Protein AF-A0ABD1KM11-F1 (afdb_monomer)

Organism: NCBI:txid363190

pLDDT: mean 75.1, std 21.29, range [20.73, 98.25]

Solvent-accessible surface area (backbone atoms only — not comparable to full-atom values): 69238 Å² total; per-residue (Å²): 135,91,79,89,82,78,84,76,77,91,74,86,86,72,84,84,83,79,80,84,86,83,84,85,84,81,88,83,84,87,80,83,89,80,86,86,87,87,86,85,83,86,85,88,77,94,87,82,89,88,87,90,84,87,90,86,81,89,90,84,87,86,83,88,87,87,86,91,86,85,91,69,50,53,49,77,80,90,79,90,90,90,80,89,84,87,88,85,90,87,85,85,84,90,87,89,83,88,88,88,92,86,80,92,88,88,89,87,81,89,80,89,88,86,86,90,81,77,74,64,67,62,55,70,71,57,63,85,72,68,77,52,68,55,42,80,56,73,95,45,84,88,51,38,46,75,68,74,70,64,75,67,78,73,80,85,72,98,64,77,73,57,61,50,53,43,41,37,66,62,60,31,73,66,57,42,48,48,35,34,53,25,15,30,50,46,25,35,70,80,34,77,93,42,74,68,76,64,46,62,49,57,50,37,25,51,52,12,31,49,48,47,47,18,68,65,72,66,101,49,82,72,44,37,62,33,83,96,52,54,39,58,87,41,46,74,60,53,55,69,65,60,54,52,47,50,66,68,37,64,38,41,43,71,77,93,66,74,59,89,83,49,90,53,49,62,40,41,59,56,48,68,62,38,48,60,54,30,43,73,46,80,74,64,47,50,30,9,45,46,82,47,74,49,76,45,86,73,90,56,92,59,55,43,80,42,91,85,50,95,61,35,38,13,38,48,30,40,37,32,16,22,64,79,26,43,60,32,36,72,48,74,56,70,88,73,47,73,47,48,89,97,54,80,80,70,47,50,51,30,18,50,50,55,56,52,46,69,70,59,62,38,90,34,44,36,41,40,23,38,50,49,79,43,45,37,56,67,45,58,45,53,35,45,75,58,40,33,42,37,42,28,34,39,48,70,93,40,39,74,64,60,83,75,81,53,59,74,56,43,62,70,77,31,68,32,43,68,53,42,36,36,34,71,52,98,85,42,53,37,28,37,37,40,38,24,64,97,57,68,46,36,37,36,19,56,43,47,30,57,33,66,72,41,75,43,83,38,82,36,86,88,76,74,39,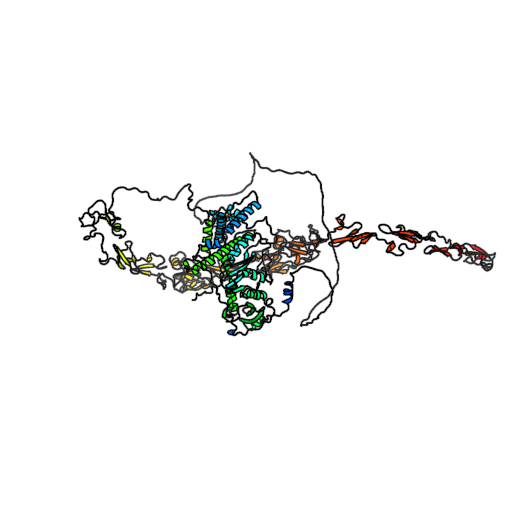71,43,81,28,53,37,36,32,46,57,58,50,48,76,70,38,46,55,2,51,59,40,33,54,50,64,38,58,79,50,44,65,77,81,89,72,85,58,68,52,60,55,53,51,51,49,49,53,43,50,42,52,52,36,24,49,53,51,52,48,52,43,31,59,75,67,64,53,55,71,96,75,57,74,52,74,62,64,35,51,51,49,29,17,52,58,25,45,46,47,90,61,69,88,81,70,78,82,81,86,84,93,84,76,87,88,88,90,84,83,80,89,80,91,86,87,80,91,74,91,73,79,75,55,70,62,79,72,43,70,61,75,71,69,46,81,39,84,47,99,60,73,42,65,28,72,51,86,99,45,87,54,73,25,34,34,23,23,69,67,69,72,44,34,39,52,76,52,99,89,48,68,77,83,82,76,83,77,77,80,60,82,82,61,29,50,68,35,51,72,46,75,50,90,50,49,68,36,50,45,52,42,86,41,35,41,72,38,99,81,47,49,37,40,39,70,50,68,56,62,76,42,84,72,49,14,37,63,36,46,59,43,65,48,98,44,46,70,46,58,48,47,48,90,84,31,45,70,24,90,75,65,45,28,34,36,68,82,54,67,21,37,20,13,59,34,68,46,81,41,100,81,86,43,66,45,71,40,62,78,34,25,74,65,34,38,59,33,70,22,45,17,47,82,26,41,20,37,38,87,80,57,40,75,40,61,56,86,90,36,74,66,25,46,59,51,16,75,70,40,64,17,20,26,60,39,75,64,77,57,51,76,38,70,45,52,48,57,74,55,30,74,66,75,33,44,80,27,49,63,41,65,48,95,46,42,72,47,64,48,44,49,80,38,35,43,69,41,81,88,81,33,33,41,41,70,54,54,49,45,78,78,36,82,61,64,15,60,83,19,50,65,44,65,44,97,43,48,58,38,23,54,44,48,89,85,35,44,63,38,83,95,28,46,25,38,43,78,75,59,63,34,49,26,13,54,35,59,73,93,84,52,76,40,66,72,49,100,56,68,32,32,64,53,63,25,44,19,35,50,93,52,25,37,22,30,44,85,83,68,41,76,38,62,55,77,65,35,67,67,22,26,68,68,17,45,35,50,57,58,5,24,34,49,38,84,89,76,78,37,63,36,67,48,52,45,62,79,75,36,82,73,65,26,34,78,31,49,58,45,64,43,95,39,34,65,48,64,48,44,51,77,41,34,38,78,37,89,90,77,38,32,32,19,14,37,42,51,61,83,74,49,94,78,82,42,61,79,63,33,45,69,45,66,42,76,41,49,59,50,66,48,53,37,86,37,34,43,77,40,100,85,76,45,51,39,76,37,58,50,67,79,75,36,86,67,62,20,48,70,35,48,66,44,71,49,94,62,25,63,37,40,48,50,39,90,48,37,42,64,38,94,84,30,52,38,42,36,69,54,68,56,45,83,72,55,72,13,66,60,22,53,60,44,64,49,95,57,47,67,48,53,45,46,38,84,44,33,45,74,46,99,86,52,27,32,44,73,58,56,52,53,73,74,45,67,90,71,60,15,56,69,38,46,64,42,66,46,97,58,50,64,38,30,50,46,42,96,82,35,48,59,42,98,84,33,60,34,38,50,64,134

Nearest PDB structures (foldseek):
  1uzq-assembly1_A  TM=9.234E-01  e=1.790E-21  Homo sapiens
  1uzj-assembly3_C  TM=9.027E-01  e=1.524E-21  Homo sapiens
  2w86-assembly1_A  TM=7.078E-01  e=2.946E-13  Homo sapiens
  8jxa-assembly1_A  TM=2.163E-01  e=1.201E-06  Rattus norvegicus
  8jx8-assembly1_B  TM=2.131E-01  e=5.695E-05  Rattus norvegicus

Radius of gyration: 56.47 Å; Cα contacts (8 Å, |Δi|>4): 2012; chains: 1; bounding box: 224×94×100 Å

Sequence (1167 aa):
MKPSMFYGKRVSAQPHVRTPPEDSEDSCLSDSAGSDEECIHKPGDEESSSESDRSSSDEEYFPKSGDGESSSKSDRSSSEEEVQNQDAGGASSDGECVPKPGDEESNRSSSDDEVASTSVQNARKRRNKEKVAWKPVKQTPSSAKNVPVWQGALPDSDSVRLPIDYFRQFFDTELLALIVNQSNLYSTQENPNHALRLDQKELEQFIGTVLYMSVIRLPRSRIYWSNACRVQQVADVMPRDRWEEIKHFIHFNDNTAPNNSDRLFKIRPLIDSLLPKFQALPQHQMLSIDEQMVPFKGRSVLKQYIPKKPYKWGYKIFVLCDTTGLVHSFDVYAGKSDPPAGSQDIGASGNVVLKLAQVIEGSVNHLLYFDNWFSSLDLFVALANMGIPALGTVRQNRLPGCSFSNDKMLKKKGRGTFEEEQAVVDRVEIRAVKWFDNRGVIVASTFASAQPVSFTERWDRKQRRKVSVECPSIITLYNKFMGGVDALDALIAYYRIHIRSKKYYHRFFFHFVDMVVVNGWLLYRRDCDKMNVPRKKQKDLLAFKLSIAQALCMQGKDLSAKKRGRPSSDVTREFQKKQRRGPTKAIPTQDVRADAVGHWPQIGSVRQRCKFPKCTGHTSMKCTKCDVHLCLNKNKNCFYIDECTFHSICVFGTCKNLPGMFRCLCDEGYELDRSGGNCTDVDECLDP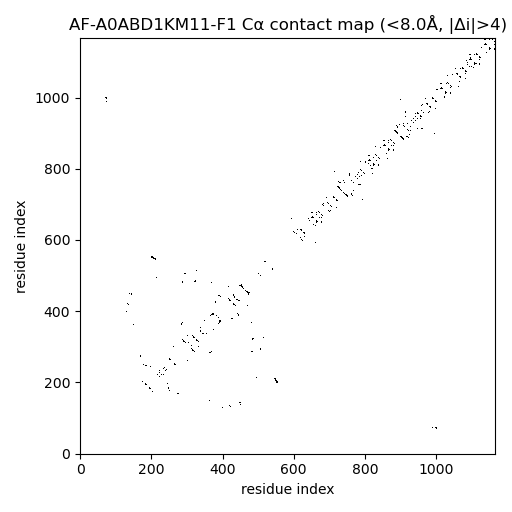INCVNGLCVNIPGSYECNCPTDFELNPTGVGCVDTRVGNCYREASPRGRGSLSCSVEVGVGVSRSSCCCSLGRAWGNPCELCPHINSSDYNTLCPGGEGFRPNPITIILEDIDECQELPGLCQGGNCVNTFGSFQCDCPPGYYLNVDSRICEDIDECVVNPGICGPGTCYNTLGNYTCVCPQEYMQVNGGNNCMDMRKSLCYRNYNGTVCENELAFNLTRRLCCCSYNVGKAWNKPCEACPTPATDEYRVLCGNIVPGFKLDIETGKAVDIDECREIPGICANGVCINQIGSFRCECPTGFSYNDLLLVCEDIDECSNGENLCQRNADCINSPGSYRCECSEGFNLSPTGACIDRNECLEIPNVCSHGECVDIQGGYKCVCHNGFRVSVNRRICLDIDECVRQPCGNGTCKNTVGSFNCLCHPGFEITHNNDCADIDECTTSYGQLCRNGRCINSVGSFQCLCEEGYEPTLDGKNCIGE

Foldseek 3Di:
DDDDDDDDDDDDDDDDDDDDDDDDDDDDDDDDYDDDDDDDDDDYDDDDDDDDDDDDDDDDDDDDDDDDDDDAFFDYDDDDDDDDDDDDDDDDDDDDDDDDDDDDDDDDDDDDDDDDDPPPPVVVVPPVPDFFDKDFDDDDQVQWFDQDDFPDDQDADPDLDALQVLLCLQVPPVQLVLQQVQLQLQQCVVPVVDGLPDDSLNVLLLLLLLLVCLQLPDPAQLQCQDPVNPDCLNPVLDHSVNSVSCVVRRWRADPVPDPVVDLCRRCVNVCVSRFVSLLPRGDDQFKAKDKDFLADDFDGPQWAADPPDPRRIGWIKIFIDWQLQQTNGIDTDPPAQDADPPDDPPDRLLSRVNVRCPSPQLVGNREYEYEQSNDAPVSCVRCVVNNYKYKYWHDPVRDRNDDDDAFVVVVVVHAQDKIKMWTADPNQIKIWMWTHHPGTIIMMTSRGYQPPWDWDWDQDPVVRGTDIHIGGPSRVSNVSRNCNNVSNNVQCVNRQRDDDDNDRSVSVVSVVSSSSLSNSLVVSVVNCVVVVPPPVPRDDSSSSSNSSSSVSSCRPPDPVDPDDDDDDDDDDDDDDDDDDDDDDDDQDDPCLLQVQPQQDWDFAPDWDAAPQPPGGDIGRIAGPRRRGGHDDDPVDDPRFDWDPPDPPQEDQFDWATDTRDIATDHDAQWDQDPVNGYIDGDQPVVDCQAAQLFDWDGDRRGIATHHDPQWDQAPVRRYTANPFFWWFALDWDDDPPRQIDGDHTFFGRHTLLLRQLENGQWIHVSIDGRDDPPDPNCCSQNVPHRQWGQDRHHRPIDGNQCVVGGVPQAAQFHWDGDGRDIDTHHDAQWDQDPVVNYTHGDQVCVVPVCFQPQFDWDDDRRDIFTHHDPQWDADPVRRYTDRPDWWWFALDDDPQDGHQIDPTTDTLLLRQQAPSHGQWTHVVIDGRDDAQDVSNCVSAVHSAGQWHQDPVPSDTDGDPCPVRPPCLAAQFDWDDDRRHIATDHDQQWDADSSNNYTGGIPPLVPDDPPDDPQWHWDDDGNDIDTDGHQQWDQDPVRDTDGHECLVVPPCQAVQFHWDDDRRYIATDHDQQWDADPVRRYTHGDFPCVVVQAVQWDKDDDRSGIATGHDQQWDADPVRHIDGDFVCVVPPPPKAVQFDWDDDGRDIATDHDPQWDADPVRTYTHHD

InterPro domains:
  IPR000152 EGF-type aspartate/asparagine hydroxylation site [PS00010] (655-666)
  IPR000152 EGF-type aspartate/asparagine hydroxylation site [PS00010] (696-707)
  IPR000152 EGF-type aspartate/asparagine hydroxylation site [PS00010] (815-826)
  IPR000152 EGF-type aspartate/asparagine hydroxylation site [PS00010] (857-868)
  IPR000152 EGF-type aspartate/asparagine hydroxylation site [PS00010] (974-985)
  IPR000152 EGF-type aspartate/asparagine hydroxylation site [PS00010] (1017-1028)
  IPR000152 EGF-type aspartate/asparagine hydroxylation site [PS00010] (1058-1069)
  IPR000152 EGF-type aspartate/asparagine hydroxylation site [PS00010] (1098-1109)
  IPR000152 EGF-type aspartate/asparagine hydroxylation site [PS00010] (1140-1151)
  IPR000742 EGF-like domain [PS01186] (824-839)
  IPR000742 EGF-like domain [PS01186] (983-998)
  IPR000742 EGF-like domain [PS01186] (1026-1040)
  IPR000742 EGF-like domain [PS01186] (1067-1082)
  IPR000742 EGF-like domain [PS01186] (1149-1164)
  IPR000742 EGF-like domain [PS50026] (640-676)
  IPR000742 EGF-like domain [PS50026] (681-721)
  IPR000742 EGF-like domain [PS50026] (799-840)
  IPR000742 EGF-like domain [PS50026] (841-878)
  IPR000742 EGF-like domain [PS50026] (958-999)
  IPR000742 EGF-like domain [PS50026] (1000-1041)

Mean predicted aligned error: 23.62 Å

Structure (mmCIF, N/CA/C/O backbone):
data_AF-A0ABD1KM11-F1
#
_entry.id   AF-A0ABD1KM11-F1
#
loop_
_atom_site.group_PDB
_atom_site.id
_atom_site.type_symbol
_atom_site.label_atom_id
_atom_site.label_alt_id
_atom_site.label_comp_id
_atom_site.label_asym_id
_atom_site.label_entity_id
_atom_site.label_seq_id
_atom_site.pdbx_PDB_ins_code
_atom_site.Cartn_x
_atom_site.Cartn_y
_atom_site.Cartn_z
_atom_site.occupancy
_atom_site.B_iso_or_equiv
_atom_site.auth_seq_id
_atom_site.auth_comp_id
_atom_site.auth_asym_id
_atom_site.auth_atom_id
_atom_site.pdbx_PDB_model_num
ATOM 1 N N . MET A 1 1 ? -22.317 14.510 24.926 1.00 24.09 1 MET A N 1
ATOM 2 C CA . MET A 1 1 ? -23.024 13.321 25.473 1.00 24.09 1 MET A CA 1
ATOM 3 C C . MET A 1 1 ? -22.397 12.049 24.898 1.00 24.09 1 MET A C 1
ATOM 5 O O . MET A 1 1 ? -21.661 12.162 23.925 1.00 24.09 1 MET A O 1
ATOM 9 N N . LYS A 1 2 ? -22.614 10.869 25.502 1.00 25.61 2 LYS A N 1
ATOM 10 C CA . LYS A 1 2 ? -22.004 9.597 25.055 1.00 25.61 2 LYS A CA 1
ATOM 11 C C . LYS A 1 2 ? -22.703 9.025 23.808 1.00 25.61 2 LYS A C 1
ATOM 13 O O . LYS A 1 2 ? -23.923 8.906 23.831 1.00 25.61 2 LYS A O 1
ATOM 18 N N . PRO A 1 3 ? -21.943 8.530 22.818 1.00 25.81 3 PRO A N 1
ATOM 19 C CA . PRO A 1 3 ? -22.312 7.364 22.023 1.00 25.81 3 PRO A CA 1
ATOM 20 C C . PRO A 1 3 ? -21.451 6.152 22.430 1.00 25.81 3 PRO A C 1
ATOM 22 O O . PRO A 1 3 ? -20.234 6.260 22.579 1.00 25.81 3 PRO A O 1
ATOM 25 N N . SER A 1 4 ? -22.069 4.988 22.622 1.00 25.14 4 SER A N 1
ATOM 26 C CA . SER A 1 4 ? -21.388 3.738 22.985 1.00 25.14 4 SER A CA 1
ATOM 27 C C . SER A 1 4 ? -20.859 3.003 21.749 1.00 25.14 4 SER A C 1
ATOM 29 O O . SER A 1 4 ? -21.631 2.482 20.951 1.00 25.14 4 SER A O 1
ATOM 31 N N . MET A 1 5 ? -19.534 2.895 21.614 1.00 26.31 5 MET A N 1
ATOM 32 C CA . MET A 1 5 ? -18.916 1.942 20.683 1.00 26.31 5 MET A CA 1
ATOM 33 C C . MET A 1 5 ? -18.724 0.588 21.371 1.00 26.31 5 MET A C 1
ATOM 35 O O . MET A 1 5 ? -17.875 0.450 22.253 1.00 26.31 5 MET A O 1
ATOM 39 N N . PHE A 1 6 ? -19.487 -0.421 20.949 1.00 23.70 6 PHE A N 1
ATOM 40 C CA . PHE A 1 6 ? -19.186 -1.813 21.279 1.00 23.70 6 PHE A CA 1
ATOM 41 C C . PHE A 1 6 ? -17.969 -2.293 20.477 1.00 23.70 6 PHE A C 1
ATOM 43 O O . PHE A 1 6 ? -17.885 -2.094 19.267 1.00 23.70 6 PHE A O 1
ATOM 50 N N . TYR A 1 7 ? -17.034 -2.966 21.150 1.00 25.55 7 TYR A N 1
ATOM 51 C CA . TYR A 1 7 ? -15.917 -3.646 20.493 1.00 25.55 7 TYR A CA 1
ATOM 52 C C . TYR A 1 7 ? -16.411 -4.933 19.817 1.00 25.55 7 TYR A C 1
ATOM 54 O O . TYR A 1 7 ? -16.496 -5.983 20.458 1.00 25.55 7 TYR A O 1
ATOM 62 N N . GLY A 1 8 ? -16.706 -4.856 18.518 1.00 25.56 8 GLY A N 1
ATOM 63 C CA . GLY A 1 8 ? -16.904 -6.038 17.679 1.00 25.56 8 GLY A CA 1
ATOM 64 C C . GLY A 1 8 ? -15.662 -6.941 17.680 1.00 25.56 8 GLY A C 1
ATOM 65 O O . GLY A 1 8 ? -14.525 -6.460 17.709 1.00 25.56 8 GLY A O 1
ATOM 66 N N . LYS A 1 9 ? -15.870 -8.263 17.676 1.00 25.75 9 LYS A N 1
ATOM 67 C CA . LYS A 1 9 ? -14.780 -9.247 17.561 1.00 25.75 9 LYS A CA 1
ATOM 68 C C . LYS A 1 9 ? -14.108 -9.132 16.184 1.00 25.75 9 LYS A C 1
ATOM 70 O O . LYS A 1 9 ? -14.738 -8.750 15.203 1.00 25.75 9 LYS A O 1
ATOM 75 N N . ARG A 1 10 ? -12.835 -9.533 16.095 1.00 27.72 10 ARG A N 1
ATOM 76 C CA . ARG A 1 10 ? -12.194 -9.795 14.797 1.00 27.72 10 ARG A CA 1
ATOM 77 C C . ARG A 1 10 ? -12.869 -11.002 14.142 1.00 27.72 10 ARG A C 1
ATOM 79 O O . ARG A 1 10 ? -12.825 -12.082 14.722 1.00 27.72 10 ARG A O 1
ATOM 86 N N . VAL A 1 11 ? -13.381 -10.824 12.929 1.00 24.22 11 VAL A N 1
ATOM 87 C CA . VAL A 1 11 ? -13.597 -11.906 11.960 1.00 24.22 11 VAL A CA 1
ATOM 88 C C . VAL A 1 11 ? -12.561 -11.727 10.852 1.00 24.22 11 VAL A C 1
ATOM 90 O O . VAL A 1 11 ? -12.290 -10.605 10.420 1.00 24.22 11 VAL A O 1
ATOM 93 N N . SER A 1 12 ? -11.920 -12.814 10.436 1.00 25.05 12 SER A N 1
ATOM 94 C CA . SER A 1 12 ? -10.887 -12.808 9.401 1.00 25.05 12 SER A CA 1
ATOM 95 C C . SER A 1 12 ? -11.510 -12.940 8.015 1.00 25.05 12 SER A C 1
ATOM 97 O O . SER A 1 12 ? -11.714 -14.049 7.532 1.00 25.05 12 SER A O 1
ATOM 99 N N . ALA A 1 13 ? -11.780 -11.810 7.362 1.00 23.06 13 ALA A N 1
ATOM 100 C CA . ALA A 1 13 ? -12.204 -11.798 5.966 1.00 23.06 13 ALA A CA 1
ATOM 101 C C . ALA A 1 13 ? -11.050 -12.231 5.039 1.00 23.06 13 ALA A C 1
ATOM 103 O O . ALA A 1 13 ? -10.170 -11.432 4.707 1.00 23.06 13 ALA A O 1
ATOM 104 N N . GLN A 1 14 ? -11.052 -13.499 4.622 1.00 25.95 14 GLN A N 1
ATOM 105 C CA . GLN A 1 14 ? -10.334 -13.936 3.423 1.00 25.95 14 GLN A CA 1
ATOM 106 C C . GLN A 1 14 ? -11.157 -13.595 2.163 1.00 25.95 14 GLN A C 1
ATOM 108 O O . GLN A 1 14 ? -12.378 -13.453 2.245 1.00 25.95 14 GLN A O 1
ATOM 113 N N . PRO A 1 15 ? -10.516 -13.397 0.996 1.00 26.73 15 PRO A N 1
ATOM 114 C CA . PRO A 1 15 ? -11.220 -12.985 -0.213 1.00 26.73 15 PRO A CA 1
ATOM 115 C C . PRO A 1 15 ? -11.923 -14.169 -0.888 1.00 26.73 15 PRO A C 1
ATOM 117 O O . PRO A 1 15 ? -11.262 -15.121 -1.298 1.00 26.73 15 PRO A O 1
ATOM 120 N N . HIS A 1 16 ? -13.239 -14.071 -1.102 1.00 24.94 16 HIS A N 1
ATOM 121 C CA . HIS A 1 16 ? -13.941 -14.995 -1.994 1.00 24.94 16 HIS A CA 1
ATOM 122 C C . HIS A 1 16 ? -13.338 -14.945 -3.403 1.00 24.94 16 HIS A C 1
ATOM 124 O O . HIS A 1 16 ? -13.356 -13.908 -4.073 1.00 24.94 16 HIS A O 1
ATOM 130 N N . VAL A 1 17 ? -12.871 -16.098 -3.875 1.00 27.27 17 VAL A N 1
ATOM 131 C CA . VAL A 1 17 ? -12.765 -16.376 -5.305 1.00 27.27 17 VAL A CA 1
ATOM 132 C C . VAL A 1 17 ? -14.157 -16.790 -5.777 1.00 27.27 17 VAL A C 1
ATOM 134 O O . VAL A 1 17 ? -14.748 -17.703 -5.211 1.00 27.27 17 VAL A O 1
ATOM 137 N N . ARG A 1 18 ? -14.681 -16.129 -6.813 1.00 25.36 18 ARG A N 1
ATOM 138 C CA . ARG A 1 18 ? -15.756 -16.681 -7.645 1.00 25.36 18 ARG A CA 1
ATOM 139 C C . ARG A 1 18 ? -15.189 -16.984 -9.026 1.00 25.36 18 ARG A C 1
ATOM 141 O O . ARG A 1 18 ? -14.801 -16.069 -9.754 1.00 25.36 18 ARG A O 1
ATOM 148 N N . THR A 1 19 ? -15.126 -18.266 -9.353 1.00 28.47 19 THR A N 1
ATOM 149 C CA . THR A 1 19 ? -15.194 -18.772 -10.728 1.00 28.47 19 THR A CA 1
ATOM 150 C C . THR A 1 19 ? -16.594 -18.500 -11.314 1.00 28.47 19 THR A C 1
ATOM 152 O O . THR A 1 19 ? -17.510 -18.162 -10.557 1.00 28.47 19 THR A O 1
ATOM 155 N N . PRO A 1 20 ? -16.760 -18.520 -12.650 1.00 29.98 20 PRO A N 1
ATOM 156 C CA . PRO A 1 20 ? -18.059 -18.288 -13.288 1.00 29.98 20 PRO A CA 1
ATOM 157 C C . PRO A 1 20 ? -19.026 -19.468 -13.067 1.00 29.98 20 PRO A C 1
ATOM 159 O O . PRO A 1 20 ? -18.560 -20.555 -12.726 1.00 29.98 20 PRO A O 1
ATOM 162 N N . PRO A 1 21 ? -20.342 -19.265 -13.264 1.00 26.06 21 PRO A N 1
ATOM 163 C CA . PRO A 1 21 ? -21.309 -20.355 -13.284 1.00 26.06 21 PRO A CA 1
ATOM 164 C C . PRO A 1 21 ? -21.217 -21.156 -14.588 1.00 26.06 21 PRO A C 1
ATOM 166 O O . PRO A 1 21 ? -20.968 -20.592 -15.657 1.00 26.06 21 PRO A O 1
ATOM 169 N N . GLU A 1 22 ? -21.499 -22.448 -14.481 1.00 23.09 22 GLU A N 1
ATOM 170 C CA . GLU A 1 22 ? -22.173 -23.216 -15.524 1.00 23.09 22 GLU A CA 1
ATOM 171 C C . GLU A 1 22 ? -23.571 -23.489 -14.962 1.00 23.09 22 GLU A C 1
ATOM 173 O O . GLU A 1 22 ? -23.695 -24.052 -13.873 1.00 23.09 22 GLU A O 1
ATOM 178 N N . ASP A 1 23 ? -24.608 -22.981 -15.630 1.00 26.41 23 ASP A N 1
ATOM 179 C CA . ASP A 1 23 ? -25.992 -23.194 -15.208 1.00 26.41 23 ASP A CA 1
ATOM 180 C C . ASP A 1 23 ? -26.461 -24.582 -15.665 1.00 26.41 23 ASP A C 1
ATOM 182 O O . ASP A 1 23 ? -26.209 -25.002 -16.796 1.00 26.41 23 ASP A O 1
ATOM 186 N N . SER A 1 24 ? -27.158 -25.288 -14.780 1.00 24.25 24 SER A N 1
ATOM 187 C CA . SER A 1 24 ? -27.844 -26.541 -15.086 1.00 24.25 24 SER A CA 1
ATOM 188 C C . SER A 1 24 ? -29.098 -26.290 -15.927 1.00 24.25 24 SER A C 1
ATOM 190 O O . SER A 1 24 ? -29.950 -25.500 -15.515 1.00 24.25 24 SER A O 1
ATOM 192 N N . GLU A 1 25 ? -29.282 -27.036 -17.016 1.00 25.09 25 GLU A N 1
ATOM 193 C CA . GLU A 1 25 ? -30.625 -27.298 -17.546 1.00 25.09 25 GLU A CA 1
ATOM 194 C C . GLU A 1 25 ? -31.134 -28.624 -16.976 1.00 25.09 25 GLU A C 1
ATOM 196 O O . GLU A 1 25 ? -30.520 -29.673 -17.167 1.00 25.09 25 GLU A O 1
ATOM 201 N N . ASP A 1 26 ? -32.245 -28.555 -16.244 1.00 26.36 26 ASP A N 1
ATOM 202 C CA . ASP A 1 26 ? -32.932 -29.726 -15.705 1.00 26.36 26 ASP A CA 1
ATOM 203 C C . ASP A 1 26 ? -33.924 -30.286 -16.741 1.00 26.36 26 ASP A C 1
ATOM 205 O O . ASP A 1 26 ? -34.493 -29.551 -17.553 1.00 26.36 26 ASP A O 1
ATOM 209 N N . SER A 1 27 ? -34.097 -31.605 -16.762 1.00 24.31 27 SER A N 1
ATOM 210 C CA . SER A 1 27 ? -34.644 -32.314 -17.932 1.00 24.31 27 SER A CA 1
ATOM 211 C C . SER A 1 27 ? -36.178 -32.335 -18.030 1.00 24.31 27 SER A C 1
ATOM 213 O O . SER A 1 27 ? -36.860 -32.456 -17.013 1.00 24.31 27 SER A O 1
ATOM 215 N N . CYS A 1 28 ? -36.730 -32.366 -19.258 1.00 22.16 28 CYS A N 1
ATOM 216 C CA . CYS A 1 28 ? -38.036 -32.997 -19.526 1.00 22.16 28 CYS A CA 1
ATOM 217 C C . CYS A 1 28 ? -38.304 -33.367 -21.010 1.00 22.16 28 CYS A C 1
ATOM 219 O O . CYS A 1 28 ? -38.517 -32.488 -21.836 1.00 22.16 28 CYS A O 1
ATOM 221 N N . LEU A 1 29 ? -38.466 -34.681 -21.247 1.00 24.78 29 LEU A N 1
ATOM 222 C CA . LEU A 1 29 ? -39.344 -35.352 -22.238 1.00 24.78 29 LEU A CA 1
ATOM 223 C C . LEU A 1 29 ? -39.006 -35.365 -23.759 1.00 24.78 29 LEU A C 1
ATOM 225 O O . LEU A 1 29 ? -38.924 -34.327 -24.399 1.00 24.78 29 LEU A O 1
ATOM 229 N N . SER A 1 30 ? -39.002 -36.604 -24.299 1.00 24.58 30 SER A N 1
ATOM 230 C CA . SER A 1 30 ? -39.266 -37.071 -25.693 1.00 24.58 30 SER A CA 1
ATOM 231 C C . SER A 1 30 ? -38.398 -36.559 -26.876 1.00 24.58 30 SER A C 1
ATOM 233 O O . SER A 1 30 ? -38.042 -35.393 -26.948 1.00 24.58 30 SER A O 1
ATOM 235 N N . ASP A 1 31 ? -38.045 -37.366 -27.894 1.00 24.50 31 ASP A N 1
ATOM 236 C CA . ASP A 1 31 ? -38.431 -38.757 -28.217 1.00 24.50 31 ASP A CA 1
ATOM 237 C C . ASP A 1 31 ? -37.375 -39.528 -29.058 1.00 24.50 31 ASP A C 1
ATOM 239 O O . ASP A 1 31 ? -36.645 -38.941 -29.847 1.00 24.50 31 ASP A O 1
ATOM 243 N N . SER A 1 32 ? -37.374 -40.862 -28.904 1.00 24.62 32 SER A N 1
ATOM 244 C CA . SER A 1 32 ? -36.925 -41.947 -29.819 1.00 24.62 32 SER A CA 1
ATOM 245 C C . SER A 1 32 ? -35.675 -41.849 -30.742 1.00 24.62 32 SER A C 1
ATOM 247 O O . SER A 1 32 ? -35.665 -41.083 -31.698 1.00 24.62 32 SER A O 1
ATOM 249 N N . ALA A 1 33 ? -34.804 -42.874 -30.619 1.00 26.55 33 ALA A N 1
ATOM 250 C CA . ALA A 1 33 ? -33.889 -43.462 -31.634 1.00 26.55 33 ALA A CA 1
ATOM 251 C C . ALA A 1 33 ? -32.697 -42.617 -32.174 1.00 26.55 33 ALA A C 1
ATOM 253 O O . ALA A 1 33 ? -32.774 -41.403 -32.279 1.00 26.55 33 ALA A O 1
ATOM 254 N N . GLY A 1 34 ? -31.559 -43.211 -32.573 1.00 24.31 34 GLY A N 1
ATOM 255 C CA . GLY A 1 34 ? -31.115 -44.613 -32.463 1.00 24.31 34 GLY A CA 1
ATOM 256 C C . GLY A 1 34 ? -29.862 -44.927 -33.314 1.00 24.31 34 GLY A C 1
ATOM 257 O O . GLY A 1 34 ? -29.624 -44.243 -34.302 1.00 24.31 34 GLY A O 1
ATOM 258 N N . SER A 1 35 ? -29.121 -45.979 -32.932 1.00 23.86 35 SER A N 1
ATOM 259 C CA . SER A 1 35 ? -28.072 -46.712 -33.691 1.00 23.86 35 SER A CA 1
ATOM 260 C C . SER A 1 35 ? -26.847 -45.965 -34.281 1.00 23.86 35 SER A C 1
ATOM 262 O O . SER A 1 35 ? -26.949 -45.268 -35.283 1.00 23.86 35 SER A O 1
ATOM 264 N N . ASP A 1 36 ? -25.686 -46.285 -33.694 1.00 23.58 36 ASP A N 1
ATOM 265 C CA . ASP A 1 36 ? -24.513 -46.926 -34.334 1.00 23.58 36 ASP A CA 1
ATOM 266 C C . ASP A 1 36 ? -23.488 -46.154 -35.217 1.00 23.58 36 ASP A C 1
ATOM 268 O O . ASP A 1 36 ? -23.752 -45.711 -36.329 1.00 23.58 36 ASP A O 1
ATOM 272 N N . GLU A 1 37 ? -22.257 -46.157 -34.681 1.00 23.58 37 GLU A N 1
ATOM 273 C CA . GLU A 1 37 ? -20.982 -46.633 -35.271 1.00 23.58 37 GLU A CA 1
ATOM 274 C C . GLU A 1 37 ? -20.109 -45.856 -36.300 1.00 23.58 37 GLU A C 1
ATOM 276 O O . GLU A 1 37 ? -20.518 -45.390 -37.357 1.00 23.58 37 GLU A O 1
ATOM 281 N N . GLU A 1 38 ? -18.811 -45.897 -35.945 1.00 22.78 38 GLU A N 1
ATOM 282 C CA . GLU A 1 38 ? -17.572 -45.952 -36.745 1.00 22.78 38 GLU A CA 1
ATOM 283 C C . GLU A 1 38 ? -17.006 -44.763 -37.559 1.00 22.78 38 GLU A C 1
ATOM 285 O O . GLU A 1 38 ? -17.656 -43.837 -38.035 1.00 22.78 38 GLU A O 1
ATOM 290 N N . CYS A 1 39 ? -15.671 -44.811 -37.664 1.00 22.20 39 CYS A N 1
ATOM 291 C CA . CYS A 1 39 ? -14.802 -43.957 -38.474 1.00 22.20 39 CYS A CA 1
ATOM 292 C C . CYS A 1 39 ? -14.439 -44.668 -39.789 1.00 22.20 39 CYS A C 1
ATOM 294 O O . CYS A 1 39 ? -14.522 -45.888 -39.825 1.00 22.20 39 CYS A O 1
ATOM 296 N N . ILE A 1 40 ? -13.893 -43.955 -40.794 1.00 22.80 40 ILE A N 1
ATOM 297 C CA . ILE A 1 40 ? -12.739 -44.391 -41.632 1.00 22.80 40 ILE A CA 1
ATOM 298 C C . ILE A 1 40 ? -12.290 -43.272 -42.612 1.00 22.80 40 ILE A C 1
ATOM 300 O O . ILE A 1 40 ? -12.826 -42.167 -42.615 1.00 22.80 40 ILE A O 1
ATOM 304 N N . HIS A 1 41 ? -11.188 -43.521 -43.326 1.00 22.08 41 HIS A N 1
ATOM 305 C CA . HIS A 1 41 ? -10.292 -42.596 -44.034 1.00 22.08 41 HIS A CA 1
ATOM 306 C C . HIS A 1 41 ? -10.810 -41.861 -45.303 1.00 22.08 41 HIS A C 1
ATOM 308 O O . HIS A 1 41 ? -11.762 -42.259 -45.964 1.00 22.08 41 HIS A O 1
ATOM 314 N N . LYS A 1 42 ? -10.024 -40.825 -45.668 1.00 23.03 42 LYS A N 1
ATOM 315 C CA . LYS A 1 42 ? -9.723 -40.241 -47.009 1.00 23.03 42 LYS A CA 1
ATOM 316 C C . LYS A 1 42 ? -9.552 -41.297 -48.149 1.00 23.03 42 LYS A C 1
ATOM 318 O O . LYS A 1 42 ? -9.314 -42.446 -47.775 1.00 23.03 42 LYS A O 1
ATOM 323 N N . PRO A 1 43 ? -9.486 -40.961 -49.478 1.00 33.38 43 PRO A N 1
ATOM 324 C CA . PRO A 1 43 ? -9.080 -39.660 -50.077 1.00 33.38 43 PRO A CA 1
ATOM 325 C C . PRO A 1 43 ? -9.736 -39.177 -51.411 1.00 33.38 43 PRO A C 1
ATOM 327 O O . PRO A 1 43 ? -10.423 -39.930 -52.089 1.00 33.38 43 PRO A O 1
ATOM 330 N N . GLY A 1 44 ? -9.371 -37.942 -51.808 1.00 23.84 44 GLY A N 1
ATOM 331 C CA . GLY A 1 44 ? -9.273 -37.427 -53.195 1.00 23.84 44 GLY A CA 1
ATOM 332 C C . GLY A 1 44 ? -10.558 -36.989 -53.921 1.00 23.84 44 GLY A C 1
ATOM 333 O O . GLY A 1 44 ? -11.651 -37.373 -53.520 1.00 23.84 44 GLY A O 1
ATOM 334 N N . ASP A 1 45 ? -10.507 -36.196 -55.003 1.00 23.27 45 ASP A N 1
ATOM 335 C CA . ASP A 1 45 ? -9.477 -35.255 -55.521 1.00 23.27 45 ASP A CA 1
ATOM 336 C C . ASP A 1 45 ? -10.108 -34.365 -56.634 1.00 23.27 45 ASP A C 1
ATOM 338 O O . ASP A 1 45 ? -11.130 -34.765 -57.187 1.00 23.27 45 ASP A O 1
ATOM 342 N N . GLU A 1 46 ? -9.481 -33.217 -56.975 1.00 23.88 46 GLU A N 1
ATOM 343 C CA . GLU A 1 46 ? -9.791 -32.311 -58.127 1.00 23.88 46 GLU A CA 1
ATOM 344 C C . GLU A 1 46 ? -11.206 -31.645 -58.147 1.00 23.88 46 GLU A C 1
ATOM 346 O O . GLU A 1 46 ? -12.174 -32.187 -57.630 1.00 23.88 46 GLU A O 1
ATOM 351 N N . GLU A 1 47 ? -11.512 -30.475 -58.735 1.00 23.91 47 GLU A N 1
ATOM 352 C CA . GLU A 1 47 ? -10.849 -29.194 -59.107 1.00 23.91 47 GLU A CA 1
ATOM 353 C C . GLU A 1 47 ? -12.024 -28.198 -59.443 1.00 23.91 47 GLU A C 1
ATOM 355 O O . GLU A 1 47 ? -13.175 -28.630 -59.504 1.00 23.91 47 GLU A O 1
ATOM 360 N N . SER A 1 48 ? -11.946 -26.876 -59.677 1.00 23.22 48 SER A N 1
ATOM 361 C CA . SER A 1 48 ? -10.859 -25.898 -59.885 1.00 23.22 48 SER A CA 1
ATOM 362 C C . SER A 1 48 ? -11.312 -24.451 -59.570 1.00 23.22 48 SER A C 1
ATOM 364 O O . SER A 1 48 ? -12.494 -24.194 -59.332 1.00 23.22 48 SER A O 1
ATOM 366 N N . SER A 1 49 ? -10.383 -23.495 -59.732 1.00 24.50 49 SER A N 1
ATOM 367 C CA . SER A 1 49 ? -10.571 -22.035 -59.917 1.00 24.50 49 SER A CA 1
ATOM 368 C C . SER A 1 49 ? -10.915 -21.154 -58.693 1.00 24.50 49 SER A C 1
ATOM 370 O O . SER A 1 49 ? -11.712 -21.532 -57.844 1.00 24.50 49 SER A O 1
ATOM 372 N N . SER A 1 50 ? -10.455 -19.895 -58.597 1.00 23.95 50 SER A N 1
ATOM 373 C CA . SER A 1 50 ? -9.066 -19.370 -58.673 1.00 23.95 50 SER A CA 1
ATOM 374 C C . SER A 1 50 ? -9.048 -17.852 -58.419 1.00 23.95 50 SER A C 1
ATOM 376 O O . SER A 1 50 ? -9.600 -17.129 -59.238 1.00 23.95 50 SER A O 1
ATOM 378 N N . GLU A 1 51 ? -8.377 -17.386 -57.356 1.00 23.47 51 GLU A N 1
ATOM 379 C CA . GLU A 1 51 ? -7.650 -16.094 -57.233 1.00 23.47 51 GLU A CA 1
ATOM 380 C C . GLU A 1 51 ? -7.258 -15.848 -55.756 1.00 23.47 51 GLU A C 1
ATOM 382 O O . GLU A 1 51 ? -8.073 -16.076 -54.868 1.00 23.47 51 GLU A O 1
ATOM 387 N N . SER A 1 52 ? -6.075 -15.346 -55.386 1.00 23.97 52 SER A N 1
ATOM 388 C CA . SER A 1 52 ? -4.717 -15.654 -55.877 1.00 23.97 52 SER A CA 1
ATOM 389 C C . SER A 1 52 ? -3.697 -15.214 -54.809 1.00 23.97 52 SER A C 1
ATOM 391 O O . SER A 1 52 ? -3.256 -14.067 -54.812 1.00 23.97 52 SER A O 1
ATOM 393 N N . ASP A 1 53 ? -3.310 -16.115 -53.906 1.00 25.09 53 ASP A N 1
ATOM 394 C CA . ASP A 1 53 ? -2.280 -15.872 -52.884 1.00 25.09 53 ASP A CA 1
ATOM 395 C C . ASP A 1 53 ? -1.235 -16.995 -52.950 1.00 25.09 53 ASP A C 1
ATOM 397 O O . ASP A 1 53 ? -1.576 -18.159 -52.715 1.00 25.09 53 ASP A O 1
ATOM 401 N N . ARG A 1 54 ? 0.032 -16.680 -53.268 1.00 23.22 54 ARG A N 1
ATOM 402 C CA . ARG A 1 54 ? 1.157 -17.599 -53.008 1.00 23.22 54 ARG A CA 1
ATOM 403 C C . ARG A 1 54 ? 2.537 -16.944 -53.011 1.00 23.22 54 ARG A C 1
ATOM 405 O O . ARG A 1 54 ? 2.892 -16.159 -53.880 1.00 23.22 54 ARG A O 1
ATOM 412 N N . SER A 1 55 ? 3.313 -17.367 -52.023 1.00 29.30 55 SER A N 1
ATOM 413 C CA . SER A 1 55 ? 4.725 -17.083 -51.777 1.00 29.30 55 SER A CA 1
ATOM 414 C C . SER A 1 55 ? 5.680 -17.967 -52.584 1.00 29.30 55 SER A C 1
ATOM 416 O O . SER A 1 55 ? 5.438 -19.171 -52.679 1.00 29.30 55 SER A O 1
ATOM 418 N N . SER A 1 56 ? 6.823 -17.408 -52.990 1.00 22.47 56 SER A N 1
ATOM 419 C CA . SER A 1 56 ? 8.161 -18.039 -53.060 1.00 22.47 56 SER A CA 1
ATOM 420 C C . SER A 1 56 ? 9.171 -16.974 -53.560 1.00 22.47 56 SER A C 1
ATOM 422 O O . SER A 1 56 ? 8.728 -15.934 -54.044 1.00 22.47 56 SER A O 1
ATOM 424 N N . SER A 1 57 ? 10.499 -17.130 -53.513 1.00 22.84 57 SER A N 1
ATOM 425 C CA . SER A 1 57 ? 11.426 -17.694 -52.512 1.00 22.84 57 SER A CA 1
ATOM 426 C C . SER A 1 57 ? 12.877 -17.450 -53.004 1.00 22.84 57 SER A C 1
ATOM 428 O O . SER A 1 57 ? 13.083 -17.308 -54.204 1.00 22.84 57 SER A O 1
ATOM 430 N N . ASP A 1 58 ? 13.842 -17.434 -52.077 1.00 22.03 58 ASP A N 1
ATOM 431 C CA . ASP A 1 58 ? 15.272 -17.784 -52.253 1.00 22.03 58 ASP A CA 1
ATOM 432 C C . ASP A 1 58 ? 16.269 -16.944 -53.110 1.00 22.03 58 ASP A C 1
ATOM 434 O O . ASP A 1 58 ? 15.928 -16.176 -54.005 1.00 22.03 58 ASP A O 1
ATOM 438 N N . GLU A 1 59 ? 17.546 -17.203 -52.777 1.00 21.61 59 GLU A N 1
ATOM 439 C CA . GLU A 1 59 ? 18.831 -16.989 -53.484 1.00 21.61 59 GLU A CA 1
ATOM 440 C C . GLU A 1 59 ? 19.583 -15.631 -53.491 1.00 21.61 59 GLU A C 1
ATOM 442 O O . GLU A 1 59 ? 19.084 -14.564 -53.135 1.00 21.61 59 GLU A O 1
ATOM 447 N N . GLU A 1 60 ? 20.895 -15.747 -53.753 1.00 22.41 60 GLU A N 1
ATOM 448 C CA . GLU A 1 60 ? 21.991 -14.868 -53.306 1.00 22.41 60 GLU A CA 1
ATOM 449 C C . GLU A 1 60 ? 22.674 -14.103 -54.463 1.00 22.41 60 GLU A C 1
ATOM 451 O O . GLU A 1 60 ? 22.756 -14.639 -55.565 1.00 22.41 60 GLU A O 1
ATOM 456 N N . TYR A 1 61 ? 23.317 -12.948 -54.192 1.00 21.05 61 TYR A N 1
ATOM 457 C CA . TYR A 1 61 ? 24.740 -12.730 -54.558 1.00 21.05 61 TYR A CA 1
ATOM 458 C C . TYR A 1 61 ? 25.403 -11.499 -53.880 1.00 21.05 61 TYR A C 1
ATOM 460 O O . TYR A 1 61 ? 24.735 -10.625 -53.331 1.00 21.05 61 TYR A O 1
ATOM 468 N N . PHE A 1 62 ? 26.742 -11.446 -53.940 1.00 24.12 62 PHE A N 1
ATOM 469 C CA . PHE A 1 62 ? 27.678 -10.459 -53.353 1.00 24.12 62 PHE A CA 1
ATOM 470 C C . PHE A 1 62 ? 28.024 -9.285 -54.314 1.00 24.12 62 PHE A C 1
ATOM 472 O O . PHE A 1 62 ? 27.838 -9.451 -55.522 1.00 24.12 62 PHE A O 1
ATOM 479 N N . PRO A 1 63 ? 28.500 -8.095 -53.846 1.00 27.06 63 PRO A N 1
ATOM 480 C CA . PRO A 1 63 ? 29.814 -7.867 -53.182 1.00 27.06 63 PRO A CA 1
ATOM 481 C C . PRO A 1 63 ? 29.727 -7.046 -51.861 1.00 27.06 63 PRO A C 1
ATOM 483 O O . PRO A 1 63 ? 28.762 -6.320 -51.654 1.00 27.06 63 PRO A O 1
ATOM 486 N N . LYS A 1 64 ? 30.588 -7.212 -50.835 1.00 25.47 64 LYS A N 1
ATOM 487 C CA . LYS A 1 64 ? 32.049 -6.925 -50.705 1.00 25.47 64 LYS A CA 1
ATOM 488 C C . LYS A 1 64 ? 32.423 -5.469 -51.044 1.00 25.47 64 LYS A C 1
ATOM 490 O O . LYS A 1 64 ? 32.027 -4.989 -52.097 1.00 25.47 64 LYS A O 1
ATOM 495 N N . SER A 1 65 ? 33.210 -4.727 -50.259 1.00 26.08 65 SER A N 1
ATOM 496 C CA . SER A 1 65 ? 33.874 -4.908 -48.938 1.00 26.08 65 SER A CA 1
ATOM 497 C C . SER A 1 65 ? 34.154 -3.490 -48.375 1.00 26.08 65 SER A C 1
ATOM 499 O O . SER A 1 65 ? 34.147 -2.542 -49.160 1.00 26.08 65 SER A O 1
ATOM 501 N N . GLY A 1 66 ? 34.392 -3.210 -47.091 1.00 22.84 66 GLY A N 1
ATOM 502 C CA . GLY A 1 66 ? 34.737 -4.021 -45.910 1.00 22.84 66 GLY A CA 1
ATOM 503 C C . GLY A 1 66 ? 35.108 -3.066 -44.746 1.00 22.84 66 GLY A C 1
ATOM 504 O O . GLY A 1 66 ? 34.814 -1.876 -44.872 1.00 22.84 66 GLY A O 1
ATOM 505 N N . ASP A 1 67 ? 35.819 -3.389 -43.658 1.00 22.14 67 ASP A N 1
ATOM 506 C CA . ASP A 1 67 ? 36.122 -4.594 -42.834 1.00 22.14 67 ASP A CA 1
ATOM 507 C C . ASP A 1 67 ? 36.958 -4.047 -41.621 1.00 22.14 67 ASP A C 1
ATOM 509 O O . ASP A 1 67 ? 37.572 -2.989 -41.772 1.00 22.14 67 ASP A O 1
ATOM 513 N N . GLY A 1 68 ? 37.071 -4.600 -40.400 1.00 23.53 68 GLY A N 1
ATOM 514 C CA . GLY A 1 68 ? 36.411 -5.721 -39.704 1.00 23.53 68 GLY A CA 1
ATOM 515 C C . GLY A 1 68 ? 35.746 -5.245 -38.381 1.00 23.53 68 GLY A C 1
ATOM 516 O O . GLY A 1 68 ? 34.614 -4.772 -38.442 1.00 23.53 68 GLY A O 1
ATOM 517 N N . GLU A 1 69 ? 36.387 -5.147 -37.198 1.00 22.05 69 GLU A N 1
ATOM 518 C CA . GLU A 1 69 ? 37.078 -6.119 -36.293 1.00 22.05 69 GLU A CA 1
ATOM 519 C C . GLU A 1 69 ? 37.492 -5.382 -34.971 1.00 22.05 69 GLU A C 1
ATOM 521 O O . GLU A 1 69 ? 37.514 -4.154 -34.983 1.00 22.05 69 GLU A O 1
ATOM 526 N N . SER A 1 70 ? 37.801 -5.962 -33.790 1.00 21.55 70 SER A N 1
ATOM 527 C CA . SER A 1 70 ? 37.634 -7.315 -33.192 1.00 21.55 70 SER A CA 1
ATOM 528 C C . SER A 1 70 ? 37.591 -7.226 -31.624 1.00 21.55 70 SER A C 1
ATOM 530 O O . SER A 1 70 ? 37.156 -6.206 -31.092 1.00 21.55 70 SER A O 1
ATOM 532 N N . SER A 1 71 ? 37.962 -8.278 -30.866 1.00 22.06 71 SER A N 1
ATOM 533 C CA . SER A 1 71 ? 37.870 -8.380 -29.379 1.00 22.06 71 SER A CA 1
ATOM 534 C C . SER A 1 71 ? 39.266 -8.417 -28.683 1.00 22.06 71 SER A C 1
ATOM 536 O O . SER A 1 71 ? 40.064 -7.565 -29.042 1.00 22.06 71 SER A O 1
ATOM 538 N N . SER A 1 72 ? 39.734 -9.240 -27.719 1.00 23.44 72 SER A N 1
ATOM 539 C CA . SER A 1 72 ? 39.263 -10.229 -26.700 1.00 23.44 72 SER A CA 1
ATOM 540 C C . SER A 1 72 ? 40.505 -10.736 -25.920 1.00 23.44 72 SER A C 1
ATOM 542 O O . SER A 1 72 ? 41.570 -10.712 -26.524 1.00 23.44 72 SER A O 1
ATOM 544 N N . LYS A 1 73 ? 40.374 -11.381 -24.734 1.00 24.77 73 LYS A N 1
ATOM 545 C CA . LYS A 1 73 ? 41.226 -12.577 -24.449 1.00 24.77 73 LYS A CA 1
ATOM 546 C C . LYS A 1 73 ? 42.369 -12.588 -23.394 1.00 24.77 73 LYS A C 1
ATOM 548 O O . LYS A 1 73 ? 43.469 -12.240 -23.787 1.00 24.77 73 LYS A O 1
ATOM 553 N N . SER A 1 74 ? 42.142 -13.204 -22.213 1.00 24.55 74 SER A N 1
ATOM 554 C CA . SER A 1 74 ? 43.077 -13.998 -21.329 1.00 24.55 74 SER A CA 1
ATOM 555 C C . SER A 1 74 ? 44.453 -13.484 -20.797 1.00 24.55 74 SER A C 1
ATOM 557 O O . SER A 1 74 ? 45.312 -13.205 -21.622 1.00 24.55 74 SER A O 1
ATOM 559 N N . ASP A 1 75 ? 44.850 -13.580 -19.498 1.00 25.45 75 ASP A N 1
ATOM 560 C CA . ASP A 1 75 ? 44.302 -14.090 -18.195 1.00 25.45 75 ASP A CA 1
ATOM 561 C C . ASP A 1 75 ? 45.372 -13.989 -17.032 1.00 25.45 75 ASP A C 1
ATOM 563 O O . ASP A 1 75 ? 46.545 -13.759 -17.305 1.00 25.45 75 ASP A O 1
ATOM 567 N N . ARG A 1 76 ? 45.021 -14.368 -15.772 1.00 25.73 76 ARG A N 1
ATOM 568 C CA . ARG A 1 76 ? 45.906 -15.003 -14.718 1.00 25.73 76 ARG A CA 1
ATOM 569 C C . ARG A 1 76 ? 46.964 -14.162 -13.948 1.00 25.73 76 ARG A C 1
ATOM 571 O O . ARG A 1 76 ? 47.296 -13.072 -14.362 1.00 25.73 76 ARG A O 1
ATOM 578 N N . SER A 1 77 ? 47.558 -14.581 -12.804 1.00 23.73 77 SER A N 1
ATOM 579 C CA . SER A 1 77 ? 47.291 -15.662 -11.804 1.00 23.73 77 SER A CA 1
ATOM 580 C C . SER A 1 77 ? 48.150 -15.549 -10.513 1.00 23.73 77 SER A C 1
ATOM 582 O O . SER A 1 77 ? 49.212 -14.938 -10.552 1.00 23.73 77 SER A O 1
ATOM 584 N N . SER A 1 78 ? 47.781 -16.333 -9.468 1.00 24.06 78 SER A N 1
ATOM 585 C CA . SER A 1 78 ? 48.663 -17.023 -8.465 1.00 24.06 78 SER A CA 1
ATOM 586 C C . SER A 1 78 ? 49.512 -16.162 -7.488 1.00 24.06 78 SER A C 1
ATOM 588 O O . SER A 1 78 ? 49.713 -14.984 -7.745 1.00 24.06 78 SER A O 1
ATOM 590 N N . SER A 1 79 ? 50.020 -16.621 -6.325 1.00 22.64 79 SER A N 1
ATOM 591 C CA . SER A 1 79 ? 50.133 -17.937 -5.621 1.00 22.64 79 SER A CA 1
ATOM 592 C C . SER A 1 79 ? 50.045 -17.713 -4.072 1.00 22.64 79 SER A C 1
ATOM 594 O O . SER A 1 79 ? 50.380 -16.618 -3.632 1.00 22.64 79 SER A O 1
ATOM 596 N N . GLU A 1 80 ? 49.417 -18.549 -3.218 1.00 23.27 80 GLU A N 1
ATOM 597 C CA . GLU A 1 80 ? 49.928 -19.748 -2.462 1.00 23.27 80 GLU A CA 1
ATOM 598 C C . GLU A 1 80 ? 51.120 -19.477 -1.497 1.00 23.27 80 GLU A C 1
ATOM 600 O O . GLU A 1 80 ? 51.990 -18.685 -1.849 1.00 23.27 80 GLU A O 1
ATOM 605 N N . GLU A 1 81 ? 51.284 -20.071 -0.293 1.00 23.06 81 GLU A N 1
ATOM 606 C CA . GLU A 1 81 ? 50.410 -20.857 0.639 1.00 23.06 81 GLU A CA 1
ATOM 607 C C . GLU A 1 81 ? 50.699 -20.399 2.119 1.00 23.06 81 GLU A C 1
ATOM 609 O O . GLU A 1 81 ? 50.935 -19.203 2.267 1.00 23.06 81 GLU A O 1
ATOM 614 N N . GLU A 1 82 ? 50.715 -21.069 3.298 1.00 21.08 82 GLU A N 1
ATOM 615 C CA . GLU A 1 82 ? 50.526 -22.402 3.969 1.00 21.08 82 GLU A CA 1
ATOM 616 C C . GLU A 1 82 ? 50.317 -22.061 5.507 1.00 21.08 82 GLU A C 1
ATOM 618 O O . GLU A 1 82 ? 50.627 -20.934 5.895 1.00 21.08 82 GLU A O 1
ATOM 623 N N . VAL A 1 83 ? 49.926 -22.874 6.519 1.00 22.77 83 VAL A N 1
ATOM 624 C CA . VAL A 1 83 ? 49.050 -24.065 6.703 1.00 22.77 83 VAL A CA 1
ATOM 625 C C . VAL A 1 83 ? 48.868 -24.367 8.238 1.00 22.77 83 VAL A C 1
ATOM 627 O O . VAL A 1 83 ? 49.709 -23.946 9.025 1.00 22.77 83 VAL A O 1
ATOM 630 N N . GLN A 1 84 ? 47.853 -25.161 8.661 1.00 22.28 84 GLN A N 1
ATOM 631 C CA . GLN A 1 84 ? 47.716 -25.905 9.968 1.00 22.28 84 GLN A CA 1
ATOM 632 C C . GLN A 1 84 ? 47.661 -25.105 11.324 1.00 22.28 84 GLN A C 1
ATOM 634 O O . GLN A 1 84 ? 48.113 -23.973 11.401 1.00 22.28 84 GLN A O 1
ATOM 639 N N . ASN A 1 85 ? 47.118 -25.585 12.471 1.00 23.45 85 ASN A N 1
ATOM 640 C CA . ASN A 1 85 ? 46.324 -26.790 12.821 1.00 23.45 85 ASN A CA 1
ATOM 641 C C . ASN A 1 85 ? 45.432 -26.612 14.100 1.00 23.45 85 ASN A C 1
ATOM 643 O O . ASN A 1 85 ? 45.777 -25.842 14.988 1.00 23.45 85 ASN A O 1
ATOM 647 N N . GLN A 1 86 ? 44.357 -27.416 14.193 1.00 22.58 86 GLN A N 1
ATOM 648 C CA . GLN A 1 86 ? 43.696 -28.053 15.375 1.00 22.58 86 GLN A CA 1
ATOM 649 C C . GLN A 1 86 ? 43.264 -27.306 16.682 1.00 22.58 86 GLN A C 1
ATOM 651 O O . GLN A 1 86 ? 44.066 -26.897 17.511 1.00 22.58 86 GLN A O 1
ATOM 656 N N . ASP A 1 87 ? 41.937 -27.352 16.907 1.00 22.17 87 ASP A N 1
ATOM 657 C CA . ASP A 1 87 ? 41.173 -27.843 18.086 1.00 22.17 87 ASP A CA 1
ATOM 658 C C . ASP A 1 87 ? 41.132 -27.212 19.514 1.00 22.17 87 ASP A C 1
ATOM 660 O O . ASP A 1 87 ? 42.067 -27.229 20.305 1.00 22.17 87 ASP A O 1
ATOM 664 N N . ALA A 1 88 ? 39.874 -26.902 19.887 1.00 23.22 88 ALA A N 1
ATOM 665 C CA . ALA A 1 88 ? 39.154 -27.257 21.129 1.00 23.22 88 ALA A CA 1
ATOM 666 C C . ALA A 1 88 ? 39.435 -26.591 22.508 1.00 23.22 88 ALA A C 1
ATOM 668 O O . ALA A 1 88 ? 40.229 -27.062 23.315 1.00 23.22 88 ALA A O 1
ATOM 669 N N . GLY A 1 89 ? 38.501 -25.704 22.902 1.00 21.84 89 GLY A N 1
ATOM 670 C CA . GLY A 1 89 ? 37.851 -25.763 24.229 1.00 21.84 89 GLY A CA 1
ATOM 671 C C . GLY A 1 89 ? 38.268 -24.736 25.298 1.00 21.84 89 GLY A C 1
ATOM 672 O O . GLY A 1 89 ? 39.425 -24.642 25.682 1.00 21.84 89 GLY A O 1
ATOM 673 N N . GLY A 1 90 ? 37.292 -24.010 25.862 1.00 21.50 90 GLY A N 1
ATOM 674 C CA . GLY A 1 90 ? 37.495 -23.079 26.986 1.00 21.50 90 GLY A CA 1
ATOM 675 C C . GLY A 1 90 ? 36.402 -22.005 27.085 1.00 21.50 90 GLY A C 1
ATOM 676 O O . GLY A 1 90 ? 35.642 -21.814 26.137 1.00 21.50 90 GLY A O 1
ATOM 677 N N . ALA A 1 91 ? 36.285 -21.315 28.226 1.00 21.80 91 ALA A N 1
ATOM 678 C CA . ALA A 1 91 ? 35.248 -20.298 28.453 1.00 21.80 91 ALA A CA 1
ATOM 679 C C . ALA A 1 91 ? 35.681 -19.174 29.423 1.00 21.80 91 ALA A C 1
ATOM 681 O O . ALA A 1 91 ? 36.564 -19.385 30.248 1.00 21.80 91 ALA A O 1
ATOM 682 N N . SER A 1 92 ? 34.925 -18.061 29.393 1.00 21.52 92 SER A N 1
ATOM 683 C CA . SER A 1 92 ? 34.843 -16.961 30.387 1.00 21.52 92 SER A CA 1
ATOM 684 C C . SER A 1 92 ? 35.695 -15.684 30.196 1.00 21.52 92 SER A C 1
ATOM 686 O O . SER A 1 92 ? 36.886 -15.736 29.929 1.00 21.52 92 SER A O 1
ATOM 688 N N . SER A 1 93 ? 35.032 -14.552 30.509 1.00 20.92 93 SER A N 1
ATOM 689 C CA . SER A 1 93 ? 35.519 -13.267 31.076 1.00 20.92 93 SER A CA 1
ATOM 690 C C . SER A 1 93 ? 36.485 -12.337 30.308 1.00 20.92 93 SER A C 1
ATOM 692 O O . SER A 1 93 ? 37.684 -12.570 30.262 1.00 20.92 93 SER A O 1
ATOM 694 N N . ASP A 1 94 ? 35.913 -11.210 29.854 1.00 22.92 94 ASP A N 1
ATOM 695 C CA . ASP A 1 94 ? 36.280 -9.793 30.101 1.00 22.92 94 ASP A CA 1
ATOM 696 C C . ASP A 1 94 ? 37.747 -9.290 30.067 1.00 22.92 94 ASP A C 1
ATOM 698 O O . ASP A 1 94 ? 38.605 -9.731 30.826 1.00 22.92 94 ASP A O 1
ATOM 702 N N . GLY A 1 95 ? 37.975 -8.197 29.315 1.00 21.84 95 GLY A N 1
ATOM 703 C CA . GLY A 1 95 ? 39.165 -7.332 29.418 1.00 21.84 95 GLY A CA 1
ATOM 704 C C . GLY A 1 95 ? 39.159 -6.125 28.454 1.00 21.84 95 GLY A C 1
ATOM 705 O O . GLY A 1 95 ? 39.104 -6.301 27.241 1.00 21.84 95 GLY A O 1
ATOM 706 N N . GLU A 1 96 ? 39.238 -4.893 28.976 1.00 23.34 96 GLU A N 1
ATOM 707 C CA . GLU A 1 96 ? 39.422 -3.639 28.204 1.00 23.34 96 GLU A CA 1
ATOM 708 C C . GLU A 1 96 ? 40.884 -3.134 28.291 1.00 23.34 96 GLU A C 1
ATOM 710 O O . GLU A 1 96 ? 41.497 -3.337 29.336 1.00 23.34 96 GLU A O 1
ATOM 715 N N . CYS A 1 97 ? 41.408 -2.399 27.281 1.00 20.73 97 CYS A N 1
ATOM 716 C CA . CYS A 1 97 ? 42.068 -1.065 27.435 1.00 20.73 97 CYS A CA 1
ATOM 717 C C . CYS A 1 97 ? 42.830 -0.511 26.192 1.00 20.73 97 CYS A C 1
ATOM 719 O O . CYS A 1 97 ? 43.854 -1.039 25.782 1.00 20.73 97 CYS A O 1
ATOM 721 N N . VAL A 1 98 ? 42.356 0.636 25.675 1.00 27.50 98 VAL A N 1
ATOM 722 C CA . VAL A 1 98 ? 43.059 1.942 25.461 1.00 27.50 98 VAL A CA 1
ATOM 723 C C . VAL A 1 98 ? 44.600 1.963 25.242 1.00 27.50 98 VAL A C 1
ATOM 725 O O . VAL A 1 98 ? 45.343 1.615 26.157 1.00 27.50 98 VAL A O 1
ATOM 728 N N . PRO A 1 99 ? 45.098 2.527 24.112 1.00 24.02 99 PRO A N 1
ATOM 729 C CA . PRO A 1 99 ? 45.600 3.932 24.027 1.00 24.02 99 PRO A CA 1
ATOM 730 C C . PRO A 1 99 ? 45.045 4.699 22.793 1.00 24.02 99 PRO A C 1
ATOM 732 O O . PRO A 1 99 ? 44.482 4.071 21.906 1.00 24.02 99 PRO A O 1
ATOM 735 N N . LYS A 1 100 ? 44.986 6.040 22.646 1.00 22.22 100 LYS A N 1
ATOM 736 C CA . LYS A 1 100 ? 45.705 7.281 23.075 1.00 22.22 100 LYS A CA 1
ATOM 737 C C . LYS A 1 100 ? 46.721 7.857 22.037 1.00 22.22 100 LYS A C 1
ATOM 739 O O . LYS A 1 100 ? 47.311 7.056 21.325 1.00 22.22 100 LYS A O 1
ATOM 744 N N . PRO A 1 101 ? 46.869 9.206 21.897 1.00 49.22 101 PRO A N 1
ATOM 745 C CA . PRO A 1 101 ? 47.252 9.835 20.611 1.00 49.22 101 PRO A CA 1
ATOM 746 C C . PRO A 1 101 ? 48.350 10.938 20.664 1.00 49.22 101 PRO A C 1
ATOM 748 O O . PRO A 1 101 ? 48.817 11.294 21.745 1.00 49.22 101 PRO A O 1
ATOM 751 N N . GLY A 1 102 ? 48.639 11.536 19.496 1.00 22.98 102 GLY A N 1
ATOM 752 C CA . GLY A 1 102 ? 49.296 12.845 19.284 1.00 22.98 102 GLY A CA 1
ATOM 753 C C . GLY A 1 102 ? 50.443 12.790 18.256 1.00 22.98 102 GLY A C 1
ATOM 754 O O . GLY A 1 102 ? 50.967 11.703 18.027 1.00 22.98 102 GLY A O 1
ATOM 755 N N . ASP A 1 103 ? 50.893 13.873 17.610 1.00 24.44 103 ASP A N 1
ATOM 756 C CA . ASP A 1 103 ? 50.320 15.213 17.316 1.00 24.44 103 ASP A CA 1
ATOM 757 C C . ASP A 1 103 ? 51.261 15.932 16.290 1.00 24.44 103 ASP A C 1
ATOM 759 O O . ASP A 1 103 ? 52.257 15.328 15.898 1.00 24.44 103 ASP A O 1
ATOM 763 N N . GLU A 1 104 ? 50.972 17.191 15.888 1.00 23.14 104 GLU A N 1
ATOM 764 C CA . GLU A 1 104 ? 51.863 18.117 15.110 1.00 23.14 104 GLU A CA 1
ATOM 765 C C . GLU A 1 104 ? 52.182 17.693 13.638 1.00 23.14 104 GLU A C 1
ATOM 767 O O . GLU A 1 104 ? 52.007 16.537 13.271 1.00 23.14 104 GLU A O 1
ATOM 772 N N . GLU A 1 105 ? 52.636 18.502 12.661 1.00 23.20 105 GLU A N 1
ATOM 773 C CA . GLU A 1 105 ? 52.591 19.936 12.251 1.00 23.20 105 GLU A CA 1
ATOM 774 C C . GLU A 1 105 ? 53.160 19.989 10.787 1.00 23.20 105 GLU A C 1
ATOM 776 O O . GLU A 1 105 ? 53.537 18.949 10.253 1.00 23.20 105 GLU A O 1
ATOM 781 N N . SER A 1 106 ? 53.364 21.094 10.049 1.00 22.83 106 SER A N 1
ATOM 782 C CA . SER A 1 106 ? 52.576 22.301 9.712 1.00 22.83 106 SER A CA 1
ATOM 783 C C . SER A 1 106 ? 53.248 22.988 8.489 1.00 22.83 106 SER A C 1
ATOM 785 O O . SER A 1 106 ? 54.471 22.909 8.384 1.00 22.83 106 SER A O 1
ATOM 787 N N . ASN A 1 107 ? 52.508 23.638 7.558 1.00 22.30 107 ASN A N 1
ATOM 788 C CA . ASN A 1 107 ? 52.872 24.921 6.882 1.00 22.30 107 ASN A CA 1
ATOM 789 C C . ASN A 1 107 ? 51.915 25.393 5.749 1.00 22.30 107 ASN A C 1
ATOM 791 O O . ASN A 1 107 ? 50.894 24.765 5.475 1.00 22.30 107 ASN A O 1
ATOM 795 N N . ARG A 1 108 ? 52.204 26.585 5.190 1.00 23.94 108 ARG A N 1
ATOM 796 C CA . ARG A 1 108 ? 51.366 27.455 4.318 1.00 23.94 108 ARG A CA 1
ATOM 797 C C . ARG A 1 108 ? 51.960 27.552 2.874 1.00 23.94 108 ARG A C 1
ATOM 799 O O . ARG A 1 108 ? 52.926 26.849 2.614 1.00 23.94 108 ARG A O 1
ATOM 806 N N . SER A 1 109 ? 51.489 28.342 1.887 1.00 23.22 109 SER A N 1
ATOM 807 C CA . SER A 1 109 ? 50.676 29.586 1.885 1.00 23.22 109 SER A CA 1
ATOM 808 C C . SER A 1 109 ? 50.115 30.013 0.505 1.00 23.22 109 SER A C 1
ATOM 810 O O . SER A 1 109 ? 50.830 29.858 -0.477 1.00 23.22 109 SER A O 1
ATOM 812 N N . SER A 1 110 ? 48.957 30.714 0.517 1.00 24.50 110 SER A N 1
ATOM 813 C CA . SER A 1 110 ? 48.464 31.770 -0.429 1.00 24.50 110 SER A CA 1
ATOM 814 C C . SER A 1 110 ? 48.307 31.449 -1.941 1.00 24.50 110 SER A C 1
ATOM 816 O O . SER A 1 110 ? 49.025 30.613 -2.469 1.00 24.50 110 SER A O 1
ATOM 818 N N . SER A 1 111 ? 47.396 32.073 -2.706 1.00 25.34 111 SER A N 1
ATOM 819 C CA . SER A 1 111 ? 46.580 33.292 -2.471 1.00 25.34 111 SER A CA 1
ATOM 820 C C . SER A 1 111 ? 45.221 33.284 -3.217 1.00 25.34 111 SER A C 1
ATOM 822 O O . SER A 1 111 ? 45.155 32.823 -4.350 1.00 25.34 111 SER A O 1
ATOM 824 N N . ASP A 1 112 ? 44.189 33.816 -2.541 1.00 26.70 112 ASP A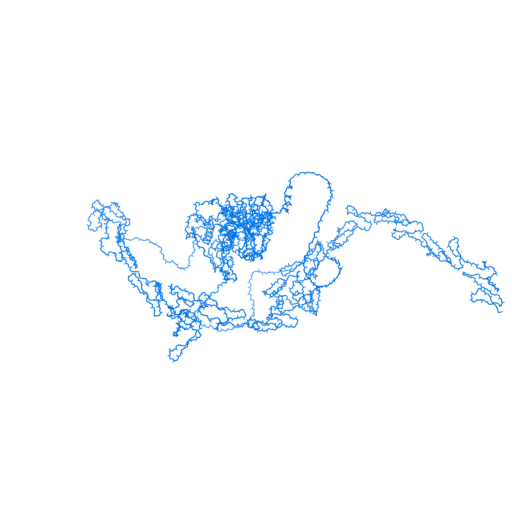 N 1
ATOM 825 C CA . ASP A 1 112 ? 43.244 34.900 -2.929 1.00 26.70 112 ASP A CA 1
ATOM 826 C C . ASP A 1 112 ? 42.463 34.824 -4.283 1.00 26.70 112 ASP A C 1
ATOM 828 O O . ASP A 1 112 ? 43.045 34.552 -5.327 1.00 26.70 112 ASP A O 1
ATOM 832 N N . ASP A 1 113 ? 41.150 35.120 -4.389 1.00 25.33 113 ASP A N 1
ATOM 833 C CA . ASP A 1 113 ? 40.137 35.564 -3.396 1.00 25.33 113 ASP A CA 1
ATOM 834 C C . ASP A 1 113 ? 38.661 35.281 -3.855 1.00 25.33 113 ASP A C 1
ATOM 836 O O . ASP A 1 113 ? 38.436 34.661 -4.892 1.00 25.33 113 ASP A O 1
ATOM 840 N N . GLU A 1 114 ? 37.672 35.791 -3.097 1.00 24.55 114 GLU A N 1
ATOM 841 C CA . GLU A 1 114 ? 36.208 35.925 -3.342 1.00 24.55 114 GLU A CA 1
ATOM 842 C C . GLU A 1 114 ? 35.205 34.901 -2.722 1.00 24.55 114 GLU A C 1
ATOM 844 O O . GLU A 1 114 ? 34.536 34.112 -3.382 1.00 24.55 114 GLU A O 1
ATOM 849 N N . VAL A 1 115 ? 35.002 35.061 -1.402 1.00 28.36 115 VAL A N 1
ATOM 850 C CA . VAL A 1 115 ? 33.693 35.296 -0.722 1.00 28.36 115 VAL A CA 1
ATOM 851 C C . VAL A 1 115 ? 32.564 34.214 -0.692 1.00 28.36 115 VAL A C 1
ATOM 853 O O . VAL A 1 115 ? 31.808 33.981 -1.626 1.00 28.36 115 VAL A O 1
ATOM 856 N N . ALA A 1 116 ? 32.306 33.744 0.546 1.00 31.44 116 ALA A N 1
ATOM 857 C CA . ALA A 1 116 ? 31.010 33.347 1.153 1.00 31.44 116 ALA A CA 1
ATOM 858 C C . ALA A 1 116 ? 30.240 32.063 0.725 1.00 31.44 116 ALA A C 1
ATOM 860 O O . ALA A 1 116 ? 29.184 32.120 0.099 1.00 31.44 116 ALA A O 1
ATOM 861 N N . SER A 1 117 ? 30.613 30.908 1.305 1.00 29.59 117 SER A N 1
ATOM 862 C CA . SER A 1 117 ? 29.673 29.769 1.520 1.00 29.59 117 SER A CA 1
ATOM 863 C C . SER A 1 117 ? 29.976 28.832 2.719 1.00 29.59 117 SER A C 1
ATOM 865 O O . SER A 1 117 ? 29.261 27.860 2.963 1.00 29.59 117 SER A O 1
ATOM 867 N N . THR A 1 118 ? 31.006 29.106 3.527 1.00 28.80 118 THR A N 1
ATOM 868 C CA . THR A 1 118 ? 31.636 28.127 4.447 1.00 28.80 118 THR A CA 1
ATOM 869 C C . THR A 1 118 ? 31.039 27.999 5.861 1.00 28.80 118 THR A C 1
ATOM 871 O O . THR A 1 118 ? 31.553 27.235 6.682 1.00 28.80 118 THR A O 1
ATOM 874 N N . SER A 1 119 ? 29.936 28.681 6.182 1.00 33.00 119 SER A N 1
ATOM 875 C CA . SER A 1 119 ? 29.355 28.691 7.540 1.00 33.00 119 SER A CA 1
ATOM 876 C C . SER A 1 119 ? 28.648 27.386 7.950 1.00 33.00 119 SER A C 1
ATOM 878 O O . SER A 1 119 ? 28.634 27.036 9.132 1.00 33.00 119 SER A O 1
ATOM 880 N N . VAL A 1 120 ? 28.082 26.637 6.996 1.00 37.62 120 VAL A N 1
ATOM 881 C CA . VAL A 1 120 ? 27.152 25.524 7.286 1.00 37.62 120 VAL A CA 1
ATOM 882 C C . VAL A 1 120 ? 27.863 24.235 7.726 1.00 37.62 120 VAL A C 1
ATOM 884 O O . VAL A 1 120 ? 27.404 23.552 8.644 1.00 37.62 120 VAL A O 1
ATOM 887 N N . GLN A 1 121 ? 29.002 23.884 7.118 1.00 32.75 121 GLN A N 1
ATOM 888 C CA . GLN A 1 121 ? 29.658 22.590 7.376 1.00 32.75 121 GLN A CA 1
ATOM 889 C C . GLN A 1 121 ? 30.211 22.469 8.810 1.00 32.75 121 GLN A C 1
ATOM 891 O O . GLN A 1 121 ? 30.157 21.393 9.414 1.00 32.75 121 GLN A O 1
ATOM 896 N N . ASN A 1 122 ? 30.663 23.581 9.401 1.00 28.25 122 ASN A N 1
ATOM 897 C CA . ASN A 1 122 ? 31.211 23.611 10.762 1.00 28.25 122 ASN A CA 1
ATOM 898 C C . ASN A 1 122 ? 30.165 23.336 11.860 1.00 28.25 122 ASN A C 1
ATOM 900 O O . ASN A 1 122 ? 30.522 22.853 12.938 1.00 28.25 122 ASN A O 1
ATOM 904 N N . ALA A 1 123 ? 28.871 23.552 11.594 1.00 35.34 123 ALA A N 1
ATOM 905 C CA . ALA A 1 123 ? 27.806 23.184 12.528 1.00 35.34 123 ALA A CA 1
ATOM 906 C C . ALA A 1 123 ? 27.682 21.655 12.688 1.00 35.34 123 ALA A C 1
ATOM 908 O O . ALA A 1 123 ? 27.522 21.151 13.804 1.00 35.34 123 ALA A O 1
ATOM 909 N N . ARG A 1 124 ? 27.827 20.898 11.587 1.00 37.66 124 ARG A N 1
ATOM 910 C CA . ARG A 1 124 ? 27.600 19.440 11.561 1.00 37.66 124 ARG A CA 1
ATOM 911 C C . ARG A 1 124 ? 28.656 18.652 12.347 1.00 37.66 124 ARG A C 1
ATOM 913 O O . ARG A 1 124 ? 28.320 17.646 12.962 1.00 37.66 124 ARG A O 1
ATOM 920 N N . LYS A 1 125 ? 29.905 19.139 12.407 1.00 33.94 125 LYS A N 1
ATOM 921 C CA . LYS A 1 125 ? 30.966 18.563 13.263 1.00 33.94 125 LYS A CA 1
ATOM 922 C C . LYS A 1 125 ? 30.840 18.939 14.749 1.00 33.94 125 LYS A C 1
ATOM 924 O O . LYS A 1 125 ? 31.325 18.182 15.586 1.00 33.94 125 LYS A O 1
ATOM 929 N N . ARG A 1 126 ? 30.191 20.060 15.105 1.00 35.38 126 ARG A N 1
ATOM 930 C CA . ARG A 1 126 ? 30.076 20.512 16.509 1.00 35.38 126 ARG A CA 1
ATOM 931 C C . ARG A 1 126 ? 29.048 19.730 17.339 1.00 35.38 126 ARG A C 1
ATOM 933 O O . ARG A 1 126 ? 29.349 19.401 18.482 1.00 35.38 126 ARG A O 1
ATOM 940 N N . ARG A 1 127 ? 27.875 19.382 16.788 1.00 45.38 127 ARG A N 1
ATOM 941 C CA . ARG A 1 127 ? 26.794 18.733 17.571 1.00 45.38 127 ARG A CA 1
ATOM 942 C C . ARG A 1 127 ? 27.116 17.332 18.105 1.00 45.38 127 ARG A C 1
ATOM 944 O O . ARG A 1 127 ? 26.599 16.961 19.151 1.00 45.38 127 ARG A O 1
ATOM 951 N N . ASN A 1 128 ? 28.009 16.576 17.465 1.00 42.06 128 ASN A N 1
ATOM 952 C CA . ASN A 1 128 ? 28.329 15.191 17.853 1.00 42.06 128 ASN A CA 1
ATOM 953 C C . ASN A 1 128 ? 29.144 15.033 19.163 1.00 42.06 128 ASN A C 1
ATOM 955 O O . ASN A 1 128 ? 29.617 13.931 19.443 1.00 42.06 128 ASN A O 1
ATOM 959 N N . LYS A 1 129 ? 29.338 16.092 19.968 1.00 40.50 129 LYS A N 1
ATOM 960 C CA . LYS A 1 129 ? 30.102 16.034 21.234 1.00 40.50 129 LYS A CA 1
ATOM 961 C C . LYS A 1 129 ? 29.357 16.470 22.501 1.00 40.50 129 LYS A C 1
ATOM 963 O O . LYS A 1 129 ? 29.859 16.190 23.588 1.00 40.50 129 LYS A O 1
ATOM 968 N N . GLU A 1 130 ? 28.174 17.078 22.415 1.00 51.16 130 GLU A N 1
ATOM 969 C CA . GLU A 1 130 ? 27.398 17.437 23.612 1.00 51.16 130 GLU A CA 1
ATOM 970 C C . GLU A 1 130 ? 26.439 16.303 24.007 1.00 51.16 130 GLU A C 1
ATOM 972 O O . GLU A 1 130 ? 25.501 15.962 23.286 1.00 51.16 130 GLU A O 1
ATOM 977 N N . LYS A 1 131 ? 26.676 15.691 25.175 1.00 62.22 131 LYS A N 1
ATOM 978 C CA . LYS A 1 131 ? 25.778 14.673 25.739 1.00 62.22 131 LYS A CA 1
ATOM 979 C C . LYS A 1 131 ? 24.504 15.347 26.257 1.00 62.22 131 LYS A C 1
ATOM 981 O O . LYS A 1 131 ? 24.530 15.971 27.315 1.00 62.22 131 LYS A O 1
ATOM 986 N N . VAL A 1 132 ? 23.392 15.179 25.539 1.00 81.88 132 VAL A N 1
ATOM 987 C CA . VAL A 1 132 ? 22.061 15.632 25.979 1.00 81.88 132 VAL A CA 1
ATOM 988 C C . VAL A 1 132 ? 21.739 15.040 27.355 1.00 81.88 132 VAL A C 1
ATOM 990 O O . VAL A 1 132 ? 21.740 13.822 27.536 1.00 81.88 132 VAL A O 1
ATOM 993 N N . ALA A 1 133 ? 21.481 15.913 28.330 1.00 86.56 133 ALA A N 1
ATOM 994 C CA . ALA A 1 133 ? 21.263 15.536 29.722 1.00 86.56 133 ALA A CA 1
ATOM 995 C C . ALA A 1 133 ? 19.780 15.236 29.996 1.00 86.56 133 ALA A C 1
ATOM 997 O O . ALA A 1 133 ? 18.975 16.152 30.189 1.00 86.56 133 ALA A O 1
ATOM 998 N N . TRP A 1 134 ? 19.438 13.949 30.041 1.00 91.50 134 TRP A N 1
ATOM 999 C CA . TRP A 1 134 ? 18.120 13.463 30.457 1.00 91.50 134 TRP A CA 1
ATOM 1000 C C . TRP A 1 134 ? 18.017 13.373 31.987 1.00 91.50 134 TRP A C 1
ATOM 1002 O O . TRP A 1 134 ? 19.031 13.247 32.682 1.00 91.50 134 TRP A O 1
ATOM 1012 N N . LYS A 1 135 ? 16.797 13.498 32.519 1.00 91.69 135 LYS A N 1
ATOM 1013 C CA . LYS A 1 135 ? 16.493 13.424 33.955 1.00 91.69 135 LYS A CA 1
ATOM 1014 C C . LYS A 1 135 ? 15.192 12.638 34.197 1.00 91.69 135 LYS A C 1
ATOM 1016 O O . LYS A 1 135 ? 14.189 12.964 33.553 1.00 91.69 135 LYS A O 1
ATOM 1021 N N . PRO A 1 136 ? 15.138 11.728 35.187 1.00 90.50 136 PRO A N 1
ATOM 1022 C CA . PRO A 1 136 ? 13.930 10.966 35.491 1.00 90.50 136 PRO A CA 1
ATOM 1023 C C . PRO A 1 136 ? 12.810 11.857 36.037 1.00 90.50 136 PRO A C 1
ATOM 1025 O O . PRO A 1 136 ? 13.041 12.762 36.849 1.00 90.50 136 PRO A O 1
ATOM 1028 N N . VAL A 1 137 ? 11.575 11.577 35.623 1.00 88.56 137 VAL A N 1
ATOM 1029 C CA . VAL A 1 137 ? 10.380 12.351 35.988 1.00 88.56 137 VAL A CA 1
ATOM 1030 C C . VAL A 1 137 ? 9.598 11.644 37.093 1.00 88.56 137 VAL A C 1
ATOM 1032 O O . VAL A 1 137 ? 9.090 10.533 36.917 1.00 88.56 137 VAL A O 1
ATOM 1035 N N . LYS A 1 138 ? 9.458 12.312 38.246 1.00 83.56 138 LYS A N 1
ATOM 1036 C CA . LYS A 1 138 ? 8.618 11.830 39.351 1.00 83.56 138 LYS A CA 1
ATOM 1037 C C . LYS A 1 138 ? 7.144 11.857 38.944 1.00 83.56 138 LYS A C 1
ATOM 1039 O O . LYS A 1 138 ? 6.639 12.877 38.489 1.00 83.56 138 LYS A O 1
ATOM 1044 N N . GLN A 1 139 ? 6.464 10.736 39.161 1.00 81.38 139 GLN A N 1
ATOM 1045 C CA . GLN A 1 139 ? 5.086 10.516 38.735 1.00 81.38 139 GLN A CA 1
ATOM 1046 C C . GLN A 1 139 ? 4.092 11.084 39.752 1.00 81.38 139 GLN A C 1
ATOM 1048 O O . GLN A 1 139 ? 3.584 10.384 40.624 1.00 81.38 139 GLN A O 1
ATOM 1053 N N . THR A 1 140 ? 3.850 12.390 39.651 1.00 79.00 140 THR A N 1
ATOM 1054 C CA . THR A 1 140 ? 2.878 13.146 40.458 1.00 79.00 140 THR A CA 1
ATOM 1055 C C . THR A 1 140 ? 1.829 13.801 39.552 1.00 79.00 140 THR A C 1
ATOM 1057 O O . THR A 1 140 ? 2.129 14.057 38.384 1.00 79.00 140 THR A O 1
ATOM 1060 N N . PRO A 1 141 ? 0.627 14.162 40.046 1.00 71.81 141 PRO A N 1
ATOM 1061 C CA . PRO A 1 141 ? -0.366 14.885 39.239 1.00 71.81 141 PRO A CA 1
ATOM 1062 C C . PRO A 1 141 ? 0.171 16.187 38.617 1.00 71.81 141 PRO A C 1
ATOM 1064 O O . PRO A 1 141 ? -0.204 16.547 37.509 1.00 71.81 141 PRO A O 1
ATOM 1067 N N . SER A 1 142 ? 1.128 16.840 39.286 1.00 72.00 142 SER A N 1
ATOM 1068 C CA . SER A 1 142 ? 1.859 18.019 38.800 1.00 72.00 142 SER A CA 1
ATOM 1069 C C . SER A 1 142 ? 2.849 17.763 37.649 1.00 72.00 142 SER A C 1
ATOM 1071 O O . SER A 1 142 ? 3.417 18.718 37.131 1.00 72.00 142 SER A O 1
ATOM 1073 N N . SER A 1 143 ? 3.065 16.508 37.236 1.00 76.62 143 SER A N 1
ATOM 1074 C CA . SER A 1 143 ? 3.854 16.152 36.041 1.00 76.62 143 SER A CA 1
ATOM 1075 C C . SER A 1 143 ? 3.000 15.973 34.775 1.00 76.62 143 SER A C 1
ATOM 1077 O O . SER A 1 143 ? 3.541 15.738 33.693 1.00 76.62 143 SER A O 1
ATOM 1079 N N . ALA A 1 144 ? 1.672 16.103 34.875 1.00 77.06 144 ALA A N 1
ATOM 1080 C CA . ALA A 1 144 ? 0.787 16.127 33.714 1.00 77.06 144 ALA A CA 1
ATOM 1081 C C . ALA A 1 144 ? 1.015 17.404 32.889 1.00 77.06 144 ALA A C 1
ATOM 1083 O O . ALA A 1 144 ? 0.873 18.514 33.403 1.00 77.06 144 ALA A O 1
ATOM 1084 N N . LYS A 1 145 ? 1.335 17.259 31.598 1.00 79.38 145 LYS A N 1
ATOM 1085 C CA . LYS A 1 145 ? 1.295 18.385 30.659 1.00 79.38 145 LYS A CA 1
ATOM 1086 C C . LYS A 1 145 ? -0.140 18.637 30.198 1.00 79.38 145 LYS A C 1
ATOM 1088 O O . LYS A 1 145 ? -0.860 17.705 29.842 1.00 79.38 145 LYS A O 1
ATOM 1093 N N . ASN A 1 146 ? -0.525 19.910 30.132 1.00 73.56 146 ASN A N 1
ATOM 1094 C CA . ASN A 1 146 ? -1.745 20.315 29.444 1.00 73.56 146 ASN A CA 1
ATOM 1095 C C . ASN A 1 146 ? -1.556 20.110 27.937 1.00 73.56 146 ASN A C 1
ATOM 1097 O O . ASN A 1 146 ? -0.711 20.762 27.323 1.00 73.56 146 ASN A O 1
ATOM 1101 N N . VAL A 1 147 ? -2.350 19.218 27.341 1.00 78.62 147 VAL A N 1
ATOM 1102 C CA . VAL A 1 147 ? -2.429 19.088 25.881 1.00 78.62 147 VAL A CA 1
ATOM 1103 C C . VAL A 1 147 ? -2.940 20.421 25.313 1.00 78.62 147 VAL A C 1
ATOM 1105 O O . VAL A 1 147 ? -3.954 20.915 25.815 1.00 78.62 147 VAL A O 1
ATOM 1108 N N . PRO A 1 148 ? -2.277 21.021 24.304 1.00 77.88 148 PRO A N 1
ATOM 1109 C CA . PRO A 1 148 ? -2.724 22.279 23.719 1.00 77.88 148 PRO A CA 1
ATOM 1110 C C . PRO A 1 148 ? -4.173 22.195 23.238 1.00 77.88 148 PRO A C 1
ATOM 1112 O O . PRO A 1 148 ? -4.586 21.198 22.645 1.00 77.88 148 PRO A O 1
ATOM 1115 N N . VAL A 1 149 ? -4.945 23.252 23.480 1.00 72.69 149 VAL A N 1
ATOM 1116 C CA . VAL A 1 149 ? -6.313 23.374 22.970 1.00 72.69 149 VAL A CA 1
ATOM 1117 C C . VAL A 1 149 ? -6.256 24.035 21.595 1.00 72.69 149 VAL A C 1
ATOM 1119 O O . VAL A 1 149 ? -5.552 25.030 21.405 1.00 72.69 149 VAL A O 1
ATOM 1122 N N . TRP A 1 150 ? -6.994 23.478 20.638 1.00 76.25 150 TRP A N 1
ATOM 1123 C CA . TRP A 1 150 ? -7.181 24.074 19.319 1.00 76.25 150 TRP A CA 1
ATOM 1124 C C . TRP A 1 150 ? -7.915 25.412 19.440 1.00 76.25 150 TRP A C 1
ATOM 1126 O O . TRP A 1 150 ? -8.974 25.481 20.062 1.00 76.25 150 TRP A O 1
ATOM 1136 N N . GLN A 1 151 ? -7.339 26.467 18.864 1.00 65.00 151 GLN A N 1
ATOM 1137 C CA . GLN A 1 151 ? -7.885 27.832 18.916 1.00 65.00 151 GLN A CA 1
ATOM 1138 C C . GLN A 1 151 ? -8.365 28.338 17.547 1.00 65.00 151 GLN A C 1
ATOM 1140 O O . GLN A 1 151 ? -8.937 29.420 17.462 1.00 65.00 151 GLN A O 1
ATOM 1145 N N . GLY A 1 152 ? -8.148 27.560 16.482 1.00 65.00 152 GLY A N 1
ATOM 1146 C CA . GLY A 1 152 ? -8.676 27.862 15.156 1.00 65.00 152 GLY A CA 1
ATOM 1147 C C . GLY A 1 152 ? -10.170 27.559 15.032 1.00 65.00 152 GLY A C 1
ATOM 1148 O O . GLY A 1 152 ? -10.763 26.869 15.860 1.00 65.00 152 GLY A O 1
ATOM 1149 N N . ALA A 1 153 ? -10.760 28.035 13.939 1.00 64.06 153 ALA A N 1
ATOM 1150 C CA . ALA A 1 153 ? -12.063 27.597 13.458 1.00 64.06 153 ALA A CA 1
ATOM 1151 C C . ALA A 1 153 ? -11.891 26.992 12.058 1.00 64.06 153 ALA A C 1
ATOM 1153 O O . ALA A 1 153 ? -11.207 27.559 11.209 1.00 64.06 153 ALA A O 1
ATOM 1154 N N . LEU A 1 154 ? -12.515 25.838 11.804 1.00 73.00 154 LEU A N 1
ATOM 1155 C CA . LEU A 1 154 ? -12.593 25.272 10.457 1.00 73.00 154 LEU A CA 1
ATOM 1156 C C . LEU A 1 154 ? -13.579 26.141 9.663 1.00 73.00 154 LEU A C 1
ATOM 1158 O O . LEU A 1 154 ? -14.741 26.176 10.086 1.00 73.00 154 LEU A O 1
ATOM 1162 N N . PRO A 1 155 ? -13.183 26.783 8.544 1.00 71.25 155 PRO A N 1
ATOM 1163 C CA . PRO A 1 155 ? -14.058 27.660 7.775 1.00 71.25 155 PRO A CA 1
ATOM 1164 C C . PRO A 1 155 ? -15.403 27.006 7.451 1.00 71.25 155 PRO A C 1
ATOM 1166 O O . PRO A 1 155 ? -15.525 25.786 7.260 1.00 71.25 155 PRO A O 1
ATOM 1169 N N . ASP A 1 156 ? -16.434 27.838 7.461 1.00 62.25 156 ASP A N 1
ATOM 1170 C CA . ASP A 1 156 ? -17.798 27.434 7.167 1.00 62.25 156 ASP A CA 1
ATOM 1171 C C . ASP A 1 156 ? -18.041 27.310 5.662 1.00 62.25 156 ASP A C 1
ATOM 1173 O O . ASP A 1 156 ? -17.242 27.730 4.826 1.00 62.25 156 ASP A O 1
ATOM 1177 N N . SER A 1 157 ? -19.131 26.632 5.328 1.00 66.31 157 SER A N 1
ATOM 1178 C CA . SER A 1 157 ? -19.605 26.462 3.962 1.00 66.31 157 SER A CA 1
ATOM 1179 C C . SER A 1 157 ? -21.097 26.742 3.977 1.00 66.31 157 SER A C 1
ATOM 1181 O O . SER A 1 157 ? -21.796 26.205 4.833 1.00 66.31 157 SER A O 1
ATOM 1183 N N . ASP A 1 158 ? -21.578 27.584 3.065 1.00 71.69 158 ASP A N 1
ATOM 1184 C CA . ASP A 1 158 ? -22.954 28.099 3.107 1.00 71.69 158 ASP A CA 1
ATOM 1185 C C . ASP A 1 158 ? -24.003 27.099 2.592 1.00 71.69 158 ASP A C 1
ATOM 1187 O O . ASP A 1 158 ? -25.200 27.275 2.812 1.00 71.69 158 ASP A O 1
ATOM 1191 N N . SER A 1 159 ? -23.577 26.019 1.922 1.00 81.56 159 SER A N 1
ATOM 1192 C CA . SER A 1 159 ? -24.459 24.907 1.530 1.00 81.56 159 SER A CA 1
ATOM 1193 C C . SER A 1 159 ? -23.714 23.571 1.408 1.00 81.56 159 SER A C 1
ATOM 1195 O O . SER A 1 159 ? -22.543 23.531 1.034 1.00 81.56 159 SER A O 1
ATOM 1197 N N . VAL A 1 160 ? -24.405 22.450 1.664 1.00 85.56 160 VAL A N 1
ATOM 1198 C CA . VAL A 1 160 ? -23.912 21.123 1.253 1.00 85.56 160 VAL A CA 1
ATOM 1199 C C . VAL A 1 160 ? -23.948 21.051 -0.274 1.00 85.56 160 VAL A C 1
ATOM 1201 O O . VAL A 1 160 ? -25.024 21.078 -0.874 1.00 85.56 160 VAL A O 1
ATOM 1204 N N . ARG A 1 161 ? -22.772 20.945 -0.897 1.00 90.69 161 ARG A N 1
ATOM 1205 C CA . ARG A 1 161 ? -22.615 20.898 -2.360 1.00 90.69 161 ARG A CA 1
ATOM 1206 C C . ARG A 1 161 ? -23.022 19.532 -2.935 1.00 90.69 161 ARG A C 1
ATOM 1208 O O . ARG A 1 161 ? -23.226 18.563 -2.195 1.00 90.69 161 ARG A O 1
ATOM 1215 N N . LEU A 1 162 ? -23.125 19.409 -4.258 1.00 90.88 162 LEU A N 1
ATOM 1216 C CA . LEU A 1 162 ? -23.351 18.111 -4.899 1.00 90.88 162 LEU A CA 1
ATOM 1217 C C . LEU A 1 162 ? -22.055 17.274 -4.878 1.00 90.88 162 LEU A C 1
ATOM 1219 O O . LEU A 1 162 ? -20.962 17.836 -4.942 1.00 90.88 162 LEU A O 1
ATOM 1223 N N . PRO A 1 163 ? -22.126 15.925 -4.859 1.00 94.00 163 PRO A N 1
ATOM 1224 C CA . PRO A 1 163 ? -20.935 15.064 -4.856 1.00 94.00 163 PRO A CA 1
ATOM 1225 C C . PRO A 1 163 ? -19.919 15.360 -5.970 1.00 94.00 163 PRO A C 1
ATOM 1227 O O . PRO A 1 163 ? -18.715 15.250 -5.756 1.00 94.00 163 PRO A O 1
ATOM 1230 N N . ILE A 1 164 ? -20.399 15.777 -7.147 1.00 94.25 164 ILE A N 1
ATOM 1231 C CA . ILE A 1 164 ? -19.557 16.157 -8.290 1.00 94.25 164 ILE A CA 1
ATOM 1232 C C . ILE A 1 164 ? -18.755 17.447 -8.044 1.00 94.25 164 ILE A C 1
ATOM 1234 O O . ILE A 1 164 ? -17.642 17.567 -8.548 1.00 94.25 164 ILE A O 1
ATOM 1238 N N . ASP A 1 165 ? -19.250 18.370 -7.219 1.00 94.25 165 ASP A N 1
ATOM 1239 C CA . ASP A 1 165 ? -18.577 19.641 -6.922 1.00 94.25 165 ASP A CA 1
ATOM 1240 C C . ASP A 1 165 ? -17.377 19.419 -5.988 1.00 94.25 165 ASP A C 1
ATOM 1242 O O . ASP A 1 165 ? -16.323 20.031 -6.155 1.00 94.25 165 ASP A O 1
ATOM 1246 N N . TYR A 1 166 ? -17.504 18.481 -5.042 1.00 95.25 166 TYR A N 1
ATOM 1247 C CA . TYR A 1 166 ? -16.389 18.019 -4.209 1.00 95.25 166 TYR A CA 1
ATOM 1248 C C . TYR A 1 166 ? -15.306 17.302 -5.028 1.00 95.25 166 TYR A C 1
ATOM 1250 O O . TYR A 1 166 ? -14.135 17.377 -4.672 1.00 95.25 166 TYR A O 1
ATOM 1258 N N . PHE A 1 167 ? -15.668 16.627 -6.125 1.00 96.69 167 PHE A N 1
ATOM 1259 C CA . PHE A 1 167 ? -14.702 16.030 -7.055 1.00 96.69 167 PHE A CA 1
ATOM 1260 C C . PHE A 1 167 ? -14.016 17.101 -7.923 1.00 96.69 167 PHE A C 1
ATOM 1262 O O . PHE A 1 167 ? -12.786 17.131 -8.023 1.00 96.69 167 PHE A O 1
ATOM 1269 N N . ARG A 1 168 ? -14.804 18.024 -8.494 1.00 95.12 168 ARG A N 1
ATOM 1270 C CA . ARG A 1 168 ? -14.322 19.128 -9.342 1.00 95.12 168 ARG A CA 1
ATOM 1271 C C . ARG A 1 168 ? -13.501 20.185 -8.589 1.00 95.12 168 ARG A C 1
ATOM 1273 O O . ARG A 1 168 ? -12.762 20.923 -9.223 1.00 95.12 168 ARG A O 1
ATOM 1280 N N . GLN A 1 169 ? -13.539 20.201 -7.253 1.00 94.44 169 GLN A N 1
ATOM 1281 C CA . GLN A 1 169 ? -12.596 20.958 -6.414 1.00 94.44 169 GLN A CA 1
ATOM 1282 C C . GLN A 1 169 ? -11.128 20.501 -6.580 1.00 94.44 169 GLN A C 1
ATOM 1284 O O . GLN A 1 169 ? -10.216 21.274 -6.300 1.00 94.44 169 GLN A O 1
ATOM 1289 N N . PHE A 1 170 ? -10.884 19.266 -7.036 1.00 96.69 170 PHE A N 1
ATOM 1290 C CA . PHE A 1 170 ? -9.536 18.741 -7.298 1.00 96.69 170 PHE A CA 1
ATOM 1291 C C . PHE A 1 170 ? -9.292 18.545 -8.802 1.00 96.69 170 PHE A C 1
ATOM 1293 O O . PHE A 1 170 ? -8.276 19.001 -9.335 1.00 96.69 170 PHE A O 1
ATOM 1300 N N . PHE A 1 171 ? -10.247 17.901 -9.484 1.00 96.19 171 PHE A N 1
ATOM 1301 C CA . PHE A 1 171 ? -10.296 17.744 -10.941 1.00 96.19 171 PHE A CA 1
ATOM 1302 C C . PHE A 1 171 ? -11.101 18.887 -11.571 1.00 96.19 171 PHE A C 1
ATOM 1304 O O . PHE A 1 171 ? -12.235 18.713 -12.020 1.00 96.19 171 PHE A O 1
ATOM 1311 N N . ASP A 1 172 ? -10.499 20.069 -11.555 1.00 94.88 172 ASP A N 1
ATOM 1312 C CA . ASP A 1 172 ? -11.012 21.279 -12.189 1.00 94.88 172 ASP A CA 1
ATOM 1313 C C . ASP A 1 172 ? -10.801 21.281 -13.714 1.00 94.88 172 ASP A C 1
ATOM 1315 O O . ASP A 1 172 ? -10.219 20.369 -14.308 1.00 94.88 172 ASP A O 1
ATOM 1319 N N . THR A 1 173 ? -11.297 22.333 -14.368 1.00 94.75 173 THR A N 1
ATOM 1320 C CA . THR A 1 173 ? -11.160 22.542 -15.815 1.00 94.75 173 THR A CA 1
ATOM 1321 C C . THR A 1 173 ? -9.704 22.613 -16.269 1.00 94.75 173 THR A C 1
ATOM 1323 O O . THR A 1 173 ? -9.396 22.129 -17.354 1.00 94.75 173 THR A O 1
ATOM 1326 N N . GLU A 1 174 ? -8.808 23.169 -15.451 1.00 96.00 174 GLU A N 1
ATOM 1327 C CA . GLU A 1 174 ? -7.385 23.304 -15.780 1.00 96.00 174 GLU A CA 1
ATOM 1328 C C . GLU A 1 174 ? -6.670 21.951 -15.773 1.00 96.00 174 GLU A C 1
ATOM 1330 O O . GLU A 1 174 ? -6.005 21.603 -16.752 1.00 96.00 174 GLU A O 1
ATOM 1335 N N . LEU A 1 175 ? -6.858 21.137 -14.726 1.00 96.38 175 LEU A N 1
ATOM 1336 C CA . LEU A 1 175 ? -6.275 19.797 -14.669 1.00 96.38 175 LEU A CA 1
ATOM 1337 C C . LEU A 1 175 ? -6.863 18.878 -15.748 1.00 96.38 175 LEU A C 1
ATOM 1339 O O . LEU A 1 175 ? -6.127 18.115 -16.374 1.00 96.38 175 LEU A O 1
ATOM 1343 N N . LEU A 1 176 ? -8.170 18.957 -16.011 1.00 96.69 176 LEU A N 1
ATOM 1344 C CA . LEU A 1 176 ? -8.784 18.185 -17.093 1.00 96.69 176 LEU A CA 1
ATOM 1345 C C . LEU A 1 176 ? -8.237 18.607 -18.468 1.00 96.69 176 LEU A C 1
ATOM 1347 O O . LEU A 1 176 ? -7.866 17.735 -19.254 1.00 96.69 176 LEU A O 1
ATOM 1351 N N . ALA A 1 177 ? -8.106 19.908 -18.746 1.00 96.88 177 ALA A N 1
ATOM 1352 C CA . ALA A 1 177 ? -7.510 20.405 -19.989 1.00 96.88 177 ALA A CA 1
ATOM 1353 C C . ALA A 1 177 ? -6.034 19.992 -20.139 1.00 96.88 177 ALA A C 1
ATOM 1355 O O . ALA A 1 177 ? -5.622 19.581 -21.223 1.00 96.88 177 ALA A O 1
ATOM 1356 N N . LEU A 1 178 ? -5.252 20.020 -19.054 1.00 96.38 178 LEU A N 1
ATOM 1357 C CA . LEU A 1 178 ? -3.872 19.527 -19.027 1.00 96.38 178 LEU A CA 1
ATOM 1358 C C . LEU A 1 178 ? -3.795 18.044 -19.424 1.00 96.38 178 LEU A C 1
ATOM 1360 O O . LEU A 1 178 ? -3.012 17.691 -20.306 1.00 96.38 178 LEU A O 1
ATOM 1364 N N . ILE A 1 179 ? -4.628 17.185 -18.825 1.00 97.31 179 ILE A N 1
ATOM 1365 C CA . ILE A 1 179 ? -4.676 15.752 -19.157 1.00 97.31 179 ILE A CA 1
ATOM 1366 C C . ILE A 1 179 ? -5.076 15.553 -20.627 1.00 97.31 179 ILE A C 1
ATOM 1368 O O . ILE A 1 179 ? -4.435 14.770 -21.328 1.00 97.31 179 ILE A O 1
ATOM 1372 N N . VAL A 1 180 ? -6.096 16.265 -21.122 1.00 97.44 180 VAL A N 1
ATOM 1373 C CA . VAL A 1 180 ? -6.534 16.178 -22.528 1.00 97.44 180 VAL A CA 1
ATOM 1374 C C . VAL A 1 180 ? -5.411 16.571 -23.488 1.00 97.44 180 VAL A C 1
ATOM 1376 O O . VAL A 1 180 ? -5.092 15.808 -24.402 1.00 97.44 180 VAL A O 1
ATOM 1379 N N . ASN A 1 181 ? -4.780 17.725 -23.266 1.00 96.12 181 ASN A N 1
ATOM 1380 C CA . ASN A 1 181 ? -3.729 18.245 -24.139 1.00 96.12 181 ASN A CA 1
ATOM 1381 C C . ASN A 1 181 ? -2.520 17.301 -24.186 1.00 96.12 181 ASN A C 1
ATOM 1383 O O . ASN A 1 181 ? -2.061 16.952 -25.272 1.00 96.12 181 ASN A O 1
ATOM 1387 N N . GLN A 1 182 ? -2.055 16.822 -23.028 1.00 95.56 182 GLN A N 1
ATOM 1388 C CA . GLN A 1 182 ? -0.895 15.929 -22.946 1.00 95.56 182 GLN A CA 1
ATOM 1389 C C . GLN A 1 182 ? -1.189 14.518 -23.483 1.00 95.56 182 GLN A C 1
ATOM 1391 O O . GLN A 1 182 ? -0.308 13.896 -24.075 1.00 95.56 182 GLN A O 1
ATOM 1396 N N . SER A 1 183 ? -2.425 14.022 -23.358 1.00 96.06 183 SER A N 1
ATOM 1397 C CA . SER A 1 183 ? -2.840 12.737 -23.950 1.00 96.06 183 SER A CA 1
ATOM 1398 C C . SER A 1 183 ? -2.950 12.810 -25.479 1.00 96.06 183 SER A C 1
ATOM 1400 O O . SER A 1 183 ? -2.512 11.899 -26.181 1.00 96.06 183 SER A O 1
ATOM 1402 N N . ASN A 1 184 ? -3.493 13.911 -26.011 1.00 95.62 184 ASN A N 1
ATOM 1403 C CA . ASN A 1 184 ? -3.554 14.153 -27.454 1.00 95.62 184 ASN A CA 1
ATOM 1404 C C . ASN A 1 184 ? -2.149 14.305 -28.054 1.00 95.62 184 ASN A C 1
ATOM 1406 O O . ASN A 1 184 ? -1.828 13.604 -29.014 1.00 95.62 184 ASN A O 1
ATOM 1410 N N . LEU A 1 185 ? -1.298 15.143 -27.451 1.00 93.38 185 LEU A N 1
ATOM 1411 C CA . LEU A 1 185 ? 0.094 15.330 -27.866 1.00 93.38 185 LEU A CA 1
ATOM 1412 C C . LEU A 1 185 ? 0.863 14.000 -27.871 1.00 93.38 185 LEU A C 1
ATOM 1414 O O . LEU A 1 185 ? 1.521 13.667 -28.856 1.00 93.38 185 LEU A O 1
ATOM 1418 N N . TYR A 1 186 ? 0.713 13.198 -26.815 1.00 93.75 186 TYR A N 1
ATOM 1419 C CA . TYR A 1 186 ? 1.345 11.885 -26.718 1.00 93.75 186 TYR A CA 1
ATOM 1420 C C . TYR A 1 186 ? 0.895 10.909 -27.818 1.00 93.75 186 TYR A C 1
ATOM 1422 O O . TYR A 1 186 ? 1.728 10.174 -28.344 1.00 93.75 186 TYR A O 1
ATOM 1430 N N . SER A 1 187 ? -0.380 10.932 -28.233 1.00 94.19 187 SER A N 1
ATOM 1431 C CA . SER A 1 187 ? -0.838 10.098 -29.358 1.00 94.19 187 SER A CA 1
ATOM 1432 C C . SER A 1 187 ? -0.112 10.429 -30.667 1.00 94.19 187 SER A C 1
ATOM 1434 O O . SER A 1 187 ? 0.402 9.525 -31.322 1.00 94.19 187 SER A O 1
ATOM 1436 N N . THR A 1 188 ? 0.055 11.720 -30.972 1.00 90.69 188 THR A N 1
ATOM 1437 C CA . THR A 1 188 ? 0.796 12.179 -32.157 1.00 90.69 188 THR A CA 1
ATOM 1438 C C . THR A 1 188 ? 2.314 11.999 -32.047 1.00 90.69 188 THR A C 1
ATOM 1440 O O . THR A 1 188 ? 2.981 11.911 -33.074 1.00 90.69 188 THR A O 1
ATOM 1443 N N . GLN A 1 189 ? 2.868 11.918 -30.829 1.00 89.81 189 GLN A N 1
ATOM 1444 C CA . GLN A 1 189 ? 4.286 11.607 -30.593 1.00 89.81 189 GLN A CA 1
ATOM 1445 C C . GLN A 1 189 ? 4.605 10.127 -30.847 1.00 89.81 189 GLN A C 1
ATOM 1447 O O . GLN A 1 189 ? 5.645 9.822 -31.420 1.00 89.81 189 GLN A O 1
ATOM 1452 N N . GLU A 1 190 ? 3.727 9.208 -30.432 1.00 89.00 190 GLU A N 1
ATOM 1453 C CA . GLU A 1 190 ? 3.908 7.764 -30.659 1.00 89.00 190 GLU A CA 1
ATOM 1454 C C . GLU A 1 190 ? 3.556 7.360 -32.104 1.00 89.00 190 GLU A C 1
ATOM 1456 O O . GLU A 1 190 ? 4.148 6.426 -32.642 1.00 89.00 190 GLU A O 1
ATOM 1461 N N . ASN A 1 191 ? 2.611 8.052 -32.756 1.00 88.75 191 ASN A N 1
ATOM 1462 C CA . ASN A 1 191 ? 2.284 7.847 -34.169 1.00 88.75 191 ASN A CA 1
ATOM 1463 C C . ASN A 1 191 ? 1.734 9.140 -34.816 1.00 88.75 191 ASN A C 1
ATOM 1465 O O . ASN A 1 191 ? 0.559 9.461 -34.623 1.00 88.75 191 ASN A O 1
ATOM 1469 N N . PRO A 1 192 ? 2.516 9.847 -35.657 1.00 85.06 192 PRO A N 1
ATOM 1470 C CA . PRO A 1 192 ? 2.080 11.082 -36.321 1.00 85.06 192 PRO A CA 1
ATOM 1471 C C . PRO A 1 192 ? 0.815 10.950 -37.186 1.00 85.06 192 PRO A C 1
ATOM 1473 O O . PRO A 1 192 ? 0.092 11.928 -37.369 1.00 85.06 192 PRO A O 1
ATOM 1476 N N . ASN A 1 193 ? 0.513 9.747 -37.686 1.00 82.56 193 ASN A N 1
ATOM 1477 C CA . ASN A 1 193 ? -0.676 9.474 -38.501 1.00 82.56 193 ASN A CA 1
ATOM 1478 C C . ASN A 1 193 ? -1.929 9.157 -37.658 1.00 82.56 193 ASN A C 1
ATOM 1480 O O . ASN A 1 193 ? -3.008 8.950 -38.216 1.00 82.56 193 ASN A O 1
ATOM 1484 N N . HIS A 1 194 ? -1.814 9.108 -36.326 1.00 83.06 194 HIS A N 1
ATOM 1485 C CA . HIS A 1 194 ? -2.900 8.769 -35.409 1.00 83.06 194 HIS A CA 1
ATOM 1486 C C . HIS A 1 194 ? -3.099 9.865 -34.351 1.00 83.06 194 HIS A C 1
ATOM 1488 O O . HIS A 1 194 ? -2.337 9.994 -33.397 1.00 83.06 194 HIS A O 1
ATOM 1494 N N . ALA A 1 195 ? -4.176 10.637 -34.497 1.00 86.06 195 ALA A N 1
ATOM 1495 C CA . ALA A 1 195 ? -4.574 11.649 -33.524 1.00 86.06 195 ALA A CA 1
ATOM 1496 C C . ALA A 1 195 ? -5.743 11.141 -32.669 1.00 86.06 195 ALA A C 1
ATOM 1498 O O . ALA A 1 195 ? -6.844 10.948 -33.189 1.00 86.06 195 ALA A O 1
ATOM 1499 N N . LEU A 1 196 ? -5.527 11.007 -31.355 1.00 91.69 196 LEU A N 1
ATOM 1500 C CA . LEU A 1 196 ? -6.536 10.553 -30.389 1.00 91.69 196 LEU A CA 1
ATOM 1501 C C . LEU A 1 196 ? -7.808 11.421 -30.405 1.00 91.69 196 LEU A C 1
ATOM 1503 O O . LEU A 1 196 ? -8.909 10.891 -30.268 1.00 91.69 196 LEU A O 1
ATOM 1507 N N . ARG A 1 197 ? -7.677 12.746 -30.573 1.00 91.56 197 ARG A N 1
ATOM 1508 C CA . ARG A 1 197 ? -8.796 13.717 -30.573 1.00 91.56 197 ARG A CA 1
ATOM 1509 C C . ARG A 1 197 ? -9.710 13.593 -29.339 1.00 91.56 197 ARG A C 1
ATOM 1511 O O . ARG A 1 197 ? -10.926 13.699 -29.455 1.00 91.56 197 ARG A O 1
ATOM 1518 N N . LEU A 1 198 ? -9.125 13.334 -28.172 1.00 94.62 198 LEU A N 1
ATOM 1519 C CA . LEU A 1 198 ? -9.815 13.343 -26.880 1.00 94.62 198 LEU A CA 1
ATOM 1520 C C . LEU A 1 198 ? -10.315 14.761 -26.565 1.00 94.62 198 LEU A C 1
ATOM 1522 O O . LEU A 1 198 ? -9.582 15.725 -26.798 1.00 94.62 198 LEU A O 1
ATOM 1526 N N . ASP A 1 199 ? -11.514 14.883 -25.989 1.00 94.12 199 ASP A N 1
ATOM 1527 C CA . ASP A 1 199 ? -12.021 16.131 -25.402 1.00 94.12 199 ASP A CA 1
ATOM 1528 C C . ASP A 1 199 ? -12.249 16.011 -23.879 1.00 94.12 199 ASP A C 1
ATOM 1530 O O . ASP A 1 199 ? -12.139 14.935 -23.285 1.00 94.12 199 ASP A O 1
ATOM 1534 N N . GLN A 1 200 ? -12.544 17.136 -23.218 1.00 94.50 200 GLN A N 1
ATOM 1535 C CA . GLN A 1 200 ? -12.755 17.179 -21.766 1.00 94.50 200 GLN A CA 1
ATOM 1536 C C . GLN A 1 200 ? -13.964 16.350 -21.301 1.00 94.50 200 GLN A C 1
ATOM 1538 O O . GLN A 1 200 ? -13.897 15.722 -20.245 1.00 94.50 200 GLN A O 1
ATOM 1543 N N . LYS A 1 201 ? -15.062 16.333 -22.063 1.00 93.56 201 LYS A N 1
ATOM 1544 C CA . LYS A 1 201 ? -16.291 15.605 -21.708 1.00 93.56 201 LYS A CA 1
ATOM 1545 C C . LYS A 1 201 ? -16.070 14.106 -21.844 1.00 93.56 201 LYS A C 1
ATOM 1547 O O . LYS A 1 201 ? -16.545 13.341 -21.013 1.00 93.56 201 LYS A O 1
ATOM 1552 N N . GLU A 1 202 ? -15.336 13.689 -22.869 1.00 94.69 202 GLU A N 1
ATOM 1553 C CA . GLU A 1 202 ? -14.954 12.298 -23.082 1.00 94.69 202 GLU A CA 1
ATOM 1554 C C . GLU A 1 202 ? -13.943 11.817 -22.025 1.00 94.69 202 GLU A C 1
ATOM 1556 O O . GLU A 1 202 ? -14.060 10.691 -21.536 1.00 94.69 202 GLU A O 1
ATOM 1561 N N . LEU A 1 203 ? -13.021 12.678 -21.573 1.00 96.50 203 LEU A N 1
ATOM 1562 C CA . LEU A 1 203 ? -12.164 12.391 -20.417 1.00 96.50 203 LEU A CA 1
ATOM 1563 C C . LEU A 1 203 ? -12.977 12.271 -19.113 1.00 96.50 203 LEU A C 1
ATOM 1565 O O . LEU A 1 203 ? -12.751 11.339 -18.337 1.00 96.50 203 LEU A O 1
ATOM 1569 N N . GLU A 1 204 ? -13.939 13.167 -18.872 1.00 96.31 204 GLU A N 1
ATOM 1570 C CA . GLU A 1 204 ? -14.862 13.054 -17.735 1.00 96.31 204 GLU A CA 1
ATOM 1571 C C . GLU A 1 204 ? -15.652 11.736 -17.805 1.00 96.31 204 GLU A C 1
ATOM 1573 O O . GLU A 1 204 ? -15.637 10.967 -16.844 1.00 96.31 204 GLU A O 1
ATOM 1578 N N . GLN A 1 205 ? -16.250 11.404 -18.955 1.00 95.31 205 GLN A N 1
ATOM 1579 C CA . GLN A 1 205 ? -16.929 10.124 -19.186 1.00 95.31 205 GLN A CA 1
ATOM 1580 C C . GLN A 1 205 ? -16.012 8.919 -18.927 1.00 95.31 205 GLN A C 1
ATOM 1582 O O . GLN A 1 205 ? -16.433 7.972 -18.257 1.00 95.31 205 GLN A O 1
ATOM 1587 N N . PHE A 1 206 ? -14.763 8.948 -19.406 1.00 96.88 206 PHE A N 1
ATOM 1588 C CA . PHE A 1 206 ? -13.771 7.901 -19.156 1.00 96.88 206 PHE A CA 1
ATOM 1589 C C . PHE A 1 206 ? -13.549 7.710 -17.650 1.00 96.88 206 PHE A C 1
ATOM 1591 O O . PHE A 1 206 ? -13.708 6.592 -17.154 1.00 96.88 206 PHE A O 1
ATOM 1598 N N . ILE A 1 207 ? -13.292 8.786 -16.896 1.00 97.50 207 ILE A N 1
ATOM 1599 C CA . ILE A 1 207 ? -13.154 8.725 -15.430 1.00 97.50 207 ILE A CA 1
ATOM 1600 C C . ILE A 1 207 ? -14.438 8.179 -14.782 1.00 97.50 207 ILE A C 1
ATOM 1602 O O . ILE A 1 207 ? -14.360 7.294 -13.928 1.00 97.50 207 ILE A O 1
ATOM 1606 N N . GLY A 1 208 ? -15.618 8.618 -15.229 1.00 95.81 208 GLY A N 1
ATOM 1607 C CA . GLY A 1 208 ? -16.911 8.108 -14.765 1.00 95.81 208 GLY A CA 1
ATOM 1608 C C . GLY A 1 208 ? -17.058 6.592 -14.941 1.00 95.81 208 GLY A C 1
ATOM 1609 O O . GLY A 1 208 ? -17.408 5.891 -13.987 1.00 95.81 208 GLY A O 1
ATOM 1610 N N . THR A 1 209 ? -16.701 6.049 -16.112 1.00 96.12 209 THR A N 1
ATOM 1611 C CA . THR A 1 209 ? -16.724 4.590 -16.330 1.00 96.12 209 THR A CA 1
ATOM 1612 C C . THR A 1 209 ? -15.731 3.862 -15.425 1.00 96.12 209 THR A C 1
ATOM 1614 O O . THR A 1 209 ? -16.069 2.817 -14.874 1.00 96.12 209 THR A O 1
ATOM 1617 N N . VAL A 1 210 ? -14.535 4.421 -15.197 1.00 96.81 210 VAL A N 1
ATOM 1618 C CA . VAL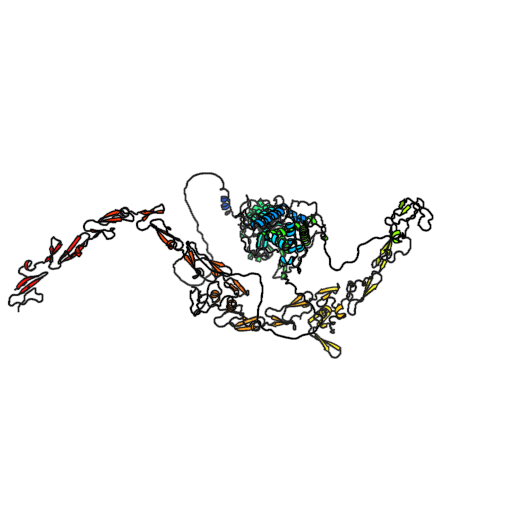 A 1 210 ? -13.535 3.846 -14.282 1.00 96.81 210 VAL A CA 1
ATOM 1619 C C . VAL A 1 210 ? -14.041 3.816 -12.832 1.00 96.81 210 VAL A C 1
ATOM 1621 O O . VAL A 1 210 ? -13.785 2.842 -12.119 1.00 96.81 210 VAL A O 1
ATOM 1624 N N . LEU A 1 211 ? -14.814 4.817 -12.401 1.00 96.88 211 LEU A N 1
ATOM 1625 C CA . LEU A 1 211 ? -15.475 4.810 -11.092 1.00 96.88 211 LEU A CA 1
ATOM 1626 C C . LEU A 1 211 ? -16.550 3.713 -11.000 1.00 96.88 211 LEU A C 1
ATOM 1628 O O . LEU A 1 211 ? -16.568 2.992 -10.000 1.00 96.88 211 LEU A O 1
ATOM 1632 N N . TYR A 1 212 ? -17.368 3.501 -12.039 1.00 95.44 212 TYR A N 1
ATOM 1633 C CA . TYR A 1 212 ? -18.295 2.357 -12.094 1.00 95.44 212 TYR A CA 1
ATOM 1634 C C . TYR A 1 212 ? -17.556 1.005 -12.063 1.00 95.44 212 TYR A C 1
ATOM 1636 O O . TYR A 1 212 ? -17.919 0.139 -11.266 1.00 95.44 212 TYR A O 1
ATOM 1644 N N . MET A 1 213 ? -16.470 0.839 -12.832 1.00 94.69 213 MET A N 1
ATOM 1645 C CA . MET A 1 213 ? -15.617 -0.368 -12.811 1.00 94.69 213 MET A CA 1
ATOM 1646 C C . MET A 1 213 ? -14.958 -0.639 -11.446 1.00 94.69 213 MET A C 1
ATOM 1648 O O . MET A 1 213 ? -14.569 -1.769 -11.152 1.00 94.69 213 MET A O 1
ATOM 1652 N N . SER A 1 214 ? -14.789 0.386 -10.606 1.00 94.75 214 SER A N 1
ATOM 1653 C CA . SER A 1 214 ? -14.215 0.229 -9.261 1.00 94.75 214 SER A CA 1
ATOM 1654 C C . SER A 1 214 ? -15.184 -0.428 -8.266 1.00 94.75 214 SER A C 1
ATOM 1656 O O . SER A 1 214 ? -14.739 -1.086 -7.320 1.00 94.75 214 SER A O 1
ATOM 1658 N N . VAL A 1 215 ? -16.490 -0.294 -8.531 1.00 92.75 215 VAL A N 1
ATOM 1659 C CA . VAL A 1 215 ? -17.606 -0.877 -7.773 1.00 92.75 215 VAL A CA 1
ATOM 1660 C C . VAL A 1 215 ? -18.034 -2.215 -8.386 1.00 92.75 215 VAL A C 1
ATOM 1662 O O . VAL A 1 215 ? -17.983 -3.244 -7.717 1.00 92.75 215 VAL A O 1
ATOM 1665 N N . ILE A 1 216 ? -18.410 -2.225 -9.669 1.00 90.50 216 ILE A N 1
ATOM 1666 C CA . ILE A 1 216 ? -18.918 -3.404 -10.391 1.00 90.50 216 ILE A CA 1
ATOM 1667 C C . ILE A 1 216 ? -17.724 -4.191 -10.953 1.00 90.50 216 ILE A C 1
ATOM 1669 O O . ILE A 1 216 ? -17.412 -4.119 -12.135 1.00 90.50 216 ILE A O 1
ATOM 1673 N N . ARG A 1 217 ? -16.981 -4.885 -10.087 1.00 87.88 217 ARG A N 1
ATOM 1674 C CA . ARG A 1 217 ? -15.656 -5.442 -10.420 1.00 87.88 217 ARG A CA 1
ATOM 1675 C C . ARG A 1 217 ? -15.720 -6.716 -11.277 1.00 87.88 217 ARG A C 1
ATOM 1677 O O . ARG A 1 217 ? -15.867 -7.810 -10.742 1.00 87.88 217 ARG A O 1
ATOM 1684 N N . LEU A 1 218 ? -15.488 -6.594 -12.588 1.00 87.69 218 LEU A N 1
ATOM 1685 C CA . LEU A 1 218 ? -15.316 -7.739 -13.505 1.00 87.69 218 LEU A CA 1
ATOM 1686 C C . LEU A 1 218 ? -13.828 -8.087 -13.783 1.00 87.69 218 LEU A C 1
ATOM 1688 O O . LEU A 1 218 ? -12.976 -7.192 -13.750 1.00 87.69 218 LEU A O 1
ATOM 1692 N N . PRO A 1 219 ? -13.474 -9.354 -14.117 1.00 85.56 219 PRO A N 1
ATOM 1693 C CA . PRO A 1 219 ? -12.072 -9.814 -14.174 1.00 85.56 219 PRO A CA 1
ATOM 1694 C C . PRO A 1 219 ? -11.165 -9.168 -15.241 1.00 85.56 219 PRO A C 1
ATOM 1696 O O . PRO A 1 219 ? -9.935 -9.171 -15.091 1.00 85.56 219 PRO A O 1
ATOM 1699 N N . ARG A 1 220 ? -11.737 -8.644 -16.336 1.00 84.31 220 ARG A N 1
ATOM 1700 C CA . ARG A 1 220 ? -11.029 -7.997 -17.462 1.00 84.31 220 ARG A CA 1
ATOM 1701 C C . ARG A 1 220 ? -11.863 -6.817 -17.987 1.00 84.31 220 ARG A C 1
ATOM 1703 O O . ARG A 1 220 ? -13.082 -6.929 -18.054 1.00 84.31 220 ARG A O 1
ATOM 1710 N N . SER A 1 221 ? -11.226 -5.726 -18.432 1.00 87.12 221 SER A N 1
ATOM 1711 C CA . SER A 1 221 ? -11.923 -4.523 -18.939 1.00 87.12 221 SER A CA 1
ATOM 1712 C C . SER A 1 221 ? -12.863 -4.806 -20.112 1.00 87.12 221 SER A C 1
ATOM 1714 O O . SER A 1 221 ? -13.967 -4.286 -20.146 1.00 87.12 221 SER A O 1
ATOM 1716 N N . ARG A 1 222 ? -12.480 -5.678 -21.049 1.00 88.12 222 ARG A N 1
ATOM 1717 C CA . ARG A 1 222 ? -13.304 -5.981 -22.234 1.00 88.12 222 ARG A CA 1
ATOM 1718 C C . ARG A 1 222 ? -14.660 -6.630 -21.912 1.00 88.12 222 ARG A C 1
ATOM 1720 O O . ARG A 1 222 ? -15.566 -6.530 -22.729 1.00 88.12 222 ARG A O 1
ATOM 1727 N N . ILE A 1 223 ? -14.809 -7.254 -20.738 1.00 89.81 223 ILE A N 1
ATOM 1728 C CA . ILE A 1 223 ? -16.014 -8.009 -20.347 1.00 89.81 223 ILE A CA 1
ATOM 1729 C C . ILE A 1 223 ? -17.207 -7.078 -20.063 1.00 89.81 223 ILE A C 1
ATOM 1731 O O . ILE A 1 223 ? -18.337 -7.451 -20.334 1.00 89.81 223 ILE A O 1
ATOM 1735 N N . TYR A 1 224 ? -16.981 -5.831 -19.635 1.00 88.31 224 TYR A N 1
ATOM 1736 C CA . TYR A 1 224 ? -18.069 -4.870 -19.381 1.00 88.31 224 TYR A CA 1
ATOM 1737 C C . TYR A 1 224 ? -18.913 -4.570 -20.637 1.00 88.31 224 TYR A C 1
ATOM 1739 O O . TYR A 1 224 ? -20.062 -4.151 -20.511 1.00 88.31 224 TYR A O 1
ATOM 1747 N N . TRP A 1 225 ? -18.354 -4.802 -21.833 1.00 91.69 225 TRP A N 1
ATOM 1748 C CA . TRP A 1 225 ? -19.014 -4.641 -23.132 1.00 91.69 225 TRP A CA 1
ATOM 1749 C C . TRP A 1 225 ? -19.457 -5.967 -23.781 1.00 91.69 225 TRP A C 1
ATOM 1751 O O . TRP A 1 225 ? -20.057 -5.911 -24.854 1.00 91.69 225 TRP A O 1
ATOM 1761 N N . SER A 1 226 ? -19.170 -7.141 -23.200 1.00 88.75 226 SER A N 1
ATOM 1762 C CA . SER A 1 226 ? -19.638 -8.422 -23.757 1.00 88.75 226 SER A CA 1
ATOM 1763 C C . SER A 1 226 ? -21.117 -8.645 -23.442 1.00 88.75 226 SER A C 1
ATOM 1765 O O . SER A 1 226 ? -21.600 -8.218 -22.398 1.00 88.75 226 SER A O 1
ATOM 1767 N N . ASN A 1 227 ? -21.846 -9.334 -24.325 1.00 82.81 227 ASN A N 1
ATOM 1768 C CA . ASN A 1 227 ? -23.297 -9.505 -24.175 1.00 82.81 227 ASN A CA 1
ATOM 1769 C C . ASN A 1 227 ? -23.671 -10.222 -22.864 1.00 82.81 227 ASN A C 1
ATOM 1771 O O . ASN A 1 227 ? -24.526 -9.734 -22.134 1.00 82.81 227 ASN A O 1
ATOM 1775 N N . ALA A 1 228 ? -22.965 -11.307 -22.521 1.00 79.94 228 ALA A N 1
ATOM 1776 C CA . ALA A 1 228 ? -23.207 -12.102 -21.312 1.00 79.94 228 ALA A CA 1
ATOM 1777 C C . ALA A 1 228 ? -22.892 -11.380 -19.982 1.00 79.94 228 ALA A C 1
ATOM 1779 O O . ALA A 1 228 ? -23.255 -11.864 -18.917 1.00 79.94 228 ALA A O 1
ATOM 1780 N N . CYS A 1 229 ? -22.189 -10.241 -20.010 1.00 83.62 229 CYS A N 1
ATOM 1781 C CA . CYS A 1 229 ? -21.779 -9.507 -18.805 1.00 83.62 229 CYS A CA 1
ATOM 1782 C C . CYS A 1 229 ? -21.913 -7.982 -18.977 1.00 83.62 229 CYS A C 1
ATOM 1784 O O . CYS A 1 229 ? -21.139 -7.215 -18.395 1.00 83.62 229 CYS A O 1
ATOM 1786 N N . ARG A 1 230 ? -22.860 -7.526 -19.812 1.00 85.81 230 ARG A N 1
ATOM 1787 C CA . ARG A 1 230 ? -22.951 -6.120 -20.226 1.00 85.81 230 ARG A CA 1
ATOM 1788 C C . ARG A 1 230 ? -23.326 -5.211 -19.055 1.00 85.81 230 ARG A C 1
ATOM 1790 O O . ARG A 1 230 ? -24.476 -5.169 -18.626 1.00 85.81 230 ARG A O 1
ATOM 1797 N N . VAL A 1 231 ? -22.385 -4.380 -18.618 1.00 88.50 231 VAL A N 1
ATOM 1798 C CA . VAL A 1 231 ? -22.639 -3.334 -17.618 1.00 88.50 231 VAL A CA 1
ATOM 1799 C C . VAL A 1 231 ? -23.070 -2.066 -18.349 1.00 88.50 231 VAL A C 1
ATOM 1801 O O . VAL A 1 231 ? -22.225 -1.289 -18.787 1.00 88.50 231 VAL A O 1
ATOM 1804 N N . GLN A 1 232 ? -24.379 -1.853 -18.497 1.00 86.81 232 GLN A N 1
ATOM 1805 C CA . GLN A 1 232 ? -24.977 -0.711 -19.218 1.00 86.81 232 GLN A CA 1
ATOM 1806 C C . GLN A 1 232 ? -24.366 0.646 -18.814 1.00 86.81 232 GLN A C 1
ATOM 1808 O O . GLN A 1 232 ? -23.980 1.447 -19.664 1.00 86.81 232 GLN A O 1
ATOM 1813 N N . GLN A 1 233 ? -24.150 0.860 -17.512 1.00 86.62 233 GLN A N 1
ATOM 1814 C CA . GLN A 1 233 ? -23.577 2.085 -16.930 1.00 86.62 233 GLN A CA 1
ATOM 1815 C C . GLN A 1 233 ? -22.125 2.371 -17.370 1.00 86.62 233 GLN A C 1
ATOM 1817 O O . GLN A 1 233 ? -21.621 3.469 -17.150 1.00 86.62 233 GLN A O 1
ATOM 1822 N N . VAL A 1 234 ? -21.457 1.400 -17.999 1.00 89.81 234 VAL A N 1
ATOM 1823 C CA . VAL A 1 234 ? -20.141 1.534 -18.644 1.00 89.81 234 VAL A CA 1
ATOM 1824 C C . VAL A 1 234 ? -20.288 1.443 -20.166 1.00 89.81 234 VAL A C 1
ATOM 1826 O O . VAL A 1 234 ? -19.818 2.315 -20.897 1.00 89.81 234 VAL A O 1
ATOM 1829 N N . ALA A 1 235 ? -20.974 0.406 -20.648 1.00 90.25 235 ALA A N 1
ATOM 1830 C CA . ALA A 1 235 ? -21.025 0.029 -22.055 1.00 90.25 235 ALA A CA 1
ATOM 1831 C C . ALA A 1 235 ? -21.872 0.953 -22.942 1.00 90.25 235 ALA A C 1
ATOM 1833 O O . ALA A 1 235 ? -21.667 0.980 -24.157 1.00 90.25 235 ALA A O 1
ATOM 1834 N N . ASP A 1 236 ? -22.790 1.716 -22.344 1.00 89.00 236 ASP A N 1
ATOM 1835 C CA . ASP A 1 236 ? -23.629 2.705 -23.029 1.00 89.00 236 ASP A CA 1
ATOM 1836 C C . ASP A 1 236 ? -23.055 4.133 -22.896 1.00 89.00 236 ASP A C 1
ATOM 1838 O O . ASP A 1 236 ? -23.679 5.111 -23.318 1.00 89.00 236 ASP A O 1
ATOM 1842 N N . VAL A 1 237 ? -21.876 4.290 -22.276 1.00 89.81 237 VAL A N 1
ATOM 1843 C CA . VAL A 1 237 ? -21.172 5.578 -22.132 1.00 89.81 237 VAL A CA 1
ATOM 1844 C C . VAL A 1 237 ? -20.226 5.806 -23.304 1.00 89.81 237 VAL A C 1
ATOM 1846 O O . VAL A 1 237 ? -20.393 6.793 -24.013 1.00 89.81 237 VAL A O 1
ATOM 1849 N N . MET A 1 238 ? -19.300 4.876 -23.544 1.00 90.62 238 MET A N 1
ATOM 1850 C CA . MET A 1 238 ? -18.385 4.899 -24.690 1.00 90.62 238 MET A CA 1
ATOM 1851 C C . MET A 1 238 ? -18.084 3.473 -25.192 1.00 90.62 238 MET A C 1
ATOM 1853 O O . MET A 1 238 ? -18.176 2.527 -24.404 1.00 90.62 238 MET A O 1
ATOM 1857 N N . PRO A 1 239 ? -17.733 3.276 -26.480 1.00 92.50 239 PRO A N 1
ATOM 1858 C CA . PRO A 1 239 ? -17.373 1.962 -27.017 1.00 92.50 239 PRO A CA 1
ATOM 1859 C C . PRO A 1 239 ? -16.122 1.357 -26.363 1.00 92.50 239 PRO A C 1
ATOM 1861 O O . PRO A 1 239 ? -15.209 2.082 -25.968 1.00 92.50 239 PRO A O 1
ATOM 1864 N N . ARG A 1 240 ? -16.047 0.017 -26.335 1.00 93.69 240 ARG A N 1
ATOM 1865 C CA . ARG A 1 240 ? -14.918 -0.767 -25.793 1.00 93.69 240 ARG A CA 1
ATOM 1866 C C . ARG A 1 240 ? -13.567 -0.271 -26.299 1.00 93.69 240 ARG A C 1
ATOM 1868 O O . ARG A 1 240 ? -12.657 -0.038 -25.511 1.00 93.69 240 ARG A O 1
ATOM 1875 N N . ASP A 1 241 ? -13.448 -0.137 -27.616 1.00 92.25 241 ASP A N 1
ATOM 1876 C CA . ASP A 1 241 ? -12.163 0.122 -28.260 1.00 92.25 241 ASP A CA 1
ATOM 1877 C C . ASP A 1 241 ? -11.726 1.574 -28.054 1.00 92.25 241 ASP A C 1
ATOM 1879 O O . ASP A 1 241 ? -10.569 1.805 -27.722 1.00 92.25 241 ASP A O 1
ATOM 1883 N N . ARG A 1 242 ? -12.669 2.529 -28.069 1.00 93.69 242 ARG A N 1
ATOM 1884 C CA . ARG A 1 242 ? -12.415 3.928 -27.688 1.00 93.69 242 ARG A CA 1
ATOM 1885 C C . ARG A 1 242 ? -11.979 4.055 -26.225 1.00 93.69 242 ARG A C 1
ATOM 1887 O O . ARG A 1 242 ? -11.039 4.783 -25.923 1.00 93.69 242 ARG A O 1
ATOM 1894 N N . TRP A 1 243 ? -12.598 3.306 -25.310 1.00 95.44 243 TRP A N 1
ATOM 1895 C CA . TRP A 1 243 ? -12.171 3.274 -23.907 1.00 95.44 243 TRP A CA 1
ATOM 1896 C C . TRP A 1 243 ? -10.751 2.703 -23.748 1.00 95.44 243 TRP A C 1
ATOM 1898 O O . TRP A 1 243 ? -9.963 3.210 -22.947 1.00 95.44 243 TRP A O 1
ATOM 1908 N N . GLU A 1 244 ? -10.390 1.662 -24.508 1.00 94.19 244 GLU A N 1
ATOM 1909 C CA . GLU A 1 244 ? -9.037 1.092 -24.467 1.00 94.19 244 GLU A CA 1
ATOM 1910 C C . GLU A 1 244 ? -7.984 1.968 -25.163 1.00 94.19 244 GLU A C 1
ATOM 1912 O O . GLU A 1 244 ? -6.850 2.012 -24.688 1.00 94.19 244 GLU A O 1
ATOM 1917 N N . GLU A 1 245 ? -8.361 2.712 -26.200 1.00 94.25 245 GLU A N 1
ATOM 1918 C CA . GLU A 1 245 ? -7.555 3.726 -26.892 1.00 94.25 245 GLU A CA 1
ATOM 1919 C C . GLU A 1 245 ? -7.250 4.924 -25.975 1.00 94.25 245 GLU A C 1
ATOM 1921 O O . GLU A 1 245 ? -6.081 5.233 -25.735 1.00 94.25 245 GLU A O 1
ATOM 1926 N N . ILE A 1 246 ? -8.267 5.515 -25.333 1.00 95.38 246 ILE A N 1
ATOM 1927 C CA . ILE A 1 246 ? -8.084 6.569 -24.317 1.00 95.38 246 ILE A CA 1
ATOM 1928 C C . ILE A 1 246 ? -7.203 6.053 -23.174 1.00 95.38 246 ILE A C 1
ATOM 1930 O O . ILE A 1 246 ? -6.237 6.705 -22.783 1.00 95.38 246 ILE A O 1
ATOM 1934 N N . LYS A 1 247 ? -7.456 4.838 -22.672 1.00 95.12 247 LYS A N 1
ATOM 1935 C CA . LYS A 1 247 ? -6.600 4.199 -21.660 1.00 95.12 247 LYS A CA 1
ATOM 1936 C C . LYS A 1 247 ? -5.164 3.964 -22.152 1.00 95.12 247 LYS A C 1
ATOM 1938 O O . LYS A 1 247 ? -4.261 3.902 -21.316 1.00 95.12 247 LYS A O 1
ATOM 1943 N N . HIS A 1 248 ? -4.931 3.762 -23.447 1.00 93.44 248 HIS A N 1
ATOM 1944 C CA . HIS A 1 248 ? -3.591 3.559 -24.000 1.00 93.44 248 HIS A CA 1
ATOM 1945 C C . HIS A 1 248 ? -2.787 4.865 -23.990 1.00 93.44 248 HIS A C 1
ATOM 1947 O O . HIS A 1 248 ? -1.626 4.866 -23.554 1.00 93.44 248 HIS A O 1
ATOM 1953 N N . PHE A 1 249 ? -3.417 5.950 -24.447 1.00 94.62 249 PHE A N 1
ATOM 1954 C CA . PHE A 1 249 ? -2.794 7.252 -24.682 1.00 94.62 249 PHE A CA 1
ATOM 1955 C C . PHE A 1 249 ? -2.955 8.270 -23.540 1.00 94.62 249 PHE A C 1
ATOM 1957 O O . PHE A 1 249 ? -2.354 9.336 -23.617 1.00 94.62 249 PHE A O 1
ATOM 1964 N N . ILE A 1 250 ? -3.702 7.974 -22.469 1.00 95.31 250 ILE A N 1
ATOM 1965 C CA . ILE A 1 250 ? -3.827 8.903 -21.333 1.00 95.31 250 ILE A CA 1
ATOM 1966 C C . ILE A 1 250 ? -2.457 9.214 -20.706 1.00 95.31 250 ILE A C 1
ATOM 1968 O O . ILE A 1 250 ? -1.729 8.318 -20.272 1.00 95.31 250 ILE A O 1
ATOM 1972 N N . HIS A 1 251 ? -2.096 10.496 -20.684 1.00 94.50 251 HIS A N 1
ATOM 1973 C CA . HIS A 1 251 ? -0.750 10.975 -20.364 1.00 94.50 251 HIS A CA 1
ATOM 1974 C C . HIS A 1 251 ? -0.788 12.374 -19.723 1.00 94.50 251 HIS A C 1
ATOM 1976 O O . HIS A 1 251 ? -1.806 13.061 -19.791 1.00 94.50 251 HIS A O 1
ATOM 1982 N N . PHE A 1 252 ? 0.298 12.783 -19.051 1.00 95.25 252 PHE A N 1
ATOM 1983 C CA . PHE A 1 252 ? 0.274 13.921 -18.106 1.00 95.25 252 PHE A CA 1
ATOM 1984 C C . PHE A 1 252 ? 1.426 14.927 -18.238 1.00 95.25 252 PHE A C 1
ATOM 1986 O O . PHE A 1 252 ? 1.476 15.883 -17.468 1.00 95.25 252 PHE A O 1
ATOM 1993 N N . ASN A 1 253 ? 2.374 14.709 -19.149 1.00 92.31 253 ASN A N 1
ATOM 1994 C CA . ASN A 1 253 ? 3.510 15.604 -19.377 1.00 92.31 253 ASN A CA 1
ATOM 1995 C C . ASN A 1 253 ? 4.070 15.395 -20.789 1.00 92.31 253 ASN A C 1
ATOM 1997 O O . ASN A 1 253 ? 3.922 14.307 -21.345 1.00 92.31 253 ASN A O 1
ATOM 2001 N N . ASP A 1 254 ? 4.773 16.382 -21.325 1.00 88.75 254 ASP A N 1
ATOM 2002 C CA . ASP A 1 254 ? 5.427 16.262 -22.621 1.00 88.75 254 ASP A CA 1
ATOM 2003 C C . ASP A 1 254 ? 6.648 15.325 -22.523 1.00 88.75 254 ASP A C 1
ATOM 2005 O O . ASP A 1 254 ? 7.421 15.379 -21.563 1.00 88.75 254 ASP A O 1
ATOM 2009 N N . ASN A 1 255 ? 6.829 14.436 -23.503 1.00 83.44 255 ASN A N 1
ATOM 2010 C CA . ASN A 1 255 ? 8.008 13.573 -23.580 1.00 83.44 255 ASN A CA 1
ATOM 2011 C C . ASN A 1 255 ? 9.181 14.225 -24.328 1.00 83.44 255 ASN A C 1
ATOM 2013 O O . ASN A 1 255 ? 10.300 13.735 -24.180 1.00 83.44 255 ASN A O 1
ATOM 2017 N N . THR A 1 256 ? 8.973 15.313 -25.083 1.00 80.38 256 THR A N 1
ATOM 2018 C CA . THR A 1 256 ? 10.065 16.026 -25.780 1.00 80.38 256 THR A CA 1
ATOM 2019 C C . THR A 1 256 ? 10.878 16.939 -24.861 1.00 80.38 256 THR A C 1
ATOM 2021 O O . THR A 1 256 ? 11.914 17.446 -25.280 1.00 80.38 256 THR A O 1
ATOM 2024 N N . ALA A 1 257 ? 10.466 17.103 -23.599 1.00 67.31 257 ALA A N 1
ATOM 2025 C CA . ALA A 1 257 ? 11.218 17.793 -22.547 1.00 67.31 257 ALA A CA 1
ATOM 2026 C C . ALA A 1 257 ? 11.733 16.810 -21.460 1.00 67.31 257 ALA A C 1
ATOM 2028 O O . ALA A 1 257 ? 11.301 16.878 -20.303 1.00 67.31 257 ALA A O 1
ATOM 2029 N N . PRO A 1 258 ? 12.631 15.855 -21.790 1.00 61.91 258 PRO A N 1
ATOM 2030 C CA . PRO A 1 258 ? 13.078 14.821 -20.858 1.00 61.91 258 PRO A CA 1
ATOM 2031 C C . PRO A 1 258 ? 14.009 15.381 -19.771 1.00 61.91 258 PRO A C 1
ATOM 2033 O O . PRO A 1 258 ? 15.225 15.470 -19.938 1.00 61.91 258 PRO A O 1
ATOM 2036 N N . ASN A 1 259 ? 13.453 15.698 -18.600 1.00 67.25 259 ASN A N 1
ATOM 2037 C CA . ASN A 1 259 ? 14.265 15.957 -17.413 1.00 67.25 259 ASN A CA 1
ATOM 2038 C C . ASN A 1 259 ? 14.779 14.634 -16.815 1.00 67.25 259 ASN A C 1
ATOM 2040 O O . ASN A 1 259 ? 14.150 14.052 -15.929 1.00 67.25 259 ASN A O 1
ATOM 2044 N N . ASN A 1 260 ? 15.958 14.197 -17.265 1.00 62.22 260 ASN A N 1
ATOM 2045 C CA . ASN A 1 260 ? 16.622 12.967 -16.809 1.00 62.22 260 ASN A CA 1
ATOM 2046 C C . ASN A 1 260 ? 16.915 12.910 -15.291 1.00 62.22 260 ASN A C 1
ATOM 2048 O O . ASN A 1 260 ? 17.233 11.835 -14.781 1.00 62.22 260 ASN A O 1
ATOM 2052 N N . SER A 1 261 ? 16.799 14.022 -14.551 1.00 73.69 261 SER A N 1
ATOM 2053 C CA . SER A 1 261 ? 16.961 14.030 -13.088 1.00 73.69 261 SER A CA 1
ATOM 2054 C C . SER A 1 261 ? 15.688 13.645 -12.315 1.00 73.69 261 SER A C 1
ATOM 2056 O O . SER A 1 261 ? 15.790 13.026 -11.252 1.00 73.69 261 SER A O 1
ATOM 2058 N N . ASP A 1 262 ? 14.486 13.941 -12.835 1.00 85.00 262 ASP A N 1
ATOM 2059 C CA . ASP A 1 262 ? 13.227 13.670 -12.127 1.00 85.00 262 ASP A CA 1
ATOM 2060 C C . ASP A 1 262 ? 12.609 12.327 -12.531 1.00 85.00 262 ASP A C 1
ATOM 2062 O O . ASP A 1 262 ? 11.887 12.191 -13.521 1.00 85.00 262 ASP A O 1
ATOM 2066 N N . ARG A 1 263 ? 12.795 11.324 -11.670 1.00 86.75 263 ARG A N 1
ATOM 2067 C CA . ARG A 1 263 ? 12.171 9.997 -11.811 1.00 86.75 263 ARG A CA 1
ATOM 2068 C C . ARG A 1 263 ? 10.634 10.043 -11.850 1.00 86.75 263 ARG A C 1
ATOM 2070 O O . ARG A 1 263 ? 10.013 9.067 -12.273 1.00 86.75 263 ARG A O 1
ATOM 2077 N N . LEU A 1 264 ? 10.003 11.137 -11.418 1.00 89.31 264 LEU A N 1
ATOM 2078 C CA . LEU A 1 264 ? 8.551 11.322 -11.434 1.00 89.31 264 LEU A CA 1
ATOM 2079 C C . LEU A 1 264 ? 8.042 12.148 -12.629 1.00 89.31 264 LEU A C 1
ATOM 2081 O O . LEU A 1 264 ? 6.837 12.387 -12.686 1.00 89.31 264 LEU A O 1
ATOM 2085 N N . PHE A 1 265 ? 8.875 12.526 -13.611 1.00 89.62 265 PHE A N 1
ATOM 2086 C CA . PHE A 1 265 ? 8.491 13.521 -14.629 1.00 89.62 265 PHE A CA 1
ATOM 2087 C C . PHE A 1 265 ? 7.162 13.228 -15.359 1.00 89.62 265 PHE A C 1
ATOM 2089 O O . PHE A 1 265 ? 6.375 14.147 -15.569 1.00 89.62 265 PHE A O 1
ATOM 2096 N N . LYS A 1 266 ? 6.838 11.959 -15.669 1.00 90.88 266 LYS A N 1
ATOM 2097 C CA . LYS A 1 266 ? 5.567 11.570 -16.332 1.00 90.88 266 LYS A CA 1
ATOM 2098 C C . LYS A 1 266 ? 4.306 11.712 -15.454 1.00 90.88 266 LYS A C 1
ATOM 2100 O O . LYS A 1 266 ? 3.213 11.424 -15.930 1.00 90.88 266 LYS A O 1
ATOM 2105 N N . ILE A 1 267 ? 4.436 12.117 -14.188 1.00 93.06 267 ILE A N 1
ATOM 2106 C CA . ILE A 1 267 ? 3.325 12.516 -13.298 1.00 93.06 267 ILE A CA 1
ATOM 2107 C C . ILE A 1 267 ? 3.542 13.879 -12.632 1.00 93.06 267 ILE A C 1
ATOM 2109 O O . ILE A 1 267 ? 2.686 14.297 -11.857 1.00 93.06 267 ILE A O 1
ATOM 2113 N N . ARG A 1 268 ? 4.657 14.568 -12.902 1.00 92.38 268 ARG A N 1
ATOM 2114 C CA . ARG A 1 268 ? 5.026 15.809 -12.210 1.00 92.38 268 ARG A CA 1
ATOM 2115 C C . ARG A 1 268 ? 3.928 16.887 -12.323 1.00 92.38 268 ARG A C 1
ATOM 2117 O O . ARG A 1 268 ? 3.416 17.262 -11.273 1.00 92.38 268 ARG A O 1
ATOM 2124 N N . PRO A 1 269 ? 3.402 17.240 -13.517 1.00 94.31 269 PRO A N 1
ATOM 2125 C CA . PRO A 1 269 ? 2.318 18.227 -13.627 1.00 94.31 269 PRO A CA 1
ATOM 2126 C C . PRO A 1 269 ? 1.001 17.809 -12.944 1.00 94.31 269 PRO A C 1
ATOM 2128 O O . PRO A 1 269 ? 0.251 18.655 -12.462 1.00 94.31 269 PRO A O 1
ATOM 2131 N N . LEU A 1 270 ? 0.721 16.500 -12.858 1.00 95.25 270 LEU A N 1
ATOM 2132 C CA . LEU A 1 270 ? -0.445 15.963 -12.143 1.00 95.25 270 LEU A CA 1
ATOM 2133 C C . LEU A 1 270 ? -0.287 16.099 -10.618 1.00 95.25 270 LEU A C 1
ATOM 2135 O O . LEU A 1 270 ? -1.259 16.415 -9.936 1.00 95.25 270 LEU A O 1
ATOM 2139 N N . ILE A 1 271 ? 0.919 15.884 -10.081 1.00 95.44 271 ILE A N 1
ATOM 2140 C CA . ILE A 1 271 ? 1.222 16.146 -8.665 1.00 95.44 271 ILE A CA 1
ATOM 2141 C C . ILE A 1 271 ? 1.125 17.645 -8.388 1.00 95.44 271 ILE A C 1
ATOM 2143 O O . ILE A 1 271 ? 0.432 18.038 -7.455 1.00 95.44 271 ILE A O 1
ATOM 2147 N N . ASP A 1 272 ? 1.770 18.468 -9.211 1.00 94.12 272 ASP A N 1
ATOM 2148 C CA . ASP A 1 272 ? 1.928 19.899 -8.951 1.00 94.12 272 ASP A CA 1
ATOM 2149 C C . ASP A 1 272 ? 0.597 20.669 -9.093 1.00 94.12 272 ASP A C 1
ATOM 2151 O O . ASP A 1 272 ? 0.384 21.655 -8.392 1.00 94.12 272 ASP A O 1
ATOM 2155 N N . SER A 1 273 ? -0.349 20.182 -9.912 1.00 95.88 273 SER A N 1
ATOM 2156 C CA . SER A 1 273 ? -1.729 20.700 -9.955 1.00 95.88 273 SER A CA 1
ATOM 2157 C C . SER A 1 273 ? -2.599 20.215 -8.786 1.00 95.88 273 SER A C 1
ATOM 2159 O O . SER A 1 273 ? -3.461 20.954 -8.312 1.00 95.88 273 SER A O 1
ATOM 2161 N N . LEU A 1 274 ? -2.415 18.977 -8.307 1.00 96.75 274 LEU A N 1
ATOM 2162 C CA . LEU A 1 274 ? -3.235 18.426 -7.221 1.00 96.75 274 LEU A CA 1
ATOM 2163 C C . LEU A 1 274 ? -2.776 18.893 -5.837 1.00 96.75 274 LEU A C 1
ATOM 2165 O O . LEU A 1 274 ? -3.616 19.253 -5.014 1.00 96.75 274 LEU A O 1
ATOM 2169 N N . LEU A 1 275 ? -1.472 18.874 -5.554 1.00 95.00 275 LEU A N 1
ATOM 2170 C CA . LEU A 1 275 ? -0.929 19.075 -4.209 1.00 95.00 275 LEU A CA 1
ATOM 2171 C C . LEU A 1 275 ? -1.381 20.403 -3.558 1.00 95.00 275 LEU A C 1
ATOM 2173 O O . LEU A 1 275 ? -1.865 20.330 -2.427 1.00 95.00 275 LEU A O 1
ATOM 2177 N N . PRO A 1 276 ? -1.379 21.570 -4.240 1.00 95.69 276 PRO A N 1
ATOM 2178 C CA . PRO A 1 276 ? -1.906 22.816 -3.670 1.00 95.69 276 PRO A CA 1
ATOM 2179 C C . PRO A 1 276 ? -3.393 22.737 -3.287 1.00 95.69 276 PRO A C 1
ATOM 2181 O O . PRO A 1 276 ? -3.814 23.332 -2.298 1.00 95.69 276 PRO A O 1
ATOM 2184 N N . LYS A 1 277 ? -4.197 21.957 -4.024 1.00 95.50 277 LYS A N 1
ATOM 2185 C CA . LYS A 1 277 ? -5.643 21.782 -3.783 1.00 95.50 277 LYS A CA 1
ATOM 2186 C C . LYS A 1 277 ? -5.927 20.895 -2.568 1.00 95.50 277 LYS A C 1
ATOM 2188 O O . LYS A 1 277 ? -6.938 21.091 -1.899 1.00 95.50 277 LYS A O 1
ATOM 2193 N N . PHE A 1 278 ? -5.035 19.949 -2.259 1.00 95.69 278 PHE A N 1
ATOM 2194 C CA . PHE A 1 278 ? -5.038 19.222 -0.982 1.00 95.69 278 PHE A CA 1
ATOM 2195 C C . PHE A 1 278 ? -4.539 20.110 0.169 1.00 95.69 278 PHE A C 1
ATOM 2197 O O . PHE A 1 278 ? -5.120 20.088 1.252 1.00 95.69 278 PHE A O 1
ATOM 2204 N N . GLN A 1 279 ? -3.515 20.931 -0.078 1.00 94.06 279 GLN A N 1
ATOM 2205 C CA . GLN A 1 279 ? -2.923 21.816 0.928 1.00 94.06 279 GLN A CA 1
ATOM 2206 C C . GLN A 1 279 ? -3.867 22.943 1.370 1.00 94.06 279 GLN A C 1
ATOM 2208 O O . GLN A 1 279 ? -3.914 23.274 2.551 1.00 94.06 279 GLN A O 1
ATOM 2213 N N . ALA A 1 280 ? -4.695 23.459 0.459 1.00 91.50 280 ALA A N 1
ATOM 2214 C CA . ALA A 1 280 ? -5.745 24.435 0.753 1.00 91.50 280 ALA A CA 1
ATOM 2215 C C . ALA A 1 280 ? -6.953 23.864 1.534 1.00 91.50 280 ALA A C 1
ATOM 2217 O O . ALA A 1 280 ? -7.915 24.591 1.798 1.00 91.50 280 ALA A O 1
ATOM 2218 N N . LEU A 1 281 ? -6.960 22.573 1.897 1.00 90.19 281 LEU A N 1
ATOM 2219 C CA . LEU A 1 281 ? -8.033 21.998 2.712 1.00 90.19 281 LEU A CA 1
ATOM 2220 C C . LEU A 1 281 ? -7.840 22.336 4.196 1.00 90.19 281 LEU A C 1
ATOM 2222 O O . LEU A 1 281 ? -6.773 22.058 4.749 1.00 90.19 281 LEU A O 1
ATOM 2226 N N . PRO A 1 282 ? -8.879 22.842 4.883 1.00 84.19 282 PRO A N 1
ATOM 2227 C CA . PRO A 1 282 ? -8.757 23.293 6.262 1.00 84.19 282 PRO A CA 1
ATOM 2228 C C . PRO A 1 282 ? -8.560 22.117 7.226 1.00 84.19 282 PRO A C 1
ATOM 2230 O O . PRO A 1 282 ? -9.305 21.134 7.192 1.00 84.19 282 PRO A O 1
ATOM 2233 N N . GLN A 1 283 ? -7.554 22.238 8.088 1.00 87.19 283 GLN A N 1
ATOM 2234 C CA . GLN A 1 283 ? -7.006 21.149 8.898 1.00 87.19 283 GLN A CA 1
ATOM 2235 C C . GLN A 1 283 ? -7.688 21.029 10.267 1.00 87.19 283 GLN A C 1
ATOM 2237 O O . GLN A 1 283 ? -7.924 22.025 10.952 1.00 87.19 283 GLN A O 1
ATOM 2242 N N . HIS A 1 284 ? -7.956 19.799 10.714 1.00 84.88 284 HIS A N 1
ATOM 2243 C CA . HIS A 1 284 ? -8.309 19.541 12.115 1.00 84.88 284 HIS A CA 1
ATOM 2244 C C . HIS A 1 284 ? -7.053 19.638 12.999 1.00 84.88 284 HIS A C 1
ATOM 2246 O O . HIS A 1 284 ? -5.937 19.435 12.526 1.00 84.88 284 HIS A O 1
ATOM 2252 N N . GLN A 1 285 ? -7.214 19.869 14.307 1.00 87.88 285 GLN A N 1
ATOM 2253 C CA . GLN A 1 285 ? -6.088 19.887 15.253 1.00 87.88 285 GLN A CA 1
ATOM 2254 C C . GLN A 1 285 ? -5.177 18.646 15.167 1.00 87.88 285 GLN A C 1
ATOM 2256 O O . GLN A 1 285 ? -3.969 18.767 15.319 1.00 87.88 285 GLN A O 1
ATOM 2261 N N . MET A 1 286 ? -5.744 17.454 14.959 1.00 91.31 286 MET A N 1
ATOM 2262 C CA . MET A 1 286 ? -5.043 16.183 15.149 1.00 91.31 286 MET A CA 1
ATOM 2263 C C . MET A 1 286 ? -4.652 15.616 13.786 1.00 91.31 286 MET A C 1
ATOM 2265 O O . MET A 1 286 ? -5.531 15.221 13.016 1.00 91.31 286 MET A O 1
ATOM 2269 N N . LEU A 1 287 ? -3.351 15.591 13.497 1.00 94.56 287 LEU A N 1
ATOM 2270 C CA . LEU A 1 287 ? -2.805 15.238 12.187 1.00 94.56 287 LEU A CA 1
ATOM 2271 C C . LEU A 1 287 ? -1.792 14.095 12.307 1.00 94.56 287 LEU A C 1
ATOM 2273 O O . LEU A 1 287 ? -0.983 14.070 13.232 1.00 94.56 287 LEU A O 1
ATOM 2277 N N . SER A 1 288 ? -1.801 13.162 11.360 1.00 96.00 288 SER A N 1
ATOM 2278 C CA . SER A 1 288 ? -0.898 12.006 11.317 1.00 96.00 288 SER A CA 1
ATOM 2279 C C . SER A 1 288 ? -0.112 11.947 10.008 1.00 96.00 288 SER A C 1
ATOM 2281 O O . SER A 1 288 ? -0.683 12.204 8.947 1.00 96.00 288 SER A O 1
ATOM 2283 N N . ILE A 1 289 ? 1.167 11.565 10.085 1.00 96.88 289 ILE A N 1
ATOM 2284 C CA . ILE A 1 289 ? 2.019 11.239 8.934 1.00 96.88 289 ILE A CA 1
ATOM 2285 C C . ILE A 1 289 ? 2.409 9.765 8.980 1.00 96.88 289 ILE A C 1
ATOM 2287 O O . ILE A 1 289 ? 3.008 9.306 9.955 1.00 96.88 289 ILE A O 1
ATOM 2291 N N . ASP A 1 290 ? 2.125 9.050 7.893 1.00 95.62 290 ASP A N 1
ATOM 2292 C CA . ASP A 1 290 ? 2.577 7.673 7.686 1.00 95.62 290 ASP A CA 1
ATOM 2293 C C . ASP A 1 290 ? 2.681 7.305 6.191 1.00 95.62 290 ASP A C 1
ATOM 2295 O O . ASP A 1 290 ? 2.521 8.143 5.296 1.00 95.62 290 ASP A O 1
ATOM 2299 N N . GLU A 1 291 ? 2.986 6.039 5.914 1.00 93.25 291 GLU A N 1
ATOM 2300 C CA . GLU A 1 291 ? 3.165 5.466 4.586 1.00 93.25 291 GLU A CA 1
ATOM 2301 C C . GLU A 1 291 ? 1.924 4.752 4.015 1.00 93.25 291 GLU A C 1
ATOM 2303 O O . GLU A 1 291 ? 1.357 3.821 4.594 1.00 93.25 291 GLU A O 1
ATOM 2308 N N . GLN A 1 292 ? 1.570 5.135 2.790 1.00 93.50 292 GLN A N 1
ATOM 2309 C CA . GLN A 1 292 ? 0.586 4.486 1.930 1.00 93.50 292 GLN A CA 1
ATOM 2310 C C . GLN A 1 292 ? 1.278 3.720 0.789 1.00 93.50 292 GLN A C 1
ATOM 2312 O O . GLN A 1 292 ? 2.360 4.089 0.321 1.00 93.50 292 GLN A O 1
ATOM 2317 N N . MET A 1 293 ? 0.638 2.646 0.316 1.00 91.75 293 MET A N 1
ATOM 2318 C CA . MET A 1 293 ? 1.141 1.794 -0.764 1.00 91.75 293 MET A CA 1
ATOM 2319 C C . MET A 1 293 ? 0.197 1.775 -1.974 1.00 91.75 293 MET A C 1
ATOM 2321 O O . MET A 1 293 ? -0.935 1.297 -1.877 1.00 91.75 293 MET A O 1
ATOM 2325 N N . VAL A 1 294 ? 0.699 2.187 -3.142 1.00 93.88 294 VAL A N 1
ATOM 2326 C CA . VAL A 1 294 ? 0.009 2.067 -4.439 1.00 93.88 294 VAL A CA 1
ATOM 2327 C C . VAL A 1 294 ? 0.386 0.731 -5.100 1.00 93.88 294 VAL A C 1
ATOM 2329 O O . VAL A 1 294 ? 1.531 0.587 -5.535 1.00 93.88 294 VAL A O 1
ATOM 2332 N N . PRO A 1 295 ? -0.514 -0.269 -5.213 1.00 91.44 295 PRO A N 1
ATOM 2333 C CA . PRO A 1 295 ? -0.115 -1.629 -5.590 1.00 91.44 295 PRO A CA 1
ATOM 2334 C C . PRO A 1 295 ? 0.427 -1.761 -7.025 1.00 91.44 295 PRO A C 1
ATOM 2336 O O . PRO A 1 295 ? -0.267 -1.457 -8.002 1.00 91.44 295 PRO A O 1
ATOM 2339 N N . PHE A 1 296 ? 1.644 -2.298 -7.178 1.00 90.81 296 PHE A N 1
ATOM 2340 C CA . PHE A 1 296 ? 2.262 -2.541 -8.488 1.00 90.81 296 PHE A CA 1
ATOM 2341 C C . PHE A 1 296 ? 3.280 -3.691 -8.462 1.00 90.81 296 PHE A C 1
ATOM 2343 O O . PHE A 1 296 ? 4.218 -3.693 -7.671 1.00 90.81 296 PHE A O 1
ATOM 2350 N N . LYS A 1 297 ? 3.129 -4.660 -9.379 1.00 84.31 297 LYS A N 1
ATOM 2351 C CA . LYS A 1 297 ? 4.023 -5.833 -9.490 1.00 84.31 297 LYS A CA 1
ATOM 2352 C C . LYS A 1 297 ? 5.078 -5.747 -10.609 1.00 84.31 297 LYS A C 1
ATOM 2354 O O . LYS A 1 297 ? 6.022 -6.529 -10.584 1.00 84.31 297 LYS A O 1
ATOM 2359 N N . GLY A 1 298 ? 4.948 -4.830 -11.575 1.00 83.25 298 GLY A N 1
ATOM 2360 C CA . GLY A 1 298 ? 5.809 -4.782 -12.771 1.00 83.25 298 GLY A CA 1
ATOM 2361 C C . GLY A 1 298 ? 7.274 -4.390 -12.512 1.00 83.25 298 GLY A C 1
ATOM 2362 O O . GLY A 1 298 ? 7.676 -4.120 -11.377 1.00 83.25 298 GLY A O 1
ATOM 2363 N N . ARG A 1 299 ? 8.084 -4.346 -13.580 1.00 81.44 299 ARG A N 1
ATOM 2364 C CA . ARG A 1 299 ? 9.444 -3.772 -13.561 1.00 81.44 299 ARG A CA 1
ATOM 2365 C C . ARG A 1 299 ? 9.338 -2.240 -13.488 1.00 81.44 299 ARG A C 1
ATOM 2367 O O . ARG A 1 299 ? 8.573 -1.657 -14.248 1.00 81.44 299 ARG A O 1
ATOM 2374 N N . SER A 1 300 ? 10.029 -1.608 -12.535 1.00 85.75 300 SER A N 1
ATOM 2375 C CA . SER A 1 300 ? 10.029 -0.149 -12.317 1.00 85.75 300 SER A CA 1
ATOM 2376 C C . SER A 1 300 ? 11.029 0.222 -11.217 1.00 85.75 300 SER A C 1
ATOM 2378 O O . SER A 1 300 ? 10.899 -0.294 -10.110 1.00 85.75 300 SER A O 1
ATOM 2380 N N . VAL A 1 301 ? 11.938 1.171 -11.468 1.00 84.38 301 VAL A N 1
ATOM 2381 C CA . VAL A 1 301 ? 12.970 1.622 -10.501 1.00 84.38 301 VAL A CA 1
ATOM 2382 C C . VAL A 1 301 ? 12.362 2.207 -9.216 1.00 84.38 301 VAL A C 1
ATOM 2384 O O . VAL A 1 301 ? 12.879 2.002 -8.127 1.00 84.38 301 VAL A O 1
ATOM 2387 N N . LEU A 1 302 ? 11.212 2.881 -9.324 1.00 87.00 302 LEU A N 1
ATOM 2388 C CA . LEU A 1 302 ? 10.487 3.466 -8.186 1.00 87.00 302 LEU A CA 1
ATOM 2389 C C . LEU A 1 302 ? 9.814 2.435 -7.248 1.00 87.00 302 LEU A C 1
ATOM 2391 O O . LEU A 1 302 ? 9.287 2.814 -6.203 1.00 87.00 302 LEU A O 1
ATOM 2395 N N . LYS A 1 303 ? 9.756 1.147 -7.619 1.00 89.44 303 LYS A N 1
ATOM 2396 C CA . LYS A 1 303 ? 8.977 0.133 -6.888 1.00 89.44 303 LYS A CA 1
ATOM 2397 C C . LYS A 1 303 ? 9.665 -0.250 -5.574 1.00 89.44 303 LYS A C 1
ATOM 2399 O O . LYS A 1 303 ? 10.834 -0.613 -5.571 1.00 89.44 303 LYS A O 1
ATOM 2404 N N . GLN A 1 304 ? 8.905 -0.249 -4.484 1.00 91.62 304 GLN A N 1
ATOM 2405 C CA . GLN A 1 304 ? 9.336 -0.634 -3.141 1.00 91.62 304 GLN A CA 1
ATOM 2406 C C . GLN A 1 304 ? 8.732 -1.979 -2.713 1.00 91.62 304 GLN A C 1
ATOM 2408 O O . GLN A 1 304 ? 7.686 -2.401 -3.223 1.00 91.62 304 GLN A O 1
ATOM 2413 N N . TYR A 1 305 ? 9.381 -2.626 -1.740 1.00 90.56 305 TYR A N 1
ATOM 2414 C CA . TYR A 1 305 ? 8.884 -3.816 -1.047 1.00 90.56 305 TYR A CA 1
ATOM 2415 C C . TYR A 1 305 ? 8.683 -3.507 0.442 1.00 90.56 305 TYR A C 1
ATOM 2417 O O . TYR A 1 305 ? 9.633 -3.162 1.140 1.00 90.56 305 TYR A O 1
ATOM 2425 N N . ILE A 1 306 ? 7.447 -3.621 0.934 1.00 86.50 306 ILE A N 1
ATOM 2426 C CA . ILE A 1 306 ? 7.080 -3.366 2.335 1.00 86.50 306 ILE A CA 1
ATOM 2427 C C . ILE A 1 306 ? 6.395 -4.628 2.886 1.00 86.50 306 ILE A C 1
ATOM 2429 O O . ILE A 1 306 ? 5.197 -4.816 2.667 1.00 86.50 306 ILE A O 1
ATOM 2433 N N . PRO A 1 307 ? 7.116 -5.512 3.611 1.00 83.38 307 PRO A N 1
ATOM 2434 C CA . PRO A 1 307 ? 6.619 -6.841 3.991 1.00 83.38 307 PRO A CA 1
ATOM 2435 C C . PRO A 1 307 ? 5.320 -6.868 4.809 1.00 83.38 307 PRO A C 1
ATOM 2437 O O . PRO A 1 307 ? 4.647 -7.899 4.830 1.00 83.38 307 PRO A O 1
ATOM 2440 N N . LYS A 1 308 ? 5.001 -5.767 5.509 1.00 81.06 308 LYS A N 1
ATOM 2441 C CA . LYS A 1 308 ? 3.885 -5.657 6.464 1.00 81.06 308 LYS A CA 1
ATOM 2442 C C . LYS A 1 308 ? 2.573 -5.122 5.874 1.00 81.06 308 LYS A C 1
ATOM 2444 O O . LYS A 1 308 ? 1.526 -5.401 6.451 1.00 81.06 308 LYS A O 1
ATOM 2449 N N . LYS A 1 309 ? 2.594 -4.352 4.776 1.00 82.88 309 LYS A N 1
ATOM 2450 C CA . LYS A 1 309 ? 1.357 -3.852 4.140 1.00 82.88 309 LYS A CA 1
ATOM 2451 C C . LYS A 1 309 ? 0.732 -4.985 3.291 1.00 82.88 309 LYS A C 1
ATOM 2453 O O . LYS A 1 309 ? 1.482 -5.780 2.719 1.00 82.88 309 LYS A O 1
ATOM 2458 N N . PRO A 1 310 ? -0.611 -5.077 3.159 1.00 83.94 310 PRO A N 1
ATOM 2459 C CA . PRO A 1 310 ? -1.273 -6.192 2.460 1.00 83.94 310 PRO A CA 1
ATOM 2460 C C . PRO A 1 310 ? -0.803 -6.377 1.010 1.00 83.94 310 PRO A C 1
ATOM 2462 O O . PRO A 1 310 ? -0.572 -7.492 0.546 1.00 83.94 310 PRO A O 1
ATOM 2465 N N . TYR A 1 311 ? -0.583 -5.265 0.307 1.00 84.56 311 TYR A N 1
ATOM 2466 C CA . TYR A 1 311 ? 0.086 -5.243 -0.987 1.00 84.56 311 TYR A CA 1
ATOM 2467 C C . TYR A 1 311 ? 1.582 -5.012 -0.769 1.00 84.56 311 TYR A C 1
ATOM 2469 O O . TYR A 1 311 ? 2.034 -3.876 -0.720 1.00 84.56 311 TYR A O 1
ATOM 2477 N N . LYS A 1 312 ? 2.367 -6.086 -0.641 1.00 90.31 312 LYS A N 1
ATOM 2478 C CA . LYS A 1 312 ? 3.799 -5.964 -0.307 1.00 90.31 312 LYS A CA 1
ATOM 2479 C C . LYS A 1 312 ? 4.647 -5.242 -1.367 1.00 90.31 312 LYS A C 1
ATOM 2481 O O . LYS A 1 312 ? 5.708 -4.736 -1.028 1.00 90.31 312 LYS A O 1
ATOM 2486 N N . TRP A 1 313 ? 4.207 -5.203 -2.628 1.00 91.06 313 TRP A N 1
ATOM 2487 C CA . TRP A 1 313 ? 4.924 -4.588 -3.755 1.00 91.06 313 TRP A CA 1
ATOM 2488 C C . TRP A 1 313 ? 4.120 -3.438 -4.371 1.00 91.06 313 TRP A C 1
ATOM 2490 O O . TRP A 1 313 ? 2.950 -3.619 -4.734 1.00 91.06 313 TRP A O 1
ATOM 2500 N N . GLY A 1 314 ? 4.758 -2.283 -4.552 1.00 93.00 314 GLY A N 1
ATOM 2501 C CA . GLY A 1 314 ? 4.118 -1.114 -5.152 1.00 93.00 314 GLY A CA 1
ATOM 2502 C C . GLY A 1 314 ? 4.948 0.162 -5.058 1.00 93.00 314 GLY A C 1
ATOM 2503 O O . GLY A 1 314 ? 6.169 0.099 -4.932 1.00 93.00 314 GLY A O 1
ATOM 2504 N N . TYR A 1 315 ? 4.292 1.317 -5.129 1.00 93.88 315 TYR A N 1
ATOM 2505 C CA . TYR A 1 315 ? 4.917 2.622 -4.906 1.00 93.88 315 TYR A CA 1
ATOM 2506 C C . TYR A 1 315 ? 4.588 3.146 -3.512 1.00 93.88 315 TYR A C 1
ATOM 2508 O O . TYR A 1 315 ? 3.426 3.123 -3.104 1.00 93.88 315 TYR A O 1
ATOM 2516 N N . LYS A 1 316 ? 5.609 3.636 -2.802 1.00 93.50 316 LYS A N 1
ATOM 2517 C CA . LYS A 1 316 ? 5.449 4.266 -1.489 1.00 93.50 316 LYS A CA 1
ATOM 2518 C C . LYS A 1 316 ? 5.077 5.740 -1.663 1.00 93.50 316 LYS A C 1
ATOM 2520 O O . LYS A 1 316 ? 5.772 6.472 -2.370 1.00 93.50 316 LYS A O 1
ATOM 2525 N N . ILE A 1 317 ? 4.011 6.162 -0.995 1.00 95.19 317 ILE A N 1
ATOM 2526 C CA . ILE A 1 317 ? 3.625 7.567 -0.832 1.00 95.19 317 ILE A CA 1
ATOM 2527 C C . ILE A 1 317 ? 3.624 7.861 0.668 1.00 95.19 317 ILE A C 1
ATOM 2529 O O . ILE A 1 317 ? 3.129 7.051 1.450 1.00 95.19 317 ILE A O 1
ATOM 2533 N N . PHE A 1 318 ? 4.185 8.991 1.077 1.00 95.69 318 PHE A N 1
ATOM 2534 C CA . PHE A 1 318 ? 4.023 9.523 2.427 1.00 95.69 318 PHE A CA 1
ATOM 2535 C C . PHE A 1 318 ? 2.834 10.479 2.438 1.00 95.69 318 PHE A C 1
ATOM 2537 O O . PHE A 1 318 ? 2.702 11.287 1.520 1.00 95.69 318 PHE A O 1
ATOM 2544 N N . VAL A 1 319 ? 1.965 10.379 3.440 1.00 97.12 319 VAL A N 1
ATOM 2545 C CA . VAL A 1 319 ? 0.691 11.108 3.479 1.00 97.12 319 VAL A CA 1
ATOM 2546 C C . VAL A 1 319 ? 0.534 11.799 4.829 1.00 97.12 319 VAL A C 1
ATOM 2548 O O . VAL A 1 319 ? 0.671 11.152 5.862 1.00 97.12 319 VAL A O 1
ATOM 2551 N N . LEU A 1 320 ? 0.222 13.096 4.803 1.00 97.00 320 LEU A N 1
ATOM 2552 C CA . LEU A 1 320 ? -0.295 13.865 5.935 1.00 97.00 320 LEU A CA 1
ATOM 2553 C C . LEU A 1 320 ? -1.822 13.892 5.843 1.00 97.00 320 LEU A C 1
ATOM 2555 O O . LEU A 1 320 ? -2.375 14.390 4.856 1.00 97.00 320 LEU A O 1
ATOM 2559 N N . CYS A 1 321 ? -2.503 13.408 6.875 1.00 95.75 321 CYS A N 1
ATOM 2560 C CA . CYS A 1 321 ? -3.961 13.423 6.945 1.00 95.75 321 CYS A CA 1
ATOM 2561 C C . CYS A 1 321 ? -4.485 13.630 8.369 1.00 95.75 321 CYS A C 1
ATOM 2563 O O . CYS A 1 321 ? -3.761 13.430 9.347 1.00 95.75 321 CYS A O 1
ATOM 2565 N N . ASP A 1 322 ? -5.757 13.996 8.488 1.00 92.75 322 ASP A N 1
ATOM 2566 C CA . ASP A 1 322 ? -6.451 14.043 9.774 1.00 92.75 322 ASP A CA 1
ATOM 2567 C C . ASP A 1 322 ? -6.856 12.642 10.282 1.00 92.75 322 ASP A C 1
ATOM 2569 O O . ASP A 1 322 ? -6.697 11.617 9.613 1.00 92.75 322 ASP A O 1
ATOM 2573 N N . THR A 1 323 ? -7.431 12.601 11.485 1.00 90.94 323 THR A N 1
ATOM 2574 C CA . THR A 1 323 ? -7.888 11.362 12.146 1.00 90.94 323 THR A CA 1
ATOM 2575 C C . THR A 1 323 ? -9.055 10.638 11.458 1.00 90.94 323 THR A C 1
ATOM 2577 O O . THR A 1 323 ? -9.383 9.518 11.849 1.00 90.94 323 THR A O 1
ATOM 2580 N N . THR A 1 324 ? -9.692 11.248 10.454 1.00 92.12 324 THR A N 1
ATOM 2581 C CA . THR A 1 324 ? -10.736 10.627 9.620 1.00 92.12 324 THR A CA 1
ATOM 2582 C C . THR A 1 324 ? -10.180 10.033 8.322 1.00 92.12 324 THR A C 1
ATOM 2584 O O . THR A 1 324 ? -10.876 9.262 7.660 1.00 92.12 324 THR A O 1
ATOM 2587 N N . GLY A 1 325 ? -8.928 10.362 7.981 1.00 94.56 325 GLY A N 1
ATOM 2588 C CA . GLY A 1 325 ? -8.279 10.026 6.715 1.00 94.56 325 GLY A CA 1
ATOM 2589 C C . GLY A 1 325 ? -8.330 11.146 5.669 1.00 94.56 325 GLY A C 1
ATOM 2590 O O . GLY A 1 325 ? -8.006 10.885 4.512 1.00 94.56 325 GLY A O 1
ATOM 2591 N N . LEU A 1 326 ? -8.719 12.377 6.033 1.00 95.44 326 LEU A N 1
ATOM 2592 C CA . LEU A 1 326 ? -8.735 13.518 5.111 1.00 95.44 326 LEU A CA 1
ATOM 2593 C C . LEU A 1 326 ? -7.296 13.961 4.817 1.00 95.44 326 LEU A C 1
ATOM 2595 O O . LEU A 1 326 ? -6.594 14.426 5.712 1.00 95.44 326 LEU A O 1
ATOM 2599 N N . VAL A 1 327 ? -6.845 13.807 3.572 1.00 96.75 327 VAL A N 1
ATOM 2600 C CA . VAL A 1 327 ? -5.478 14.149 3.147 1.00 96.75 327 VAL A CA 1
ATOM 2601 C C . VAL A 1 327 ? -5.305 15.660 3.027 1.00 96.75 327 VAL A C 1
ATOM 2603 O O . VAL A 1 327 ? -6.127 16.306 2.384 1.00 96.75 327 VAL A O 1
ATOM 2606 N N . HIS A 1 328 ? -4.204 16.193 3.561 1.00 95.38 328 HIS A N 1
ATOM 2607 C CA . HIS A 1 328 ? -3.805 17.603 3.437 1.00 95.38 328 HIS A CA 1
ATOM 2608 C C . HIS A 1 328 ? -2.490 17.794 2.664 1.00 95.38 328 HIS A C 1
ATOM 2610 O O . HIS A 1 328 ? -2.283 18.823 2.035 1.00 95.38 328 HIS A O 1
ATOM 2616 N N . SER A 1 329 ? -1.585 16.811 2.674 1.00 96.50 329 SER A N 1
ATOM 2617 C CA . SER A 1 329 ? -0.334 16.861 1.902 1.00 96.50 329 SER A CA 1
ATOM 2618 C C . SER A 1 329 ? 0.160 15.444 1.613 1.00 96.50 329 SER A C 1
ATOM 2620 O O . SER A 1 329 ? -0.144 14.515 2.364 1.00 96.50 329 SER A O 1
ATOM 2622 N N . PHE A 1 330 ? 0.911 15.252 0.531 1.00 96.62 330 PHE A N 1
ATOM 2623 C CA . PHE A 1 330 ? 1.502 13.958 0.188 1.00 96.62 330 PHE A CA 1
ATOM 2624 C C . PHE A 1 330 ? 2.837 14.123 -0.547 1.00 96.62 330 PHE A C 1
ATOM 2626 O O . PHE A 1 330 ? 3.066 15.123 -1.223 1.00 96.62 330 PHE A O 1
ATOM 2633 N N . ASP A 1 331 ? 3.709 13.119 -0.444 1.00 93.69 331 ASP A N 1
ATOM 2634 C CA . ASP A 1 331 ? 4.977 13.064 -1.173 1.00 93.69 331 ASP A CA 1
ATOM 2635 C C . ASP A 1 331 ? 5.246 11.662 -1.730 1.00 93.69 331 ASP A C 1
ATOM 2637 O O . ASP A 1 331 ? 5.080 10.651 -1.043 1.00 93.69 331 ASP A O 1
ATOM 2641 N N . VAL A 1 332 ? 5.663 11.586 -2.993 1.00 93.25 332 VAL A N 1
ATOM 2642 C CA . VAL A 1 332 ? 5.880 10.318 -3.704 1.00 93.25 332 VAL A CA 1
ATOM 2643 C C . VAL A 1 332 ? 7.354 9.933 -3.616 1.00 93.25 332 VAL A C 1
ATOM 2645 O O . VAL A 1 332 ? 8.229 10.669 -4.070 1.00 93.25 332 VAL A O 1
ATOM 2648 N N . TYR A 1 333 ? 7.655 8.757 -3.062 1.00 91.12 333 TYR A N 1
ATOM 2649 C CA . TYR A 1 333 ? 9.038 8.366 -2.800 1.00 91.12 333 TYR A CA 1
ATOM 2650 C C . TYR A 1 333 ? 9.817 8.038 -4.088 1.00 91.12 333 TYR A C 1
ATOM 2652 O O . TYR A 1 333 ? 9.617 6.993 -4.709 1.00 91.12 333 TYR A O 1
ATOM 2660 N N . ALA A 1 334 ? 10.755 8.918 -4.457 1.00 85.88 334 ALA A N 1
ATOM 2661 C CA . ALA A 1 334 ? 11.600 8.783 -5.650 1.00 85.88 334 ALA A CA 1
ATOM 2662 C C . ALA A 1 334 ? 12.969 8.102 -5.407 1.00 85.88 334 ALA A C 1
ATOM 2664 O O . ALA A 1 334 ? 13.700 7.803 -6.359 1.00 85.88 334 ALA A O 1
ATOM 2665 N N . GLY A 1 335 ? 13.334 7.856 -4.143 1.00 74.00 335 GLY A N 1
ATOM 2666 C CA . GLY A 1 335 ? 14.645 7.328 -3.730 1.00 74.00 335 GLY A CA 1
ATOM 2667 C C . GLY A 1 335 ? 15.603 8.366 -3.127 1.00 74.00 335 GLY A C 1
ATOM 2668 O O . GLY A 1 335 ? 16.603 7.979 -2.533 1.00 74.00 335 GLY A O 1
ATOM 2669 N N . LYS A 1 336 ? 15.283 9.663 -3.226 1.00 68.31 336 LYS A N 1
ATOM 2670 C CA . LYS A 1 336 ? 15.918 10.762 -2.477 1.00 68.31 336 LYS A CA 1
ATOM 2671 C C . LYS A 1 336 ? 14.862 11.524 -1.671 1.00 68.31 336 LYS A C 1
ATOM 2673 O O . LYS A 1 336 ? 13.668 11.429 -1.966 1.00 68.31 336 LYS A O 1
ATOM 2678 N N . SER A 1 337 ? 15.298 12.228 -0.629 1.00 69.56 337 SER A N 1
ATOM 2679 C CA . SER A 1 337 ? 14.446 13.022 0.269 1.00 69.56 337 SER A CA 1
ATOM 2680 C C . SER A 1 337 ? 15.258 14.190 0.826 1.00 69.56 337 SER A C 1
ATOM 2682 O O . SER A 1 337 ? 15.650 14.216 1.996 1.00 69.56 337 SER A O 1
ATOM 2684 N N . ASP A 1 338 ? 15.583 15.107 -0.076 1.00 74.44 338 ASP A N 1
ATOM 2685 C CA . ASP A 1 338 ? 16.335 16.326 0.206 1.00 74.44 338 ASP A CA 1
ATOM 2686 C C . ASP A 1 338 ? 15.521 17.253 1.142 1.00 74.44 338 ASP A C 1
ATOM 2688 O O . ASP A 1 338 ? 14.284 17.200 1.132 1.00 74.44 338 ASP A O 1
ATOM 2692 N N . PRO A 1 339 ? 16.171 18.051 2.009 1.00 73.94 339 PRO A N 1
ATOM 2693 C CA . PRO A 1 339 ? 15.473 18.920 2.957 1.00 73.94 339 PRO A CA 1
ATOM 2694 C C . PRO A 1 339 ? 14.708 20.048 2.238 1.00 73.94 339 PRO A C 1
ATOM 2696 O O . PRO A 1 339 ? 15.163 20.525 1.194 1.00 73.94 339 PRO A O 1
ATOM 2699 N N . PRO A 1 340 ? 13.587 20.542 2.801 1.00 75.62 340 PRO A N 1
ATOM 2700 C CA . PRO A 1 340 ? 12.974 21.796 2.363 1.00 75.62 340 PRO A CA 1
ATOM 2701 C C . PRO A 1 340 ? 13.985 22.949 2.294 1.00 75.62 340 PRO A C 1
ATOM 2703 O O . PRO A 1 340 ? 14.862 23.066 3.156 1.00 75.62 340 PRO A O 1
ATOM 2706 N N . ALA A 1 341 ? 13.850 23.823 1.294 1.00 72.88 341 ALA A N 1
ATOM 2707 C CA . ALA A 1 341 ? 14.757 24.953 1.098 1.00 72.88 341 ALA A CA 1
ATOM 2708 C C . ALA A 1 341 ? 14.843 25.836 2.360 1.00 72.88 341 ALA A C 1
ATOM 2710 O O . ALA A 1 341 ? 13.826 26.210 2.938 1.00 72.88 341 ALA A O 1
ATOM 2711 N N . GLY A 1 342 ? 16.068 26.139 2.801 1.00 67.25 342 GLY A N 1
ATOM 2712 C CA . GLY A 1 342 ? 16.334 26.900 4.028 1.00 67.25 342 GLY A CA 1
ATOM 2713 C C . GLY A 1 342 ? 16.248 26.107 5.343 1.00 67.25 342 GLY A C 1
ATOM 2714 O O . GLY A 1 342 ? 16.577 26.660 6.389 1.00 67.25 342 GLY A O 1
ATOM 2715 N N . SER A 1 343 ? 15.858 24.826 5.322 1.00 73.38 343 SER A N 1
ATOM 2716 C CA . SER A 1 343 ? 15.819 23.973 6.522 1.00 73.38 343 SER A CA 1
ATOM 2717 C C . SER A 1 343 ? 17.105 23.154 6.722 1.00 73.38 343 SER A C 1
ATOM 2719 O O . SER A 1 343 ? 17.870 22.911 5.787 1.00 73.38 343 SER A O 1
ATOM 2721 N N . GLN A 1 344 ? 17.359 22.723 7.961 1.00 77.75 344 GLN A N 1
ATOM 2722 C CA . GLN A 1 344 ? 18.510 21.882 8.298 1.00 77.75 344 GLN A CA 1
ATOM 2723 C C . GLN A 1 344 ? 18.282 20.427 7.855 1.00 77.75 344 GLN A C 1
ATOM 2725 O O . GLN A 1 344 ? 17.272 19.823 8.205 1.00 77.75 344 GLN A O 1
ATOM 2730 N N . ASP A 1 345 ? 19.263 19.830 7.169 1.00 84.62 345 ASP A N 1
ATOM 2731 C CA . ASP A 1 345 ? 19.248 18.401 6.834 1.00 84.62 345 ASP A CA 1
ATOM 2732 C C . ASP A 1 345 ? 19.383 17.525 8.095 1.00 84.62 345 ASP A C 1
ATOM 2734 O O . ASP A 1 345 ? 20.485 17.279 8.607 1.00 84.62 345 ASP A O 1
ATOM 2738 N N . ILE A 1 346 ? 18.239 17.035 8.572 1.00 84.44 346 ILE A N 1
ATOM 2739 C CA . ILE A 1 346 ? 18.101 16.078 9.682 1.00 84.44 346 ILE A CA 1
ATOM 2740 C C . ILE A 1 346 ? 17.992 14.622 9.185 1.00 84.44 346 ILE A C 1
ATOM 2742 O O . ILE A 1 346 ? 17.681 13.710 9.957 1.00 84.44 346 ILE A O 1
ATOM 2746 N N . GLY A 1 347 ? 18.286 14.391 7.902 1.00 84.00 347 GLY A N 1
ATOM 2747 C CA . GLY A 1 347 ? 18.274 13.089 7.248 1.00 84.00 347 GLY A CA 1
ATOM 2748 C C . GLY A 1 347 ? 16.909 12.704 6.672 1.00 84.00 347 GLY A C 1
ATOM 2749 O O . GLY A 1 347 ? 15.855 13.122 7.150 1.00 84.00 347 GLY A O 1
ATOM 2750 N N . ALA A 1 348 ? 16.938 11.847 5.648 1.00 82.62 348 ALA A N 1
ATOM 2751 C CA . ALA A 1 348 ? 15.811 11.548 4.758 1.00 82.62 348 ALA A CA 1
ATOM 2752 C C . ALA A 1 348 ? 14.452 11.290 5.446 1.00 82.62 348 ALA A C 1
ATOM 2754 O O . ALA A 1 348 ? 13.429 11.763 4.960 1.00 82.62 348 ALA A O 1
ATOM 2755 N N . SER A 1 349 ? 14.419 10.571 6.575 1.00 86.75 349 SER A N 1
ATOM 2756 C CA . SER A 1 349 ? 13.168 10.273 7.290 1.00 86.75 349 SER A CA 1
ATOM 2757 C C . SER A 1 349 ? 12.575 11.486 8.020 1.00 86.75 349 SER A C 1
ATOM 2759 O O . SER A 1 349 ? 11.357 11.592 8.120 1.00 86.75 349 SER A O 1
ATOM 2761 N N . GLY A 1 350 ? 13.414 12.408 8.504 1.00 89.00 350 GLY A N 1
ATOM 2762 C CA . GLY A 1 350 ? 12.977 13.672 9.101 1.00 89.00 350 GLY A CA 1
ATOM 2763 C C . GLY A 1 350 ? 12.625 14.717 8.041 1.00 89.00 350 GLY A C 1
ATOM 2764 O O . GLY A 1 350 ? 11.596 15.377 8.155 1.00 89.00 350 GLY A O 1
ATOM 2765 N N . ASN A 1 351 ? 13.414 14.798 6.964 1.00 90.75 351 ASN A N 1
ATOM 2766 C CA . ASN A 1 351 ? 13.190 15.721 5.845 1.00 90.75 351 ASN A CA 1
ATOM 2767 C C . ASN A 1 351 ? 11.794 15.534 5.209 1.00 90.75 351 ASN A C 1
ATOM 2769 O O . ASN A 1 351 ? 11.125 16.520 4.905 1.00 90.75 351 ASN A O 1
ATOM 2773 N N . VAL A 1 352 ? 11.315 14.285 5.086 1.00 91.75 352 VAL A N 1
ATOM 2774 C CA . VAL A 1 352 ? 9.939 13.966 4.643 1.00 91.75 352 VAL A CA 1
ATOM 2775 C C . VAL A 1 352 ? 8.878 14.572 5.569 1.00 91.75 352 VAL A C 1
ATOM 2777 O O . VAL A 1 352 ? 7.911 15.154 5.080 1.00 91.75 352 VAL A O 1
ATOM 2780 N N . VAL A 1 353 ? 9.048 14.470 6.892 1.00 93.31 353 VAL A N 1
ATOM 2781 C CA . VAL A 1 353 ? 8.092 15.043 7.855 1.00 93.31 353 VAL A CA 1
ATOM 2782 C C . VAL A 1 353 ? 8.107 16.563 7.787 1.00 93.31 353 VAL A C 1
ATOM 2784 O O . VAL A 1 353 ? 7.035 17.153 7.710 1.00 93.31 353 VAL A O 1
ATOM 2787 N N . LEU A 1 354 ? 9.286 17.195 7.743 1.00 92.06 354 LEU A N 1
ATOM 2788 C CA . LEU A 1 354 ? 9.395 18.652 7.608 1.00 92.06 354 LEU A CA 1
ATOM 2789 C C . LEU A 1 354 ? 8.704 19.150 6.332 1.00 92.06 354 LEU A C 1
ATOM 2791 O O . LEU A 1 354 ? 7.928 20.097 6.401 1.00 92.06 354 LEU A O 1
ATOM 2795 N N . LYS A 1 355 ? 8.927 18.479 5.193 1.00 91.00 355 LYS A N 1
ATOM 2796 C CA . LYS A 1 355 ? 8.305 18.796 3.897 1.00 91.00 355 LYS A CA 1
ATOM 2797 C C . LYS A 1 355 ? 6.779 18.658 3.923 1.00 91.00 355 LYS A C 1
ATOM 2799 O O . LYS A 1 355 ? 6.077 19.539 3.436 1.00 91.00 355 LYS A O 1
ATOM 2804 N N . LEU A 1 356 ? 6.251 17.581 4.506 1.00 93.50 356 LEU A N 1
ATOM 2805 C CA . LEU A 1 356 ? 4.802 17.409 4.659 1.00 93.50 356 LEU A CA 1
ATOM 2806 C C . LEU A 1 356 ? 4.202 18.435 5.631 1.00 93.50 356 LEU A C 1
ATOM 2808 O O . LEU A 1 356 ? 3.114 18.944 5.373 1.00 93.50 356 LEU A O 1
ATOM 2812 N N . ALA A 1 357 ? 4.918 18.766 6.707 1.00 92.81 357 ALA A N 1
ATOM 2813 C CA . ALA A 1 357 ? 4.485 19.692 7.748 1.00 92.81 357 ALA A CA 1
ATOM 2814 C C . ALA A 1 357 ? 4.519 21.177 7.339 1.00 92.81 357 ALA A C 1
ATOM 2816 O O . ALA A 1 357 ? 3.979 21.997 8.073 1.00 92.81 357 ALA A O 1
ATOM 2817 N N . GLN A 1 358 ? 5.078 21.545 6.176 1.00 89.69 358 GLN A N 1
ATOM 2818 C CA . GLN A 1 358 ? 5.093 22.943 5.701 1.00 89.69 358 GLN A CA 1
ATOM 2819 C C . GLN A 1 358 ? 3.692 23.546 5.498 1.00 89.69 358 GLN A C 1
ATOM 2821 O O . GLN A 1 358 ? 3.559 24.764 5.472 1.00 89.69 358 GLN A O 1
ATOM 2826 N N . VAL A 1 359 ? 2.657 22.710 5.353 1.00 90.06 359 VAL A N 1
ATOM 2827 C CA . VAL A 1 359 ? 1.255 23.149 5.239 1.00 90.06 359 VAL A CA 1
ATOM 2828 C C . VAL A 1 359 ? 0.592 23.427 6.598 1.00 90.06 359 VAL A C 1
ATOM 2830 O O . VAL A 1 359 ? -0.520 23.944 6.649 1.00 90.06 359 VAL A O 1
ATOM 2833 N N . ILE A 1 360 ? 1.225 23.044 7.708 1.00 88.06 360 ILE A N 1
ATOM 2834 C CA . ILE A 1 360 ? 0.626 23.132 9.042 1.00 88.06 360 ILE A CA 1
ATOM 2835 C C . ILE A 1 360 ? 0.901 24.522 9.619 1.00 88.06 360 ILE A C 1
ATOM 2837 O O . I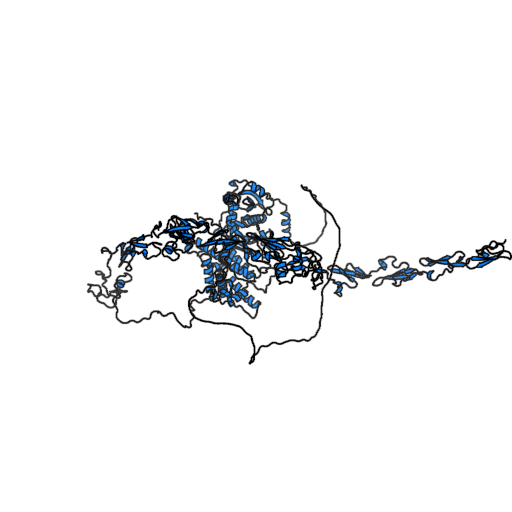LE A 1 360 ? 2.045 24.876 9.903 1.00 88.06 360 ILE A O 1
ATOM 2841 N N . GLU A 1 361 ? -0.154 25.304 9.838 1.00 71.25 361 GLU A N 1
ATOM 2842 C CA . GLU A 1 361 ? -0.045 26.632 10.442 1.00 71.25 361 GLU A CA 1
ATOM 2843 C C . GLU A 1 361 ? 0.301 26.533 11.941 1.00 71.25 361 GLU A C 1
ATOM 2845 O O . GLU A 1 361 ? -0.536 26.188 12.782 1.00 71.25 361 GLU A O 1
ATOM 2850 N N . GLY A 1 362 ? 1.546 26.872 12.299 1.00 64.06 362 GLY A N 1
ATOM 2851 C CA . GLY A 1 362 ? 2.043 26.851 13.686 1.00 64.06 362 GLY A CA 1
ATOM 2852 C C . GLY A 1 362 ? 1.311 27.797 14.656 1.00 64.06 362 GLY A C 1
ATOM 2853 O O . GLY A 1 362 ? 1.474 27.694 15.868 1.00 64.06 362 GLY A O 1
ATOM 2854 N N . SER A 1 363 ? 0.463 28.693 14.147 1.00 60.50 363 SER A N 1
ATOM 2855 C CA . SER A 1 363 ? -0.433 29.569 14.915 1.00 60.50 363 SER A CA 1
ATOM 2856 C C . SER A 1 363 ? -1.625 28.843 15.559 1.00 60.50 363 SER A C 1
ATOM 2858 O O . SER A 1 363 ? -2.245 29.394 16.467 1.00 60.50 363 SER A O 1
ATOM 2860 N N . VAL A 1 364 ? -1.977 27.631 15.108 1.00 67.12 364 VAL A N 1
ATOM 2861 C CA . VAL A 1 364 ? -3.294 27.009 15.382 1.00 67.12 364 VAL A CA 1
ATOM 2862 C C . VAL A 1 364 ? -3.238 25.836 16.392 1.00 67.12 364 VAL A C 1
ATOM 2864 O O . VAL A 1 364 ? -4.260 25.224 16.710 1.00 67.12 364 VAL A O 1
ATOM 2867 N N . ASN A 1 365 ? -2.071 25.550 16.989 1.00 82.31 365 ASN A N 1
ATOM 2868 C CA . ASN A 1 365 ? -1.849 24.443 17.946 1.00 82.31 365 ASN A CA 1
ATOM 2869 C C . ASN A 1 365 ? -2.187 23.040 17.385 1.00 82.31 365 ASN A C 1
ATOM 2871 O O . ASN A 1 365 ? -2.745 22.194 18.097 1.00 82.31 365 ASN A O 1
ATOM 2875 N N . HIS A 1 366 ? -1.856 22.780 16.115 1.00 89.38 366 HIS A N 1
ATOM 2876 C CA . HIS A 1 366 ? -1.953 21.439 15.528 1.00 89.38 366 HIS A CA 1
ATOM 2877 C C . HIS A 1 366 ? -0.988 20.456 16.207 1.00 89.38 366 HIS A C 1
ATOM 2879 O O . HIS A 1 366 ? 0.148 20.799 16.521 1.00 89.38 366 HIS A O 1
ATOM 2885 N N . LEU A 1 367 ? -1.443 19.223 16.421 1.00 92.50 367 LEU A N 1
ATOM 2886 C CA . LEU A 1 367 ? -0.718 18.162 17.116 1.00 92.50 367 LEU A CA 1
ATOM 2887 C C . LEU A 1 367 ? -0.395 17.045 16.119 1.00 92.50 367 LEU A C 1
ATOM 2889 O O . LEU A 1 367 ? -1.306 16.405 15.584 1.00 92.50 367 LEU A O 1
ATOM 2893 N N . LEU A 1 368 ? 0.899 16.836 15.865 1.00 95.25 368 LEU A N 1
ATOM 2894 C CA . LEU A 1 368 ? 1.400 15.971 14.795 1.00 95.25 368 LEU A CA 1
ATOM 2895 C C . LEU A 1 368 ? 1.876 14.603 15.314 1.00 95.25 368 LEU A C 1
ATOM 2897 O O . LEU A 1 368 ? 2.703 14.525 16.226 1.00 95.25 368 LEU A O 1
ATOM 2901 N N . TYR A 1 369 ? 1.382 13.528 14.696 1.00 96.44 369 TYR A N 1
ATOM 2902 C CA . TYR A 1 369 ? 1.622 12.132 15.079 1.00 96.44 369 TYR A CA 1
ATOM 2903 C C . TYR A 1 369 ? 2.378 11.351 13.986 1.00 96.44 369 TYR A C 1
ATOM 2905 O O . TYR A 1 369 ? 2.039 11.470 12.810 1.00 96.44 369 TYR A O 1
ATOM 2913 N N . PHE A 1 370 ? 3.390 10.548 14.348 1.00 96.12 370 PHE A N 1
ATOM 2914 C CA . PHE A 1 370 ? 4.170 9.725 13.394 1.00 96.12 370 PHE A CA 1
ATOM 2915 C C . PHE A 1 370 ? 4.845 8.486 14.027 1.00 96.12 370 PHE A C 1
ATOM 2917 O O . PHE A 1 370 ? 5.044 8.412 15.242 1.00 96.12 370 PHE A O 1
ATOM 2924 N N . ASP A 1 371 ? 5.207 7.489 13.206 1.00 93.31 371 ASP A N 1
ATOM 2925 C CA . ASP A 1 371 ? 5.877 6.247 13.642 1.00 93.31 371 ASP A CA 1
ATOM 2926 C C . ASP A 1 371 ? 7.422 6.342 13.729 1.00 93.31 371 ASP A C 1
ATOM 2928 O O . ASP A 1 371 ? 8.080 7.197 13.133 1.00 93.31 371 ASP A O 1
ATOM 2932 N N . ASN A 1 372 ? 8.019 5.381 14.437 1.00 92.06 372 ASN A N 1
ATOM 2933 C CA . ASN A 1 372 ? 9.446 5.195 14.713 1.00 92.06 372 ASN A CA 1
ATOM 2934 C C . ASN A 1 372 ? 10.392 5.139 13.495 1.00 92.06 372 ASN A C 1
ATOM 2936 O O . ASN A 1 372 ? 11.611 5.111 13.692 1.00 92.06 372 ASN A O 1
ATOM 2940 N N . TRP A 1 373 ? 9.877 5.074 12.263 1.00 89.75 373 TRP A N 1
ATOM 2941 C CA . TRP A 1 373 ? 10.692 5.254 11.058 1.00 89.75 373 TRP A CA 1
ATOM 2942 C C . TRP A 1 373 ? 11.109 6.722 10.875 1.00 89.75 373 TRP A C 1
ATOM 2944 O O . TRP A 1 373 ? 12.262 6.990 10.532 1.00 89.75 373 TRP A O 1
ATOM 2954 N N . PHE A 1 374 ? 10.201 7.656 11.169 1.00 91.62 374 PHE A N 1
ATOM 2955 C CA . PHE A 1 374 ? 10.409 9.097 11.040 1.00 91.62 374 PHE A CA 1
ATOM 2956 C C . PHE A 1 374 ? 11.190 9.679 12.231 1.00 91.62 374 PHE A C 1
ATOM 2958 O O . PHE A 1 374 ? 12.144 10.432 12.036 1.00 91.62 374 PHE A O 1
ATOM 2965 N N . SER A 1 375 ? 10.815 9.286 13.453 1.00 93.06 375 SER A N 1
ATOM 2966 C CA . SER A 1 375 ? 11.240 9.903 14.718 1.00 93.06 375 SER A CA 1
ATOM 2967 C C . SER A 1 375 ? 12.756 9.985 14.953 1.00 93.06 375 SER A C 1
ATOM 2969 O O . SER A 1 375 ? 13.456 8.969 15.038 1.00 93.06 375 SER A O 1
ATOM 2971 N N . SER A 1 376 ? 13.238 11.204 15.203 1.00 93.25 376 SER A N 1
ATOM 2972 C CA . SER A 1 376 ? 14.565 11.521 15.746 1.00 93.25 376 SER A CA 1
ATOM 2973 C C . SER A 1 376 ? 14.473 12.676 16.747 1.00 93.25 376 SER A C 1
ATOM 2975 O O . SER A 1 376 ? 13.508 13.440 16.719 1.00 93.25 376 SER A O 1
ATOM 2977 N N . LEU A 1 377 ? 15.468 12.817 17.632 1.00 91.44 377 LEU A N 1
ATOM 2978 C CA . LEU A 1 377 ? 15.525 13.940 18.574 1.00 91.44 377 LEU A CA 1
ATOM 2979 C C . LEU A 1 377 ? 15.525 15.299 17.846 1.00 91.44 377 LEU A C 1
ATOM 2981 O O . LEU A 1 377 ? 14.727 16.168 18.190 1.00 91.44 377 LEU A O 1
ATOM 2985 N N . ASP A 1 378 ? 16.339 15.449 16.794 1.00 91.38 378 ASP A N 1
ATOM 2986 C CA . ASP A 1 378 ? 16.387 16.668 15.976 1.00 91.38 378 ASP A CA 1
ATOM 2987 C C . ASP A 1 378 ? 15.049 16.981 15.284 1.00 91.38 378 ASP A C 1
ATOM 2989 O O . ASP A 1 378 ? 14.700 18.151 15.158 1.00 91.38 378 ASP A O 1
ATOM 2993 N N . LEU A 1 379 ? 14.260 15.970 14.887 1.00 93.94 379 LEU A N 1
ATOM 2994 C CA . LEU A 1 379 ? 12.931 16.184 14.298 1.00 93.94 379 LEU A CA 1
ATOM 2995 C C . LEU A 1 379 ? 11.944 16.789 15.309 1.00 93.94 379 LEU A C 1
ATOM 2997 O O . LEU A 1 379 ? 11.210 17.712 14.961 1.00 93.94 379 LEU A O 1
ATOM 3001 N N . PHE A 1 380 ? 11.935 16.311 16.560 1.00 94.44 380 PHE A N 1
ATOM 3002 C CA . PHE A 1 380 ? 11.080 16.886 17.608 1.00 94.44 380 PHE A CA 1
ATOM 3003 C C . PHE A 1 380 ? 11.452 18.341 17.922 1.00 94.44 380 PHE A C 1
ATOM 3005 O O . PHE A 1 380 ? 10.561 19.160 18.145 1.00 94.44 380 PHE A O 1
ATOM 3012 N N . VAL A 1 381 ? 12.746 18.674 17.900 1.00 92.50 381 VAL A N 1
ATOM 3013 C CA . VAL A 1 381 ? 13.229 20.052 18.080 1.00 92.50 381 VAL A CA 1
ATOM 3014 C C . VAL A 1 381 ? 12.862 20.930 16.878 1.00 92.50 381 VAL A C 1
ATOM 3016 O O . VAL A 1 381 ? 12.324 22.018 17.063 1.00 92.50 381 VAL A O 1
ATOM 3019 N N . ALA A 1 382 ? 13.083 20.454 15.649 1.00 91.38 382 ALA A N 1
ATOM 3020 C CA . ALA A 1 382 ? 12.762 21.194 14.430 1.00 91.38 382 ALA A CA 1
ATOM 3021 C C . ALA A 1 382 ? 11.260 21.516 14.322 1.00 91.38 382 ALA A C 1
ATOM 3023 O O . ALA A 1 382 ? 10.902 22.664 14.068 1.00 91.38 382 ALA A O 1
ATOM 3024 N N . LEU A 1 383 ? 10.383 20.543 14.594 1.00 92.19 383 LEU A N 1
ATOM 3025 C CA . LEU A 1 383 ? 8.930 20.753 14.595 1.00 92.19 383 LEU A CA 1
ATOM 3026 C C . LEU A 1 383 ? 8.481 21.723 15.697 1.00 92.19 383 LEU A C 1
ATOM 3028 O O . LEU A 1 383 ? 7.675 22.612 15.432 1.00 92.19 383 LEU A O 1
ATOM 3032 N N . ALA A 1 384 ? 9.045 21.632 16.907 1.00 90.88 384 ALA A N 1
ATOM 3033 C CA . ALA A 1 384 ? 8.754 22.599 17.967 1.00 90.88 384 ALA A CA 1
ATOM 3034 C C . ALA A 1 384 ? 9.188 24.028 17.596 1.00 90.88 384 ALA A C 1
ATOM 3036 O O . ALA A 1 384 ? 8.449 24.973 17.866 1.00 90.88 384 ALA A O 1
ATOM 3037 N N . ASN A 1 385 ? 10.329 24.185 16.919 1.00 89.00 385 ASN A N 1
ATOM 3038 C CA . ASN A 1 385 ? 10.796 25.478 16.409 1.00 89.00 385 ASN A CA 1
ATOM 3039 C C . ASN A 1 385 ? 9.923 26.021 15.256 1.00 89.00 385 ASN A C 1
ATOM 3041 O O . ASN A 1 385 ? 9.880 27.231 15.054 1.00 89.00 385 ASN A O 1
ATOM 3045 N N . MET A 1 386 ? 9.188 25.159 14.542 1.00 88.62 386 MET A N 1
ATOM 3046 C CA . MET A 1 386 ? 8.131 25.547 13.589 1.00 88.62 386 MET A CA 1
ATOM 3047 C C . MET A 1 386 ? 6.786 25.880 14.269 1.00 88.62 386 MET A C 1
ATOM 3049 O O . MET A 1 386 ? 5.821 26.204 13.581 1.00 88.62 386 MET A O 1
ATOM 3053 N N . GLY A 1 387 ? 6.681 25.777 15.599 1.00 88.62 387 GLY A N 1
ATOM 3054 C CA . GLY A 1 387 ? 5.413 25.934 16.320 1.00 88.62 387 GLY A CA 1
ATOM 3055 C C . GLY A 1 387 ? 4.473 24.727 16.204 1.00 88.62 387 GLY A C 1
ATOM 3056 O O . GLY A 1 387 ? 3.277 24.866 16.438 1.00 88.62 387 GLY A O 1
ATOM 3057 N N . ILE A 1 388 ? 4.990 23.543 15.852 1.00 91.81 388 ILE A N 1
ATOM 3058 C CA . ILE A 1 388 ? 4.213 22.309 15.658 1.00 91.81 388 ILE A CA 1
ATOM 3059 C C . ILE A 1 388 ? 4.540 21.308 16.781 1.00 91.81 388 ILE A C 1
ATOM 3061 O O . ILE A 1 388 ? 5.547 20.594 16.718 1.00 91.81 388 ILE A O 1
ATOM 3065 N N . PRO A 1 389 ? 3.708 21.213 17.834 1.00 92.62 389 PRO A N 1
ATOM 3066 C CA . PRO A 1 389 ? 3.841 20.162 18.831 1.00 92.62 389 PRO A CA 1
ATOM 3067 C C . PRO A 1 389 ? 3.696 18.754 18.228 1.00 92.62 389 PRO A C 1
ATOM 3069 O O . PRO A 1 389 ? 2.790 18.476 17.443 1.00 92.62 389 PRO A O 1
ATOM 3072 N N . ALA A 1 390 ? 4.577 17.839 18.634 1.00 95.19 390 ALA A N 1
ATOM 3073 C CA . ALA A 1 390 ? 4.724 16.524 18.014 1.00 95.19 390 ALA A CA 1
ATOM 3074 C C . ALA A 1 390 ? 4.723 15.378 19.040 1.00 95.19 390 ALA A C 1
ATOM 3076 O O . ALA A 1 390 ? 5.087 15.562 20.210 1.00 95.19 390 ALA A O 1
ATOM 3077 N N . LEU A 1 391 ? 4.310 14.184 18.604 1.00 96.00 391 LEU A N 1
ATOM 3078 C CA . LEU A 1 391 ? 4.238 12.967 19.417 1.00 96.00 391 LEU A CA 1
ATOM 3079 C C . LEU A 1 391 ? 4.435 11.720 18.539 1.00 96.00 391 LEU A C 1
ATOM 3081 O O . LEU A 1 391 ? 3.626 11.444 17.659 1.00 96.00 391 LEU A O 1
ATOM 3085 N N . GLY A 1 392 ? 5.470 10.919 18.798 1.00 96.56 392 GLY A N 1
ATOM 3086 C CA . GLY A 1 392 ? 5.753 9.733 17.983 1.00 96.56 392 GLY A CA 1
ATOM 3087 C C . GLY A 1 392 ? 6.452 8.608 18.735 1.00 96.56 392 GLY A C 1
ATOM 3088 O O . GLY A 1 392 ? 7.207 8.846 19.681 1.00 96.56 392 GLY A O 1
ATOM 3089 N N . THR A 1 393 ? 6.219 7.363 18.311 1.00 96.38 393 THR A N 1
ATOM 3090 C CA . THR A 1 393 ? 7.030 6.214 18.751 1.00 96.38 393 THR A CA 1
ATOM 3091 C C . THR A 1 393 ? 8.470 6.413 18.289 1.00 96.38 393 THR A C 1
ATOM 3093 O O . THR A 1 393 ? 8.719 6.991 17.235 1.00 96.38 393 THR A O 1
ATOM 3096 N N . VAL A 1 394 ? 9.456 5.967 19.063 1.00 94.62 394 VAL A N 1
ATOM 3097 C CA . VAL A 1 394 ? 10.873 6.236 18.774 1.00 94.62 394 VAL A CA 1
ATOM 3098 C C . VAL A 1 394 ? 11.753 5.052 19.175 1.00 94.62 394 VAL A C 1
ATOM 3100 O O . VAL A 1 394 ? 11.403 4.253 20.040 1.00 94.62 394 VAL A O 1
ATOM 3103 N N . ARG A 1 395 ? 12.898 4.893 18.507 1.00 92.19 395 ARG A N 1
ATOM 3104 C CA . ARG A 1 395 ? 13.888 3.850 18.826 1.00 92.19 395 ARG A CA 1
ATOM 3105 C C . ARG A 1 395 ? 14.909 4.404 19.818 1.00 92.19 395 ARG A C 1
ATOM 3107 O O . ARG A 1 395 ? 15.303 5.556 19.681 1.00 92.19 395 ARG A O 1
ATOM 3114 N N . GLN A 1 396 ? 15.391 3.593 20.766 1.00 89.50 396 GLN A N 1
ATOM 3115 C CA . GLN A 1 396 ? 16.355 4.043 21.790 1.00 89.50 396 GLN A CA 1
ATOM 3116 C C . GLN A 1 396 ? 17.581 4.746 21.175 1.00 89.50 396 GLN A C 1
ATOM 3118 O O . GLN A 1 396 ? 17.990 5.802 21.639 1.00 89.50 396 GLN A O 1
ATOM 3123 N N . ASN A 1 397 ? 18.116 4.212 20.071 1.00 88.69 397 ASN A N 1
ATOM 3124 C CA . ASN A 1 397 ? 19.276 4.767 19.366 1.00 88.69 397 ASN A CA 1
ATOM 3125 C C . ASN A 1 397 ? 19.010 6.092 18.617 1.00 88.69 397 ASN A C 1
ATOM 3127 O O . ASN A 1 397 ? 19.929 6.639 18.015 1.00 88.69 397 ASN A O 1
ATOM 3131 N N . ARG A 1 398 ? 17.773 6.607 18.631 1.00 89.00 398 ARG A N 1
ATOM 3132 C CA . ARG A 1 398 ? 17.395 7.940 18.128 1.00 89.00 398 ARG A CA 1
ATOM 3133 C C . ARG A 1 398 ? 17.254 8.985 19.251 1.00 89.00 398 ARG A C 1
ATOM 3135 O O . ARG A 1 398 ? 16.993 10.146 18.944 1.00 89.00 398 ARG A O 1
ATOM 3142 N N . LEU A 1 399 ? 17.427 8.588 20.518 1.00 89.88 399 LEU A N 1
ATOM 3143 C CA . LEU A 1 399 ? 17.419 9.452 21.706 1.00 89.88 399 LEU A CA 1
ATOM 3144 C C . LEU A 1 399 ? 18.802 9.424 22.398 1.00 89.88 399 LEU A C 1
ATOM 3146 O O . LEU A 1 399 ? 18.974 8.724 23.400 1.00 89.88 399 LEU A O 1
ATOM 3150 N N . PRO A 1 400 ? 19.818 10.141 21.877 1.00 86.88 400 PRO A N 1
ATOM 3151 C CA . PRO A 1 400 ? 21.147 10.172 22.489 1.00 86.88 400 PRO A CA 1
ATOM 3152 C C . PRO A 1 400 ? 21.082 10.663 23.944 1.00 86.88 400 PRO A C 1
ATOM 3154 O O . PRO A 1 400 ? 20.370 11.614 24.261 1.00 86.88 400 PRO A O 1
ATOM 3157 N N . GLY A 1 401 ? 21.817 9.989 24.832 1.00 82.50 401 GLY A N 1
ATOM 3158 C CA . GLY A 1 401 ? 21.843 10.268 26.274 1.00 82.50 401 GLY A CA 1
ATOM 3159 C C . GLY A 1 401 ? 20.667 9.697 27.082 1.00 82.50 401 GLY A C 1
ATOM 3160 O O . GLY A 1 401 ? 20.770 9.630 28.304 1.00 82.50 401 GLY A O 1
ATOM 3161 N N . CYS A 1 402 ? 19.578 9.255 26.445 1.00 86.31 402 CYS A N 1
ATOM 3162 C CA . CYS A 1 402 ? 18.420 8.695 27.145 1.00 86.31 402 CYS A CA 1
ATOM 3163 C C . CYS A 1 402 ? 18.675 7.226 27.512 1.00 86.31 402 CYS A C 1
ATOM 3165 O O . CYS A 1 402 ? 19.045 6.430 26.643 1.00 86.31 402 CYS A O 1
ATOM 3167 N N . SER A 1 403 ? 18.416 6.836 28.763 1.00 86.25 403 SER A N 1
ATOM 3168 C CA . SER A 1 403 ? 18.634 5.468 29.253 1.00 86.25 403 SER A CA 1
ATOM 3169 C C . SER A 1 403 ? 17.415 4.958 30.022 1.00 86.25 403 SER A C 1
ATOM 3171 O O . SER A 1 403 ? 17.112 5.451 31.101 1.00 86.25 403 SER A O 1
ATOM 3173 N N . PHE A 1 404 ? 16.715 3.968 29.460 1.00 91.50 404 PHE A N 1
ATOM 3174 C CA . PHE A 1 404 ? 15.587 3.286 30.108 1.00 91.50 404 PHE A CA 1
ATOM 3175 C C . PHE A 1 404 ? 15.969 1.861 30.522 1.00 91.50 404 PHE A C 1
ATOM 3177 O O . PHE A 1 404 ? 16.814 1.226 29.880 1.00 91.50 404 PHE A O 1
ATOM 3184 N N . SER A 1 405 ? 15.272 1.299 31.512 1.00 89.56 405 SER A N 1
ATOM 3185 C CA . SER A 1 405 ? 15.403 -0.114 31.880 1.00 89.56 405 SER A CA 1
ATOM 3186 C C . SER A 1 405 ? 15.183 -1.031 30.676 1.00 89.56 405 SER A C 1
ATOM 3188 O O . SER A 1 405 ? 14.285 -0.834 29.845 1.00 89.56 405 SER A O 1
ATOM 3190 N N . ASN A 1 406 ? 15.972 -2.104 30.602 1.00 88.19 406 ASN A N 1
ATOM 3191 C CA . ASN A 1 406 ? 15.784 -3.122 29.574 1.00 88.19 406 ASN A CA 1
ATOM 3192 C C . ASN A 1 406 ? 14.456 -3.885 29.765 1.00 88.19 406 ASN A C 1
ATOM 3194 O O . ASN A 1 406 ? 13.882 -3.948 30.855 1.00 88.19 406 ASN A O 1
ATOM 3198 N N . ASP A 1 407 ? 13.970 -4.505 28.692 1.00 87.25 407 ASP A N 1
ATOM 3199 C CA . ASP A 1 407 ? 12.678 -5.199 28.685 1.00 87.25 407 ASP A CA 1
ATOM 3200 C C . ASP A 1 407 ? 12.615 -6.384 29.662 1.00 87.25 407 ASP A C 1
ATOM 3202 O O . ASP A 1 407 ? 11.535 -6.704 30.153 1.00 87.25 407 ASP A O 1
ATOM 3206 N N . LYS A 1 408 ? 13.750 -7.018 30.003 1.00 88.06 408 LYS A N 1
ATOM 3207 C CA . LYS A 1 408 ? 13.787 -8.082 31.023 1.00 88.06 408 LYS A CA 1
ATOM 3208 C C . LYS A 1 408 ? 13.501 -7.516 32.422 1.00 88.06 408 LYS A C 1
ATOM 3210 O O . LYS A 1 408 ? 12.843 -8.185 33.214 1.00 88.06 408 LYS A O 1
ATOM 3215 N N . MET A 1 409 ? 13.959 -6.298 32.720 1.00 87.88 409 MET A N 1
ATOM 3216 C CA . MET A 1 409 ? 13.700 -5.604 33.989 1.00 87.88 409 MET A CA 1
ATOM 3217 C C . MET A 1 409 ? 12.262 -5.086 34.075 1.00 87.88 409 MET A C 1
ATOM 3219 O O . MET A 1 409 ? 11.594 -5.346 35.072 1.00 87.88 409 MET A O 1
ATOM 3223 N N . LEU A 1 410 ? 11.742 -4.439 33.027 1.00 87.69 410 LEU A N 1
ATOM 3224 C CA . LEU A 1 410 ? 10.341 -3.988 33.000 1.00 87.69 410 LEU A CA 1
ATOM 3225 C C . LEU A 1 410 ? 9.366 -5.174 33.111 1.00 87.69 410 LEU A C 1
ATOM 3227 O O . LEU A 1 410 ? 8.437 -5.143 33.914 1.00 87.69 410 LEU A O 1
ATOM 3231 N N . LYS A 1 411 ? 9.658 -6.293 32.433 1.00 87.81 411 LYS A N 1
ATOM 3232 C CA . LYS A 1 411 ? 8.900 -7.549 32.572 1.00 87.81 411 LYS A CA 1
ATOM 3233 C C . LYS A 1 411 ? 8.896 -8.120 33.999 1.00 87.81 411 LYS A C 1
ATOM 3235 O O . LYS A 1 411 ? 7.932 -8.794 34.352 1.00 87.81 411 LYS A O 1
ATOM 3240 N N . LYS A 1 412 ? 9.935 -7.869 34.811 1.00 89.62 412 LYS A N 1
ATOM 3241 C CA . LYS A 1 412 ? 9.946 -8.212 36.249 1.00 89.62 412 LYS A CA 1
ATOM 3242 C C . LYS A 1 412 ? 9.088 -7.253 37.082 1.00 89.62 412 LYS A C 1
ATOM 3244 O O . LYS A 1 412 ? 8.464 -7.713 38.029 1.00 89.62 412 LYS A O 1
ATOM 3249 N N . LYS A 1 413 ? 9.048 -5.956 36.742 1.00 86.69 413 LYS A N 1
ATOM 3250 C CA . LYS A 1 413 ? 8.195 -4.960 37.423 1.00 86.69 413 LYS A CA 1
ATOM 3251 C C . LYS A 1 413 ? 6.701 -5.201 37.157 1.00 86.69 413 LYS A C 1
ATOM 3253 O O . LYS A 1 413 ? 5.892 -4.986 38.049 1.00 86.69 413 LYS A O 1
ATOM 3258 N N . GLY A 1 414 ? 6.343 -5.662 35.956 1.00 86.00 414 GLY A N 1
ATOM 3259 C CA . GLY A 1 414 ? 4.981 -6.075 35.597 1.00 86.00 414 GLY A CA 1
ATOM 3260 C C . GLY A 1 414 ? 4.470 -5.472 34.285 1.00 86.00 414 GLY A C 1
ATOM 3261 O O . GLY A 1 414 ? 5.082 -4.576 33.700 1.00 86.00 414 GLY A O 1
ATOM 3262 N N . ARG A 1 415 ? 3.324 -5.969 33.809 1.00 88.69 415 ARG A N 1
ATOM 3263 C CA . ARG A 1 415 ? 2.625 -5.440 32.626 1.00 88.69 415 ARG A CA 1
ATOM 3264 C C . ARG A 1 415 ? 1.954 -4.104 32.959 1.00 88.69 415 ARG A C 1
ATOM 3266 O O . ARG A 1 415 ? 1.294 -4.002 33.984 1.00 88.69 415 ARG A O 1
ATOM 3273 N N . GLY A 1 416 ? 2.096 -3.115 32.083 1.00 88.06 416 GLY A N 1
ATOM 3274 C CA . GLY A 1 416 ? 1.614 -1.745 32.286 1.00 88.06 416 GLY A CA 1
ATOM 3275 C C . GLY A 1 416 ? 2.660 -0.803 32.878 1.00 88.06 416 GLY A C 1
ATOM 3276 O O . GLY A 1 416 ? 2.457 0.406 32.858 1.00 88.06 416 GLY A O 1
ATOM 3277 N N . THR A 1 417 ? 3.796 -1.327 33.351 1.00 92.25 417 THR A N 1
ATOM 3278 C CA . THR A 1 417 ? 4.840 -0.504 33.974 1.00 92.25 417 THR A CA 1
ATOM 3279 C C . THR A 1 417 ? 5.519 0.420 32.964 1.00 92.25 417 THR A C 1
ATOM 3281 O O . THR A 1 417 ? 5.659 0.090 31.782 1.00 92.25 417 THR A O 1
ATOM 3284 N N . PHE A 1 418 ? 5.928 1.601 33.428 1.00 93.75 418 PHE A N 1
ATOM 3285 C CA . PHE A 1 418 ? 6.548 2.627 32.596 1.00 93.75 418 PHE A CA 1
ATOM 3286 C C . PHE A 1 418 ? 7.625 3.427 33.330 1.00 93.75 418 PHE A C 1
ATOM 3288 O O . PHE A 1 418 ? 7.699 3.436 34.558 1.00 93.75 418 PHE A O 1
ATOM 3295 N N . GLU A 1 419 ? 8.461 4.095 32.543 1.00 94.12 419 GLU A N 1
ATOM 3296 C CA . GLU A 1 419 ? 9.524 5.004 32.973 1.00 94.12 419 GLU A CA 1
ATOM 3297 C C . GLU A 1 419 ? 9.460 6.267 32.099 1.00 94.12 419 GLU A C 1
ATOM 3299 O O . GLU A 1 419 ? 9.202 6.166 30.898 1.00 94.12 419 GLU A O 1
ATOM 3304 N N . GLU A 1 420 ? 9.663 7.449 32.688 1.00 94.94 420 GLU A N 1
ATOM 3305 C CA . GLU A 1 420 ? 9.616 8.744 31.993 1.00 94.94 420 GLU A CA 1
ATOM 3306 C C . GLU A 1 420 ? 10.896 9.543 32.253 1.00 94.94 420 GLU A C 1
ATOM 3308 O O . GLU A 1 420 ? 11.280 9.765 33.402 1.00 94.94 420 GLU A O 1
ATOM 3313 N N . GLU A 1 421 ? 11.502 10.022 31.172 1.00 94.75 421 GLU A N 1
ATOM 3314 C CA . GLU A 1 421 ? 12.689 10.873 31.151 1.00 94.75 421 GLU A CA 1
ATOM 3315 C C . GLU A 1 421 ? 12.353 12.211 30.471 1.00 94.75 421 GLU A C 1
ATOM 3317 O O . GLU A 1 421 ? 11.620 12.252 29.477 1.00 94.75 421 GLU A O 1
ATOM 3322 N N . GLN A 1 422 ? 12.903 13.313 30.983 1.00 93.81 422 GLN A N 1
ATOM 3323 C CA . GLN A 1 422 ? 12.797 14.650 30.381 1.00 93.81 422 GLN A CA 1
ATOM 3324 C C . GLN A 1 422 ? 14.177 15.173 29.964 1.00 93.81 422 GLN A C 1
ATOM 3326 O O . GLN A 1 422 ? 15.152 14.999 30.698 1.00 93.81 422 GLN A O 1
ATOM 3331 N N . ALA A 1 423 ? 14.249 15.874 28.836 1.00 93.44 423 ALA A N 1
ATOM 3332 C CA . ALA A 1 423 ? 15.420 16.642 28.415 1.00 93.44 423 ALA A CA 1
ATOM 3333 C C . ALA A 1 423 ? 15.006 18.016 27.875 1.00 93.44 423 ALA A C 1
ATOM 3335 O O . ALA A 1 423 ? 13.864 18.217 27.459 1.00 93.44 423 ALA A O 1
ATOM 3336 N N . VAL A 1 424 ? 15.950 18.958 27.863 1.00 91.44 424 VAL A N 1
ATOM 3337 C CA . VAL A 1 424 ? 15.792 20.263 27.208 1.00 91.44 424 VAL A CA 1
ATOM 3338 C C . VAL A 1 424 ? 16.894 20.409 26.165 1.00 91.44 424 VAL A C 1
ATOM 3340 O O . VAL A 1 424 ? 18.072 20.294 26.500 1.00 91.44 424 VAL A O 1
ATOM 3343 N N . VAL A 1 425 ? 16.513 20.646 24.910 1.00 88.94 425 VAL A N 1
ATOM 3344 C CA . VAL A 1 425 ? 17.416 20.773 23.753 1.00 88.94 425 VAL A CA 1
ATOM 3345 C C . VAL A 1 425 ? 16.981 21.997 22.956 1.00 88.94 425 VAL A C 1
ATOM 3347 O O . VAL A 1 425 ? 15.797 22.145 22.685 1.00 88.94 425 VAL A O 1
ATOM 3350 N N . ASP A 1 426 ? 17.899 22.912 22.637 1.00 86.00 426 ASP A N 1
ATOM 3351 C CA . ASP A 1 426 ? 17.594 24.198 21.978 1.00 86.00 426 ASP A CA 1
ATOM 3352 C C . ASP A 1 426 ? 16.437 24.995 22.634 1.00 86.00 426 ASP A C 1
ATOM 3354 O O . ASP A 1 426 ? 15.697 25.708 21.964 1.00 86.00 426 ASP A O 1
ATOM 3358 N N . ARG A 1 427 ? 16.281 24.892 23.966 1.00 87.94 427 ARG A N 1
ATOM 3359 C CA . ARG A 1 427 ? 15.157 25.429 24.778 1.00 87.94 427 ARG A CA 1
ATOM 3360 C C . ARG A 1 427 ? 13.807 24.703 24.613 1.00 87.94 427 ARG A C 1
ATOM 3362 O O . ARG A 1 427 ? 12.878 25.012 25.355 1.00 87.94 427 ARG A O 1
ATOM 3369 N N . VAL A 1 428 ? 13.703 23.706 23.736 1.00 91.06 428 VAL A N 1
ATOM 3370 C CA . VAL A 1 428 ? 12.541 22.811 23.600 1.00 91.06 428 VAL A CA 1
ATOM 3371 C C . VAL A 1 428 ? 12.586 21.734 24.687 1.00 91.06 428 VAL A C 1
ATOM 3373 O O . VAL A 1 428 ? 13.594 21.045 24.842 1.00 91.06 428 VAL A O 1
ATOM 3376 N N . GLU A 1 429 ? 11.493 21.558 25.434 1.00 92.69 429 GLU A N 1
ATOM 3377 C CA . GLU A 1 429 ? 11.375 20.520 26.468 1.00 92.69 429 GLU A CA 1
ATOM 3378 C C . GLU A 1 429 ? 10.715 19.247 25.910 1.00 92.69 429 GLU A C 1
ATOM 3380 O O . GLU A 1 429 ? 9.552 19.259 25.493 1.00 92.69 429 GLU A O 1
ATOM 3385 N N . ILE A 1 430 ? 11.452 18.136 25.921 1.00 94.25 430 ILE A N 1
ATOM 3386 C CA . ILE A 1 430 ? 11.044 16.850 25.344 1.00 94.25 430 ILE A CA 1
ATOM 3387 C C . ILE A 1 430 ? 10.850 15.827 26.463 1.00 94.25 430 ILE A C 1
ATOM 3389 O O . ILE A 1 430 ? 11.722 15.636 27.312 1.00 94.25 430 ILE A O 1
ATOM 3393 N N . ARG A 1 431 ? 9.707 15.138 26.434 1.00 94.19 431 ARG A N 1
ATOM 3394 C CA . ARG A 1 431 ? 9.405 13.970 27.270 1.00 94.19 431 ARG A CA 1
ATOM 3395 C C . ARG A 1 431 ? 9.589 12.705 26.454 1.00 94.19 431 ARG A C 1
ATOM 3397 O O . ARG A 1 431 ? 9.115 12.635 25.321 1.00 94.19 431 ARG A O 1
ATOM 3404 N N . ALA A 1 432 ? 10.218 11.699 27.041 1.00 95.81 432 ALA A N 1
ATOM 3405 C CA . ALA A 1 432 ? 10.256 10.344 26.517 1.00 95.81 432 ALA A CA 1
ATOM 3406 C C . ALA A 1 432 ? 9.682 9.391 27.571 1.00 95.81 432 ALA A C 1
ATOM 3408 O O . ALA A 1 432 ? 10.091 9.422 28.729 1.00 95.81 432 ALA A O 1
ATOM 3409 N N . VAL A 1 433 ? 8.743 8.536 27.172 1.00 95.56 433 VAL A N 1
ATOM 3410 C CA . VAL A 1 433 ? 8.126 7.519 28.031 1.00 95.56 433 VAL A CA 1
ATOM 3411 C C . VAL A 1 433 ? 8.355 6.149 27.417 1.00 95.56 433 VAL A C 1
ATOM 3413 O O . VAL A 1 433 ? 7.983 5.915 26.265 1.00 95.56 433 VAL A O 1
ATOM 3416 N N . LYS A 1 434 ? 8.917 5.224 28.195 1.00 95.62 434 LYS A N 1
ATOM 3417 C CA . LYS A 1 434 ? 8.955 3.800 27.857 1.00 95.62 434 LYS A CA 1
ATOM 3418 C C . LYS A 1 434 ? 7.876 3.063 28.641 1.00 95.62 434 LYS A C 1
ATOM 3420 O O . LYS A 1 434 ? 7.914 3.060 29.863 1.00 95.62 434 LYS A O 1
ATOM 3425 N N . TRP A 1 435 ? 6.947 2.409 27.946 1.00 95.06 435 TRP A N 1
ATOM 3426 C CA . TRP A 1 435 ? 5.846 1.625 28.521 1.00 95.06 435 TRP A CA 1
ATOM 3427 C C . TRP A 1 435 ? 5.960 0.148 28.128 1.00 95.06 435 TRP A C 1
ATOM 3429 O O . TRP A 1 435 ? 6.324 -0.164 26.992 1.00 95.06 435 TRP A O 1
ATOM 3439 N N . PHE A 1 436 ? 5.663 -0.770 29.050 1.00 93.12 436 PHE A N 1
ATOM 3440 C CA . PHE A 1 436 ? 5.819 -2.212 28.851 1.00 93.12 436 PHE A CA 1
ATOM 3441 C C . PHE A 1 436 ? 4.474 -2.958 28.863 1.00 93.12 436 PHE A C 1
ATOM 3443 O O . PHE A 1 436 ? 3.870 -3.170 29.913 1.00 93.12 436 PHE A O 1
ATOM 3450 N N . ASP A 1 437 ? 4.032 -3.422 27.689 1.00 86.75 437 ASP A N 1
ATOM 3451 C CA . ASP A 1 437 ? 2.863 -4.307 27.534 1.00 86.75 437 ASP A CA 1
ATOM 3452 C C . ASP A 1 437 ? 3.337 -5.765 27.360 1.00 86.75 437 ASP A C 1
ATOM 3454 O O . ASP A 1 437 ? 3.623 -6.458 28.332 1.00 86.75 437 ASP A O 1
ATOM 3458 N N . ASN A 1 438 ? 3.492 -6.226 26.114 1.00 85.25 438 ASN A N 1
ATOM 3459 C CA . ASN A 1 438 ? 4.140 -7.507 25.791 1.00 85.25 438 ASN A CA 1
ATOM 3460 C C . ASN A 1 438 ? 5.635 -7.339 25.445 1.00 85.25 438 ASN A C 1
ATOM 3462 O O . ASN A 1 438 ? 6.396 -8.308 25.452 1.00 85.25 438 ASN A O 1
ATOM 3466 N N . ARG A 1 439 ? 6.029 -6.108 25.102 1.00 88.62 439 ARG A N 1
ATOM 3467 C CA . ARG A 1 439 ? 7.380 -5.600 24.825 1.00 88.62 439 ARG A CA 1
ATOM 3468 C C . ARG A 1 439 ? 7.405 -4.122 25.235 1.00 88.62 439 ARG A C 1
ATOM 3470 O O . ARG A 1 439 ? 6.339 -3.512 25.358 1.00 88.62 439 ARG A O 1
ATOM 3477 N N . GLY A 1 440 ? 8.590 -3.559 25.429 1.00 89.81 440 GLY A N 1
ATOM 3478 C CA . GLY A 1 440 ? 8.784 -2.134 25.662 1.00 89.81 440 GLY A CA 1
ATOM 3479 C C . GLY A 1 440 ? 8.537 -1.319 24.393 1.00 89.81 440 GLY A C 1
ATOM 3480 O O . GLY A 1 440 ? 9.133 -1.587 23.351 1.00 89.81 440 GLY A O 1
ATOM 3481 N N . VAL A 1 441 ? 7.685 -0.303 24.492 1.00 93.81 441 VAL A N 1
ATOM 3482 C CA . VAL A 1 441 ? 7.461 0.719 23.462 1.00 93.81 441 VAL A CA 1
ATOM 3483 C C . VAL A 1 441 ? 7.914 2.057 24.028 1.00 93.81 441 VAL A C 1
ATOM 3485 O O . VAL A 1 441 ? 7.542 2.401 25.146 1.00 93.81 441 VAL A O 1
ATOM 3488 N N . ILE A 1 442 ? 8.718 2.802 23.270 1.00 95.56 442 ILE A N 1
ATOM 3489 C CA . ILE A 1 442 ? 9.178 4.144 23.645 1.00 95.56 442 ILE A CA 1
ATOM 3490 C C . ILE A 1 442 ? 8.431 5.154 22.775 1.00 95.56 442 ILE A C 1
ATOM 3492 O O . ILE A 1 442 ? 8.357 4.984 21.555 1.00 95.56 442 ILE A O 1
ATOM 3496 N N . VAL A 1 443 ? 7.885 6.194 23.396 1.00 96.50 443 VAL A N 1
ATOM 3497 C CA . VAL A 1 443 ? 7.180 7.300 22.736 1.00 96.50 443 VAL A CA 1
ATOM 3498 C C . VAL A 1 443 ? 7.761 8.610 23.249 1.00 96.50 443 VAL A C 1
ATOM 3500 O O . VAL A 1 443 ? 7.958 8.760 24.453 1.00 96.50 443 VAL A O 1
ATOM 3503 N N . ALA A 1 444 ? 8.044 9.547 22.349 1.00 96.25 444 ALA A N 1
ATOM 3504 C CA . ALA A 1 444 ? 8.522 10.881 22.693 1.00 96.25 444 ALA A CA 1
ATOM 3505 C C . ALA A 1 444 ? 7.514 11.957 22.269 1.00 96.25 444 ALA A C 1
ATOM 3507 O O . ALA A 1 444 ? 6.770 11.777 21.302 1.00 96.25 444 ALA A O 1
ATOM 3508 N N . SER A 1 445 ? 7.476 13.066 23.007 1.00 95.94 445 SER A N 1
ATOM 3509 C CA . SER A 1 445 ? 6.618 14.213 22.714 1.00 95.94 445 SER A CA 1
ATOM 3510 C C . SER A 1 445 ? 7.187 15.524 23.242 1.00 95.94 445 SER A C 1
ATOM 3512 O O . SER A 1 445 ? 7.861 15.560 24.271 1.00 95.94 445 SER A O 1
ATOM 3514 N N . THR A 1 446 ? 6.839 16.621 22.574 1.00 94.44 446 THR A N 1
ATOM 3515 C CA . THR A 1 446 ? 7.076 17.984 23.068 1.00 94.44 446 THR A CA 1
ATOM 3516 C C . THR A 1 446 ? 5.938 18.483 23.973 1.00 94.44 446 THR A C 1
ATOM 3518 O O . THR A 1 446 ? 6.168 19.332 24.834 1.00 94.44 446 THR A O 1
ATOM 3521 N N . PHE A 1 447 ? 4.726 17.914 23.871 1.00 91.88 447 PHE A N 1
ATOM 3522 C CA . PHE A 1 447 ? 3.525 18.399 24.576 1.00 91.88 447 PHE A CA 1
ATOM 3523 C C . PHE A 1 447 ? 2.846 17.402 25.527 1.00 91.88 447 PHE A C 1
ATOM 3525 O O . PHE A 1 447 ? 2.085 17.839 26.382 1.00 91.88 447 PHE A O 1
ATOM 3532 N N . ALA A 1 448 ? 3.096 16.096 25.419 1.00 92.25 448 ALA A N 1
ATOM 3533 C CA . ALA A 1 448 ? 2.542 15.089 26.332 1.00 92.25 448 ALA A CA 1
ATOM 3534 C C . ALA A 1 448 ? 3.577 14.602 27.367 1.00 92.25 448 ALA A C 1
ATOM 3536 O O . ALA A 1 448 ? 4.781 14.701 27.139 1.00 92.25 448 ALA A O 1
ATOM 3537 N N . SER A 1 449 ? 3.104 14.050 28.487 1.00 92.00 449 SER A N 1
ATOM 3538 C CA . SER A 1 449 ? 3.895 13.345 29.515 1.00 92.00 449 SER A CA 1
ATOM 3539 C C . SER A 1 449 ? 3.219 12.012 29.879 1.00 92.00 449 SER A C 1
ATOM 3541 O O . SER A 1 449 ? 2.266 11.611 29.207 1.00 92.00 449 SER A O 1
ATOM 3543 N N . ALA A 1 450 ? 3.685 11.275 30.894 1.00 91.69 450 ALA A N 1
ATOM 3544 C CA . ALA A 1 450 ? 3.030 10.015 31.265 1.00 91.69 450 ALA A CA 1
ATOM 3545 C C . ALA A 1 450 ? 1.654 10.207 31.942 1.00 91.69 450 ALA A C 1
ATOM 3547 O O . ALA A 1 450 ? 0.796 9.323 31.866 1.00 91.69 450 ALA A O 1
ATOM 3548 N N . GLN A 1 451 ? 1.431 11.351 32.594 1.00 89.19 451 GLN A N 1
ATOM 3549 C CA . GLN A 1 451 ? 0.230 11.629 33.388 1.00 89.19 451 GLN A CA 1
ATOM 3550 C C . GLN A 1 451 ? -0.879 12.338 32.582 1.00 89.19 451 GLN A C 1
ATOM 3552 O O . GLN A 1 451 ? -0.576 13.063 31.631 1.00 89.19 451 GLN A O 1
ATOM 3557 N N . PRO A 1 452 ? -2.166 12.178 32.950 1.00 89.44 452 PRO A N 1
ATOM 3558 C CA . PRO A 1 452 ? -2.684 11.239 33.948 1.00 89.44 452 PRO A CA 1
ATOM 3559 C C . PRO A 1 452 ? -2.654 9.787 33.441 1.00 89.44 452 PRO A C 1
ATOM 3561 O O . PRO A 1 452 ? -2.988 9.519 32.286 1.00 89.44 452 PRO A O 1
ATOM 3564 N N . VAL A 1 453 ? -2.288 8.836 34.302 1.00 89.31 453 VAL A N 1
ATOM 3565 C CA . VAL A 1 453 ? -2.376 7.404 33.962 1.00 89.31 453 VAL A CA 1
ATOM 3566 C C . VAL A 1 453 ? -3.841 6.996 33.777 1.00 89.31 453 VAL A C 1
ATOM 3568 O O . VAL A 1 453 ? -4.718 7.358 34.559 1.00 89.31 453 VAL A O 1
ATOM 3571 N N . SER A 1 454 ? -4.094 6.225 32.724 1.00 90.12 454 SER A N 1
ATOM 3572 C CA . SER A 1 454 ? -5.387 5.620 32.401 1.00 90.12 454 SER A CA 1
ATOM 3573 C C . SER A 1 454 ? -5.295 4.094 32.477 1.00 90.12 454 SER A C 1
ATOM 3575 O O . SER A 1 454 ? -4.199 3.546 32.551 1.00 90.12 454 SER A O 1
ATOM 3577 N N . PHE A 1 455 ? -6.425 3.389 32.432 1.00 90.00 455 PHE A N 1
ATOM 3578 C CA . PHE A 1 455 ? -6.452 1.925 32.360 1.00 90.00 455 PHE A CA 1
ATOM 3579 C C . PHE A 1 455 ? -6.934 1.463 30.982 1.00 90.00 455 PHE A C 1
ATOM 3581 O O . PHE A 1 455 ? -7.856 2.047 30.410 1.00 90.00 455 PHE A O 1
ATOM 3588 N N . THR A 1 456 ? -6.318 0.411 30.439 1.00 86.75 456 THR A N 1
ATOM 3589 C CA . THR A 1 456 ? -6.696 -0.184 29.151 1.00 86.75 456 THR A CA 1
ATOM 3590 C C . THR A 1 456 ? -6.861 -1.697 29.263 1.00 86.75 456 THR A C 1
ATOM 3592 O O . THR A 1 456 ? -6.017 -2.395 29.820 1.00 86.75 456 THR A O 1
ATOM 3595 N N . GLU A 1 457 ? -7.958 -2.215 28.713 1.00 90.25 457 GLU A N 1
ATOM 3596 C CA . GLU A 1 457 ? -8.253 -3.646 28.697 1.00 90.25 457 GLU A CA 1
ATOM 3597 C C . GLU A 1 457 ? -7.389 -4.372 27.662 1.00 90.25 457 GLU A C 1
ATOM 3599 O O . GLU A 1 457 ? -7.491 -4.128 26.453 1.00 90.25 457 GLU A O 1
ATOM 3604 N N . ARG A 1 458 ? -6.547 -5.300 28.121 1.00 86.19 458 ARG A N 1
ATOM 3605 C CA . ARG A 1 458 ? -5.661 -6.099 27.269 1.00 86.19 458 ARG A CA 1
ATOM 3606 C C . ARG A 1 458 ? -5.925 -7.585 27.421 1.00 86.19 458 ARG A C 1
ATOM 3608 O O . ARG A 1 458 ? -6.039 -8.094 28.525 1.00 86.19 458 ARG A O 1
ATOM 3615 N N . TRP A 1 459 ? -5.920 -8.319 26.310 1.00 83.06 459 TRP A N 1
ATOM 3616 C CA . TRP A 1 459 ? -5.919 -9.782 26.367 1.00 83.06 459 TRP A CA 1
ATOM 3617 C C . TRP A 1 459 ? -4.629 -10.302 27.017 1.00 83.06 459 TRP A C 1
ATOM 3619 O O . TRP A 1 459 ? -3.530 -9.826 26.702 1.00 83.06 459 TRP A O 1
ATOM 3629 N N . ASP A 1 460 ? -4.755 -11.285 27.902 1.00 82.56 460 ASP A N 1
ATOM 3630 C CA . ASP A 1 460 ? -3.653 -12.058 28.468 1.00 82.56 460 ASP A CA 1
ATOM 3631 C C . ASP A 1 460 ? -3.728 -13.509 27.967 1.00 82.56 460 ASP A C 1
ATOM 3633 O O . ASP A 1 460 ? -4.729 -14.204 28.151 1.00 82.56 460 ASP A O 1
ATOM 3637 N N . ARG A 1 461 ? -2.656 -13.977 27.313 1.00 78.50 461 ARG A N 1
ATOM 3638 C CA . ARG A 1 461 ? -2.598 -15.336 26.747 1.00 78.50 461 ARG A CA 1
ATOM 3639 C C . ARG A 1 461 ? -2.474 -16.433 27.807 1.00 78.50 461 ARG A C 1
ATOM 3641 O O . ARG A 1 461 ? -2.909 -17.545 27.535 1.00 78.50 461 ARG A O 1
ATOM 3648 N N . LYS A 1 462 ? -1.899 -16.146 28.981 1.00 81.12 462 LYS A N 1
ATOM 3649 C CA . LYS A 1 462 ? -1.771 -17.114 30.082 1.00 81.12 462 LYS A CA 1
ATOM 3650 C C . LYS A 1 462 ? -3.080 -17.253 30.849 1.00 81.12 462 LYS A C 1
ATOM 3652 O O . LYS A 1 462 ? -3.477 -18.362 31.172 1.00 81.12 462 LYS A O 1
ATOM 3657 N N . GLN A 1 463 ? -3.748 -16.133 31.124 1.00 80.94 463 GLN A N 1
ATOM 3658 C CA . GLN A 1 463 ? -4.996 -16.120 31.896 1.00 80.94 463 GLN A CA 1
ATOM 3659 C C . GLN A 1 463 ? -6.256 -16.334 31.033 1.00 80.94 463 GLN A C 1
ATOM 3661 O O . GLN A 1 463 ? -7.351 -16.397 31.581 1.00 80.94 463 GLN A O 1
ATOM 3666 N N . ARG A 1 464 ? -6.120 -16.408 29.695 1.00 79.94 464 ARG A N 1
ATOM 3667 C CA . ARG A 1 464 ? -7.214 -16.565 28.705 1.00 79.94 464 ARG A CA 1
ATOM 3668 C C . ARG A 1 464 ? -8.388 -15.586 28.901 1.00 79.94 464 ARG A C 1
ATOM 3670 O O . ARG A 1 464 ? -9.525 -15.894 28.557 1.00 79.94 464 ARG A O 1
ATOM 3677 N N . ARG A 1 465 ? -8.107 -14.391 29.430 1.00 88.00 465 ARG A N 1
ATOM 3678 C CA . ARG A 1 465 ? -9.083 -13.326 29.712 1.00 88.00 465 ARG A CA 1
ATOM 3679 C C . ARG A 1 465 ? -8.522 -11.956 29.345 1.00 88.00 465 ARG A C 1
ATOM 3681 O O . ARG A 1 465 ? -7.329 -11.816 29.067 1.00 88.00 465 ARG A O 1
ATOM 3688 N N . LYS A 1 466 ? -9.377 -10.932 29.366 1.00 86.38 466 LYS A N 1
ATOM 3689 C CA . LYS A 1 466 ? -8.904 -9.545 29.412 1.00 86.38 466 LYS A CA 1
ATOM 3690 C C . LYS A 1 466 ? -8.463 -9.196 30.837 1.00 86.38 466 LYS A C 1
ATOM 3692 O O . LYS A 1 466 ? -9.016 -9.723 31.802 1.00 86.38 466 LYS A O 1
ATOM 3697 N N . VAL A 1 467 ? -7.444 -8.356 30.943 1.00 86.56 467 VAL A N 1
ATOM 3698 C CA . VAL A 1 467 ? -6.934 -7.782 32.187 1.00 86.56 467 VAL A CA 1
ATOM 3699 C C . VAL A 1 467 ? -6.791 -6.274 32.003 1.00 86.56 467 VAL A C 1
ATOM 3701 O O . VAL A 1 467 ? -6.339 -5.817 30.948 1.00 86.56 467 VAL A O 1
ATOM 3704 N N . SER A 1 468 ? -7.145 -5.515 33.036 1.00 88.38 468 SER A N 1
ATOM 3705 C CA . SER A 1 468 ? -6.878 -4.080 33.101 1.00 88.38 468 SER A CA 1
ATOM 3706 C C . SER A 1 468 ? -5.375 -3.839 33.267 1.00 88.38 468 SER A C 1
ATOM 3708 O O . SER A 1 468 ? -4.713 -4.513 34.059 1.00 88.38 468 SER A O 1
ATOM 3710 N N . VAL A 1 469 ? -4.828 -2.909 32.486 1.00 89.81 469 VAL A N 1
ATOM 3711 C CA . VAL A 1 469 ? -3.399 -2.575 32.444 1.00 89.81 469 VAL A CA 1
ATOM 3712 C C . VAL A 1 469 ? -3.236 -1.059 32.514 1.00 89.81 469 VAL A C 1
ATOM 3714 O O . VAL A 1 469 ? -3.900 -0.337 31.768 1.00 89.81 469 VAL A O 1
ATOM 3717 N N . GLU A 1 470 ? -2.341 -0.571 33.374 1.00 91.25 470 GLU A N 1
ATOM 3718 C CA . GLU A 1 470 ? -1.973 0.850 33.423 1.00 91.25 470 GLU A CA 1
ATOM 3719 C C . GLU A 1 470 ? -1.400 1.322 32.079 1.00 91.25 470 GLU A C 1
ATOM 3721 O O . GLU A 1 470 ? -0.594 0.637 31.448 1.00 91.25 470 GLU A O 1
ATOM 3726 N N . CYS A 1 471 ? -1.840 2.492 31.626 1.00 92.25 471 CYS A N 1
ATOM 3727 C CA . CYS A 1 471 ? -1.580 3.047 30.304 1.00 92.25 471 CYS A CA 1
ATOM 3728 C C . CYS A 1 471 ? -1.376 4.572 30.411 1.00 92.25 471 CYS A C 1
ATOM 3730 O O . CYS A 1 471 ? -2.353 5.307 30.611 1.00 92.25 471 CYS A O 1
ATOM 3732 N N . PRO A 1 472 ? -0.130 5.068 30.288 1.00 93.75 472 PRO A N 1
ATOM 3733 C CA . PRO A 1 472 ? 0.182 6.498 30.337 1.00 93.75 472 PRO A CA 1
ATOM 3734 C C . PRO A 1 472 ? -0.583 7.325 29.292 1.00 93.75 472 PRO A C 1
ATOM 3736 O O . PRO A 1 472 ? -0.861 6.837 28.191 1.00 93.75 472 PRO A O 1
ATOM 3739 N N . SER A 1 473 ? -0.884 8.591 29.595 1.00 92.12 473 SER A N 1
ATOM 3740 C CA . SER A 1 473 ? -1.689 9.463 28.719 1.00 92.12 473 SER A CA 1
ATOM 3741 C C . SER A 1 473 ? -1.087 9.606 27.315 1.00 92.12 473 SER A C 1
ATOM 3743 O O . SER A 1 473 ? -1.807 9.449 26.331 1.00 92.12 473 SER A O 1
ATOM 3745 N N . ILE A 1 474 ? 0.234 9.785 27.202 1.00 93.81 474 ILE A N 1
ATOM 3746 C CA . ILE A 1 474 ? 0.990 9.808 25.935 1.00 93.81 474 ILE A CA 1
ATOM 3747 C C . ILE A 1 474 ? 0.761 8.559 25.061 1.00 93.81 474 ILE A C 1
ATOM 3749 O O . ILE A 1 474 ? 0.643 8.674 23.840 1.00 93.81 474 ILE A O 1
ATOM 3753 N N . ILE A 1 475 ? 0.619 7.374 25.670 1.00 94.19 475 ILE A N 1
ATOM 3754 C CA . ILE A 1 475 ? 0.327 6.114 24.966 1.00 94.19 475 ILE A CA 1
ATOM 3755 C C . ILE A 1 475 ? -1.132 6.096 24.494 1.00 94.19 475 ILE A C 1
ATOM 3757 O O . ILE A 1 475 ? -1.416 5.710 23.357 1.00 94.19 475 ILE A O 1
ATOM 3761 N N . THR A 1 476 ? -2.065 6.547 25.333 1.00 91.44 476 THR A N 1
ATOM 3762 C CA . THR A 1 476 ? -3.490 6.656 24.982 1.00 91.44 476 THR A CA 1
ATOM 3763 C C . THR A 1 476 ? -3.725 7.695 23.874 1.00 91.44 476 THR A C 1
ATOM 3765 O O . THR A 1 476 ? -4.535 7.452 22.981 1.00 91.44 476 THR A O 1
ATOM 3768 N N . LEU A 1 477 ? -2.978 8.805 23.865 1.00 92.50 477 LEU A N 1
ATOM 3769 C CA . LEU A 1 477 ? -2.994 9.811 22.797 1.00 92.50 477 LEU A CA 1
ATOM 3770 C C . LEU A 1 477 ? -2.455 9.242 21.476 1.00 92.50 477 LEU A C 1
ATOM 3772 O O . LEU A 1 477 ? -3.146 9.333 20.463 1.00 92.50 477 LEU A O 1
ATOM 3776 N N . TYR A 1 478 ? -1.273 8.612 21.478 1.00 94.94 478 TYR A N 1
ATOM 3777 C CA . TYR A 1 478 ? -0.680 8.033 20.263 1.00 94.94 478 TYR A CA 1
ATOM 3778 C C . TYR A 1 478 ? -1.619 7.031 19.578 1.00 94.94 478 TYR A C 1
ATOM 3780 O O . TYR A 1 478 ? -1.966 7.188 18.407 1.00 94.94 478 TYR A O 1
ATOM 3788 N N . ASN A 1 479 ? -2.098 6.039 20.339 1.00 91.81 479 ASN A N 1
ATOM 3789 C CA . ASN A 1 479 ? -2.962 4.973 19.822 1.00 91.81 479 ASN A CA 1
ATOM 3790 C C . ASN A 1 479 ? -4.320 5.480 19.305 1.00 91.81 479 ASN A C 1
ATOM 3792 O O . ASN A 1 479 ? -4.971 4.779 18.536 1.00 91.81 479 ASN A O 1
ATOM 3796 N N . LYS A 1 480 ? -4.766 6.667 19.737 1.00 90.81 480 LYS A N 1
ATOM 3797 C CA . LYS A 1 480 ? -6.033 7.269 19.306 1.00 90.81 480 LYS A CA 1
ATOM 3798 C C . LYS A 1 480 ? -5.905 8.060 17.999 1.00 90.81 480 LYS A C 1
ATOM 3800 O O . LYS A 1 480 ? -6.894 8.169 17.280 1.00 90.81 480 LYS A O 1
ATOM 3805 N N . PHE A 1 481 ? -4.732 8.627 17.711 1.00 92.44 481 PHE A N 1
ATOM 3806 C CA . PHE A 1 481 ? -4.589 9.672 16.688 1.00 92.44 481 PHE A CA 1
ATOM 3807 C C . PHE A 1 481 ? -3.595 9.361 15.559 1.00 92.44 481 PHE A C 1
ATOM 3809 O O . PHE A 1 481 ? -3.680 9.989 14.511 1.00 92.44 481 PHE A O 1
ATOM 3816 N N . MET A 1 482 ? -2.725 8.357 15.708 1.00 92.06 482 MET A N 1
ATOM 3817 C CA . MET A 1 482 ? -1.807 7.919 14.641 1.00 92.06 482 MET A CA 1
ATOM 3818 C C . MET A 1 482 ? -2.526 7.308 13.414 1.00 92.06 482 MET A C 1
ATOM 3820 O O . MET A 1 482 ? -2.015 7.362 12.301 1.00 92.06 482 MET A O 1
ATOM 3824 N N . GLY A 1 483 ? -3.711 6.715 13.599 1.00 91.19 483 GLY A N 1
ATOM 3825 C CA . GLY A 1 483 ? -4.364 5.845 12.607 1.00 91.19 483 GLY A CA 1
ATOM 3826 C C . GLY A 1 483 ? -5.027 6.513 11.392 1.00 91.19 483 GLY A C 1
ATOM 3827 O O . GLY A 1 483 ? -5.804 5.844 10.713 1.00 91.19 483 GLY A O 1
ATOM 3828 N N . GLY A 1 484 ? -4.775 7.796 11.106 1.00 93.75 484 GLY A N 1
ATOM 3829 C CA . GLY A 1 484 ? -5.428 8.508 9.998 1.00 93.75 484 GLY A CA 1
ATOM 3830 C C . GLY A 1 484 ? -5.105 7.915 8.620 1.00 93.75 484 GLY A C 1
ATOM 3831 O O . GLY A 1 484 ? -6.005 7.685 7.811 1.00 93.75 484 GLY A O 1
ATOM 3832 N N . VAL A 1 485 ? -3.834 7.583 8.363 1.00 94.69 485 VAL A N 1
ATOM 3833 C CA . VAL A 1 485 ? -3.408 7.019 7.065 1.00 94.69 485 VAL A CA 1
ATOM 3834 C C . VAL A 1 485 ? -3.945 5.598 6.865 1.00 94.69 485 VAL A C 1
ATOM 3836 O O . VAL A 1 485 ? -4.325 5.239 5.752 1.00 94.69 485 VAL A O 1
ATOM 3839 N N . ASP A 1 486 ? -4.063 4.803 7.933 1.00 93.62 486 ASP A N 1
ATOM 3840 C CA . ASP A 1 486 ? -4.712 3.487 7.868 1.00 93.62 486 ASP A CA 1
ATOM 3841 C C . ASP A 1 486 ? -6.233 3.606 7.635 1.00 93.62 486 ASP A C 1
ATOM 3843 O O . ASP A 1 486 ? -6.811 2.772 6.932 1.00 93.62 486 ASP A O 1
ATOM 3847 N N . ALA A 1 487 ? -6.889 4.660 8.143 1.00 94.88 487 ALA A N 1
ATOM 3848 C CA . ALA A 1 487 ? -8.290 4.953 7.825 1.00 94.88 487 ALA A CA 1
ATOM 3849 C C . ALA A 1 487 ? -8.474 5.314 6.338 1.00 94.88 487 ALA A C 1
ATOM 3851 O O . ALA A 1 487 ? -9.385 4.792 5.693 1.00 94.88 487 ALA A O 1
ATOM 3852 N N . LEU A 1 488 ? -7.573 6.118 5.762 1.00 96.00 488 LEU A N 1
ATOM 3853 C CA . LEU A 1 488 ? -7.525 6.388 4.319 1.00 96.00 488 LEU A CA 1
ATOM 3854 C C . LEU A 1 488 ? -7.282 5.107 3.499 1.00 96.00 488 LEU A C 1
ATOM 3856 O O . LEU A 1 488 ? -7.993 4.860 2.522 1.00 96.00 488 LEU A O 1
ATOM 3860 N N . ASP A 1 489 ? -6.305 4.277 3.888 1.00 94.50 489 ASP A N 1
ATOM 3861 C CA . ASP A 1 489 ? -6.010 2.999 3.220 1.00 94.50 489 ASP A CA 1
ATOM 3862 C C . ASP A 1 489 ? -7.240 2.070 3.229 1.00 94.50 489 ASP A C 1
ATOM 3864 O O . ASP A 1 489 ? -7.533 1.431 2.213 1.00 94.50 489 ASP A O 1
ATOM 3868 N N . ALA A 1 490 ? -8.001 2.040 4.331 1.00 95.00 490 ALA A N 1
ATOM 3869 C CA . ALA A 1 490 ? -9.253 1.293 4.443 1.00 95.00 490 ALA A CA 1
ATOM 3870 C C . ALA A 1 490 ? -10.384 1.880 3.576 1.00 95.00 490 ALA A C 1
ATOM 3872 O O . ALA A 1 490 ? -11.041 1.131 2.850 1.00 95.00 490 ALA A O 1
ATOM 3873 N N . LEU A 1 491 ? -10.593 3.203 3.599 1.00 96.38 491 LEU A N 1
ATOM 3874 C CA . LEU A 1 491 ? -11.621 3.879 2.794 1.00 96.38 491 LEU A CA 1
ATOM 3875 C C . LEU A 1 491 ? -11.392 3.682 1.290 1.00 96.38 491 LEU A C 1
ATOM 3877 O O . LEU A 1 491 ? -12.338 3.376 0.560 1.00 96.38 491 LEU A O 1
ATOM 3881 N N . ILE A 1 492 ? -10.139 3.769 0.832 1.00 96.12 492 ILE A N 1
ATOM 3882 C CA . ILE A 1 492 ? -9.783 3.448 -0.555 1.00 96.12 492 ILE A CA 1
ATOM 3883 C C . ILE A 1 492 ? -9.998 1.952 -0.838 1.00 96.12 492 ILE A C 1
ATOM 3885 O O . ILE A 1 492 ? -10.513 1.608 -1.901 1.00 96.12 492 ILE A O 1
ATOM 3889 N N . ALA A 1 493 ? -9.634 1.042 0.074 1.00 94.69 493 ALA A N 1
ATOM 3890 C CA . ALA A 1 493 ? -9.688 -0.402 -0.178 1.00 94.69 493 ALA A CA 1
ATOM 3891 C C . ALA A 1 493 ? -11.085 -0.929 -0.564 1.00 94.69 493 ALA A C 1
ATOM 3893 O O . ALA A 1 493 ? -11.164 -1.759 -1.478 1.00 94.69 493 ALA A O 1
ATOM 3894 N N . TYR A 1 494 ? -12.167 -0.426 0.052 1.00 93.75 494 TYR A N 1
ATOM 3895 C CA . TYR A 1 494 ? -13.544 -0.853 -0.258 1.00 93.75 494 TYR A CA 1
ATOM 3896 C C . TYR A 1 494 ? -13.840 -0.798 -1.762 1.00 93.75 494 TYR A C 1
ATOM 3898 O O . TYR A 1 494 ? -14.205 -1.810 -2.360 1.00 93.75 494 TYR A O 1
ATOM 3906 N N . TYR A 1 495 ? -13.591 0.355 -2.393 1.00 95.06 495 TYR A N 1
ATOM 3907 C CA . TYR A 1 495 ? -13.977 0.632 -3.782 1.00 95.06 495 TYR A CA 1
ATOM 3908 C C . TYR A 1 495 ? -12.793 1.017 -4.680 1.00 95.06 495 TYR A C 1
ATOM 3910 O O . TYR A 1 495 ? -12.984 1.720 -5.665 1.00 95.06 495 TYR A O 1
ATOM 3918 N N . ARG A 1 496 ? -11.571 0.568 -4.358 1.00 94.94 496 ARG A N 1
ATOM 3919 C CA . ARG A 1 496 ? -10.343 0.816 -5.137 1.00 94.94 496 ARG A CA 1
ATOM 3920 C C . ARG A 1 496 ? -10.506 0.513 -6.632 1.00 94.94 496 ARG A C 1
ATOM 3922 O O . ARG A 1 496 ? -11.111 -0.494 -7.009 1.00 94.94 496 ARG A O 1
ATOM 3929 N N . ILE A 1 497 ? -9.907 1.349 -7.477 1.00 95.06 497 ILE A N 1
ATOM 3930 C CA . ILE A 1 497 ? -9.847 1.207 -8.936 1.00 95.06 497 ILE A CA 1
ATOM 3931 C C . ILE A 1 497 ? -8.828 0.117 -9.330 1.00 95.06 497 ILE A C 1
ATOM 3933 O O . ILE A 1 497 ? -7.615 0.271 -9.180 1.00 95.06 497 ILE A O 1
ATOM 3937 N N . HIS A 1 498 ? -9.308 -0.999 -9.892 1.00 87.75 498 HIS A N 1
ATOM 3938 C CA . HIS A 1 498 ? -8.492 -2.189 -10.203 1.00 87.75 498 HIS A CA 1
ATOM 3939 C C . HIS A 1 498 ? -8.016 -2.300 -11.671 1.00 87.75 498 HIS A C 1
ATOM 3941 O O . HIS A 1 498 ? -7.762 -3.397 -12.175 1.00 87.75 498 HIS A O 1
ATOM 3947 N N . ILE A 1 499 ? -7.834 -1.179 -12.379 1.00 89.06 499 ILE A N 1
ATOM 3948 C CA . ILE A 1 499 ? -7.384 -1.198 -13.783 1.00 89.06 499 ILE A CA 1
ATOM 3949 C C . ILE A 1 499 ? -5.978 -1.816 -13.917 1.00 89.06 499 ILE A C 1
ATOM 3951 O O . ILE A 1 499 ? -5.016 -1.421 -13.252 1.00 89.06 499 ILE A O 1
ATOM 3955 N N . ARG A 1 500 ? -5.825 -2.795 -14.821 1.00 86.44 500 ARG A N 1
ATOM 3956 C CA . ARG A 1 500 ? -4.517 -3.375 -15.177 1.00 86.44 500 ARG A CA 1
ATOM 3957 C C . ARG A 1 500 ? -3.788 -2.475 -16.189 1.00 86.44 500 ARG A C 1
ATOM 3959 O O . ARG A 1 500 ? -4.299 -2.240 -17.285 1.00 86.44 500 ARG A O 1
ATOM 3966 N N . SER A 1 501 ? -2.585 -2.020 -15.823 1.00 88.00 501 SER A N 1
ATOM 3967 C CA . SER A 1 501 ? -1.609 -1.332 -16.687 1.00 88.00 501 SER A CA 1
ATOM 3968 C C . SER A 1 501 ? -0.162 -1.709 -16.320 1.00 88.00 501 SER A C 1
ATOM 3970 O O . SER A 1 501 ? 0.113 -2.016 -15.151 1.00 88.00 501 SER A O 1
ATOM 3972 N N . LYS A 1 502 ? 0.736 -1.663 -17.320 1.00 87.56 502 LYS A N 1
ATOM 3973 C CA . LYS A 1 502 ? 2.207 -1.725 -17.185 1.00 87.56 502 LYS A CA 1
ATOM 3974 C C . LYS A 1 502 ? 2.836 -0.335 -16.951 1.00 87.56 502 LYS A C 1
ATOM 3976 O O . LYS A 1 502 ? 3.878 -0.258 -16.312 1.00 87.56 502 LYS A O 1
ATOM 3981 N N . LYS A 1 503 ? 2.207 0.746 -17.439 1.00 89.62 503 LYS A N 1
ATOM 3982 C CA . LYS A 1 503 ? 2.676 2.142 -17.316 1.00 89.62 503 LYS A CA 1
ATOM 3983 C C . LYS A 1 503 ? 2.573 2.604 -15.851 1.00 89.62 503 LYS A C 1
ATOM 3985 O O . LYS A 1 503 ? 1.499 2.489 -15.257 1.00 89.62 503 LYS A O 1
ATOM 3990 N N . TYR A 1 504 ? 3.665 3.111 -15.261 1.00 90.06 504 TYR A N 1
ATOM 3991 C CA . TYR A 1 504 ? 3.696 3.478 -13.832 1.00 90.06 504 TYR A CA 1
ATOM 3992 C C . TYR A 1 504 ? 2.780 4.661 -13.505 1.00 90.06 504 TYR A C 1
ATOM 3994 O O . TYR A 1 504 ? 2.047 4.629 -12.520 1.00 90.06 504 TYR A O 1
ATOM 4002 N N . TYR A 1 505 ? 2.762 5.668 -14.376 1.00 91.69 505 TYR A N 1
ATOM 4003 C CA . TYR A 1 505 ? 1.995 6.897 -14.203 1.00 91.69 505 TYR A CA 1
ATOM 4004 C C . TYR A 1 505 ? 0.476 6.655 -14.156 1.00 91.69 505 TYR A C 1
ATOM 4006 O O . TYR A 1 505 ? -0.222 7.302 -13.380 1.00 91.69 505 TYR A O 1
ATOM 4014 N N . HIS A 1 506 ? -0.031 5.620 -14.844 1.00 93.44 506 HIS A N 1
ATOM 4015 C CA . HIS A 1 506 ? -1.433 5.188 -14.711 1.00 93.44 506 HIS A CA 1
ATOM 4016 C C . HIS A 1 506 ? -1.777 4.735 -13.280 1.00 93.44 506 HIS A C 1
ATOM 4018 O O . HIS A 1 506 ? -2.918 4.880 -12.852 1.00 93.44 506 HIS A O 1
ATOM 4024 N N . ARG A 1 507 ? -0.823 4.164 -12.526 1.00 93.50 507 ARG A N 1
ATOM 4025 C CA . ARG A 1 507 ? -1.066 3.705 -11.144 1.00 93.50 507 ARG A CA 1
ATOM 4026 C C . ARG A 1 507 ? -1.267 4.873 -10.195 1.00 93.50 507 ARG A C 1
ATOM 4028 O O . ARG A 1 507 ? -2.194 4.831 -9.395 1.00 93.50 507 ARG A O 1
ATOM 4035 N N . PHE A 1 508 ? -0.441 5.906 -10.331 1.00 95.31 508 PHE A N 1
ATOM 4036 C CA . PHE A 1 508 ? -0.592 7.145 -9.578 1.00 95.31 508 PHE A CA 1
ATOM 4037 C C . PHE A 1 508 ? -1.888 7.868 -9.947 1.00 95.31 508 PHE A C 1
ATOM 4039 O O . PHE A 1 508 ? -2.643 8.207 -9.047 1.00 95.31 508 PHE A O 1
ATOM 4046 N N . PHE A 1 509 ? -2.211 8.000 -11.238 1.00 96.81 509 PHE A N 1
ATOM 4047 C CA . PHE A 1 509 ? -3.466 8.614 -11.686 1.00 96.81 509 PHE A CA 1
ATOM 4048 C C . PHE A 1 509 ? -4.711 7.964 -11.065 1.00 96.81 509 PHE A C 1
ATOM 4050 O O . PHE A 1 509 ? -5.488 8.644 -10.400 1.00 96.81 509 PHE A O 1
ATOM 4057 N N . PHE A 1 510 ? -4.883 6.645 -11.210 1.00 96.94 510 PHE A N 1
ATOM 4058 C CA . PHE A 1 510 ? -6.053 5.964 -10.642 1.00 96.94 510 PHE A CA 1
ATOM 4059 C C . PHE A 1 510 ? -6.077 6.009 -9.104 1.00 96.94 510 PHE A C 1
ATOM 4061 O O . PHE A 1 510 ? -7.152 6.109 -8.520 1.00 96.94 510 PHE A O 1
ATOM 4068 N N . HIS A 1 511 ? -4.914 5.994 -8.444 1.00 97.12 511 HIS A N 1
ATOM 4069 C CA . HIS A 1 511 ? -4.832 6.149 -6.988 1.00 97.12 511 HIS A CA 1
ATOM 4070 C C . HIS A 1 511 ? -5.203 7.565 -6.527 1.00 97.12 511 HIS A C 1
ATOM 4072 O O . HIS A 1 511 ? -5.928 7.710 -5.547 1.00 97.12 511 HIS A O 1
ATOM 4078 N N . PHE A 1 512 ? -4.781 8.609 -7.246 1.00 97.75 512 PHE A N 1
ATOM 4079 C CA . PHE A 1 512 ? -5.183 9.987 -6.959 1.00 97.75 512 PHE A CA 1
ATOM 4080 C C . PHE A 1 512 ? -6.680 10.220 -7.214 1.00 97.75 512 PHE A C 1
ATOM 4082 O O . PHE A 1 512 ? -7.306 10.934 -6.437 1.00 97.75 512 PHE A O 1
ATOM 4089 N N . VAL A 1 513 ? -7.288 9.570 -8.216 1.00 98.00 513 VAL A N 1
ATOM 4090 C CA . VAL A 1 513 ? -8.754 9.584 -8.404 1.00 98.00 513 VAL A CA 1
ATOM 4091 C C . VAL A 1 513 ? -9.475 8.954 -7.203 1.00 98.00 513 VAL A C 1
ATOM 4093 O O . VAL A 1 513 ? -10.426 9.545 -6.694 1.00 98.00 513 VAL A O 1
ATOM 4096 N N . ASP A 1 514 ? -9.016 7.802 -6.699 1.00 97.75 514 ASP A N 1
ATOM 4097 C CA . ASP A 1 514 ? -9.571 7.206 -5.471 1.00 97.75 514 ASP A CA 1
ATOM 4098 C C . ASP A 1 514 ? -9.383 8.123 -4.244 1.00 97.75 514 ASP A C 1
ATOM 4100 O O . ASP A 1 514 ? -10.323 8.315 -3.471 1.00 97.75 514 ASP A O 1
ATOM 4104 N N . MET A 1 515 ? -8.202 8.730 -4.086 1.00 97.56 515 MET A N 1
ATOM 4105 C CA . MET A 1 515 ? -7.878 9.648 -2.984 1.00 97.56 515 MET A CA 1
ATOM 4106 C C . MET A 1 515 ? -8.751 10.914 -3.006 1.00 97.56 515 MET A C 1
ATOM 4108 O O . MET A 1 515 ? -9.271 11.315 -1.966 1.00 97.56 515 MET A O 1
ATOM 4112 N N . VAL A 1 516 ? -8.985 11.502 -4.185 1.00 98.00 516 VAL A N 1
ATOM 4113 C CA . VAL A 1 516 ? -9.906 12.637 -4.374 1.00 98.00 516 VAL A CA 1
ATOM 4114 C C . VAL A 1 516 ? -11.345 12.258 -4.021 1.00 98.00 516 VAL A C 1
ATOM 4116 O O . VAL A 1 516 ? -12.021 13.026 -3.341 1.00 98.00 516 VAL A O 1
ATOM 4119 N N . VAL A 1 517 ? -11.827 11.080 -4.432 1.00 98.25 517 VAL A N 1
ATOM 4120 C CA . VAL A 1 517 ? -13.190 10.631 -4.093 1.00 98.25 517 VAL A CA 1
ATOM 4121 C C . VAL A 1 517 ? -13.360 10.443 -2.581 1.00 98.25 517 VAL A C 1
ATOM 4123 O O . VAL A 1 517 ? -14.399 10.829 -2.042 1.00 98.25 517 VAL A O 1
ATOM 4126 N N . VAL A 1 518 ? -12.353 9.903 -1.884 1.00 98.00 518 VAL A N 1
ATOM 4127 C CA . VAL A 1 518 ? -12.389 9.774 -0.417 1.00 98.00 518 VAL A CA 1
ATOM 4128 C C . VAL A 1 518 ? -12.348 11.145 0.266 1.00 98.00 518 VAL A C 1
ATOM 4130 O O . VAL A 1 518 ? -13.211 11.413 1.104 1.00 98.00 518 VAL A O 1
ATOM 4133 N N . ASN A 1 519 ? -11.441 12.045 -0.128 1.00 97.12 519 ASN A N 1
ATOM 4134 C CA . ASN A 1 519 ? -11.400 13.410 0.412 1.00 97.12 519 ASN A CA 1
ATOM 4135 C C . ASN A 1 519 ? -12.721 14.161 0.178 1.00 97.12 519 ASN A C 1
ATOM 4137 O O . ASN A 1 519 ? -13.256 14.776 1.099 1.00 97.12 519 ASN A O 1
ATOM 4141 N N . GLY A 1 520 ? -13.288 14.065 -1.027 1.00 96.62 520 GLY A N 1
ATOM 4142 C CA . GLY A 1 520 ? -14.574 14.671 -1.362 1.00 96.62 520 GLY A CA 1
ATOM 4143 C C . GLY A 1 520 ? -15.727 14.140 -0.507 1.00 96.62 520 GLY A C 1
ATOM 4144 O O . GLY A 1 520 ? -16.563 14.924 -0.063 1.00 96.62 520 GLY A O 1
ATOM 4145 N N . TRP A 1 521 ? -15.752 12.836 -0.208 1.00 97.44 521 TRP A N 1
ATOM 4146 C CA . TRP A 1 521 ? -16.765 12.241 0.672 1.00 97.44 521 TRP A CA 1
ATOM 4147 C C . TRP A 1 521 ? -16.612 12.676 2.133 1.00 97.44 521 TRP A C 1
ATOM 4149 O O . TRP A 1 521 ? -17.612 12.948 2.800 1.00 97.44 521 TRP A O 1
ATOM 4159 N N . LEU A 1 522 ? -15.376 12.776 2.633 1.00 95.75 522 LEU A N 1
ATOM 4160 C CA . LEU A 1 522 ? -15.096 13.249 3.992 1.00 95.75 522 LEU A CA 1
ATOM 4161 C C . LEU A 1 522 ? -15.496 14.724 4.165 1.00 95.75 522 LEU A C 1
ATOM 4163 O O . LEU A 1 522 ? -16.161 15.061 5.145 1.00 95.75 522 LEU A O 1
ATOM 4167 N N . LEU A 1 523 ? -15.200 15.579 3.179 1.00 93.38 523 LEU A N 1
ATOM 4168 C CA . LEU A 1 523 ? -15.665 16.972 3.139 1.00 93.38 523 LEU A CA 1
ATOM 4169 C C . LEU A 1 523 ? -17.199 17.060 3.069 1.00 93.38 523 LEU A C 1
ATOM 4171 O O . LEU A 1 523 ? -17.805 17.765 3.872 1.00 93.38 523 LEU A O 1
ATOM 4175 N N . TYR A 1 524 ? -17.842 16.290 2.187 1.00 94.50 524 TYR A N 1
ATOM 4176 C CA . TYR A 1 524 ? -19.306 16.205 2.100 1.00 94.50 524 TYR A CA 1
ATOM 4177 C C . TYR A 1 524 ? -19.953 15.791 3.428 1.00 94.50 524 TYR A C 1
ATOM 4179 O O . TYR A 1 524 ? -20.960 16.372 3.834 1.00 94.50 524 TYR A O 1
ATOM 4187 N N . ARG A 1 525 ? -19.372 14.817 4.138 1.00 93.00 525 ARG A N 1
ATOM 4188 C CA . ARG A 1 525 ? -19.868 14.388 5.451 1.00 93.00 525 ARG A CA 1
ATOM 4189 C C . ARG A 1 525 ? -19.663 15.441 6.532 1.00 93.00 525 ARG A C 1
ATOM 4191 O O . ARG A 1 525 ? -20.591 15.675 7.299 1.00 93.00 525 ARG A O 1
ATOM 4198 N N . ARG A 1 526 ? -18.506 16.109 6.564 1.00 89.75 526 ARG A N 1
ATOM 4199 C CA . ARG A 1 526 ? -18.244 17.252 7.454 1.00 89.75 526 ARG A CA 1
ATOM 4200 C C . ARG A 1 526 ? -19.288 18.354 7.256 1.00 89.75 526 ARG A C 1
ATOM 4202 O O . ARG A 1 526 ? -19.818 18.867 8.236 1.00 89.75 526 ARG A O 1
ATOM 4209 N N . ASP A 1 527 ? -19.600 18.685 6.007 1.00 90.94 527 ASP A N 1
ATOM 4210 C CA . ASP A 1 527 ? -20.566 19.736 5.672 1.00 90.94 527 ASP A CA 1
ATOM 4211 C C . ASP A 1 527 ? -22.006 19.297 6.006 1.00 90.94 527 ASP A C 1
ATOM 4213 O O . ASP A 1 527 ? -22.769 20.070 6.585 1.00 90.94 527 ASP A O 1
ATOM 4217 N N . CYS A 1 528 ? -22.358 18.028 5.758 1.00 90.50 528 CYS A N 1
ATOM 4218 C CA . CYS A 1 528 ? -23.623 17.438 6.214 1.00 90.50 528 CYS A CA 1
ATOM 4219 C C . CYS A 1 528 ? -23.788 17.477 7.738 1.00 90.50 528 CYS A C 1
ATOM 4221 O O . CYS A 1 528 ? -24.869 17.813 8.224 1.00 90.50 528 CYS A O 1
ATOM 4223 N N . ASP A 1 529 ? -22.741 17.124 8.487 1.00 87.56 529 ASP A N 1
ATOM 4224 C CA . ASP A 1 529 ? -22.768 17.104 9.950 1.00 87.56 529 ASP A CA 1
ATOM 4225 C C . ASP A 1 529 ? -22.799 18.543 10.516 1.00 87.56 529 ASP A C 1
ATOM 4227 O O . ASP A 1 529 ? -23.596 18.803 11.419 1.00 87.56 529 ASP A O 1
ATOM 4231 N N . LYS A 1 530 ? -22.061 19.513 9.933 1.00 84.75 530 LYS A N 1
ATOM 4232 C CA . LYS A 1 530 ? -22.199 20.957 10.251 1.00 84.75 530 LYS A CA 1
ATOM 4233 C C . LYS A 1 530 ? -23.640 21.450 10.043 1.00 84.75 530 LYS A C 1
ATOM 4235 O O . LYS A 1 530 ? -24.170 22.175 10.881 1.00 84.75 530 LYS A O 1
ATOM 4240 N N . MET A 1 531 ? -24.299 21.030 8.960 1.00 86.69 531 MET A N 1
ATOM 4241 C CA . MET A 1 531 ? -25.678 21.431 8.634 1.00 86.69 531 MET A CA 1
ATOM 4242 C C . MET A 1 531 ? -26.768 20.572 9.280 1.00 86.69 531 MET A C 1
ATOM 4244 O O . MET A 1 531 ? -27.942 20.719 8.941 1.00 86.69 531 MET A O 1
ATOM 4248 N N . ASN A 1 532 ? -26.414 19.687 10.218 1.00 88.19 532 ASN A N 1
ATOM 4249 C CA . ASN A 1 532 ? -27.353 18.793 10.904 1.00 88.19 532 ASN A CA 1
ATOM 4250 C C . ASN A 1 532 ? -28.227 17.957 9.939 1.00 88.19 532 ASN A C 1
ATOM 4252 O O . ASN A 1 532 ? -29.363 17.597 10.260 1.00 88.19 532 ASN A O 1
ATOM 4256 N N . VAL A 1 533 ? -27.706 17.621 8.750 1.00 87.75 533 VAL A N 1
ATOM 4257 C CA . VAL A 1 533 ? -28.411 16.796 7.759 1.00 87.75 533 VAL A CA 1
ATOM 4258 C C . VAL A 1 533 ? -28.672 15.416 8.374 1.00 87.75 533 VAL A C 1
ATOM 4260 O O . VAL A 1 533 ? -27.708 14.715 8.700 1.00 87.75 533 VAL A O 1
ATOM 4263 N N . PRO A 1 534 ? -29.941 14.978 8.525 1.00 88.12 534 PRO A N 1
ATOM 4264 C CA . PRO A 1 534 ? -30.253 13.722 9.199 1.00 88.12 534 PRO A CA 1
ATOM 4265 C C . PRO A 1 534 ? -29.536 12.541 8.545 1.00 88.12 534 PRO A C 1
ATOM 4267 O O . PRO A 1 534 ? -29.587 12.400 7.326 1.00 88.12 534 PRO A O 1
ATOM 4270 N N . ARG A 1 535 ? -28.930 11.647 9.338 1.00 85.56 535 ARG A N 1
ATOM 4271 C CA . ARG A 1 535 ? -28.119 10.522 8.822 1.00 85.56 535 ARG A CA 1
ATOM 4272 C C . ARG A 1 535 ? -28.823 9.663 7.764 1.00 85.56 535 ARG A C 1
ATOM 4274 O O . ARG A 1 535 ? -28.172 9.246 6.820 1.00 85.56 535 ARG A O 1
ATOM 4281 N N . LYS A 1 536 ? -30.150 9.484 7.852 1.00 85.69 536 LYS A N 1
ATOM 4282 C CA . LYS A 1 536 ? -30.969 8.790 6.830 1.00 85.69 536 LYS A CA 1
ATOM 4283 C C . LYS A 1 536 ? -30.970 9.468 5.439 1.00 85.69 536 LYS A C 1
ATOM 4285 O O . LYS A 1 536 ? -31.430 8.859 4.482 1.00 85.69 536 LYS A O 1
ATOM 4290 N N . LYS A 1 537 ? -30.505 10.719 5.328 1.00 86.19 537 LYS A N 1
ATOM 4291 C CA . LYS A 1 537 ? -30.370 11.501 4.083 1.00 86.19 537 LYS A CA 1
ATOM 4292 C C . LYS A 1 537 ? -28.910 11.720 3.651 1.00 86.19 537 LYS A C 1
ATOM 4294 O O . LYS A 1 537 ? -28.687 12.213 2.548 1.00 86.19 537 LYS A O 1
ATOM 4299 N N . GLN A 1 538 ? -27.928 11.387 4.493 1.00 89.94 538 GLN A N 1
ATOM 4300 C CA . GLN A 1 538 ? -26.509 11.476 4.133 1.00 89.94 538 GLN A CA 1
ATOM 4301 C C . GLN A 1 538 ? -26.131 10.305 3.212 1.00 89.94 538 GLN A C 1
ATOM 4303 O O . GLN A 1 538 ? -26.533 9.169 3.459 1.00 89.94 538 GLN A O 1
ATOM 4308 N N . LYS A 1 539 ? -25.343 10.559 2.162 1.00 91.44 539 LYS A N 1
ATOM 4309 C CA . LYS A 1 539 ? -24.801 9.498 1.299 1.00 91.44 539 LYS A CA 1
ATOM 4310 C C . LYS A 1 539 ? -23.626 8.787 1.973 1.00 91.44 539 LYS A C 1
ATOM 4312 O O . LYS A 1 539 ? -22.677 9.423 2.440 1.00 91.44 539 LYS A O 1
ATOM 4317 N N . ASP A 1 540 ? -23.656 7.460 1.956 1.00 95.38 540 ASP A N 1
ATOM 4318 C CA . ASP A 1 540 ? -22.487 6.639 2.253 1.00 95.38 540 ASP A CA 1
ATOM 4319 C C . ASP A 1 540 ? -21.440 6.749 1.120 1.00 95.38 540 ASP A C 1
ATOM 4321 O O . ASP A 1 540 ? -21.675 7.393 0.092 1.00 95.38 540 ASP A O 1
ATOM 4325 N N . LEU A 1 541 ? -20.267 6.134 1.301 1.00 95.81 541 LEU A N 1
ATOM 4326 C CA . LEU A 1 541 ? -19.180 6.225 0.321 1.00 95.81 541 LEU A CA 1
ATOM 4327 C C . LEU A 1 541 ? -19.574 5.615 -1.039 1.00 95.81 541 LEU A C 1
ATOM 4329 O O . LEU A 1 541 ? -19.148 6.127 -2.077 1.00 95.81 541 LEU A O 1
ATOM 4333 N N . LEU A 1 542 ? -20.416 4.573 -1.054 1.00 96.00 542 LEU A N 1
ATOM 4334 C CA . LEU A 1 542 ? -20.891 3.940 -2.285 1.00 96.00 542 LEU A CA 1
ATOM 4335 C C . LEU A 1 542 ? -21.842 4.861 -3.056 1.00 96.00 542 LEU A C 1
ATOM 4337 O O . LEU A 1 542 ? -21.577 5.185 -4.216 1.00 96.00 542 LEU A O 1
ATOM 4341 N N . ALA A 1 543 ? -22.913 5.340 -2.417 1.00 94.25 543 ALA A N 1
ATOM 4342 C CA . ALA A 1 543 ? -23.882 6.234 -3.049 1.00 94.25 543 ALA A CA 1
ATOM 4343 C C . ALA A 1 543 ? -23.272 7.593 -3.431 1.00 94.25 543 ALA A C 1
ATOM 4345 O O . ALA A 1 543 ? -23.761 8.246 -4.358 1.00 94.25 543 ALA A O 1
ATOM 4346 N N . PHE A 1 544 ? -22.212 8.029 -2.744 1.00 96.88 544 PHE A N 1
ATOM 4347 C CA . PHE A 1 544 ? -21.426 9.206 -3.112 1.00 96.88 544 PHE A CA 1
ATOM 4348 C C . PHE A 1 544 ? -20.569 8.951 -4.362 1.00 96.88 544 PHE A C 1
ATOM 4350 O O . PHE A 1 544 ? -20.696 9.687 -5.343 1.00 96.88 544 PHE A O 1
ATOM 4357 N N . LYS A 1 545 ? -19.772 7.869 -4.389 1.00 97.19 545 LYS A N 1
ATOM 4358 C CA . LYS A 1 545 ? -18.925 7.507 -5.542 1.00 97.19 545 LYS A CA 1
ATOM 4359 C C . LYS A 1 545 ? -19.748 7.237 -6.804 1.00 97.19 545 LYS A C 1
ATOM 4361 O O . LYS A 1 545 ? -19.391 7.724 -7.876 1.00 97.19 545 LYS A O 1
ATOM 4366 N N . LEU A 1 546 ? -20.881 6.543 -6.677 1.00 95.06 546 LEU A N 1
ATOM 4367 C CA . LEU A 1 546 ? -21.820 6.315 -7.782 1.00 95.06 546 LEU A CA 1
ATOM 4368 C C . LEU A 1 546 ? -22.471 7.617 -8.277 1.00 95.06 546 LEU A C 1
ATOM 4370 O O . LEU A 1 546 ? -22.663 7.773 -9.478 1.00 95.06 546 LEU A O 1
ATOM 4374 N N . SER A 1 547 ? -22.750 8.580 -7.389 1.00 95.38 547 SER A N 1
ATOM 4375 C CA . SER A 1 547 ? -23.285 9.892 -7.787 1.00 95.38 547 SER A CA 1
ATOM 4376 C C . SER A 1 547 ? -22.280 10.716 -8.600 1.00 95.38 547 SER A C 1
ATOM 4378 O O . SER A 1 547 ? -22.696 11.444 -9.500 1.00 95.38 547 SER A O 1
ATOM 4380 N N . ILE A 1 548 ? -20.977 10.602 -8.312 1.00 96.38 548 ILE A N 1
ATOM 4381 C CA . ILE A 1 548 ? -19.910 11.214 -9.123 1.00 96.38 548 ILE A CA 1
ATOM 4382 C C . ILE A 1 548 ? -19.788 10.481 -10.465 1.00 96.38 548 ILE A C 1
ATOM 4384 O O . ILE A 1 548 ? -19.797 11.123 -11.513 1.00 96.38 548 ILE A O 1
ATOM 4388 N N . ALA A 1 549 ? -19.738 9.144 -10.443 1.00 95.38 549 ALA A N 1
ATOM 4389 C CA . ALA A 1 549 ? -19.643 8.316 -11.646 1.00 95.38 549 ALA A CA 1
ATOM 4390 C C . ALA A 1 549 ? -20.782 8.612 -12.638 1.00 95.38 549 ALA A C 1
ATOM 4392 O O . ALA A 1 549 ? -20.528 8.854 -13.817 1.00 95.38 549 ALA A O 1
ATOM 4393 N N . GLN A 1 550 ? -22.022 8.693 -12.146 1.00 92.75 550 GLN A N 1
ATOM 4394 C CA . GLN A 1 550 ? -23.198 9.045 -12.940 1.00 92.75 550 GLN A CA 1
ATOM 4395 C C . GLN A 1 550 ? -23.084 10.448 -13.551 1.00 92.75 550 GLN A C 1
ATOM 4397 O O . GLN A 1 550 ? -23.308 10.611 -14.750 1.00 92.75 550 GLN A O 1
ATOM 4402 N N . ALA A 1 551 ? -22.720 11.455 -12.748 1.00 93.00 551 ALA A N 1
ATOM 4403 C CA . ALA A 1 551 ? -22.600 12.836 -13.211 1.00 93.00 551 ALA A CA 1
ATOM 4404 C C . ALA A 1 551 ? -21.537 12.984 -14.314 1.00 93.00 551 ALA A C 1
ATOM 4406 O O . ALA A 1 551 ? -21.775 13.675 -15.304 1.00 93.00 551 ALA A O 1
ATOM 4407 N N . LEU A 1 552 ? -20.404 12.290 -14.181 1.00 94.62 552 LEU A N 1
ATOM 4408 C CA . LEU A 1 552 ? -19.337 12.248 -15.182 1.00 94.62 552 LEU A CA 1
ATOM 4409 C C . LEU A 1 552 ? -19.763 11.500 -16.463 1.00 94.62 552 LEU A C 1
ATOM 4411 O O . LEU A 1 552 ? -19.594 12.013 -17.566 1.00 94.62 552 LEU A O 1
ATOM 4415 N N . CYS A 1 553 ? -20.404 10.333 -16.345 1.00 91.62 553 CYS A N 1
ATOM 4416 C CA . CYS A 1 553 ? -20.900 9.554 -17.491 1.00 91.62 553 CYS A CA 1
ATOM 4417 C C . CYS A 1 553 ? -22.054 10.214 -18.274 1.00 91.62 553 CYS A C 1
ATOM 4419 O O . CYS A 1 553 ? -22.384 9.761 -19.375 1.00 91.62 553 CYS A O 1
ATOM 4421 N N . MET A 1 554 ? -22.684 11.253 -17.719 1.00 86.88 554 MET A N 1
ATOM 4422 C CA . MET A 1 554 ? -23.753 12.026 -18.364 1.00 86.88 554 MET A CA 1
ATOM 4423 C C . MET A 1 554 ? -23.264 13.308 -19.060 1.00 86.88 554 MET A C 1
ATOM 4425 O O . MET A 1 554 ? -24.050 13.935 -19.772 1.00 86.88 554 MET A O 1
ATOM 4429 N N . GLN A 1 555 ? -21.989 13.698 -18.919 1.00 83.25 555 GLN A N 1
ATOM 4430 C CA . GLN A 1 555 ? -21.462 14.897 -19.585 1.00 83.25 555 GLN A CA 1
ATOM 4431 C C . GLN A 1 555 ? -21.604 14.787 -21.111 1.00 83.25 555 GLN A C 1
ATOM 4433 O O . GLN A 1 555 ? -21.286 13.761 -21.708 1.00 83.25 555 GLN A O 1
ATOM 4438 N N . GLY A 1 556 ? -22.112 15.843 -21.751 1.00 66.50 556 GLY A N 1
ATOM 4439 C CA . GLY A 1 556 ? -22.302 15.902 -23.206 1.00 66.50 556 GLY A CA 1
ATOM 4440 C C . GLY A 1 556 ? -23.462 15.073 -23.782 1.00 66.50 556 GLY A C 1
ATOM 4441 O O . GLY A 1 556 ? -23.686 15.147 -24.989 1.00 66.50 556 GLY A O 1
ATOM 4442 N N . LYS A 1 557 ? -24.222 14.317 -22.975 1.00 68.69 557 LYS A N 1
ATOM 4443 C CA . LYS A 1 557 ? -25.388 13.559 -23.461 1.00 68.69 557 LYS A CA 1
ATOM 4444 C C . LYS A 1 557 ? -26.645 14.433 -23.493 1.00 68.69 557 LYS A C 1
ATOM 4446 O O . LYS A 1 557 ? -27.151 14.840 -22.452 1.00 68.69 557 LYS A O 1
ATOM 4451 N N . ASP A 1 558 ? -27.174 14.680 -24.689 1.00 51.31 558 ASP A N 1
ATOM 4452 C CA . ASP A 1 558 ? -28.426 15.419 -24.877 1.00 51.31 558 ASP A CA 1
ATOM 4453 C C . ASP A 1 558 ? -29.645 14.560 -24.488 1.00 51.31 558 ASP A C 1
ATOM 4455 O O . ASP A 1 558 ? -30.009 13.601 -25.174 1.00 51.31 558 ASP A O 1
ATOM 4459 N N . LEU A 1 559 ? -30.295 14.927 -23.380 1.00 51.19 559 LEU A N 1
ATOM 4460 C CA . LEU A 1 559 ? -31.479 14.248 -22.843 1.00 51.19 559 LEU A CA 1
ATOM 4461 C C . LEU A 1 559 ? -32.741 14.415 -23.715 1.00 51.19 559 LEU A C 1
ATOM 4463 O O . LEU A 1 559 ? -33.729 13.715 -23.489 1.00 51.19 559 LEU A O 1
ATOM 4467 N N . SER A 1 560 ? -32.731 15.303 -24.715 1.00 41.16 560 SER A N 1
ATOM 4468 C CA . SER A 1 560 ? -33.836 15.467 -25.671 1.00 41.16 560 SER A CA 1
ATOM 4469 C C . SER A 1 560 ? -33.816 14.433 -26.812 1.00 41.16 560 SER A C 1
ATOM 4471 O O . SER A 1 560 ? -34.850 14.164 -27.433 1.00 41.16 560 SER A O 1
ATOM 4473 N N . ALA A 1 561 ? -32.665 13.803 -27.072 1.00 38.19 561 ALA A N 1
ATOM 4474 C CA . ALA A 1 561 ? -32.388 13.042 -28.289 1.00 38.19 561 ALA A CA 1
ATOM 4475 C C . ALA A 1 561 ? -32.950 11.600 -28.297 1.00 38.19 561 ALA A C 1
ATOM 4477 O O . ALA A 1 561 ? -32.214 10.620 -28.442 1.00 38.19 561 ALA A O 1
ATOM 4478 N N . LYS A 1 562 ? -34.281 11.444 -28.220 1.00 37.00 562 LYS A N 1
ATOM 4479 C CA . LYS A 1 562 ? -34.961 10.159 -28.496 1.00 37.00 562 LYS A CA 1
ATOM 4480 C C . LYS A 1 562 ? -34.791 9.747 -29.969 1.00 37.00 562 LYS A C 1
ATOM 4482 O O . LYS A 1 562 ? -35.618 10.093 -30.816 1.00 37.00 562 LYS A O 1
ATOM 4487 N N . LYS A 1 563 ? -33.736 8.983 -30.279 1.00 35.41 563 LYS A N 1
ATOM 4488 C CA . LYS A 1 563 ? -33.529 8.381 -31.610 1.00 35.41 563 LYS A CA 1
ATOM 4489 C C . LYS A 1 563 ? -34.710 7.474 -31.996 1.00 35.41 563 LYS A C 1
ATOM 4491 O O . LYS A 1 563 ? -35.261 6.758 -31.165 1.00 35.41 563 LYS A O 1
ATOM 4496 N N . ARG A 1 564 ? -35.105 7.535 -33.273 1.00 38.69 564 ARG A N 1
ATOM 4497 C CA . ARG A 1 564 ? -36.247 6.814 -33.866 1.00 38.69 564 ARG A CA 1
ATOM 4498 C C . ARG A 1 564 ? -35.783 5.700 -34.809 1.00 38.69 564 ARG A C 1
ATOM 4500 O O . ARG A 1 564 ? -34.825 5.901 -35.547 1.00 38.69 564 ARG A O 1
ATOM 4507 N N . GLY A 1 565 ? -36.589 4.638 -34.898 1.00 29.70 565 GLY A N 1
ATOM 4508 C CA . GLY A 1 565 ? -36.558 3.628 -35.968 1.00 29.70 565 GLY A CA 1
ATOM 4509 C C . GLY A 1 565 ? -36.069 2.250 -35.502 1.00 29.70 565 GLY A C 1
ATOM 4510 O O . GLY A 1 565 ? -35.173 2.182 -34.674 1.00 29.70 565 GLY A O 1
ATOM 4511 N N . ARG A 1 566 ? -36.623 1.130 -35.989 1.00 28.45 566 ARG A N 1
ATOM 4512 C CA . ARG A 1 566 ? -37.893 0.902 -36.726 1.00 28.45 566 ARG A CA 1
ATOM 4513 C C . ARG A 1 566 ? -38.378 -0.531 -36.374 1.00 28.45 566 ARG A C 1
ATOM 4515 O O . ARG A 1 566 ? -37.515 -1.384 -36.207 1.00 28.45 566 ARG A O 1
ATOM 4522 N N . PRO A 1 567 ? -39.689 -0.807 -36.200 1.00 39.03 567 PRO A N 1
ATOM 4523 C CA . PRO A 1 567 ? -40.117 -1.974 -35.417 1.00 39.03 567 PRO A CA 1
ATOM 4524 C C . PRO A 1 567 ? -40.487 -3.231 -36.221 1.00 39.03 567 PRO A C 1
ATOM 4526 O O . PRO A 1 567 ? -41.098 -3.135 -37.284 1.00 39.03 567 PRO A O 1
ATOM 4529 N N . SER A 1 568 ? -40.226 -4.385 -35.603 1.00 26.00 568 SER A N 1
ATOM 4530 C CA . SER A 1 568 ? -40.984 -5.649 -35.660 1.00 26.00 568 SER A CA 1
ATOM 4531 C C . SER A 1 568 ? -40.570 -6.461 -34.418 1.00 26.00 568 SER A C 1
ATOM 4533 O O . SER A 1 568 ? -39.397 -6.408 -34.062 1.00 26.00 568 SER A O 1
ATOM 4535 N N . SER A 1 569 ? -41.427 -7.179 -33.694 1.00 28.58 569 SER A N 1
ATOM 4536 C CA . SER A 1 569 ? -42.898 -7.261 -33.705 1.00 28.58 569 SER A CA 1
ATOM 4537 C C . SER A 1 569 ? -43.344 -7.752 -32.322 1.00 28.58 569 SER A C 1
ATOM 4539 O O . SER A 1 569 ? -42.724 -8.672 -31.802 1.00 28.58 569 SER A O 1
ATOM 4541 N N . ASP A 1 570 ? -44.398 -7.139 -31.771 1.00 31.06 570 ASP A N 1
ATOM 4542 C CA . ASP A 1 570 ? -44.932 -7.349 -30.412 1.00 31.06 570 ASP A CA 1
ATOM 4543 C C . ASP A 1 570 ? -43.948 -7.059 -29.245 1.00 31.06 570 ASP A C 1
ATOM 4545 O O . ASP A 1 570 ? -42.733 -7.110 -29.390 1.00 31.06 570 ASP A O 1
ATOM 4549 N N . VAL A 1 571 ? -44.377 -6.618 -28.057 1.00 27.11 571 VAL A N 1
ATOM 4550 C CA . VAL A 1 571 ? -45.731 -6.307 -27.556 1.00 27.11 571 VAL A CA 1
ATOM 4551 C C . VAL A 1 571 ? -45.800 -4.828 -27.142 1.00 27.11 571 VAL A C 1
ATOM 4553 O O . VAL A 1 571 ? -44.961 -4.375 -26.368 1.00 27.11 571 VAL A O 1
ATOM 4556 N N . THR A 1 572 ? -46.812 -4.072 -27.595 1.00 27.77 572 THR A N 1
ATOM 4557 C CA . THR A 1 572 ? -47.488 -2.996 -26.812 1.00 27.77 572 THR A CA 1
ATOM 4558 C C . THR A 1 572 ? -48.636 -2.347 -27.602 1.00 27.77 572 THR A C 1
ATOM 4560 O O . THR A 1 572 ? -48.484 -1.316 -28.262 1.00 27.77 572 THR A O 1
ATOM 4563 N N . ARG A 1 573 ? -49.842 -2.909 -27.473 1.00 28.17 573 ARG A N 1
ATOM 4564 C CA . ARG A 1 573 ? -51.102 -2.190 -27.716 1.00 28.17 573 ARG A CA 1
ATOM 4565 C C . ARG A 1 573 ? -51.896 -2.124 -26.415 1.00 28.17 573 ARG A C 1
ATOM 4567 O O . ARG A 1 573 ? -52.572 -3.082 -26.091 1.00 28.17 573 ARG A O 1
ATOM 4574 N N . GLU A 1 574 ? -51.835 -0.980 -25.738 1.00 29.02 574 GLU A N 1
ATOM 4575 C CA . GLU A 1 574 ? -53.009 -0.257 -25.216 1.00 29.02 574 GLU A CA 1
ATOM 4576 C C . GLU A 1 574 ? -52.549 1.113 -24.681 1.00 29.02 574 GLU A C 1
ATOM 4578 O O . GLU A 1 574 ? -51.882 1.239 -23.664 1.00 29.02 574 GLU A O 1
ATOM 4583 N N . PHE A 1 575 ? -52.554 2.141 -25.531 1.00 28.17 575 PHE A N 1
ATOM 4584 C CA . PHE A 1 575 ? -53.686 3.008 -25.905 1.00 28.17 575 PHE A CA 1
ATOM 4585 C C . PHE A 1 575 ? -53.783 4.281 -25.049 1.00 28.17 575 PHE A C 1
ATOM 4587 O O . PHE A 1 575 ? -54.524 4.384 -24.076 1.00 28.17 575 PHE A O 1
ATOM 4594 N N . GLN A 1 576 ? -53.082 5.325 -25.502 1.00 29.25 576 GLN A N 1
ATOM 4595 C CA . GLN A 1 576 ? -53.399 6.694 -25.099 1.00 29.25 576 GLN A CA 1
ATOM 4596 C C . GLN A 1 576 ? -54.682 7.202 -25.783 1.00 29.25 576 GLN A C 1
ATOM 4598 O O . GLN A 1 576 ? -55.058 6.777 -26.876 1.00 29.25 576 GLN A O 1
ATOM 4603 N N . LYS A 1 577 ? -55.330 8.160 -25.111 1.00 33.84 577 LYS A N 1
ATOM 4604 C CA . LYS A 1 577 ? -56.615 8.793 -25.453 1.00 33.84 577 LYS A CA 1
ATOM 4605 C C . LYS A 1 577 ? -56.741 9.241 -26.921 1.00 33.84 577 LYS A C 1
ATOM 4607 O O . LYS A 1 577 ? -55.863 9.917 -27.453 1.00 33.84 577 LYS A O 1
ATOM 4612 N N . LYS A 1 578 ? -57.945 9.081 -27.483 1.00 26.50 578 LYS A N 1
ATOM 4613 C CA . LYS A 1 578 ? -58.515 10.003 -28.486 1.00 26.50 578 LYS A CA 1
ATOM 4614 C C . LYS A 1 578 ? -59.862 10.537 -28.000 1.00 26.50 578 LYS A C 1
ATOM 4616 O O . LYS A 1 578 ? -60.610 9.830 -27.336 1.00 26.50 578 LYS A O 1
ATOM 4621 N N . GLN A 1 579 ? -60.166 11.793 -28.327 1.00 38.84 579 GLN A N 1
ATOM 4622 C CA . GLN A 1 579 ? -61.473 12.399 -28.053 1.00 38.84 579 GLN A CA 1
ATOM 4623 C C . GLN A 1 579 ? -62.479 12.100 -29.171 1.00 38.84 579 GLN A C 1
ATOM 4625 O O . GLN A 1 579 ? -62.114 12.108 -30.346 1.00 38.84 579 GLN A O 1
ATOM 4630 N N . ARG A 1 580 ? -63.763 12.032 -28.808 1.00 29.86 580 ARG A N 1
ATOM 4631 C CA . ARG A 1 580 ? -64.883 12.608 -29.574 1.00 29.86 580 ARG A CA 1
ATOM 4632 C C . ARG A 1 580 ? -66.007 12.983 -28.598 1.00 29.86 580 ARG A C 1
ATOM 4634 O O . ARG A 1 580 ? -66.114 12.387 -27.531 1.00 29.86 580 ARG A O 1
ATOM 4641 N N . ARG A 1 581 ? -66.822 13.986 -28.941 1.00 34.59 581 ARG A N 1
ATOM 4642 C CA . ARG A 1 581 ? -68.051 14.349 -28.208 1.00 34.59 581 ARG A CA 1
ATOM 4643 C C . ARG A 1 581 ? -69.274 14.015 -29.063 1.00 34.59 581 ARG A C 1
ATOM 4645 O O . ARG A 1 581 ? -69.277 14.323 -30.251 1.00 34.59 581 ARG A O 1
ATOM 4652 N N . GLY A 1 582 ? -70.301 13.461 -28.427 1.00 30.64 582 GLY A N 1
ATOM 4653 C CA . GLY A 1 582 ? -71.686 13.393 -28.906 1.00 30.64 582 GLY A CA 1
ATOM 4654 C C . GLY A 1 582 ? -72.632 13.956 -27.827 1.00 30.64 582 GLY A C 1
ATOM 4655 O O . GLY A 1 582 ? -72.195 14.116 -26.684 1.00 30.64 582 GLY A O 1
ATOM 4656 N N . PRO A 1 583 ? -73.879 14.330 -28.166 1.00 41.66 583 PRO A N 1
ATOM 4657 C CA . PRO A 1 583 ? -74.827 14.947 -27.227 1.00 41.66 583 PRO A CA 1
ATOM 4658 C C . PRO A 1 583 ? -75.367 13.904 -26.224 1.00 41.66 583 PRO A C 1
ATOM 4660 O O . PRO A 1 583 ? -75.472 12.733 -26.561 1.00 41.66 583 PRO A O 1
ATOM 4663 N N . THR A 1 584 ? -75.701 14.224 -24.970 1.00 34.88 584 THR A N 1
ATOM 4664 C CA . THR A 1 584 ? -76.217 15.486 -24.395 1.00 34.88 584 THR A CA 1
ATOM 4665 C C . THR A 1 584 ? -75.590 15.745 -23.010 1.00 34.88 584 THR A C 1
ATOM 4667 O O . THR A 1 584 ? -75.092 14.816 -22.381 1.00 34.88 584 THR A O 1
ATOM 4670 N N . LYS A 1 585 ? -75.605 16.987 -22.487 1.00 42.66 585 LYS A N 1
ATOM 4671 C CA . LYS A 1 585 ? -75.120 17.275 -21.117 1.00 42.66 585 LYS A CA 1
ATOM 4672 C C . LYS A 1 585 ? -75.946 16.526 -20.059 1.00 42.66 585 LYS A C 1
ATOM 4674 O O . LYS A 1 585 ? -77.068 16.929 -19.756 1.00 42.66 585 LYS A O 1
ATOM 4679 N N . ALA A 1 586 ? -75.357 15.490 -19.466 1.00 47.69 586 ALA A N 1
ATOM 4680 C CA . ALA A 1 586 ? -75.846 14.885 -18.234 1.00 47.69 586 ALA A CA 1
ATOM 4681 C C . ALA A 1 586 ? -75.754 15.876 -17.057 1.00 47.69 586 ALA A C 1
ATOM 4683 O O . ALA A 1 586 ? -74.936 16.800 -17.058 1.00 47.69 586 ALA A O 1
ATOM 4684 N N . ILE A 1 587 ? -76.593 15.670 -16.041 1.00 52.69 587 ILE A N 1
ATOM 4685 C CA . ILE A 1 587 ? -76.441 16.330 -14.738 1.00 52.69 587 ILE A CA 1
ATOM 4686 C C . ILE A 1 587 ? -75.235 15.673 -14.035 1.00 52.69 587 ILE A C 1
ATOM 4688 O O . ILE A 1 587 ? -75.134 14.448 -14.105 1.00 52.69 587 ILE A O 1
ATOM 4692 N N . PRO A 1 588 ? -74.331 16.427 -13.375 1.00 54.84 588 PRO A N 1
ATOM 4693 C CA . PRO A 1 588 ? -73.235 15.831 -12.608 1.00 54.84 588 PRO A CA 1
ATOM 4694 C C . PRO A 1 588 ? -73.739 14.855 -11.536 1.00 54.84 588 PRO A C 1
ATOM 4696 O O . PRO A 1 588 ? -74.823 15.060 -10.975 1.00 54.84 588 PRO A O 1
ATOM 4699 N N . THR A 1 589 ? -72.944 13.820 -11.254 1.00 54.50 589 THR A N 1
ATOM 4700 C CA . THR A 1 589 ? -73.221 12.815 -10.216 1.00 54.50 589 THR A CA 1
ATOM 4701 C C . THR A 1 589 ? -73.316 13.452 -8.826 1.00 54.50 589 THR A C 1
ATOM 4703 O O . THR A 1 589 ? -72.970 14.621 -8.631 1.00 54.50 589 THR A O 1
ATOM 4706 N N . GLN A 1 590 ? -73.862 12.715 -7.858 1.00 53.66 590 GLN A N 1
ATOM 4707 C CA . GLN A 1 590 ? -74.160 13.262 -6.532 1.00 53.66 590 GLN A CA 1
ATOM 4708 C C . GLN A 1 590 ? -72.882 13.650 -5.774 1.00 53.66 590 GLN A C 1
ATOM 4710 O O . GLN A 1 590 ? -72.808 14.748 -5.233 1.00 53.66 590 GLN A O 1
ATOM 4715 N N . ASP A 1 591 ? -71.858 12.812 -5.861 1.00 52.53 591 ASP A N 1
ATOM 4716 C CA . ASP A 1 591 ? -70.464 13.035 -5.459 1.00 52.53 591 ASP A CA 1
ATOM 4717 C C . ASP A 1 591 ? -69.895 14.353 -6.025 1.00 52.53 591 ASP A C 1
ATOM 4719 O O . ASP A 1 591 ? -69.541 15.243 -5.255 1.00 52.53 591 ASP A O 1
ATOM 4723 N N . VAL A 1 592 ? -69.938 14.582 -7.345 1.00 56.00 592 VAL A N 1
ATOM 4724 C CA . VAL A 1 592 ? -69.491 15.857 -7.968 1.00 56.00 592 VAL A CA 1
ATOM 4725 C C . VAL A 1 592 ? -70.373 17.061 -7.578 1.00 56.00 592 VAL A C 1
ATOM 4727 O O . VAL A 1 592 ? -70.052 18.207 -7.887 1.00 56.00 592 VAL A O 1
ATOM 4730 N N . ARG A 1 593 ? -71.505 16.844 -6.902 1.00 54.41 593 ARG A N 1
ATOM 4731 C CA . ARG A 1 593 ? -72.352 17.905 -6.332 1.00 54.41 593 ARG A CA 1
ATOM 4732 C C . ARG A 1 593 ? -72.171 18.095 -4.823 1.00 54.41 593 ARG A C 1
ATOM 4734 O O . ARG A 1 593 ? -72.751 19.047 -4.301 1.00 54.41 593 ARG A O 1
ATOM 4741 N N . ALA A 1 594 ? -71.414 17.222 -4.162 1.00 55.47 594 ALA A N 1
ATOM 4742 C CA . ALA A 1 594 ? -71.211 17.183 -2.715 1.00 55.47 594 ALA A CA 1
ATOM 4743 C C . ALA A 1 594 ? -69.727 17.238 -2.297 1.00 55.47 594 ALA A C 1
ATOM 4745 O O . ALA A 1 594 ? -69.450 17.423 -1.124 1.00 55.47 594 ALA A O 1
ATOM 4746 N N . ASP A 1 595 ? -68.764 17.160 -3.222 1.00 55.06 595 ASP A N 1
ATOM 4747 C CA . ASP A 1 595 ? -67.319 17.125 -2.915 1.00 55.06 595 ASP A CA 1
ATOM 4748 C C . ASP A 1 595 ? -66.706 18.413 -2.302 1.00 55.06 595 ASP A C 1
ATOM 4750 O O . ASP A 1 595 ? -65.484 18.520 -2.194 1.00 55.06 595 ASP A O 1
ATOM 4754 N N . ALA A 1 596 ? -67.535 19.398 -1.937 1.00 52.53 596 ALA A N 1
ATOM 4755 C CA . ALA A 1 596 ? -67.212 20.688 -1.312 1.00 52.53 596 ALA A CA 1
ATOM 4756 C C . ALA A 1 596 ? -66.211 21.626 -2.038 1.00 52.53 596 ALA A C 1
ATOM 4758 O O . ALA A 1 596 ? -66.131 22.813 -1.707 1.00 52.53 596 ALA A O 1
ATOM 4759 N N . VAL A 1 597 ? -65.465 21.173 -3.050 1.00 51.38 597 VAL A N 1
ATOM 4760 C CA . VAL A 1 597 ? -64.262 21.872 -3.538 1.00 51.38 597 VAL A CA 1
ATOM 4761 C C . VAL A 1 597 ? -64.498 22.586 -4.871 1.00 51.38 597 VAL A C 1
ATOM 4763 O O . VAL A 1 597 ? -64.635 21.975 -5.930 1.00 51.38 597 VAL A O 1
ATOM 4766 N N . GLY A 1 598 ? -64.457 23.922 -4.852 1.00 58.53 598 GLY A N 1
ATOM 4767 C CA . GLY A 1 598 ? -64.419 24.751 -6.067 1.00 58.53 598 GLY A CA 1
ATOM 4768 C C . GLY A 1 598 ? -65.778 25.093 -6.692 1.00 58.53 598 GLY A C 1
ATOM 4769 O O . GLY A 1 598 ? -65.828 25.553 -7.834 1.00 58.53 598 GLY A O 1
ATOM 4770 N N . HIS A 1 599 ? -66.880 24.905 -5.963 1.00 67.56 599 HIS A N 1
ATOM 4771 C CA . HIS A 1 599 ? -68.257 25.134 -6.429 1.00 67.56 599 HIS A CA 1
ATOM 4772 C C . HIS A 1 599 ? -68.687 26.616 -6.449 1.00 67.56 599 HIS A C 1
ATOM 4774 O O . HIS A 1 599 ? -69.775 26.980 -6.003 1.00 67.56 599 HIS A O 1
ATOM 4780 N N . TRP A 1 600 ? -67.846 27.484 -7.009 1.00 68.56 600 TRP A N 1
ATOM 4781 C CA . TRP A 1 600 ? -68.014 28.938 -6.966 1.00 68.56 600 TRP A CA 1
ATOM 4782 C C . TRP A 1 600 ? -69.227 29.455 -7.767 1.00 68.56 600 TRP A C 1
ATOM 4784 O O . TRP A 1 600 ? -69.533 28.922 -8.837 1.00 68.56 600 TRP A O 1
ATOM 4794 N N . PRO A 1 601 ? -69.917 30.514 -7.306 1.00 72.56 601 PRO A N 1
ATOM 4795 C CA . PRO A 1 601 ? -70.998 31.152 -8.051 1.00 72.56 601 PRO A CA 1
ATOM 4796 C C . PRO A 1 601 ? -70.460 32.155 -9.089 1.00 72.56 601 PRO A C 1
ATOM 4798 O O . PRO A 1 601 ? -69.691 33.055 -8.765 1.00 72.56 601 PRO A O 1
ATOM 4801 N N . GLN A 1 602 ? -70.921 32.048 -10.335 1.00 78.44 602 GLN A N 1
ATOM 4802 C CA . GLN A 1 602 ? -70.614 32.960 -11.441 1.00 78.44 602 GLN A CA 1
ATOM 4803 C C . GLN A 1 602 ? -71.906 33.539 -12.032 1.00 78.44 602 GLN A C 1
ATOM 4805 O O . GLN A 1 602 ? -72.905 32.832 -12.173 1.00 78.44 602 GLN A O 1
ATOM 4810 N N . ILE A 1 603 ? -71.880 34.817 -12.419 1.00 78.44 603 ILE A N 1
ATOM 4811 C CA . ILE A 1 603 ? -72.967 35.456 -13.173 1.00 78.44 603 ILE A CA 1
ATOM 4812 C C . ILE A 1 603 ? -72.906 34.972 -14.630 1.00 78.44 603 ILE A C 1
ATOM 4814 O O . ILE A 1 603 ? -71.938 35.238 -15.339 1.00 78.44 603 ILE A O 1
ATOM 4818 N N . GLY A 1 604 ? -73.939 34.264 -15.081 1.00 71.06 604 GLY A N 1
ATOM 4819 C CA . GLY A 1 604 ? -74.175 33.946 -16.487 1.00 71.06 604 GLY A CA 1
ATOM 4820 C C . GLY A 1 604 ? -74.939 35.058 -17.213 1.00 71.06 604 GLY A C 1
ATOM 4821 O O . GLY A 1 604 ? -75.745 35.771 -16.616 1.00 71.06 604 GLY A O 1
ATOM 4822 N N . SER A 1 605 ? -74.726 35.173 -18.526 1.00 67.62 605 SER A N 1
ATOM 4823 C CA . SER A 1 605 ? -75.375 36.165 -19.402 1.00 67.62 605 SER A CA 1
ATOM 4824 C C . SER A 1 605 ? -76.858 35.892 -19.702 1.00 67.62 605 SER A C 1
ATOM 4826 O O . SER A 1 605 ? -77.520 36.721 -20.319 1.00 67.62 605 SER A O 1
ATOM 4828 N N . VAL A 1 606 ? -77.398 34.748 -19.268 1.00 70.94 606 VAL A N 1
ATOM 4829 C CA . VAL A 1 606 ? -78.788 34.325 -19.499 1.00 70.94 606 VAL A CA 1
ATOM 4830 C C . VAL A 1 606 ? -79.382 33.833 -18.179 1.00 70.94 606 VAL A C 1
ATOM 4832 O O . VAL A 1 606 ? -78.716 33.125 -17.427 1.00 70.94 606 VAL A O 1
ATOM 4835 N N . ARG A 1 607 ? -80.639 34.189 -17.880 1.00 77.56 607 ARG A N 1
ATOM 4836 C CA . ARG A 1 607 ? -81.353 33.687 -16.691 1.00 77.56 607 ARG A CA 1
ATOM 4837 C C . ARG A 1 607 ? -82.036 32.354 -16.991 1.00 77.56 607 ARG A C 1
ATOM 4839 O O . ARG A 1 607 ? -82.656 32.196 -18.037 1.00 77.56 607 ARG A O 1
ATOM 4846 N N . GLN A 1 608 ? -81.967 31.422 -16.047 1.00 79.06 608 GLN A N 1
ATOM 4847 C CA . GLN A 1 608 ? -82.591 30.096 -16.123 1.00 79.06 608 GLN A CA 1
ATOM 4848 C C . GLN A 1 608 ? -83.305 29.750 -14.810 1.00 79.06 608 GLN A C 1
ATOM 4850 O O . GLN A 1 608 ? -83.106 30.414 -13.789 1.00 79.06 608 GLN A O 1
ATOM 4855 N N . ARG A 1 609 ? -84.169 28.726 -14.814 1.00 76.50 609 ARG A N 1
ATOM 4856 C CA . ARG A 1 609 ? -84.835 28.265 -13.583 1.00 76.50 609 ARG A CA 1
ATOM 4857 C C . ARG A 1 609 ? -83.812 27.636 -12.632 1.00 76.50 609 ARG A C 1
ATOM 4859 O O . ARG A 1 609 ? -82.961 26.857 -13.058 1.00 76.50 609 ARG A O 1
ATOM 4866 N N . CYS A 1 610 ? -83.921 27.952 -11.344 1.00 78.31 610 CYS A N 1
ATOM 4867 C CA . CYS A 1 610 ? -83.147 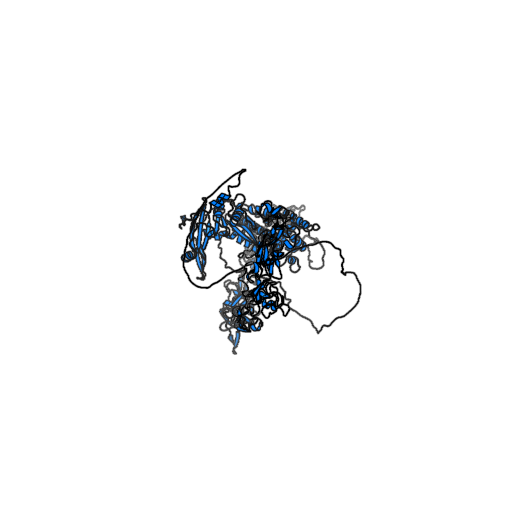27.310 -10.288 1.00 78.31 610 CYS A CA 1
ATOM 4868 C C . CYS A 1 610 ? -83.381 25.790 -10.296 1.00 78.31 610 CYS A C 1
ATOM 4870 O O . CYS A 1 610 ? -84.517 25.328 -10.400 1.00 78.31 610 CYS A O 1
ATOM 4872 N N . LYS A 1 611 ? -82.302 25.011 -10.184 1.00 74.88 611 LYS A N 1
ATOM 4873 C CA . LYS A 1 611 ? -82.335 23.537 -10.181 1.00 74.88 611 LYS A CA 1
ATOM 4874 C C . LYS A 1 611 ? -82.374 22.917 -8.777 1.00 74.88 611 LYS A C 1
ATOM 4876 O O . LYS A 1 611 ? -82.371 21.694 -8.666 1.00 74.88 611 LYS A O 1
ATOM 4881 N N . PHE A 1 612 ? -82.420 23.726 -7.716 1.00 71.81 612 PHE A N 1
ATOM 4882 C CA . PHE A 1 612 ? -82.571 23.227 -6.346 1.00 71.81 612 PHE A CA 1
ATOM 4883 C C . PHE A 1 612 ? -84.000 22.686 -6.113 1.00 71.81 612 PHE A C 1
ATOM 4885 O O . PHE A 1 612 ? -84.962 23.378 -6.471 1.00 71.81 612 PHE A O 1
ATOM 4892 N N . PRO A 1 613 ? -84.182 21.493 -5.508 1.00 57.62 613 PRO A N 1
ATOM 4893 C CA . PRO A 1 613 ? -85.506 20.940 -5.220 1.00 57.62 613 PRO A CA 1
ATOM 4894 C C . PRO A 1 613 ? -86.395 21.916 -4.437 1.00 57.62 613 PRO A C 1
ATOM 4896 O O . PRO A 1 613 ? -85.936 22.602 -3.528 1.00 57.62 613 PRO A O 1
ATOM 4899 N N . LYS A 1 614 ? -87.686 21.985 -4.781 1.00 63.91 614 LYS A N 1
ATOM 4900 C CA . LYS A 1 614 ? -88.669 22.901 -4.160 1.00 63.91 614 LYS A CA 1
ATOM 4901 C C . LYS A 1 614 ? -88.347 24.411 -4.315 1.00 63.91 614 LYS A C 1
ATOM 4903 O O . LYS A 1 614 ? -88.940 25.230 -3.616 1.00 63.91 614 LYS A O 1
ATOM 4908 N N . CYS A 1 615 ? -87.458 24.820 -5.232 1.00 68.81 615 CYS A N 1
ATOM 4909 C CA . CYS A 1 615 ? -87.182 26.236 -5.523 1.00 68.81 615 CYS A CA 1
ATOM 4910 C C . CYS A 1 615 ? -87.660 26.648 -6.929 1.00 68.81 615 CYS A C 1
ATOM 4912 O O . CYS A 1 615 ? -87.207 26.112 -7.935 1.00 68.81 615 CYS A O 1
ATOM 4914 N N . THR A 1 616 ? -88.563 27.629 -7.011 1.00 73.81 616 THR A N 1
ATOM 4915 C CA . THR A 1 616 ? -89.222 28.072 -8.261 1.00 73.81 616 THR A CA 1
ATOM 4916 C C . THR A 1 616 ? -88.590 29.310 -8.915 1.00 73.81 616 THR A C 1
ATOM 4918 O O . THR A 1 616 ? -88.999 29.710 -10.006 1.00 73.81 616 THR A O 1
ATOM 4921 N N . GLY A 1 617 ? -87.599 29.934 -8.268 1.00 74.19 617 GLY A N 1
ATOM 4922 C CA . GLY A 1 617 ? -86.984 31.183 -8.726 1.00 74.19 617 GLY A CA 1
ATOM 4923 C C . GLY A 1 617 ? -86.160 31.045 -10.014 1.00 74.19 617 GLY A C 1
ATOM 4924 O O . GLY A 1 617 ? -85.632 29.977 -10.320 1.00 74.19 617 GLY A O 1
ATOM 4925 N N . HIS A 1 618 ? -86.004 32.151 -10.750 1.00 80.44 618 HIS A N 1
ATOM 4926 C CA . HIS A 1 618 ? -85.143 32.233 -11.938 1.00 80.44 618 HIS A CA 1
ATOM 4927 C C . HIS A 1 618 ? -83.910 33.100 -11.659 1.00 80.44 618 HIS A C 1
ATOM 4929 O O . HIS A 1 618 ? -84.018 34.225 -11.164 1.00 80.44 618 HIS A O 1
ATOM 4935 N N . THR A 1 619 ? -82.732 32.586 -11.995 1.00 79.75 619 THR A N 1
ATOM 4936 C CA . THR A 1 619 ? -81.419 33.083 -11.568 1.00 79.75 619 THR A CA 1
ATOM 4937 C C . THR A 1 619 ? -80.460 33.157 -12.758 1.00 79.75 619 THR A C 1
ATOM 4939 O O . THR A 1 619 ? -80.522 32.322 -13.658 1.00 79.75 619 THR A O 1
ATOM 4942 N N . SER A 1 620 ? -79.593 34.168 -12.780 1.00 78.06 620 SER A N 1
ATOM 4943 C CA . SER A 1 620 ? -78.401 34.221 -13.642 1.00 78.06 620 SER A CA 1
ATOM 4944 C C . SER A 1 620 ? -77.174 33.607 -12.960 1.00 78.06 620 SER A C 1
ATOM 4946 O O . SER A 1 620 ? -76.165 33.383 -13.619 1.00 78.06 620 SER A O 1
ATOM 4948 N N . MET A 1 621 ? -77.237 33.318 -11.655 1.00 75.38 621 MET A N 1
ATOM 4949 C CA . MET A 1 621 ? -76.129 32.695 -10.933 1.00 75.38 621 MET A CA 1
ATOM 4950 C C . MET A 1 621 ? -76.055 31.206 -11.272 1.00 75.38 621 MET A C 1
ATOM 4952 O O . MET A 1 621 ? -77.012 30.458 -11.038 1.00 75.38 621 MET A O 1
ATOM 4956 N N . LYS A 1 622 ? -74.902 30.769 -11.775 1.00 82.81 622 LYS A N 1
ATOM 4957 C CA . LYS A 1 622 ? -74.569 29.360 -11.996 1.00 82.81 622 LYS A CA 1
ATOM 4958 C C . LYS A 1 622 ? -73.321 28.964 -11.215 1.00 82.81 622 LYS A C 1
ATOM 4960 O O . LYS A 1 622 ? -72.436 29.784 -11.000 1.00 82.81 622 LYS A O 1
ATOM 4965 N N . CYS A 1 623 ? -73.235 27.706 -10.806 1.00 75.38 623 CYS A N 1
ATOM 4966 C CA . CYS A 1 623 ? -72.007 27.147 -10.249 1.00 75.38 623 CYS A CA 1
ATOM 4967 C C . CYS A 1 623 ? -70.975 26.939 -11.374 1.00 75.38 623 CYS A C 1
ATOM 4969 O O . CYS A 1 623 ? -71.307 26.324 -12.388 1.00 75.38 623 CYS A O 1
ATOM 4971 N N . THR A 1 624 ? -69.739 27.411 -11.206 1.00 76.62 624 THR A N 1
ATOM 4972 C CA . THR A 1 624 ? -68.642 27.270 -12.186 1.00 76.62 624 THR A CA 1
ATOM 4973 C C . THR A 1 624 ? -68.316 25.813 -12.503 1.00 76.62 624 THR A C 1
ATOM 4975 O O . THR A 1 624 ? -68.070 25.482 -13.660 1.00 76.62 624 THR A O 1
ATOM 4978 N N . LYS A 1 625 ? -68.337 24.949 -11.482 1.00 70.50 625 LYS A N 1
ATOM 4979 C CA . LYS A 1 625 ? -67.939 23.540 -11.571 1.00 70.50 625 LYS A CA 1
ATOM 4980 C C . LYS A 1 625 ? -69.082 22.606 -11.989 1.00 70.50 625 LYS A C 1
ATOM 4982 O O . LYS A 1 625 ? -68.867 21.726 -12.813 1.00 70.50 625 LYS A O 1
ATOM 4987 N N . CYS A 1 626 ? -70.307 22.830 -11.500 1.00 66.88 626 CYS A N 1
ATOM 4988 C CA . CYS A 1 626 ? -71.478 22.044 -11.924 1.00 66.88 626 CYS A CA 1
ATOM 4989 C C . CYS A 1 626 ? -72.122 22.532 -13.235 1.00 66.88 626 CYS A C 1
ATOM 4991 O O . CYS A 1 626 ? -72.885 21.786 -13.839 1.00 66.88 626 CYS A O 1
ATOM 4993 N N . ASP A 1 627 ? -71.911 23.794 -13.629 1.00 70.56 627 ASP A N 1
ATOM 4994 C CA . ASP A 1 627 ? -72.647 24.496 -14.701 1.00 70.56 627 ASP A CA 1
ATOM 4995 C C . ASP A 1 627 ? -74.185 24.537 -14.490 1.00 70.56 627 ASP A C 1
ATOM 4997 O O . ASP A 1 627 ? -74.977 24.690 -15.421 1.00 70.56 627 ASP A O 1
ATOM 5001 N N . VAL A 1 628 ? -74.619 24.414 -13.229 1.00 77.69 628 VAL A N 1
ATOM 5002 C CA . VAL A 1 628 ? -76.027 24.384 -12.792 1.00 77.69 628 VAL A CA 1
ATOM 5003 C C . VAL A 1 628 ? -76.436 25.726 -12.178 1.00 77.69 628 VAL A C 1
ATOM 5005 O O . VAL A 1 628 ? -75.690 26.316 -11.399 1.00 77.69 628 VAL A O 1
ATOM 5008 N N . HIS A 1 629 ? -77.646 26.190 -12.502 1.00 80.31 629 HIS A N 1
ATOM 5009 C CA . HIS A 1 629 ? -78.211 27.458 -12.034 1.00 80.31 629 HIS A CA 1
ATOM 5010 C C . HIS A 1 629 ? -78.863 27.324 -10.645 1.00 80.31 629 HIS A C 1
ATOM 5012 O O . HIS A 1 629 ? -79.746 26.483 -10.446 1.00 80.31 629 HIS A O 1
ATOM 5018 N N . LEU A 1 630 ? -78.444 28.164 -9.693 1.00 76.19 630 LEU A N 1
ATOM 5019 C CA . LEU A 1 630 ? -78.854 28.126 -8.280 1.00 76.19 630 LEU A CA 1
ATOM 5020 C C . LEU A 1 630 ? -79.159 29.531 -7.734 1.00 76.19 630 LEU A C 1
ATOM 5022 O O . LEU A 1 630 ? -78.689 30.544 -8.255 1.00 76.19 630 LEU A O 1
ATOM 5026 N N . CYS A 1 631 ? -79.987 29.610 -6.691 1.00 79.62 631 CYS A N 1
ATOM 5027 C CA . CYS A 1 631 ? -80.320 30.877 -6.040 1.00 79.62 631 CYS A CA 1
ATOM 5028 C C . CYS A 1 631 ? -79.278 31.244 -4.977 1.00 79.62 631 CYS A C 1
ATOM 5030 O O . CYS A 1 631 ? -79.051 30.486 -4.036 1.00 79.62 631 CYS A O 1
ATOM 5032 N N . LEU A 1 632 ? -78.708 32.440 -5.123 1.00 74.25 632 LEU A N 1
ATOM 5033 C CA . LEU A 1 632 ? -77.834 33.081 -4.149 1.00 74.25 632 LEU A CA 1
ATOM 5034 C C . LEU A 1 632 ? -78.255 34.552 -4.030 1.00 74.25 632 LEU A C 1
ATOM 5036 O O . LEU A 1 632 ? -77.977 35.356 -4.918 1.00 74.25 632 LEU A O 1
ATOM 5040 N N . ASN A 1 633 ? -78.990 34.891 -2.973 1.00 67.94 633 ASN A N 1
ATOM 5041 C CA . ASN A 1 633 ? -79.341 36.268 -2.618 1.00 67.94 633 ASN A CA 1
ATOM 5042 C C . ASN A 1 633 ? -79.374 36.435 -1.086 1.00 67.94 633 ASN A C 1
ATOM 5044 O O . ASN A 1 633 ? -79.304 35.444 -0.359 1.00 67.94 633 ASN A O 1
ATOM 5048 N N . LYS A 1 634 ? -79.498 37.678 -0.596 1.00 60.16 634 LYS A N 1
ATOM 5049 C CA . LYS A 1 634 ? -79.421 38.008 0.844 1.00 60.16 634 LYS A CA 1
ATOM 5050 C C . LYS A 1 634 ? -80.395 37.231 1.744 1.00 60.16 634 LYS A C 1
ATOM 5052 O O . LYS A 1 634 ? -80.097 37.062 2.918 1.00 60.16 634 LYS A O 1
ATOM 5057 N N . ASN A 1 635 ? -81.520 36.750 1.208 1.00 60.34 635 ASN A N 1
ATOM 5058 C CA . ASN A 1 635 ? -82.581 36.101 1.984 1.00 60.34 635 ASN A CA 1
ATOM 5059 C C . ASN A 1 635 ? -82.720 34.601 1.656 1.00 60.34 635 ASN A C 1
ATOM 5061 O O . ASN A 1 635 ? -83.548 33.919 2.257 1.00 60.34 635 ASN A O 1
ATOM 5065 N N . LYS A 1 636 ? -81.964 34.077 0.678 1.00 66.31 636 LYS A N 1
ATOM 5066 C CA . LYS A 1 636 ? -81.990 32.662 0.286 1.00 66.31 636 LYS A CA 1
ATOM 5067 C C . LYS A 1 636 ? -80.689 32.250 -0.405 1.00 66.31 636 LYS A C 1
ATOM 5069 O O . LYS A 1 636 ? -80.414 32.656 -1.537 1.00 66.31 636 LYS A O 1
ATOM 5074 N N . ASN A 1 637 ? -79.931 31.390 0.269 1.00 68.19 637 ASN A N 1
ATOM 5075 C CA . ASN A 1 637 ? -78.717 30.759 -0.236 1.00 68.19 637 ASN A CA 1
ATOM 5076 C C . ASN A 1 637 ? -78.949 29.243 -0.380 1.00 68.19 637 ASN A C 1
ATOM 5078 O O . ASN A 1 637 ? -79.240 28.575 0.606 1.00 68.19 637 ASN A O 1
ATOM 5082 N N . CYS A 1 638 ? -78.844 28.701 -1.595 1.00 68.75 638 CYS A N 1
ATOM 5083 C CA . CYS A 1 638 ? -79.065 27.275 -1.883 1.00 68.75 638 CYS A CA 1
ATOM 5084 C C . CYS A 1 638 ? -77.751 26.479 -2.066 1.00 68.75 638 CYS A C 1
ATOM 5086 O O . CYS A 1 638 ? -77.672 25.659 -2.980 1.00 68.75 638 CYS A O 1
ATOM 5088 N N . PHE A 1 639 ? -76.729 26.745 -1.238 1.00 64.88 639 PHE A N 1
ATOM 5089 C CA . PHE A 1 639 ? -75.373 26.164 -1.345 1.00 64.88 639 PHE A CA 1
ATOM 5090 C C . PHE A 1 639 ? -74.819 25.499 -0.053 1.00 64.88 639 PHE A C 1
ATOM 5092 O O . PHE A 1 639 ? -73.647 25.143 -0.048 1.00 64.88 639 PHE A O 1
ATOM 5099 N N . TYR A 1 640 ? -75.587 25.345 1.037 1.00 58.19 640 TYR A N 1
ATOM 5100 C CA . TYR A 1 640 ? -75.054 24.866 2.333 1.00 58.19 640 TYR A CA 1
ATOM 5101 C C . TYR A 1 640 ? -76.003 23.894 3.062 1.00 58.19 640 TYR A C 1
ATOM 5103 O O . TYR A 1 640 ? -77.221 24.081 2.997 1.00 58.19 640 TYR A O 1
ATOM 5111 N N . ILE A 1 641 ? -75.435 22.878 3.725 1.00 57.19 641 ILE A N 1
ATOM 5112 C CA . ILE A 1 641 ? -76.074 21.801 4.514 1.00 57.19 641 ILE A CA 1
ATOM 5113 C C . ILE A 1 641 ? -75.118 21.456 5.691 1.00 57.19 641 ILE A C 1
ATOM 5115 O O . ILE A 1 641 ? -73.958 21.867 5.661 1.00 57.19 641 ILE A O 1
ATOM 5119 N N . ASP A 1 642 ? -75.620 20.786 6.736 1.00 55.41 642 ASP A N 1
ATOM 5120 C CA . ASP A 1 642 ? -74.847 20.219 7.856 1.00 55.41 642 ASP A CA 1
ATOM 5121 C C . ASP A 1 642 ? -75.267 18.752 8.078 1.00 55.41 642 ASP A C 1
ATOM 5123 O O . ASP A 1 642 ? -76.424 18.469 8.407 1.00 55.41 642 ASP A O 1
ATOM 5127 N N . GLU A 1 643 ? -74.340 17.820 7.860 1.00 65.50 643 GLU A N 1
ATOM 5128 C CA . GLU A 1 643 ? -74.595 16.379 7.852 1.00 65.50 643 GLU A CA 1
ATOM 5129 C C . GLU A 1 643 ? -74.406 15.680 9.213 1.00 65.50 643 GLU A C 1
ATOM 5131 O O . GLU A 1 643 ? -74.945 14.593 9.404 1.00 65.50 643 GLU A O 1
ATOM 5136 N N . CYS A 1 644 ? -73.700 16.258 10.190 1.00 64.06 644 CYS A N 1
ATOM 5137 C CA . CYS A 1 644 ? -73.340 15.545 11.434 1.00 64.06 644 CYS A CA 1
ATOM 5138 C C . CYS A 1 644 ? -74.449 15.494 12.502 1.00 64.06 644 CYS A C 1
ATOM 5140 O O . CYS A 1 644 ? -74.192 15.118 13.644 1.00 64.06 644 CYS A O 1
ATOM 5142 N N . THR A 1 645 ? -75.676 15.881 12.153 1.00 61.41 645 THR A N 1
ATOM 5143 C CA . THR A 1 645 ? -76.812 15.971 13.088 1.00 61.41 645 THR A CA 1
ATOM 5144 C C . THR A 1 645 ? -77.718 14.732 13.100 1.00 61.41 645 THR A C 1
ATOM 5146 O O . THR A 1 645 ? -78.599 14.626 13.955 1.00 61.41 645 THR A O 1
ATOM 5149 N N . PHE A 1 646 ? -77.495 13.763 12.204 1.00 56.19 646 PHE A N 1
ATOM 5150 C CA . PHE A 1 646 ? -78.198 12.474 12.212 1.00 56.19 646 PHE A CA 1
ATOM 5151 C C . PHE A 1 646 ? -77.509 11.469 13.157 1.00 56.19 646 PHE A C 1
ATOM 5153 O O . PHE A 1 646 ? -76.291 11.480 13.319 1.00 56.19 646 PHE A O 1
ATOM 5160 N N . HIS A 1 647 ? -78.290 10.596 13.801 1.00 49.69 647 HIS A N 1
ATOM 5161 C CA . HIS A 1 647 ? -77.751 9.555 14.686 1.00 49.69 647 HIS A CA 1
ATOM 5162 C C . HIS A 1 647 ? -77.066 8.425 13.900 1.00 49.69 647 HIS A C 1
ATOM 5164 O O . HIS A 1 647 ? -77.463 8.119 12.778 1.00 49.69 647 HIS A O 1
ATOM 5170 N N . SER A 1 648 ? -76.079 7.779 14.533 1.00 59.03 648 SER A N 1
ATOM 5171 C CA . SER A 1 648 ? -75.432 6.540 14.063 1.00 59.03 648 SER A CA 1
ATOM 5172 C C . SER A 1 648 ? -74.804 6.608 12.662 1.00 59.03 648 SER A C 1
ATOM 5174 O O . SER A 1 648 ? -74.852 5.636 11.916 1.00 59.03 648 SER A O 1
ATOM 5176 N N . ILE A 1 649 ? -74.199 7.750 12.311 1.00 67.69 649 ILE A N 1
ATOM 5177 C CA . ILE A 1 649 ? -73.474 7.933 11.039 1.00 67.69 649 ILE A CA 1
ATOM 5178 C C . ILE A 1 649 ? -72.196 7.082 10.983 1.00 67.69 649 ILE A C 1
ATOM 5180 O O . ILE A 1 649 ? -71.952 6.425 9.981 1.00 67.69 649 ILE A O 1
ATOM 5184 N N . CYS A 1 650 ? -71.399 7.092 12.055 1.00 71.06 650 CYS A N 1
ATOM 5185 C CA . CYS A 1 650 ? -70.209 6.254 12.194 1.00 71.06 650 CYS A CA 1
ATOM 5186 C C . CYS A 1 650 ? -70.522 5.131 13.182 1.00 71.06 650 CYS A C 1
ATOM 5188 O O . CYS A 1 650 ? -70.869 5.412 14.333 1.00 71.06 650 CYS A O 1
ATOM 5190 N N . VAL A 1 651 ? -70.415 3.880 12.744 1.00 70.69 651 VAL A N 1
ATOM 5191 C CA . VAL A 1 651 ? -70.434 2.699 13.616 1.00 70.69 651 VAL A CA 1
ATOM 5192 C C . VAL A 1 651 ? -68.978 2.299 13.867 1.00 70.69 651 VAL A C 1
ATOM 5194 O O . VAL A 1 651 ? -68.184 2.366 12.936 1.00 70.69 651 VAL A O 1
ATOM 5197 N N . PHE A 1 652 ? -68.618 1.947 15.108 1.00 75.19 652 PHE A N 1
ATOM 5198 C CA . PHE A 1 652 ? -67.226 1.671 15.532 1.00 75.19 652 PHE A CA 1
ATOM 5199 C C . PHE A 1 652 ? -66.245 2.829 15.231 1.00 75.19 652 PHE A C 1
ATOM 5201 O O . PHE A 1 652 ? -65.137 2.646 14.724 1.00 75.19 652 PHE A O 1
ATOM 5208 N N . GLY A 1 653 ? -66.705 4.061 15.488 1.00 74.50 653 GLY A N 1
ATOM 5209 C CA . GLY A 1 653 ? -65.895 5.265 15.350 1.00 74.50 653 GLY A CA 1
ATOM 5210 C C . GLY A 1 653 ? -66.649 6.566 15.643 1.00 74.50 653 GLY A C 1
ATOM 5211 O O . GLY A 1 653 ? -67.869 6.593 15.822 1.00 74.50 653 GLY A O 1
ATOM 5212 N N . THR A 1 654 ? -65.925 7.686 15.657 1.00 79.06 654 THR A N 1
ATOM 5213 C CA . THR A 1 654 ? -66.450 9.026 15.978 1.00 79.06 654 THR A CA 1
ATOM 5214 C C . THR A 1 654 ? -66.574 9.935 14.750 1.00 79.06 654 THR A C 1
ATOM 5216 O O . THR A 1 654 ? -65.699 9.984 13.887 1.00 79.06 654 THR A O 1
ATOM 5219 N N . CYS A 1 655 ? -67.679 10.684 14.659 1.00 76.50 655 CYS A N 1
ATOM 5220 C CA . CYS A 1 655 ? -67.997 11.529 13.502 1.00 76.50 655 CYS A CA 1
ATOM 5221 C C . CYS A 1 655 ? -67.469 12.965 13.657 1.00 76.50 655 CYS A C 1
ATOM 5223 O O . CYS A 1 655 ? -67.592 13.572 14.724 1.00 76.50 655 CYS A O 1
ATOM 5225 N N . LYS A 1 656 ? -66.923 13.543 12.579 1.00 75.50 656 LYS A N 1
ATOM 5226 C CA . LYS A 1 656 ? -66.433 14.928 12.539 1.00 75.50 656 LYS A CA 1
ATOM 5227 C C . LYS A 1 656 ? -66.945 15.688 11.315 1.00 75.50 656 LYS A C 1
ATOM 5229 O O . LYS A 1 656 ? -66.676 15.300 10.179 1.00 75.50 656 LYS A O 1
ATOM 5234 N N . ASN A 1 657 ? -67.595 16.822 11.571 1.00 61.62 657 ASN A N 1
ATOM 5235 C CA . ASN A 1 657 ? -68.138 17.707 10.542 1.00 61.62 657 ASN A CA 1
ATOM 5236 C C . ASN A 1 657 ? -67.060 18.579 9.883 1.00 61.62 657 ASN A C 1
ATOM 5238 O O . ASN A 1 657 ? -66.137 19.048 10.559 1.00 61.62 657 ASN A O 1
ATOM 5242 N N . LEU A 1 658 ? -67.205 18.842 8.586 1.00 61.31 658 LEU A N 1
ATOM 5243 C CA . LEU A 1 658 ? -66.394 19.764 7.786 1.00 61.31 658 LEU A CA 1
ATOM 5244 C C . LEU A 1 658 ? -67.317 20.532 6.812 1.00 61.31 658 LEU A C 1
ATOM 5246 O O . LEU A 1 658 ? -68.430 20.092 6.539 1.00 61.31 658 LEU A O 1
ATOM 5250 N N . PRO A 1 659 ? -66.907 21.689 6.258 1.00 50.12 659 PRO A N 1
ATOM 5251 C CA . PRO A 1 659 ? -67.776 22.462 5.368 1.00 50.12 659 PRO A CA 1
ATOM 5252 C C . PRO A 1 659 ? -68.127 21.704 4.073 1.00 50.12 659 PRO A C 1
ATOM 5254 O O . PRO A 1 659 ? -67.349 21.709 3.123 1.00 50.12 659 PRO A O 1
ATOM 5257 N N . GLY A 1 660 ? -69.313 21.088 4.034 1.00 54.91 660 GLY A N 1
ATOM 5258 C CA . GLY A 1 660 ? -69.834 20.330 2.892 1.00 54.91 660 GLY A CA 1
ATOM 5259 C C . GLY A 1 660 ? -69.495 18.834 2.872 1.00 54.91 660 GLY A C 1
ATOM 5260 O O . GLY A 1 660 ? -69.760 18.198 1.858 1.00 54.91 660 GLY A O 1
ATOM 5261 N N . MET A 1 661 ? -68.913 18.271 3.939 1.00 62.62 661 MET A N 1
ATOM 5262 C CA . MET A 1 661 ? -68.772 16.817 4.116 1.00 62.62 661 MET A CA 1
ATOM 5263 C C . MET A 1 661 ? -68.544 16.451 5.588 1.00 62.62 661 MET A C 1
ATOM 5265 O O . MET A 1 661 ? -68.001 17.248 6.346 1.00 62.62 661 MET A O 1
ATOM 5269 N N . PHE A 1 662 ? -68.830 15.212 5.979 1.00 69.50 662 PHE A N 1
ATOM 5270 C CA . PHE A 1 662 ? -68.361 14.647 7.250 1.00 69.50 662 PHE A CA 1
ATOM 5271 C C . PHE A 1 662 ? -67.229 13.634 7.017 1.00 69.50 662 PHE A C 1
ATOM 5273 O O . PHE A 1 662 ? -66.938 13.263 5.879 1.00 69.50 662 PHE A O 1
ATOM 5280 N N . ARG A 1 663 ? -66.582 13.182 8.096 1.00 72.19 663 ARG A N 1
ATOM 5281 C CA . ARG A 1 663 ? -65.735 11.977 8.094 1.00 72.19 663 ARG A CA 1
ATOM 5282 C C . ARG A 1 663 ? -65.844 11.215 9.411 1.00 72.19 663 ARG A C 1
ATOM 5284 O O . ARG A 1 663 ? -66.038 11.842 10.456 1.00 72.19 663 ARG A O 1
ATOM 5291 N N . CYS A 1 664 ? -65.628 9.907 9.367 1.00 77.88 664 CYS A N 1
ATOM 5292 C CA . CYS A 1 664 ? -65.454 9.086 10.564 1.00 77.88 664 CYS A CA 1
ATOM 5293 C C . CYS A 1 664 ? -63.983 9.021 11.014 1.00 77.88 664 CYS A C 1
ATOM 5295 O O . CYS A 1 664 ? -63.062 9.372 10.269 1.00 77.88 664 CYS A O 1
ATOM 5297 N N . LEU A 1 665 ? -63.778 8.600 12.260 1.00 78.94 665 LEU A N 1
ATOM 5298 C CA . LEU A 1 665 ? -62.502 8.244 12.877 1.00 78.94 665 LEU A CA 1
ATOM 5299 C C . LEU A 1 665 ? -62.720 6.917 13.597 1.00 78.94 665 LEU A C 1
ATOM 5301 O O . LEU A 1 665 ? -63.483 6.894 14.558 1.00 78.94 665 LEU A O 1
ATOM 5305 N N . CYS A 1 666 ? -62.120 5.845 13.097 1.00 82.38 666 CYS A N 1
ATOM 5306 C CA . CYS A 1 666 ? -62.377 4.492 13.578 1.00 82.38 666 CYS A CA 1
ATOM 5307 C C . CYS A 1 666 ? -61.641 4.187 14.883 1.00 82.38 666 CYS A C 1
ATOM 5309 O O . CYS A 1 666 ? -60.599 4.788 15.166 1.00 82.38 666 CYS A O 1
ATOM 5311 N N . ASP A 1 667 ? -62.210 3.269 15.656 1.00 79.06 667 ASP A N 1
ATOM 5312 C CA . ASP A 1 667 ? -61.582 2.704 16.849 1.00 79.06 667 ASP A CA 1
ATOM 5313 C C . ASP A 1 667 ? -60.495 1.671 16.443 1.00 79.06 667 ASP A C 1
ATOM 5315 O O . ASP A 1 667 ? -60.410 1.275 15.277 1.00 79.06 667 ASP A O 1
ATOM 5319 N N . GLU A 1 668 ? -59.611 1.261 17.362 1.00 76.69 668 GLU A N 1
ATOM 5320 C CA . GLU A 1 668 ? -58.534 0.302 17.034 1.00 76.69 668 GLU A CA 1
ATOM 5321 C C . GLU A 1 668 ? -59.111 -1.068 16.613 1.00 76.69 668 GLU A C 1
ATOM 5323 O O . GLU A 1 668 ? -60.098 -1.526 17.184 1.00 76.69 668 GLU A O 1
ATOM 5328 N N . GLY A 1 669 ? -58.518 -1.685 15.580 1.00 72.12 669 GLY A N 1
ATOM 5329 C CA . GLY A 1 669 ? -59.044 -2.886 14.904 1.00 72.12 669 GLY A CA 1
ATOM 5330 C C . GLY A 1 669 ? -59.988 -2.613 13.716 1.00 72.12 669 GLY A C 1
ATOM 5331 O O . GLY A 1 669 ? -60.431 -3.551 13.061 1.00 72.12 669 GLY A O 1
ATOM 5332 N N . TYR A 1 670 ? -60.297 -1.344 13.404 1.00 82.50 670 TYR A N 1
ATOM 5333 C CA . TYR A 1 670 ? -61.245 -0.975 12.341 1.00 82.50 670 TYR A CA 1
ATOM 5334 C C . TYR A 1 670 ? -60.647 0.043 11.350 1.00 82.50 670 TYR A C 1
ATOM 5336 O O . TYR A 1 670 ? -60.057 1.051 11.748 1.00 82.50 670 TYR A O 1
ATOM 5344 N N . GLU A 1 671 ? -60.846 -0.170 10.044 1.00 81.44 671 GLU A N 1
ATOM 5345 C CA . GLU A 1 671 ? -60.465 0.774 8.982 1.00 81.44 671 GLU A CA 1
ATOM 5346 C C . GLU A 1 671 ? -61.663 1.537 8.388 1.00 81.44 671 GLU A C 1
ATOM 5348 O O . GLU A 1 671 ? -62.824 1.188 8.600 1.00 81.44 671 GLU A O 1
ATOM 5353 N N . LEU A 1 672 ? -61.386 2.618 7.648 1.00 77.62 672 LEU A N 1
ATOM 5354 C CA . LEU A 1 672 ? -62.420 3.394 6.957 1.00 77.62 672 LEU A CA 1
ATOM 5355 C C . LEU A 1 672 ? -62.861 2.697 5.671 1.00 77.62 672 LEU A C 1
ATOM 5357 O O . LEU A 1 672 ? -62.040 2.375 4.811 1.00 77.62 672 LEU A O 1
ATOM 5361 N N . ASP A 1 673 ? -64.174 2.589 5.491 1.00 69.00 673 ASP A N 1
ATOM 5362 C CA . ASP A 1 673 ? -64.767 2.048 4.277 1.00 69.00 673 ASP A CA 1
ATOM 5363 C C . ASP A 1 673 ? -64.421 2.893 3.029 1.00 69.00 673 ASP A C 1
ATOM 5365 O O . ASP A 1 673 ? -64.029 4.061 3.110 1.00 69.00 673 ASP A O 1
ATOM 5369 N N . ARG A 1 674 ? -64.629 2.338 1.826 1.00 63.97 674 ARG A N 1
ATOM 5370 C CA . ARG A 1 674 ? -64.345 3.048 0.559 1.00 63.97 674 ARG A CA 1
ATOM 5371 C C . ARG A 1 674 ? -65.191 4.315 0.347 1.00 63.97 674 ARG A C 1
ATOM 5373 O O . ARG A 1 674 ? -64.865 5.103 -0.542 1.00 63.97 674 ARG A O 1
ATOM 5380 N N . SER A 1 675 ? -66.245 4.521 1.138 1.00 61.97 675 SER A N 1
ATOM 5381 C CA . SER A 1 675 ? -67.040 5.756 1.175 1.00 61.97 675 SER A CA 1
ATOM 5382 C C . SER A 1 675 ? -66.430 6.839 2.080 1.00 61.97 675 SER A C 1
ATOM 5384 O O . SER A 1 675 ? -66.831 7.998 1.981 1.00 61.97 675 SER A O 1
ATOM 5386 N N . GLY A 1 676 ? -65.489 6.488 2.967 1.00 64.75 676 GLY A N 1
ATOM 5387 C CA . GLY A 1 676 ? -64.946 7.359 4.019 1.00 64.75 676 GLY A CA 1
ATOM 5388 C C . GLY A 1 676 ? -65.959 7.711 5.117 1.00 64.75 676 GLY A C 1
ATOM 5389 O O . GLY A 1 676 ? -65.767 8.693 5.843 1.00 64.75 676 GLY A O 1
ATOM 5390 N N . GLY A 1 677 ? -67.057 6.954 5.193 1.00 65.81 677 GLY A N 1
ATOM 5391 C CA . GLY A 1 677 ? -68.286 7.314 5.898 1.00 65.81 677 GLY A CA 1
ATOM 5392 C C . GLY A 1 677 ? -68.763 6.290 6.925 1.00 65.81 677 GLY A C 1
ATOM 5393 O O . GLY A 1 677 ? -69.688 6.605 7.665 1.00 65.81 677 GLY A O 1
ATOM 5394 N N . ASN A 1 678 ? -68.142 5.112 7.001 1.00 71.56 678 ASN A N 1
ATOM 5395 C CA . ASN A 1 678 ? -68.318 4.153 8.091 1.00 71.56 678 ASN A CA 1
ATOM 5396 C C . ASN A 1 678 ? -66.992 3.426 8.390 1.00 71.56 678 ASN A C 1
ATOM 5398 O O . ASN A 1 678 ? -66.064 3.482 7.581 1.00 71.56 678 ASN A O 1
ATOM 5402 N N . CYS A 1 679 ? -66.907 2.745 9.533 1.00 82.25 679 CYS A N 1
ATOM 5403 C CA . CYS A 1 679 ? -65.767 1.901 9.885 1.00 82.25 679 CYS A CA 1
ATOM 5404 C C . CYS A 1 679 ? -66.105 0.414 9.719 1.00 82.25 679 CYS A C 1
ATOM 5406 O O . CYS A 1 679 ? -67.235 -0.016 9.975 1.00 82.25 679 CYS A O 1
ATOM 5408 N N . THR A 1 680 ? -65.127 -0.358 9.259 1.00 80.94 680 THR A N 1
ATOM 5409 C CA . THR A 1 680 ? -65.223 -1.798 9.000 1.00 80.94 680 THR A CA 1
ATOM 5410 C C . THR A 1 680 ? -64.073 -2.532 9.667 1.00 80.94 680 THR A C 1
ATOM 5412 O O . THR A 1 680 ? -62.956 -2.029 9.700 1.00 80.94 680 THR A O 1
ATOM 5415 N N . ASP A 1 681 ? -64.385 -3.713 10.189 1.00 85.12 681 ASP A N 1
ATOM 5416 C CA . ASP A 1 681 ? -63.449 -4.659 10.796 1.00 85.12 681 ASP A CA 1
ATOM 5417 C C . ASP A 1 681 ? -62.255 -4.954 9.871 1.00 85.12 681 ASP A C 1
ATOM 5419 O O . ASP A 1 681 ? -62.448 -5.112 8.659 1.00 85.12 681 ASP A O 1
ATOM 5423 N N . VAL A 1 682 ? -61.038 -5.003 10.419 1.00 84.19 682 VAL A N 1
ATOM 5424 C CA . VAL A 1 682 ? -59.831 -5.372 9.664 1.00 84.19 682 VAL A CA 1
ATOM 5425 C C . VAL A 1 682 ? -59.631 -6.881 9.778 1.00 84.19 682 VAL A C 1
ATOM 5427 O O . VAL A 1 682 ? -59.231 -7.368 10.825 1.00 84.19 682 VAL A O 1
ATOM 5430 N N . ASP A 1 683 ? -59.875 -7.619 8.692 1.00 82.25 683 ASP A N 1
ATOM 5431 C CA . ASP A 1 683 ? -59.644 -9.070 8.653 1.00 82.25 683 ASP A CA 1
ATOM 5432 C C . ASP A 1 683 ? -58.137 -9.378 8.620 1.00 82.25 683 ASP A C 1
ATOM 5434 O O . ASP A 1 683 ? -57.504 -9.493 7.564 1.00 82.25 683 ASP A O 1
ATOM 5438 N N . GLU A 1 684 ? -57.548 -9.467 9.808 1.00 85.44 684 GLU A N 1
ATOM 5439 C CA . GLU A 1 684 ? -56.117 -9.686 10.021 1.00 85.44 684 GLU A CA 1
ATOM 5440 C C . GLU A 1 684 ? -55.670 -11.096 9.604 1.00 85.44 684 GLU A C 1
ATOM 5442 O O . GLU A 1 684 ? -54.489 -11.305 9.316 1.00 85.44 684 GLU A O 1
ATOM 5447 N N . CYS A 1 685 ? -56.603 -12.043 9.456 1.00 83.19 685 CYS A N 1
ATOM 5448 C CA . CYS A 1 685 ? -56.329 -13.381 8.930 1.00 83.19 685 CYS A CA 1
ATOM 5449 C C . CYS A 1 685 ? -56.092 -13.413 7.407 1.00 83.19 685 CYS A C 1
ATOM 5451 O O . CYS A 1 685 ? -55.769 -14.470 6.859 1.00 83.19 685 CYS A O 1
ATOM 5453 N N . LEU A 1 686 ? -56.215 -12.275 6.713 1.00 79.44 686 LEU A N 1
ATOM 5454 C CA . LEU A 1 686 ? -55.800 -12.130 5.314 1.00 79.44 686 LEU A CA 1
ATOM 5455 C C . LEU A 1 686 ? -54.280 -11.945 5.143 1.00 79.44 686 LEU A C 1
ATOM 5457 O O . LEU A 1 686 ? -53.788 -12.082 4.019 1.00 79.44 686 LEU A O 1
ATOM 5461 N N . ASP A 1 687 ? -53.531 -11.649 6.214 1.00 75.62 687 ASP A N 1
ATOM 5462 C CA . ASP A 1 687 ? -52.063 -11.646 6.187 1.00 75.62 687 ASP A CA 1
ATOM 5463 C C . ASP A 1 687 ? -51.522 -13.031 6.607 1.00 75.62 687 ASP A C 1
ATOM 5465 O O . ASP A 1 687 ? -51.706 -13.434 7.758 1.00 75.62 687 ASP A O 1
ATOM 5469 N N . PRO A 1 688 ? -50.823 -13.773 5.721 1.00 66.50 688 PRO A N 1
ATOM 5470 C CA . PRO A 1 688 ? -50.296 -15.107 6.026 1.00 66.50 688 PRO A CA 1
ATOM 5471 C C . PRO A 1 688 ? -49.148 -15.117 7.054 1.00 66.50 688 PRO A C 1
ATOM 5473 O O . PRO A 1 688 ? -48.614 -16.185 7.354 1.00 66.50 688 PRO A O 1
ATOM 5476 N N . ILE A 1 689 ? -48.734 -13.956 7.573 1.00 71.50 689 ILE A N 1
ATOM 5477 C CA . ILE A 1 689 ? -47.783 -13.830 8.687 1.00 71.50 689 ILE A CA 1
ATOM 5478 C C . ILE A 1 689 ? -48.498 -13.956 10.048 1.00 71.50 689 ILE A C 1
ATOM 5480 O O . ILE A 1 689 ? -47.850 -14.269 11.046 1.00 71.50 689 ILE A O 1
ATOM 5484 N N . ASN A 1 690 ? -49.820 -13.763 10.116 1.00 77.00 690 ASN A N 1
ATOM 5485 C CA . ASN A 1 690 ? -50.578 -13.927 11.357 1.00 77.00 690 ASN A CA 1
ATOM 5486 C C . ASN A 1 690 ? -50.935 -15.406 11.598 1.00 77.00 690 ASN A C 1
ATOM 5488 O O . ASN A 1 690 ? -51.370 -16.120 10.697 1.00 77.00 690 ASN A O 1
ATOM 5492 N N . CYS A 1 691 ? -50.756 -15.865 12.839 1.00 78.56 691 CYS A N 1
ATOM 5493 C CA . CYS A 1 691 ? -50.939 -17.257 13.267 1.00 78.56 691 CYS A CA 1
ATOM 5494 C C . CYS A 1 691 ? -50.060 -18.280 12.526 1.00 78.56 691 CYS A C 1
ATOM 5496 O O . CYS A 1 691 ? -50.534 -19.351 12.141 1.00 78.56 691 CYS A O 1
ATOM 5498 N N . VAL A 1 692 ? -48.762 -17.993 12.368 1.00 77.50 692 VAL A N 1
ATOM 5499 C CA . VAL A 1 692 ? -47.790 -18.936 11.776 1.00 77.50 692 VAL A CA 1
ATOM 5500 C C . VAL A 1 692 ? -47.873 -20.302 12.477 1.00 77.50 692 VAL A C 1
ATOM 5502 O O . VAL A 1 692 ? -47.877 -20.368 13.705 1.00 77.50 692 VAL A O 1
ATOM 5505 N N . ASN A 1 693 ? -47.930 -21.394 11.709 1.00 74.44 693 ASN A N 1
ATOM 5506 C CA . ASN A 1 693 ? -48.129 -22.775 12.190 1.00 74.44 693 ASN A CA 1
ATOM 5507 C C . ASN A 1 693 ? -49.457 -23.037 12.944 1.00 74.44 693 ASN A C 1
ATOM 5509 O O . ASN A 1 693 ? -49.580 -24.064 13.610 1.00 74.44 693 ASN A O 1
ATOM 5513 N N . GLY A 1 694 ? -50.447 -22.145 12.854 1.00 78.25 694 GLY A N 1
ATOM 5514 C CA . GLY A 1 694 ? -51.766 -22.287 13.477 1.00 78.25 694 GLY A CA 1
ATOM 5515 C C . GLY A 1 694 ? -52.921 -21.943 12.533 1.00 78.25 694 GLY A C 1
ATOM 5516 O O . GLY A 1 694 ? -52.727 -21.645 11.356 1.00 78.25 694 GLY A O 1
ATOM 5517 N N . LEU A 1 695 ? -54.146 -21.995 13.058 1.00 82.62 695 LEU A N 1
ATOM 5518 C CA . LEU A 1 695 ? -55.365 -21.587 12.361 1.00 82.62 695 LEU A CA 1
ATOM 5519 C C . LEU A 1 695 ? -55.826 -20.218 12.878 1.00 82.62 695 LEU A C 1
ATOM 5521 O O . LEU A 1 695 ? -56.258 -20.102 14.027 1.00 82.62 695 LEU A O 1
ATOM 5525 N N . CYS A 1 696 ? -55.750 -19.199 12.022 1.00 85.19 696 CYS A N 1
ATOM 5526 C CA . CYS A 1 696 ? -56.255 -17.858 12.315 1.00 85.19 696 CYS A CA 1
ATOM 5527 C C . CYS A 1 696 ? -57.790 -17.818 12.275 1.00 85.19 696 CYS A C 1
ATOM 5529 O O . CYS A 1 696 ? -58.409 -18.378 11.366 1.00 85.19 696 CYS A O 1
ATOM 5531 N N . VAL A 1 697 ? -58.399 -17.140 13.249 1.00 86.75 697 VAL A N 1
ATOM 5532 C CA . VAL A 1 697 ? -59.836 -16.852 13.309 1.00 86.75 697 VAL A CA 1
ATOM 5533 C C . VAL A 1 697 ? -60.027 -15.359 13.571 1.00 86.75 697 VAL A C 1
ATOM 5535 O O . VAL A 1 697 ? -59.652 -14.863 14.630 1.00 86.75 697 VAL A O 1
ATOM 5538 N N . ASN A 1 698 ? -60.614 -14.645 12.609 1.00 82.12 698 ASN A N 1
ATOM 5539 C CA . ASN A 1 698 ? -60.893 -13.216 12.734 1.00 82.12 698 ASN A CA 1
ATOM 5540 C C . ASN A 1 698 ? -62.103 -12.966 13.654 1.00 82.12 698 ASN A C 1
ATOM 5542 O O . ASN A 1 698 ? -63.117 -13.669 13.555 1.00 82.12 698 ASN A O 1
ATOM 5546 N N . ILE A 1 699 ? -62.012 -11.964 14.529 1.00 85.00 699 ILE A N 1
ATOM 5547 C CA . ILE A 1 699 ? -63.054 -11.562 15.486 1.00 85.00 699 ILE A CA 1
ATOM 5548 C C . ILE A 1 699 ? -63.218 -10.029 15.471 1.00 85.00 699 ILE A C 1
ATOM 5550 O O . ILE A 1 699 ? -62.266 -9.333 15.161 1.00 85.00 699 ILE A O 1
ATOM 5554 N N . PRO A 1 700 ? -64.383 -9.446 15.815 1.00 80.75 700 PRO A N 1
ATOM 5555 C CA . PRO A 1 700 ? -64.593 -8.004 15.630 1.00 80.75 700 PRO A CA 1
ATOM 5556 C C . PRO A 1 700 ? -63.594 -7.108 16.397 1.00 80.75 700 PRO A C 1
ATOM 5558 O O . PRO A 1 700 ? -63.758 -6.866 17.598 1.00 80.75 700 PRO A O 1
ATOM 5561 N N . GLY A 1 701 ? -62.607 -6.567 15.683 1.00 77.81 701 GLY A N 1
ATOM 5562 C CA . GLY A 1 701 ? -61.503 -5.732 16.157 1.00 77.81 701 GLY A CA 1
ATOM 5563 C C . GLY A 1 701 ? -60.203 -6.463 16.531 1.00 77.81 701 GLY A C 1
ATOM 5564 O O . GLY A 1 701 ? -59.371 -5.839 17.193 1.00 77.81 701 GLY A O 1
ATOM 5565 N N . SER A 1 702 ? -60.038 -7.758 16.216 1.00 82.06 702 SER A N 1
ATOM 5566 C CA . SER A 1 702 ? -58.805 -8.532 16.479 1.00 82.06 702 SER A CA 1
ATOM 5567 C C . SER A 1 702 ? -58.795 -9.914 15.785 1.00 82.06 702 SER A C 1
ATOM 5569 O O . SER A 1 702 ? -59.755 -10.312 15.135 1.00 82.06 702 SER A O 1
ATOM 5571 N N . TYR A 1 703 ? -57.777 -10.742 16.034 1.00 86.81 703 TYR A N 1
ATOM 5572 C CA . TYR A 1 703 ? -57.755 -12.156 15.637 1.00 86.81 703 TYR A CA 1
ATOM 5573 C C . TYR A 1 703 ? -57.342 -13.083 16.789 1.00 86.81 703 TYR A C 1
ATOM 5575 O O . TYR A 1 703 ? -56.715 -12.664 17.762 1.00 86.81 703 TYR A O 1
ATOM 5583 N N . GLU A 1 704 ? -57.679 -14.368 16.668 1.00 84.06 704 GLU A N 1
ATOM 5584 C CA . GLU A 1 704 ? -57.272 -15.436 17.587 1.00 84.06 704 GLU A CA 1
ATOM 5585 C C . GLU A 1 704 ? -56.582 -16.583 16.827 1.00 84.06 704 GLU A C 1
ATOM 5587 O O . GLU A 1 704 ? -57.041 -17.018 15.768 1.00 84.06 704 GLU A O 1
ATOM 5592 N N . CYS A 1 705 ? -55.479 -17.097 17.380 1.00 86.38 705 CYS A N 1
ATOM 5593 C CA . CYS A 1 705 ? -54.689 -18.179 16.790 1.00 86.38 705 CYS A CA 1
ATOM 5594 C C . CYS A 1 705 ? -54.928 -19.518 17.497 1.00 86.38 705 CYS A C 1
ATOM 5596 O O . CYS A 1 705 ? -54.477 -19.729 18.623 1.00 86.38 705 CYS A O 1
ATOM 5598 N N . ASN A 1 706 ? -55.568 -20.460 16.807 1.00 85.25 706 ASN A N 1
ATOM 5599 C CA . ASN A 1 706 ? -55.780 -21.818 17.306 1.00 85.25 706 ASN A CA 1
ATOM 5600 C C . ASN A 1 706 ? -54.608 -22.729 16.908 1.00 85.25 706 ASN A C 1
ATOM 5602 O O . ASN A 1 706 ? -54.383 -22.973 15.721 1.00 85.25 706 ASN A O 1
ATOM 5606 N N . CYS A 1 707 ? -53.861 -23.239 17.890 1.00 83.44 707 CYS A N 1
ATOM 5607 C CA . CYS A 1 707 ? -52.686 -24.076 17.638 1.00 83.44 707 CYS A CA 1
ATOM 5608 C C . CYS A 1 707 ? -53.023 -25.567 17.421 1.00 83.44 707 CYS A C 1
ATOM 5610 O O . CYS A 1 707 ? -54.002 -26.066 17.986 1.00 83.44 707 CYS A O 1
ATOM 5612 N N . PRO A 1 708 ? -52.211 -26.299 16.629 1.00 79.88 708 PRO A N 1
ATOM 5613 C CA . PRO A 1 708 ? -52.293 -27.753 16.511 1.00 79.88 708 PRO A CA 1
ATOM 5614 C C . PRO A 1 708 ? -52.074 -28.477 17.846 1.00 79.88 708 PRO A C 1
ATOM 5616 O O . PRO A 1 708 ? -51.515 -27.928 18.794 1.00 79.88 708 PRO A O 1
ATOM 5619 N N . THR A 1 709 ? -52.462 -29.752 17.907 1.00 78.50 709 THR A N 1
ATOM 5620 C CA . THR A 1 709 ? -52.132 -30.619 19.048 1.00 78.50 709 THR A CA 1
ATOM 5621 C C . THR A 1 709 ? -50.615 -30.671 19.260 1.00 78.50 709 THR A C 1
ATOM 5623 O O . THR A 1 709 ? -49.857 -30.749 18.299 1.00 78.50 709 THR A O 1
ATOM 5626 N N . ASP A 1 710 ? -50.197 -30.614 20.525 1.00 78.56 710 ASP A N 1
ATOM 5627 C CA . ASP A 1 710 ? -48.809 -30.501 20.999 1.00 78.56 710 ASP A CA 1
ATOM 5628 C C . ASP A 1 710 ? -48.053 -29.193 20.674 1.00 78.56 710 ASP A C 1
ATOM 5630 O O . ASP A 1 710 ? -46.887 -29.068 21.053 1.00 78.56 710 ASP A O 1
ATOM 5634 N N . PHE A 1 711 ? -48.681 -28.209 20.022 1.00 84.44 711 PHE A N 1
ATOM 5635 C CA . PHE A 1 711 ? -48.082 -26.892 19.779 1.00 84.44 711 PHE A CA 1
ATOM 5636 C C . PHE A 1 711 ? -48.697 -25.845 20.718 1.00 84.44 711 PHE A C 1
ATOM 5638 O O . PHE A 1 711 ? -49.917 -25.758 20.863 1.00 84.44 711 PHE A O 1
ATOM 5645 N N . GLU A 1 712 ? -47.858 -25.012 21.328 1.00 84.00 712 GLU A N 1
ATOM 5646 C CA . GLU A 1 712 ? -48.278 -23.926 22.219 1.00 84.00 712 GLU A CA 1
ATOM 5647 C C . GLU A 1 712 ? -48.226 -22.572 21.494 1.00 84.00 712 GLU A C 1
ATOM 5649 O O . GLU A 1 712 ? -47.374 -22.342 20.630 1.00 84.00 712 GLU A O 1
ATOM 5654 N N . LEU A 1 713 ? -49.142 -21.660 21.843 1.00 83.75 713 LEU A N 1
ATOM 5655 C CA . LEU A 1 713 ? -49.154 -20.296 21.308 1.00 83.75 713 LEU A CA 1
ATOM 5656 C C . LEU A 1 713 ? -47.975 -19.502 21.888 1.00 83.75 713 LEU A C 1
ATOM 5658 O O . LEU A 1 713 ? -47.771 -19.477 23.104 1.00 83.75 713 LEU A O 1
ATOM 5662 N N . ASN A 1 714 ? -47.201 -18.841 21.028 1.00 82.12 714 ASN A N 1
ATOM 5663 C CA . ASN A 1 714 ? -46.005 -18.125 21.454 1.00 82.12 714 ASN A CA 1
ATOM 5664 C C . ASN A 1 714 ? -46.342 -16.915 22.363 1.00 82.12 714 ASN A C 1
ATOM 5666 O O . ASN A 1 714 ? -47.436 -16.353 22.273 1.00 82.12 714 ASN A O 1
ATOM 5670 N N . PRO A 1 715 ? -45.389 -16.412 23.175 1.00 79.94 715 PRO A N 1
ATOM 5671 C CA . PRO A 1 715 ? -45.635 -15.306 24.110 1.00 79.94 715 PRO A CA 1
ATOM 5672 C C . PRO A 1 715 ? -46.056 -13.960 23.492 1.00 79.94 715 PRO A C 1
ATOM 5674 O O . PRO A 1 715 ? -46.366 -13.036 24.242 1.00 79.94 715 PRO A O 1
ATOM 5677 N N . THR A 1 716 ? -46.034 -13.811 22.161 1.00 77.12 716 THR A N 1
ATOM 5678 C CA . THR A 1 716 ? -46.525 -12.610 21.460 1.00 77.12 716 THR A CA 1
ATOM 5679 C C . THR A 1 716 ? -47.851 -12.821 20.723 1.00 77.12 716 THR A C 1
ATOM 5681 O O . THR A 1 716 ? -48.329 -11.870 20.116 1.00 77.12 716 THR A O 1
ATOM 5684 N N . GLY A 1 717 ? -48.436 -14.025 20.756 1.00 76.62 717 GLY A N 1
ATOM 5685 C CA . GLY A 1 717 ? -49.753 -14.324 20.180 1.00 76.62 717 GLY A CA 1
ATOM 5686 C C . GLY A 1 717 ? -49.827 -14.413 18.650 1.00 76.62 717 GLY A C 1
ATOM 5687 O O . GLY A 1 717 ? -50.928 -14.368 18.117 1.00 76.62 717 GLY A O 1
ATOM 5688 N N . VAL A 1 718 ? -48.699 -14.533 17.937 1.00 79.62 718 VAL A N 1
ATOM 5689 C CA . VAL A 1 718 ? -48.653 -14.471 16.455 1.00 79.62 718 VAL A CA 1
ATOM 5690 C C . VAL A 1 718 ? -48.398 -15.821 15.774 1.00 79.62 718 VAL A C 1
ATOM 5692 O O . VAL A 1 718 ? -48.365 -15.890 14.548 1.00 79.62 718 VAL A O 1
ATOM 5695 N N . GLY A 1 719 ? -48.221 -16.907 16.531 1.00 79.75 719 GLY A N 1
ATOM 5696 C CA . GLY A 1 719 ? -48.058 -18.249 15.966 1.00 79.75 719 GLY A CA 1
ATOM 5697 C C . GLY A 1 719 ? -47.690 -19.326 16.984 1.00 79.75 719 GLY A C 1
ATOM 5698 O O . GLY A 1 719 ? -47.529 -19.058 18.174 1.00 79.75 719 GLY A O 1
ATOM 5699 N N . CYS A 1 720 ? -47.573 -20.557 16.499 1.00 85.50 720 CYS A N 1
ATOM 5700 C CA . CYS A 1 720 ? -47.550 -21.777 17.300 1.00 85.50 720 CYS A CA 1
ATOM 5701 C C . CYS A 1 720 ? -46.208 -22.520 17.192 1.00 85.50 720 CYS A C 1
ATOM 5703 O O . CYS A 1 720 ? -45.612 -22.604 16.112 1.00 85.50 720 CYS A O 1
ATOM 5705 N N . VAL A 1 721 ? -45.735 -23.088 18.305 1.00 84.62 721 VAL A N 1
ATOM 5706 C CA . VAL A 1 721 ? -44.430 -23.770 18.405 1.00 84.62 721 VAL A CA 1
ATOM 5707 C C . VAL A 1 721 ? -44.497 -25.023 19.285 1.00 84.62 721 VAL A C 1
ATOM 5709 O O . VAL A 1 721 ? -45.167 -25.029 20.314 1.00 84.62 721 VAL A O 1
ATOM 5712 N N . ASP A 1 722 ? -43.775 -26.082 18.907 1.00 85.44 722 ASP A N 1
ATOM 5713 C CA . ASP A 1 722 ? -43.558 -27.257 19.764 1.00 85.44 722 ASP A CA 1
ATOM 5714 C C . ASP A 1 722 ? -42.446 -26.935 20.779 1.00 85.44 722 ASP A C 1
ATOM 5716 O O . ASP A 1 722 ? -41.278 -26.762 20.417 1.00 85.44 722 ASP A O 1
ATOM 5720 N N . THR A 1 723 ? -42.823 -26.805 22.050 1.00 82.94 723 THR A N 1
ATOM 5721 C CA . THR A 1 723 ? -41.939 -26.419 23.165 1.00 82.94 723 THR A CA 1
ATOM 5722 C C . THR A 1 723 ? -41.257 -27.613 23.840 1.00 82.94 723 THR A C 1
ATOM 5724 O O . THR A 1 723 ? -40.459 -27.433 24.766 1.00 82.94 723 THR A O 1
ATOM 5727 N N . ARG A 1 724 ? -41.553 -28.844 23.405 1.00 87.38 724 ARG A N 1
ATOM 5728 C CA . ARG A 1 724 ? -41.119 -30.072 24.077 1.00 87.38 724 ARG A CA 1
ATOM 5729 C C . ARG A 1 724 ? -39.652 -30.402 23.784 1.00 87.38 724 ARG A C 1
ATOM 5731 O O . ARG A 1 724 ? -39.134 -30.146 22.697 1.00 87.38 724 ARG A O 1
ATOM 5738 N N . VAL A 1 725 ? -38.997 -31.050 24.750 1.00 87.00 725 VAL A N 1
ATOM 5739 C CA . VAL A 1 725 ? -37.588 -31.484 24.685 1.00 87.00 725 VAL A CA 1
ATOM 5740 C C . VAL A 1 725 ? -37.446 -32.986 24.937 1.00 87.00 725 VAL A C 1
ATOM 5742 O O . VAL A 1 725 ? -38.172 -33.560 25.747 1.00 87.00 725 VAL A O 1
ATOM 5745 N N . GLY A 1 726 ? -36.506 -33.629 24.245 1.00 88.00 726 GLY A N 1
ATOM 5746 C CA . GLY A 1 726 ? -36.339 -35.082 24.251 1.00 88.00 726 GLY A CA 1
ATOM 5747 C C . GLY A 1 726 ? -35.016 -35.541 23.637 1.00 88.00 726 GLY A C 1
ATOM 5748 O O . GLY A 1 726 ? -34.184 -34.733 23.232 1.00 88.00 726 GLY A O 1
ATOM 5749 N N . ASN A 1 727 ? -34.801 -36.854 23.581 1.00 89.50 727 ASN A N 1
ATOM 5750 C CA . ASN A 1 727 ? -33.614 -37.430 22.944 1.00 89.50 727 ASN A CA 1
ATOM 5751 C C . ASN A 1 727 ? -33.871 -37.640 21.447 1.00 89.50 727 ASN A C 1
ATOM 5753 O O . ASN A 1 727 ? -35.011 -37.873 21.047 1.00 89.50 727 ASN A O 1
ATOM 5757 N N . CYS A 1 728 ? -32.825 -37.551 20.629 1.00 90.25 728 CYS A N 1
ATOM 5758 C CA . CYS A 1 728 ? -32.883 -37.671 19.175 1.00 90.25 728 CYS A CA 1
ATOM 5759 C C . CYS A 1 728 ? -32.163 -38.932 18.693 1.00 90.25 728 CYS A C 1
ATOM 5761 O O . CYS A 1 728 ? -31.038 -39.203 19.120 1.00 90.25 728 CYS A O 1
ATOM 5763 N N . TYR A 1 729 ? -32.787 -39.670 17.774 1.00 89.00 729 TYR A N 1
ATOM 5764 C CA . TYR A 1 729 ? -32.335 -40.976 17.296 1.00 89.00 729 TYR A CA 1
ATOM 5765 C C . TYR A 1 729 ? -32.226 -41.001 15.765 1.00 89.00 729 TYR A C 1
ATOM 5767 O O . TYR A 1 729 ? -33.165 -40.610 15.063 1.00 89.00 729 TYR A O 1
ATOM 5775 N N . ARG A 1 730 ? -31.097 -41.489 15.226 1.00 84.94 730 ARG A N 1
ATOM 5776 C CA . ARG A 1 730 ? -30.912 -41.674 13.767 1.00 84.94 730 ARG A CA 1
ATOM 5777 C C . ARG A 1 730 ? -31.599 -42.926 13.224 1.00 84.94 730 ARG A C 1
ATOM 5779 O O . ARG A 1 730 ? -31.799 -43.019 12.016 1.00 84.94 730 ARG A O 1
ATOM 5786 N N . GLU A 1 731 ? -31.989 -43.862 14.083 1.00 82.44 731 GLU A N 1
ATOM 5787 C CA . GLU A 1 731 ? -32.663 -45.099 13.693 1.00 82.44 731 GLU A CA 1
ATOM 5788 C C . GLU A 1 731 ? -33.927 -45.342 14.520 1.00 82.44 731 GLU A C 1
ATOM 5790 O O . GLU A 1 731 ? -33.969 -45.095 15.727 1.00 82.44 731 GLU A O 1
ATOM 5795 N N . ALA A 1 732 ? -34.948 -45.909 13.876 1.00 85.00 732 ALA A N 1
ATOM 5796 C CA . ALA A 1 732 ? -36.135 -46.412 14.547 1.00 85.00 732 ALA A CA 1
ATOM 5797 C C . ALA A 1 732 ? -36.672 -47.658 13.836 1.00 85.00 732 ALA A C 1
ATOM 5799 O O . ALA A 1 732 ? -36.824 -47.679 12.617 1.00 85.00 732 ALA A O 1
ATOM 5800 N N . SER A 1 733 ? -36.965 -48.700 14.612 1.00 79.25 733 SER A N 1
ATOM 5801 C CA . SER A 1 733 ? -37.492 -49.982 14.141 1.00 79.25 733 SER A CA 1
ATOM 5802 C C . SER A 1 733 ? -38.771 -50.356 14.900 1.00 79.25 733 SER A C 1
ATOM 5804 O O . SER A 1 733 ? -38.808 -50.243 16.130 1.00 79.25 733 SER A O 1
ATOM 5806 N N . PRO A 1 734 ? -39.826 -50.844 14.225 1.00 74.62 734 PRO A N 1
ATOM 5807 C CA . PRO A 1 734 ? -41.039 -51.295 14.898 1.00 74.62 734 PRO A CA 1
ATOM 5808 C C . PRO A 1 734 ? -40.806 -52.638 15.608 1.00 74.62 734 PRO A C 1
ATOM 5810 O O . PRO A 1 734 ? -40.522 -53.654 14.972 1.00 74.62 734 PRO A O 1
ATOM 5813 N N . ARG A 1 735 ? -40.993 -52.689 16.933 1.00 69.19 735 ARG A N 1
ATOM 5814 C CA . ARG A 1 735 ? -41.157 -53.964 17.653 1.00 69.19 735 ARG A CA 1
ATOM 5815 C C . ARG A 1 735 ? -42.600 -54.443 17.484 1.00 69.19 735 ARG A C 1
ATOM 5817 O O . ARG A 1 735 ? -43.538 -53.649 17.544 1.00 69.19 735 ARG A O 1
ATOM 5824 N N . GLY A 1 736 ? -42.777 -55.755 17.299 1.00 55.66 736 GLY A N 1
ATOM 5825 C CA . GLY A 1 736 ? -44.002 -56.423 16.814 1.00 55.66 736 GLY A CA 1
ATOM 5826 C C . GLY A 1 736 ? -45.264 -56.390 17.699 1.00 55.66 736 GLY A C 1
ATOM 5827 O O . GLY A 1 736 ? -46.006 -57.367 17.733 1.00 55.66 736 GLY A O 1
ATOM 5828 N N . ARG A 1 737 ? -45.510 -55.295 18.428 1.00 56.69 737 ARG A N 1
ATOM 5829 C CA . ARG A 1 737 ? -46.758 -54.965 19.145 1.00 56.69 737 ARG A CA 1
ATOM 5830 C C . ARG A 1 737 ? -47.135 -53.474 19.029 1.00 56.69 737 ARG A C 1
ATOM 5832 O O . ARG A 1 737 ? -47.826 -52.955 19.896 1.00 56.69 737 ARG A O 1
ATOM 5839 N N . GLY A 1 738 ? -46.659 -52.774 17.995 1.00 59.47 738 GLY A N 1
ATOM 5840 C CA . GLY A 1 738 ? -46.906 -51.332 17.825 1.00 59.47 738 GLY A CA 1
ATOM 5841 C C . GLY A 1 738 ? -46.078 -50.443 18.762 1.00 59.47 738 GLY A C 1
ATOM 5842 O O . GLY A 1 738 ? -46.460 -49.312 19.031 1.00 59.47 738 GLY A O 1
ATOM 5843 N N . SER A 1 739 ? -44.954 -50.953 19.273 1.00 64.19 739 SER A N 1
ATOM 5844 C CA . SER A 1 739 ? -44.008 -50.198 20.102 1.00 64.19 739 SER A CA 1
ATOM 5845 C C . SER A 1 739 ? -42.779 -49.853 19.263 1.00 64.19 739 SER A C 1
ATOM 5847 O O . SER A 1 739 ? -42.156 -50.745 18.682 1.00 64.19 739 SER A O 1
ATOM 5849 N N . LEU A 1 740 ? -42.435 -48.568 19.184 1.00 78.50 740 LEU A N 1
ATOM 5850 C CA . LEU A 1 740 ? -41.244 -48.112 18.474 1.00 78.50 740 LEU A CA 1
ATOM 5851 C C . LEU A 1 740 ? -39.985 -48.396 19.307 1.00 78.50 740 LEU A C 1
ATOM 5853 O O . LEU A 1 740 ? -39.967 -48.184 20.519 1.00 78.50 740 LEU A O 1
ATOM 5857 N N . SER A 1 741 ? -38.931 -48.886 18.659 1.00 81.06 741 SER A N 1
ATOM 5858 C CA . SER A 1 741 ? -37.609 -49.086 19.251 1.00 81.06 741 SER A CA 1
ATOM 5859 C C . SER A 1 741 ? -36.611 -48.210 18.522 1.00 81.06 741 SER A C 1
ATOM 5861 O O . SER A 1 741 ? -36.318 -48.466 17.358 1.00 81.06 741 SER A O 1
ATOM 5863 N N . CYS A 1 742 ? -36.080 -47.211 19.212 1.00 84.56 742 CYS A N 1
ATOM 5864 C CA . CYS A 1 742 ? -35.131 -46.266 18.643 1.00 84.56 742 CYS A CA 1
ATOM 5865 C C . CYS A 1 742 ? -33.690 -46.648 19.002 1.00 84.56 742 CYS A C 1
ATOM 5867 O O . CYS A 1 742 ? -33.434 -47.200 20.076 1.00 84.56 742 CYS A O 1
ATOM 5869 N N . SER A 1 743 ? -32.770 -46.407 18.073 1.00 78.12 743 SER A N 1
ATOM 5870 C CA . SER A 1 743 ? -31.343 -46.724 18.179 1.00 78.12 743 SER A CA 1
ATOM 5871 C C . SER A 1 743 ? -30.496 -45.583 17.610 1.00 78.12 743 SER A C 1
ATOM 5873 O O . SER A 1 743 ? -31.006 -44.679 16.948 1.00 78.12 743 SER A O 1
ATOM 5875 N N . VAL A 1 744 ? -29.196 -45.599 17.926 1.00 79.88 744 VAL A N 1
ATOM 5876 C CA . VAL A 1 744 ? -28.236 -44.540 17.566 1.00 79.88 744 VAL A CA 1
ATOM 5877 C C . VAL A 1 744 ? -28.712 -43.166 18.065 1.00 79.88 744 VAL A C 1
ATOM 5879 O O . VAL A 1 744 ? -29.161 -42.312 17.300 1.00 79.88 744 VAL A O 1
ATOM 5882 N N . GLU A 1 745 ? -28.644 -42.981 19.387 1.00 83.25 745 GLU A N 1
ATOM 5883 C CA . GLU A 1 745 ? -28.872 -41.684 20.035 1.00 83.25 745 GLU A CA 1
ATOM 5884 C C . GLU A 1 745 ? -27.788 -40.688 19.601 1.00 83.25 745 GLU A C 1
ATOM 5886 O O . GLU A 1 745 ? -26.598 -40.998 19.667 1.00 83.25 745 GLU A O 1
ATOM 5891 N N . VAL A 1 746 ? -28.201 -39.511 19.129 1.00 83.31 746 VAL A N 1
ATOM 5892 C CA . VAL A 1 746 ? -27.307 -38.464 18.598 1.00 83.31 746 VAL A CA 1
ATOM 5893 C C . VAL A 1 746 ? -27.487 -37.098 19.251 1.00 83.31 746 VAL A C 1
ATOM 5895 O O . VAL A 1 746 ? -26.617 -36.252 19.095 1.00 83.31 746 VAL A O 1
ATOM 5898 N N . GLY A 1 747 ? -28.573 -36.880 19.995 1.00 83.12 747 GLY A N 1
ATOM 5899 C CA . GLY A 1 747 ? -28.836 -35.645 20.738 1.00 83.12 747 GLY A CA 1
ATOM 5900 C C . GLY A 1 747 ? -29.659 -35.924 21.992 1.00 83.12 747 GLY A C 1
ATOM 5901 O O . GLY A 1 747 ? -30.459 -36.860 22.011 1.00 83.12 747 GLY A O 1
ATOM 5902 N N . VAL A 1 748 ? -29.465 -35.128 23.044 1.00 83.38 748 VAL A N 1
ATOM 5903 C CA . VAL A 1 748 ? -30.067 -35.345 24.371 1.00 83.38 748 VAL A CA 1
ATOM 5904 C C . VAL A 1 748 ? -30.675 -34.038 24.870 1.00 83.38 748 VAL A C 1
ATOM 5906 O O . VAL A 1 748 ? -29.966 -33.047 25.015 1.00 83.38 748 VAL A O 1
ATOM 5909 N N . GLY A 1 749 ? -31.980 -34.036 25.151 1.00 84.75 749 GLY A N 1
ATOM 5910 C CA . GLY A 1 749 ? -32.706 -32.839 25.597 1.00 84.75 749 GLY A CA 1
ATOM 5911 C C . GLY A 1 749 ? -32.949 -31.778 24.513 1.00 84.75 749 GLY A C 1
ATOM 5912 O O . GLY A 1 749 ? -33.205 -30.625 24.851 1.00 84.75 749 GLY A O 1
ATOM 5913 N N . VAL A 1 750 ? -32.885 -32.152 23.232 1.00 88.50 750 VAL A N 1
ATOM 5914 C CA . VAL A 1 750 ? -33.122 -31.261 22.081 1.00 88.50 750 VAL A CA 1
ATOM 5915 C C . VAL A 1 750 ? -34.616 -31.109 21.779 1.00 88.50 750 VAL A C 1
ATOM 5917 O O . VAL A 1 750 ? -35.411 -32.000 22.101 1.00 88.50 750 VAL A O 1
ATOM 5920 N N . SER A 1 751 ? -35.019 -30.014 21.124 1.00 89.75 751 SER A N 1
ATOM 5921 C CA . SER A 1 751 ? -36.407 -29.852 20.662 1.00 89.75 751 SER A CA 1
ATOM 5922 C C . SER A 1 751 ? -36.767 -30.860 19.565 1.00 89.75 751 SER A C 1
ATOM 5924 O O . SER A 1 751 ? -35.889 -31.372 18.860 1.00 89.75 751 SER A O 1
ATOM 5926 N N . ARG A 1 752 ? -38.068 -31.118 19.369 1.00 89.38 752 ARG A N 1
ATOM 5927 C CA . ARG A 1 752 ? -38.543 -31.982 18.271 1.00 89.38 752 ARG A CA 1
ATOM 5928 C C . ARG A 1 752 ? -38.084 -31.467 16.904 1.00 89.38 752 ARG A C 1
ATOM 5930 O O . ARG A 1 752 ? -37.646 -32.255 16.070 1.00 89.38 752 ARG A O 1
ATOM 5937 N N . SER A 1 753 ? -38.107 -30.147 16.708 1.00 88.94 753 SER A N 1
ATOM 5938 C CA . SER A 1 753 ? -37.603 -29.478 15.504 1.00 88.94 753 SER A CA 1
ATOM 5939 C C . SER A 1 753 ? -36.090 -29.660 15.312 1.00 88.94 753 SER A C 1
ATOM 5941 O O . SER A 1 753 ? -35.675 -30.077 14.238 1.00 88.94 753 SER A O 1
ATOM 5943 N N . SER A 1 754 ? -35.261 -29.489 16.350 1.00 89.06 754 SER A N 1
ATOM 5944 C CA . SER A 1 754 ? -33.808 -29.748 16.277 1.00 89.06 754 SER A CA 1
ATOM 5945 C C . SER A 1 754 ? -33.432 -31.183 15.909 1.00 89.06 754 SER A C 1
ATOM 5947 O O . SER A 1 754 ? -32.324 -31.423 15.442 1.00 89.06 754 SER A O 1
ATOM 5949 N N . CYS A 1 755 ? -34.323 -32.147 16.141 1.00 90.44 755 CYS A N 1
ATOM 5950 C CA . CYS A 1 755 ? -34.112 -33.523 15.714 1.00 90.44 755 CYS A CA 1
ATOM 5951 C C . CYS A 1 755 ? -34.646 -33.765 14.297 1.00 90.44 755 CYS A C 1
ATOM 5953 O O . CYS A 1 755 ? -33.909 -34.202 13.416 1.00 90.44 755 CYS A O 1
ATOM 5955 N N . CYS A 1 756 ? -35.930 -33.478 14.077 1.00 90.44 756 CYS A N 1
ATOM 5956 C CA . CYS A 1 756 ? -36.656 -33.889 12.877 1.00 90.44 756 CYS A CA 1
ATOM 5957 C C . CYS A 1 756 ? -36.506 -32.945 11.676 1.00 90.44 756 CYS A C 1
ATOM 5959 O O . CYS A 1 756 ? -36.835 -33.354 10.568 1.00 90.44 756 CYS A O 1
ATOM 5961 N N . CYS A 1 757 ? -36.018 -31.718 11.884 1.00 90.69 757 CYS A N 1
ATOM 5962 C CA . CYS A 1 757 ? -35.633 -30.791 10.813 1.00 90.69 757 CYS A CA 1
ATOM 5963 C C . CYS A 1 757 ? -34.137 -30.893 10.465 1.00 90.69 757 CYS A C 1
ATOM 5965 O O . CYS A 1 757 ? -33.645 -30.108 9.666 1.00 90.69 757 CYS A O 1
ATOM 5967 N N . SER A 1 758 ? -33.425 -31.855 11.057 1.00 87.69 758 SER A N 1
ATOM 5968 C CA . SER A 1 758 ? -32.064 -32.259 10.692 1.00 87.69 758 SER A CA 1
ATOM 5969 C C . SER A 1 758 ? -32.064 -33.792 10.507 1.00 87.69 758 SER A C 1
ATOM 5971 O O . SER A 1 758 ? -33.035 -34.366 10.018 1.00 87.69 758 SER A O 1
ATOM 5973 N N . LEU A 1 759 ? -31.007 -34.509 10.904 1.00 83.06 759 LEU A N 1
ATOM 5974 C CA . LEU A 1 759 ? -30.825 -35.935 10.570 1.00 83.06 759 LEU A CA 1
ATOM 5975 C C . LEU A 1 759 ? -31.563 -36.950 11.474 1.00 83.06 759 LEU A C 1
ATOM 5977 O O . LEU A 1 759 ? -31.262 -38.149 11.429 1.00 83.06 759 LEU A O 1
ATOM 5981 N N . GLY A 1 760 ? -32.502 -36.505 12.308 1.00 86.62 760 GLY A N 1
ATOM 5982 C CA . GLY A 1 760 ? -33.301 -37.371 13.173 1.00 86.62 760 GLY A CA 1
ATOM 5983 C C . GLY A 1 760 ? -34.332 -38.204 12.408 1.00 86.62 760 GLY A C 1
ATOM 5984 O O . GLY A 1 760 ? -34.997 -37.732 11.489 1.00 86.62 760 GLY A O 1
ATOM 5985 N N . ARG A 1 761 ? -34.505 -39.467 12.810 1.00 89.06 761 ARG A N 1
ATOM 5986 C CA . ARG A 1 761 ? -35.596 -40.339 12.332 1.00 89.06 761 ARG A CA 1
ATOM 5987 C C . ARG A 1 761 ? -36.680 -40.550 13.380 1.00 89.06 761 ARG A C 1
ATOM 5989 O O . ARG A 1 761 ? -37.828 -40.810 13.021 1.00 89.06 761 ARG A O 1
ATOM 5996 N N . ALA A 1 762 ? -36.326 -40.427 14.653 1.00 90.44 762 ALA A N 1
ATOM 5997 C CA . ALA A 1 762 ? -37.258 -40.501 15.762 1.00 90.44 762 ALA A CA 1
ATOM 5998 C C . ALA A 1 762 ? -36.754 -39.692 16.963 1.00 90.44 762 ALA A C 1
ATOM 6000 O O . ALA A 1 762 ? -35.560 -39.407 17.081 1.00 90.44 762 ALA A O 1
ATOM 6001 N N . TRP A 1 763 ? -37.671 -39.312 17.845 1.00 92.00 763 TRP A N 1
ATOM 6002 C CA . TRP A 1 763 ? -37.427 -38.358 18.918 1.00 92.00 763 TRP A CA 1
ATOM 6003 C C . TRP A 1 763 ? -38.318 -38.631 20.139 1.00 92.00 763 TRP A C 1
ATOM 6005 O O . TRP A 1 763 ? -39.423 -39.152 20.005 1.00 92.00 763 TRP A O 1
ATOM 6015 N N . GLY A 1 764 ? -37.856 -38.243 21.328 1.00 85.25 764 GLY A N 1
ATOM 6016 C CA . GLY A 1 764 ? -38.646 -38.274 22.563 1.00 85.25 764 GLY A CA 1
ATOM 6017 C C . GLY A 1 764 ? -38.559 -39.582 23.359 1.00 85.25 764 GLY A C 1
ATOM 6018 O O . GLY A 1 764 ? -37.878 -40.534 22.981 1.00 85.25 764 GLY A O 1
ATOM 6019 N N . ASN A 1 765 ? -39.225 -39.602 24.516 1.00 77.50 765 ASN A N 1
ATOM 6020 C CA . ASN A 1 765 ? -39.345 -40.763 25.404 1.00 77.50 765 ASN A CA 1
ATOM 6021 C C . ASN A 1 765 ? -40.743 -40.753 26.069 1.00 77.50 765 ASN A C 1
ATOM 6023 O O . ASN A 1 765 ? -40.955 -39.944 26.973 1.00 77.50 765 ASN A O 1
ATOM 6027 N N . PRO A 1 766 ? -41.701 -41.621 25.669 1.00 75.81 766 PRO A N 1
ATOM 6028 C CA . PRO A 1 766 ? -41.586 -42.688 24.667 1.00 75.81 766 PRO A CA 1
ATOM 6029 C C . PRO A 1 766 ? -41.219 -42.157 23.276 1.00 75.81 766 PRO A C 1
ATOM 6031 O O . PRO A 1 766 ? -41.526 -41.021 22.941 1.00 75.81 766 PRO A O 1
ATOM 6034 N N . CYS A 1 767 ? -40.526 -42.980 22.491 1.00 82.31 767 CYS A N 1
ATOM 6035 C CA . CYS A 1 767 ? -39.980 -42.547 21.210 1.00 82.31 767 CYS A CA 1
ATOM 6036 C C . CYS A 1 767 ? -41.064 -42.476 20.121 1.00 82.31 767 CYS A C 1
ATOM 6038 O O . CYS A 1 767 ? -41.784 -43.451 19.883 1.00 82.31 767 CYS A O 1
ATOM 6040 N N . GLU A 1 768 ? -41.136 -41.338 19.441 1.00 87.88 768 GLU A N 1
ATOM 6041 C CA . GLU A 1 768 ? -42.043 -41.033 18.336 1.00 87.88 768 GLU A CA 1
ATOM 6042 C C . GLU A 1 768 ? -41.270 -40.905 17.020 1.00 87.88 768 GLU A C 1
ATOM 6044 O O . GLU A 1 768 ? -40.124 -40.462 17.009 1.00 87.88 768 GLU A O 1
ATOM 6049 N N . LEU A 1 769 ? -41.889 -41.243 15.886 1.00 88.50 769 LEU A N 1
ATOM 6050 C CA . LEU A 1 769 ? -41.276 -40.996 14.577 1.00 88.50 769 LEU A CA 1
ATOM 6051 C C . LEU A 1 769 ? -41.238 -39.493 14.255 1.00 88.50 769 LEU A C 1
ATOM 6053 O O . LEU A 1 769 ? -42.146 -38.732 14.606 1.00 88.50 769 LEU A O 1
ATOM 6057 N N . CYS A 1 770 ? -40.196 -39.080 13.535 1.00 90.44 770 CYS A N 1
ATOM 6058 C CA . CYS A 1 770 ? -40.184 -37.789 12.858 1.00 90.44 770 CYS A CA 1
ATOM 6059 C C . CYS A 1 770 ? -41.160 -37.807 11.664 1.00 90.44 770 CYS A C 1
ATOM 6061 O O . CYS A 1 770 ? -41.289 -38.844 11.005 1.00 90.44 770 CYS A O 1
ATOM 6063 N N . PRO A 1 771 ? -41.855 -36.692 11.367 1.00 88.94 771 PRO A N 1
ATOM 6064 C CA . PRO A 1 771 ? -42.760 -36.621 10.225 1.00 88.94 771 PRO A CA 1
ATOM 6065 C C . PRO A 1 771 ? -41.997 -36.797 8.904 1.00 88.94 771 PRO A C 1
ATOM 6067 O O . PRO A 1 771 ? -40.836 -36.409 8.778 1.00 88.94 771 PRO A O 1
ATOM 6070 N N . HIS A 1 772 ? -42.649 -37.395 7.905 1.00 85.12 772 HIS A N 1
ATOM 6071 C CA . HIS A 1 772 ? -42.040 -37.595 6.590 1.00 85.12 772 HIS A CA 1
ATOM 6072 C C . HIS A 1 772 ? -41.816 -36.258 5.874 1.00 85.12 772 HIS A C 1
ATOM 6074 O O . HIS A 1 772 ? -42.733 -35.451 5.774 1.00 85.12 772 HIS A O 1
ATOM 6080 N N . ILE A 1 773 ? -40.620 -36.068 5.309 1.00 80.69 773 ILE A N 1
ATOM 6081 C CA . ILE A 1 773 ? -40.271 -34.907 4.476 1.00 80.69 773 ILE A CA 1
ATOM 6082 C C . ILE A 1 773 ? -41.356 -34.695 3.402 1.00 80.69 773 ILE A C 1
ATOM 6084 O O . ILE A 1 773 ? -41.781 -35.652 2.751 1.00 80.69 773 ILE A O 1
ATOM 6088 N N . ASN A 1 774 ? -41.787 -33.442 3.226 1.00 78.31 774 ASN A N 1
ATOM 6089 C CA . ASN A 1 774 ? -42.914 -32.999 2.387 1.00 78.31 774 ASN A CA 1
ATOM 6090 C C . ASN A 1 774 ? -44.335 -33.353 2.885 1.00 78.31 774 ASN A C 1
ATOM 6092 O O . ASN A 1 774 ? -45.299 -33.086 2.164 1.00 78.31 774 ASN A O 1
ATOM 6096 N N . SER A 1 775 ? -44.519 -33.908 4.091 1.00 87.00 775 SER A N 1
ATOM 6097 C CA . SER A 1 775 ? -45.851 -33.977 4.715 1.00 87.00 775 SER A CA 1
ATOM 6098 C C . SER A 1 775 ? -46.300 -32.608 5.250 1.00 87.00 775 SER A C 1
ATOM 6100 O O . SER A 1 775 ? -45.480 -31.718 5.484 1.00 87.00 775 SER A O 1
ATOM 6102 N N . SER A 1 776 ? -47.607 -32.447 5.494 1.00 82.31 776 SER A N 1
ATOM 6103 C CA . SER A 1 776 ? -48.161 -31.303 6.240 1.00 82.31 776 SER A CA 1
ATOM 6104 C C . SER A 1 776 ? -47.410 -31.082 7.550 1.00 82.31 776 SER A C 1
ATOM 6106 O O . SER A 1 776 ? -46.937 -29.988 7.833 1.00 82.31 776 SER A O 1
ATOM 6108 N N . ASP A 1 777 ? -47.244 -32.165 8.299 1.00 82.88 777 ASP A N 1
ATOM 6109 C CA . ASP A 1 777 ? -46.760 -32.162 9.674 1.00 82.88 777 ASP A CA 1
ATOM 6110 C C . ASP A 1 777 ? -45.255 -31.845 9.725 1.00 82.88 777 ASP A C 1
ATOM 6112 O O . ASP A 1 777 ? -44.786 -31.179 10.647 1.00 82.88 777 ASP A O 1
ATOM 6116 N N . TYR A 1 778 ? -44.501 -32.257 8.695 1.00 86.19 778 TYR A N 1
ATOM 6117 C CA . TYR A 1 778 ? -43.114 -31.839 8.491 1.00 86.19 778 TYR A CA 1
ATOM 6118 C C . TYR A 1 778 ? -43.035 -30.346 8.174 1.00 86.19 778 TYR A C 1
ATOM 6120 O O . TYR A 1 778 ? -42.249 -29.639 8.792 1.00 86.19 778 TYR A O 1
ATOM 6128 N N . ASN A 1 779 ? -43.879 -29.836 7.274 1.00 83.12 779 ASN A N 1
ATOM 6129 C CA . ASN A 1 779 ? -43.867 -28.418 6.906 1.00 83.12 779 ASN A CA 1
ATOM 6130 C C . ASN A 1 779 ? -44.295 -27.501 8.072 1.00 83.12 779 ASN A C 1
ATOM 6132 O O . ASN A 1 779 ? -43.802 -26.381 8.172 1.00 83.12 779 ASN A O 1
ATOM 6136 N N . THR A 1 780 ? -45.165 -27.968 8.977 1.00 83.12 780 THR A N 1
ATOM 6137 C CA . THR A 1 780 ? -45.547 -27.248 10.210 1.00 83.12 780 THR A CA 1
ATOM 6138 C C . THR A 1 780 ? -44.455 -27.290 11.288 1.00 83.12 780 THR A C 1
ATOM 6140 O O . THR A 1 780 ? -44.278 -26.316 12.018 1.00 83.12 780 THR A O 1
ATOM 6143 N N . LEU A 1 781 ? -43.699 -28.389 11.397 1.00 85.19 781 LEU A N 1
ATOM 6144 C CA . LEU A 1 781 ? -42.588 -28.518 12.352 1.00 85.19 781 LEU A CA 1
ATOM 6145 C C . LEU A 1 781 ? -41.297 -27.830 11.864 1.00 85.19 781 LEU A C 1
ATOM 6147 O O . LEU A 1 781 ? -40.545 -27.279 12.671 1.00 85.19 781 LEU A O 1
ATOM 6151 N N . CYS A 1 782 ? -41.066 -27.855 10.551 1.00 87.31 782 CYS A N 1
ATOM 6152 C CA . CYS A 1 782 ? -39.856 -27.415 9.856 1.00 87.31 782 CYS A CA 1
ATOM 6153 C C . CYS A 1 782 ? -40.164 -26.365 8.761 1.00 87.31 782 CYS A C 1
ATOM 6155 O O . CYS A 1 782 ? -39.803 -26.570 7.599 1.00 87.31 782 CYS A O 1
ATOM 6157 N N . PRO A 1 783 ? -40.813 -25.223 9.080 1.00 82.19 783 PRO A N 1
ATOM 6158 C CA . PRO A 1 783 ? -41.254 -24.239 8.080 1.00 82.19 783 PRO A CA 1
ATOM 6159 C C . PRO A 1 783 ? -40.117 -23.541 7.307 1.00 82.19 783 PRO A C 1
ATOM 6161 O O . PRO A 1 783 ? -40.382 -22.843 6.331 1.00 82.19 783 PRO A O 1
ATOM 6164 N N . GLY A 1 784 ? -38.855 -23.717 7.721 1.00 79.50 784 GLY A N 1
ATOM 6165 C CA . GLY A 1 784 ? -37.670 -23.264 6.983 1.00 79.50 784 GLY A CA 1
ATOM 6166 C C . GLY A 1 784 ? -37.032 -24.314 6.065 1.00 79.50 784 GLY A C 1
ATOM 6167 O O . GLY A 1 784 ? -36.094 -23.979 5.347 1.00 79.50 784 GLY A O 1
ATOM 6168 N N . GLY A 1 785 ? -37.515 -25.560 6.077 1.00 84.19 785 GLY A N 1
ATOM 6169 C CA . GLY A 1 785 ? -36.833 -26.710 5.477 1.00 84.19 785 GLY A CA 1
ATOM 6170 C C . GLY A 1 785 ? -35.864 -27.405 6.443 1.00 84.19 785 GLY A C 1
ATOM 6171 O O . GLY A 1 785 ? -35.938 -27.217 7.657 1.00 84.19 785 GLY A O 1
ATOM 6172 N N . GLU A 1 786 ? -34.978 -28.241 5.896 1.00 87.06 786 GLU A N 1
ATOM 6173 C CA . GLU A 1 786 ? -33.904 -28.896 6.660 1.00 87.06 786 GLU A CA 1
ATOM 6174 C C . GLU A 1 786 ? -32.873 -27.852 7.150 1.00 87.06 786 GLU A C 1
ATOM 6176 O O . GLU A 1 786 ? -32.627 -26.859 6.464 1.00 87.06 786 GLU A O 1
ATOM 6181 N N . GLY A 1 787 ? -32.310 -28.046 8.346 1.00 85.94 787 GLY A N 1
ATOM 6182 C CA . GLY A 1 787 ? -31.333 -27.152 8.985 1.00 85.94 787 GLY A CA 1
ATOM 6183 C C . GLY A 1 787 ? -31.918 -25.951 9.746 1.00 85.94 787 GLY A C 1
ATOM 6184 O O . GLY A 1 787 ? -31.162 -25.187 10.350 1.00 85.94 787 GLY A O 1
ATOM 6185 N N . PHE A 1 788 ? -33.247 -25.767 9.765 1.00 89.31 788 PHE A N 1
ATOM 6186 C CA . PHE A 1 788 ? -33.896 -24.596 10.376 1.00 89.31 788 PHE A CA 1
ATOM 6187 C C . PHE A 1 788 ? -35.024 -24.952 11.354 1.00 89.31 788 PHE A C 1
ATOM 6189 O O . PHE A 1 788 ? -35.883 -25.787 11.067 1.00 89.31 788 PHE A O 1
ATOM 6196 N N . ARG A 1 789 ? -35.083 -24.243 12.490 1.00 87.44 789 ARG A N 1
ATOM 6197 C CA . ARG A 1 789 ? -36.178 -24.323 13.479 1.00 87.44 789 ARG A CA 1
ATOM 6198 C C . ARG A 1 789 ? -36.807 -22.945 13.735 1.00 87.44 789 ARG A C 1
ATOM 6200 O O . ARG A 1 789 ? -36.084 -21.951 13.731 1.00 87.44 789 ARG A O 1
ATOM 6207 N N . PRO A 1 790 ? -38.121 -22.840 13.997 1.00 84.75 790 PRO A N 1
ATOM 6208 C CA . PRO A 1 790 ? -38.716 -21.590 14.466 1.00 84.75 790 PRO A CA 1
ATOM 6209 C C . PRO A 1 790 ? -38.277 -21.295 15.910 1.00 84.75 790 PRO A C 1
ATOM 6211 O O . PRO A 1 790 ? -38.309 -22.178 16.770 1.00 84.75 790 PRO A O 1
ATOM 6214 N N . ASN A 1 791 ? -37.892 -20.051 16.200 1.00 82.75 791 ASN A N 1
ATOM 6215 C CA . ASN A 1 791 ? -37.574 -19.618 17.561 1.00 82.75 791 ASN A CA 1
ATOM 6216 C C . ASN A 1 791 ? -38.831 -19.675 18.465 1.00 82.75 791 ASN A C 1
ATOM 6218 O O . ASN A 1 791 ? -39.862 -19.112 18.090 1.00 82.75 791 ASN A O 1
ATOM 6222 N N . PRO A 1 792 ? -38.771 -20.252 19.681 1.00 78.75 792 PRO A N 1
ATOM 6223 C CA . PRO A 1 792 ? -39.953 -20.457 20.529 1.00 78.75 792 PRO A CA 1
ATOM 6224 C C . PRO A 1 792 ? -40.574 -19.168 21.102 1.00 78.75 792 PRO A C 1
ATOM 6226 O O . PRO A 1 792 ? -41.658 -19.212 21.679 1.00 78.75 792 PRO A O 1
ATOM 6229 N N . ILE A 1 793 ? -39.907 -18.015 20.972 1.00 77.31 793 ILE A N 1
ATOM 6230 C CA . ILE A 1 793 ? -40.416 -16.714 21.428 1.00 77.31 793 ILE A CA 1
ATOM 6231 C C . ILE A 1 793 ? -40.835 -15.842 20.242 1.00 77.31 793 ILE A C 1
ATOM 6233 O O . ILE A 1 793 ? -41.891 -15.217 20.304 1.00 77.31 793 ILE A O 1
ATOM 6237 N N . THR A 1 794 ? -40.028 -15.775 19.179 1.00 77.69 794 THR A N 1
ATOM 6238 C CA . THR A 1 794 ? -40.221 -14.831 18.060 1.00 77.69 794 THR A CA 1
ATOM 6239 C C . THR A 1 794 ? -40.736 -15.469 16.770 1.00 77.69 794 THR A C 1
ATOM 6241 O O . THR A 1 794 ? -41.076 -14.730 15.852 1.00 77.69 794 THR A O 1
ATOM 6244 N N . ILE A 1 795 ? -40.759 -16.805 16.673 1.00 74.75 795 ILE A N 1
ATOM 6245 C CA . ILE A 1 795 ? -41.136 -17.616 15.493 1.00 74.75 795 ILE A CA 1
ATOM 6246 C C . ILE A 1 795 ? -40.239 -17.390 14.253 1.00 74.75 795 ILE A C 1
ATOM 6248 O O . ILE A 1 795 ? -40.331 -18.112 13.263 1.00 74.75 795 ILE A O 1
ATOM 6252 N N . ILE A 1 796 ? -39.283 -16.457 14.321 1.00 80.38 796 ILE A N 1
ATOM 6253 C CA . ILE A 1 796 ? -38.252 -16.260 13.298 1.00 80.38 796 ILE A CA 1
ATOM 6254 C C . ILE A 1 796 ? -37.455 -17.561 13.140 1.00 80.38 796 ILE A C 1
ATOM 6256 O O . ILE A 1 796 ? -37.087 -18.191 14.131 1.00 80.38 796 ILE A O 1
ATOM 6260 N N . LEU A 1 797 ? -37.187 -17.951 11.892 1.00 84.31 797 LEU A N 1
ATOM 6261 C CA . LEU A 1 797 ? -36.358 -19.110 11.574 1.00 84.31 797 LEU A CA 1
ATOM 6262 C C . LEU A 1 797 ? -34.919 -18.890 12.053 1.00 84.31 797 LEU A C 1
ATOM 6264 O O . LEU A 1 797 ? -34.265 -17.917 11.672 1.00 84.31 797 LEU A O 1
ATOM 6268 N N . GLU A 1 798 ? -34.435 -19.820 12.866 1.00 86.44 798 GLU A N 1
ATOM 6269 C CA . GLU A 1 798 ? -33.070 -19.879 13.367 1.00 86.44 798 GLU A CA 1
ATOM 6270 C C . GLU A 1 798 ? -32.362 -21.137 12.858 1.00 86.44 798 GLU A C 1
ATOM 6272 O O . GLU A 1 798 ? -32.954 -22.207 12.705 1.00 86.44 798 GLU A O 1
ATOM 6277 N N . ASP A 1 799 ? -31.069 -20.962 12.608 1.00 88.81 799 ASP A N 1
ATOM 6278 C CA . ASP A 1 799 ? -30.092 -21.992 12.262 1.00 88.81 799 ASP A CA 1
ATOM 6279 C C . ASP A 1 799 ? -30.020 -23.065 13.366 1.00 88.81 799 ASP A C 1
ATOM 6281 O O . ASP A 1 799 ? -29.910 -22.733 14.556 1.00 88.81 799 ASP A O 1
ATOM 6285 N N . ILE A 1 800 ? -30.097 -24.346 13.000 1.00 88.88 800 ILE A N 1
ATOM 6286 C CA . ILE A 1 800 ? -29.867 -25.454 13.935 1.00 88.88 800 ILE A CA 1
ATOM 6287 C C . ILE A 1 800 ? -28.363 -25.734 13.956 1.00 88.88 800 ILE A C 1
ATOM 6289 O O . ILE A 1 800 ? -27.834 -26.317 13.023 1.00 88.88 800 ILE A O 1
ATOM 6293 N N . ASP A 1 801 ? -27.668 -25.372 15.039 1.00 88.06 801 ASP A N 1
ATOM 6294 C CA . ASP A 1 801 ? -26.259 -25.756 15.205 1.00 88.06 801 ASP A CA 1
ATOM 6295 C C . ASP A 1 801 ? -26.163 -27.250 15.547 1.00 88.06 801 ASP A C 1
ATOM 6297 O O . ASP A 1 801 ? -26.095 -27.642 16.716 1.00 88.06 801 ASP A O 1
ATOM 6301 N N . GLU A 1 802 ? -26.186 -28.103 14.521 1.00 88.31 802 GLU A N 1
ATOM 6302 C CA . GLU A 1 802 ? -26.150 -29.558 14.691 1.00 88.31 802 GLU A CA 1
ATOM 6303 C C . GLU A 1 802 ? -24.865 -30.030 15.381 1.00 88.31 802 GLU A C 1
ATOM 6305 O O . GLU A 1 802 ? -24.871 -31.042 16.079 1.00 88.31 802 GLU A O 1
ATOM 6310 N N . CYS A 1 803 ? -23.770 -29.276 15.270 1.00 86.44 803 CYS A N 1
ATOM 6311 C CA . CYS A 1 803 ? -22.520 -29.590 15.956 1.00 86.44 803 CYS A CA 1
ATOM 6312 C C . CYS A 1 803 ? -22.583 -29.368 17.478 1.00 86.44 803 CYS A C 1
ATOM 6314 O O . CYS A 1 803 ? -21.795 -29.979 18.207 1.00 86.44 803 CYS A O 1
ATOM 6316 N N . GLN A 1 804 ? -23.487 -28.513 17.967 1.00 85.44 804 GLN A N 1
ATOM 6317 C CA . GLN A 1 804 ? -23.760 -28.324 19.397 1.00 85.44 804 GLN A CA 1
ATOM 6318 C C . GLN A 1 804 ? -24.948 -29.162 19.894 1.00 85.44 804 GLN A C 1
ATOM 6320 O O . GLN A 1 804 ? -24.871 -29.731 20.982 1.00 85.44 804 GLN A O 1
ATOM 6325 N N . GLU A 1 805 ? -26.031 -29.244 19.117 1.00 83.62 805 GLU A N 1
ATOM 6326 C CA . GLU A 1 805 ? -27.286 -29.912 19.503 1.00 83.62 805 GLU A CA 1
ATOM 6327 C C . GLU A 1 805 ? -27.225 -31.443 19.300 1.00 83.62 805 GLU A C 1
ATOM 6329 O O . GLU A 1 805 ? -27.825 -32.196 20.071 1.00 83.62 805 GLU A O 1
ATOM 6334 N N . LEU A 1 806 ? -26.475 -31.929 18.299 1.00 81.88 806 LEU A N 1
ATOM 6335 C CA . LEU A 1 806 ? -26.377 -33.348 17.925 1.00 81.88 806 LEU A CA 1
ATOM 6336 C C . LEU A 1 806 ? -24.915 -33.873 17.995 1.00 81.88 806 LEU A C 1
ATOM 6338 O O . LEU A 1 806 ? -24.300 -34.172 16.964 1.00 81.88 806 LEU A O 1
ATOM 6342 N N . PRO A 1 807 ? -24.310 -33.998 19.197 1.00 69.25 807 PRO A N 1
ATOM 6343 C CA . PRO A 1 807 ? -22.897 -34.350 19.388 1.00 69.25 807 PRO A CA 1
ATOM 6344 C C . PRO A 1 807 ? -22.563 -35.829 19.077 1.00 69.25 807 PRO A C 1
ATOM 6346 O O . PRO A 1 807 ? -22.214 -36.612 19.961 1.00 69.25 807 PRO A O 1
ATOM 6349 N N . GLY A 1 808 ? -22.611 -36.208 17.797 1.00 68.81 808 GLY A N 1
ATOM 6350 C CA . GLY A 1 808 ? -22.220 -37.542 17.310 1.00 68.81 808 GLY A CA 1
ATOM 6351 C C . GLY A 1 808 ? -22.082 -37.689 15.787 1.00 68.81 808 GLY A C 1
ATOM 6352 O O . GLY A 1 808 ? -21.965 -38.808 15.289 1.00 68.81 808 GLY A O 1
ATOM 6353 N N . LEU A 1 809 ? -22.130 -36.584 15.034 1.00 76.81 809 LEU A N 1
ATOM 6354 C CA . LEU A 1 809 ? -22.365 -36.590 13.583 1.00 76.81 809 LEU A CA 1
ATOM 6355 C C . LEU A 1 809 ? -21.130 -36.788 12.686 1.00 76.81 809 LEU A C 1
ATOM 6357 O O . LEU A 1 809 ? -21.292 -37.157 11.524 1.00 76.81 809 LEU A O 1
ATOM 6361 N N . CYS A 1 810 ? -19.926 -36.556 13.212 1.00 79.56 810 CYS A N 1
ATOM 6362 C CA . CYS A 1 810 ? -18.656 -36.706 12.498 1.00 79.56 810 CYS A CA 1
ATOM 6363 C C . CYS A 1 810 ? -17.736 -37.616 13.318 1.00 79.56 810 CYS A C 1
ATOM 6365 O O . CYS A 1 810 ? -17.302 -37.228 14.404 1.00 79.56 810 CYS A O 1
ATOM 6367 N N . GLN A 1 811 ? -17.440 -38.826 12.840 1.00 76.06 811 GLN A N 1
ATOM 6368 C CA . GLN A 1 811 ? -16.615 -39.781 13.589 1.00 76.06 811 GLN A CA 1
ATOM 6369 C C . GLN A 1 811 ? -15.162 -39.730 13.105 1.00 76.06 811 GLN A C 1
ATOM 6371 O O . GLN A 1 811 ? -14.876 -39.932 11.931 1.00 76.06 811 GLN A O 1
ATOM 6376 N N . GLY A 1 812 ? -14.236 -39.403 14.010 1.00 72.50 812 GLY A N 1
ATOM 6377 C CA . GLY A 1 812 ? -12.825 -39.157 13.676 1.00 72.50 812 GLY A CA 1
ATOM 6378 C C . GLY A 1 812 ? -12.530 -37.768 13.086 1.00 72.50 812 GLY A C 1
ATOM 6379 O O . GLY A 1 812 ? -11.363 -37.420 12.933 1.00 72.50 812 GLY A O 1
ATOM 6380 N N . GLY A 1 813 ? -13.558 -36.958 12.808 1.00 79.25 813 GLY A N 1
ATOM 6381 C CA . GLY A 1 813 ? -13.447 -35.597 12.272 1.00 79.25 813 GLY A CA 1
ATOM 6382 C C . GLY A 1 813 ? -14.037 -34.524 13.187 1.00 79.25 813 GLY A C 1
ATOM 6383 O O . GLY A 1 813 ? -14.711 -34.818 14.173 1.00 79.25 813 GLY A O 1
ATOM 6384 N N . ASN A 1 814 ? -13.799 -33.259 12.846 1.00 83.25 814 ASN A N 1
ATOM 6385 C CA . ASN A 1 814 ? -14.361 -32.105 13.537 1.00 83.25 814 ASN A CA 1
ATOM 6386 C C . ASN A 1 814 ? -15.646 -31.620 12.844 1.00 83.25 814 ASN A C 1
ATOM 6388 O O . ASN A 1 814 ? -15.626 -31.297 11.660 1.00 83.25 814 ASN A O 1
ATOM 6392 N N . CYS A 1 815 ? -16.742 -31.495 13.593 1.00 85.44 815 CYS A N 1
ATOM 6393 C CA . CYS A 1 815 ? -17.980 -30.898 13.090 1.00 85.44 815 CYS A CA 1
ATOM 6394 C C . CYS A 1 815 ? -17.843 -29.367 12.982 1.00 85.44 815 CYS A C 1
ATOM 6396 O O . CYS A 1 815 ? -17.347 -28.711 13.906 1.00 85.44 815 CYS A O 1
ATOM 6398 N N . VAL A 1 816 ? -18.280 -28.796 11.860 1.00 86.50 816 VAL A N 1
ATOM 6399 C CA . VAL A 1 816 ? -18.318 -27.353 11.594 1.00 86.50 816 VAL A CA 1
ATOM 6400 C C . VAL A 1 816 ? -19.731 -26.972 11.163 1.00 86.50 816 VAL A C 1
ATOM 6402 O O . VAL A 1 816 ? -20.181 -27.377 10.093 1.00 86.50 816 VAL A O 1
ATOM 6405 N N . ASN A 1 817 ? -20.420 -26.182 11.988 1.00 83.75 817 ASN A N 1
ATOM 6406 C CA . ASN A 1 817 ? -21.749 -25.680 11.654 1.00 83.75 817 ASN A CA 1
ATOM 6407 C C . ASN A 1 817 ? -21.679 -24.648 10.511 1.00 83.75 817 ASN A C 1
ATOM 6409 O O . ASN A 1 817 ? -20.758 -23.821 10.459 1.00 83.75 817 ASN A O 1
ATOM 6413 N N . THR A 1 818 ? -22.656 -24.683 9.611 1.00 84.31 818 THR A N 1
ATOM 6414 C CA . THR A 1 818 ? -22.824 -23.770 8.473 1.00 84.31 818 THR A CA 1
ATOM 6415 C C . THR A 1 818 ? -24.288 -23.325 8.394 1.00 84.31 818 THR A C 1
ATOM 6417 O O . THR A 1 818 ? -25.139 -23.879 9.069 1.00 84.31 818 THR A O 1
ATOM 6420 N N . PHE A 1 819 ? -24.611 -22.297 7.606 1.00 85.19 819 PHE A N 1
ATOM 6421 C CA . PHE A 1 819 ? -25.982 -21.777 7.604 1.00 85.19 819 PHE A CA 1
ATOM 6422 C C . PHE A 1 819 ? -26.953 -22.744 6.900 1.00 85.19 819 PHE A C 1
ATOM 6424 O O . PHE A 1 819 ? -26.929 -22.836 5.669 1.00 85.19 819 PHE A O 1
ATOM 6431 N N . GLY A 1 820 ? -27.791 -23.431 7.679 1.00 80.81 820 GLY A N 1
ATOM 6432 C CA . GLY A 1 820 ? -28.756 -24.443 7.236 1.00 80.81 820 GLY A CA 1
ATOM 6433 C C . GLY A 1 820 ? -28.199 -25.861 7.051 1.00 80.81 820 GLY A C 1
ATOM 6434 O O . GLY A 1 820 ? -28.850 -26.668 6.391 1.00 80.81 820 GLY A O 1
ATOM 6435 N N . SER A 1 821 ? -26.988 -26.166 7.538 1.00 83.00 821 SER A N 1
ATOM 6436 C CA . SER A 1 821 ? -26.399 -27.520 7.503 1.00 83.00 821 SER A CA 1
ATOM 6437 C C . SER A 1 821 ? -25.058 -27.582 8.248 1.00 83.00 821 SER A C 1
ATOM 6439 O O . SER A 1 821 ? -24.488 -26.552 8.595 1.00 83.00 821 SER A O 1
ATOM 6441 N N . PHE A 1 822 ? -24.426 -28.753 8.341 1.00 86.38 822 PHE A N 1
ATOM 6442 C CA . PHE A 1 822 ? -23.079 -28.905 8.906 1.00 86.38 822 PHE A CA 1
ATOM 6443 C C . PHE A 1 822 ? -22.122 -29.689 7.994 1.00 86.38 822 PHE A C 1
ATOM 6445 O O . PHE A 1 822 ? -22.523 -30.549 7.208 1.00 86.38 822 PHE A O 1
ATOM 6452 N N . GLN A 1 823 ? -20.822 -29.428 8.152 1.00 85.06 823 GLN A N 1
ATOM 6453 C CA . GLN A 1 823 ? -19.728 -30.120 7.467 1.00 85.06 823 GLN A CA 1
ATOM 6454 C C . GLN A 1 823 ? -18.864 -30.901 8.474 1.00 85.06 823 GLN A C 1
ATOM 6456 O O . GLN A 1 823 ? -18.644 -30.453 9.599 1.00 85.06 823 GLN A O 1
ATOM 6461 N N . CYS A 1 824 ? -18.341 -32.060 8.062 1.00 85.94 824 CYS A N 1
ATOM 6462 C CA . CYS A 1 824 ? -17.322 -32.807 8.803 1.00 85.94 824 CYS A CA 1
ATOM 6463 C C . CYS A 1 824 ? -15.935 -32.547 8.195 1.00 85.94 824 CYS A C 1
ATOM 6465 O O . CYS A 1 824 ? -15.658 -32.998 7.085 1.00 85.94 824 CYS A O 1
ATOM 6467 N N . ASP A 1 825 ? -15.056 -31.863 8.926 1.00 85.12 825 ASP A N 1
ATOM 6468 C CA . ASP A 1 825 ? -13.657 -31.657 8.539 1.00 85.12 825 ASP A CA 1
ATOM 6469 C C . ASP A 1 825 ? -12.784 -32.787 9.104 1.00 85.12 825 ASP A C 1
ATOM 6471 O O . ASP A 1 825 ? -12.605 -32.901 10.322 1.00 85.12 825 ASP A O 1
ATOM 6475 N N . CYS A 1 826 ? -12.219 -33.625 8.234 1.00 84.75 826 CYS A N 1
ATOM 6476 C CA . CYS A 1 826 ? -11.303 -34.687 8.651 1.00 84.75 826 CYS A CA 1
ATOM 6477 C C . CYS A 1 826 ? -9.886 -34.170 8.972 1.00 84.75 826 CYS A C 1
ATOM 6479 O O . CYS A 1 826 ? -9.467 -33.130 8.450 1.00 84.75 826 CYS A O 1
ATOM 6481 N N . PRO A 1 827 ? -9.118 -34.882 9.821 1.00 81.25 827 PRO A N 1
ATOM 6482 C CA . PRO A 1 827 ? -7.710 -34.574 10.053 1.00 81.25 827 PRO A CA 1
ATOM 6483 C C . PRO A 1 827 ? -6.873 -34.728 8.767 1.00 81.25 827 PRO A C 1
ATOM 6485 O O . PRO A 1 827 ? -7.238 -35.510 7.888 1.00 81.25 827 PRO A O 1
ATOM 6488 N N . PRO A 1 828 ? -5.716 -34.047 8.651 1.00 80.50 828 PRO A N 1
ATOM 6489 C CA . PRO A 1 828 ? -4.750 -34.331 7.589 1.00 80.50 828 PRO A CA 1
ATOM 6490 C C . PRO A 1 828 ? -4.367 -35.819 7.575 1.00 80.50 828 PRO A C 1
ATOM 6492 O O . PRO A 1 828 ? -4.180 -36.399 8.643 1.00 80.50 828 PRO A O 1
ATOM 6495 N N . GLY A 1 829 ? -4.270 -36.411 6.381 1.00 78.50 829 GLY A N 1
ATOM 6496 C CA . GLY A 1 829 ? -4.058 -37.853 6.193 1.00 78.50 829 GLY A CA 1
ATOM 6497 C C . GLY A 1 829 ? -5.343 -38.692 6.130 1.00 78.50 829 GLY A C 1
ATOM 6498 O O . GLY A 1 829 ? -5.264 -39.880 5.851 1.00 78.50 829 GLY A O 1
ATOM 6499 N N . TYR A 1 830 ? -6.524 -38.092 6.332 1.00 85.56 830 TYR A N 1
ATOM 6500 C CA . TYR A 1 830 ? -7.812 -38.794 6.301 1.00 85.56 830 TYR A CA 1
ATOM 6501 C C . TYR A 1 830 ? -8.781 -38.168 5.288 1.00 85.56 830 TYR A C 1
ATOM 6503 O O . TYR A 1 830 ? -8.807 -36.947 5.107 1.00 85.56 830 TYR A O 1
ATOM 6511 N N . TYR A 1 831 ? -9.620 -38.994 4.665 1.00 82.75 831 TYR A N 1
ATOM 6512 C CA . TYR A 1 831 ? -10.736 -38.572 3.815 1.00 82.75 831 TYR A CA 1
ATOM 6513 C C . TYR A 1 831 ? -12.079 -38.837 4.504 1.00 82.75 831 TYR A C 1
ATOM 6515 O O . TYR A 1 831 ? -12.201 -39.739 5.327 1.00 82.75 831 TYR A O 1
ATOM 6523 N N . LEU A 1 832 ? -13.105 -38.047 4.177 1.00 81.88 832 LEU A N 1
ATOM 6524 C CA . LEU A 1 832 ? -14.456 -38.272 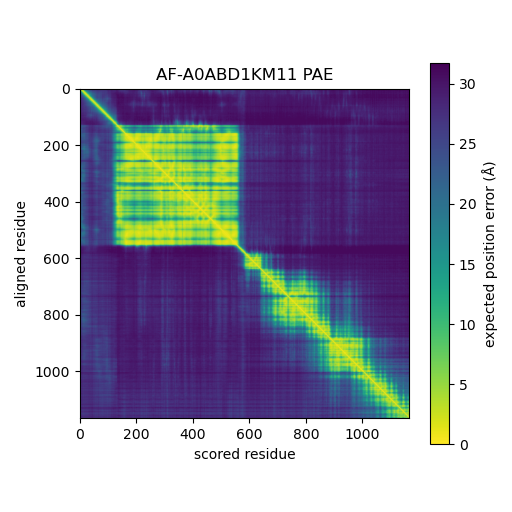4.690 1.00 81.88 832 LEU A CA 1
ATOM 6525 C C . LEU A 1 832 ? -15.177 -39.300 3.813 1.00 81.88 832 LEU A C 1
ATOM 6527 O O . LEU A 1 832 ? -15.471 -39.017 2.650 1.00 81.88 832 LEU A O 1
ATOM 6531 N N . ASN A 1 833 ? -15.525 -40.453 4.378 1.00 80.75 833 ASN A N 1
ATOM 6532 C CA . ASN A 1 833 ? -16.500 -41.347 3.765 1.00 80.75 833 ASN A CA 1
ATOM 6533 C C . ASN A 1 833 ? -17.897 -40.712 3.904 1.00 80.75 833 ASN A C 1
ATOM 6535 O O . ASN A 1 833 ? -18.371 -40.454 5.012 1.00 80.75 833 ASN A O 1
ATOM 6539 N N . VAL A 1 834 ? -18.540 -40.406 2.774 1.00 68.88 834 VAL A N 1
ATOM 6540 C CA . VAL A 1 834 ? -19.795 -39.631 2.721 1.00 68.88 834 VAL A CA 1
ATOM 6541 C C . VAL A 1 834 ? -21.002 -40.373 3.299 1.00 68.88 834 VAL A C 1
ATOM 6543 O O . VAL A 1 834 ? -21.864 -39.733 3.908 1.00 68.88 834 VAL A O 1
ATOM 6546 N N . ASP A 1 835 ? -21.049 -41.699 3.162 1.00 70.12 835 ASP A N 1
ATOM 6547 C CA . ASP A 1 835 ? -22.174 -42.520 3.622 1.00 70.12 835 ASP A CA 1
ATOM 6548 C C . ASP A 1 835 ? -22.096 -42.787 5.131 1.00 70.12 835 ASP A C 1
ATOM 6550 O O . ASP A 1 835 ? -23.086 -42.649 5.856 1.00 70.12 835 ASP A O 1
ATOM 6554 N N . SER A 1 836 ? -20.902 -43.128 5.630 1.00 68.88 836 SER A N 1
ATOM 6555 C CA . SER A 1 836 ? -20.676 -43.421 7.052 1.00 68.88 836 SER A CA 1
ATOM 6556 C C . SER A 1 836 ? -20.454 -42.163 7.905 1.00 68.88 836 SER A C 1
ATOM 6558 O O . SER A 1 836 ? -20.740 -42.174 9.104 1.00 68.88 836 SER A O 1
ATOM 6560 N N . ARG A 1 837 ? -19.971 -41.070 7.292 1.00 73.44 837 ARG A N 1
ATOM 6561 C CA . ARG A 1 837 ? -19.444 -39.850 7.944 1.00 73.44 837 ARG A CA 1
ATOM 6562 C C . ARG A 1 837 ? -18.300 -40.134 8.929 1.00 73.44 837 ARG A C 1
ATOM 6564 O O . ARG A 1 837 ? -18.129 -39.439 9.936 1.00 73.44 837 ARG A O 1
ATOM 6571 N N . ILE A 1 838 ? -17.514 -41.162 8.607 1.00 80.31 838 ILE A N 1
ATOM 6572 C CA . ILE A 1 838 ? -16.266 -41.532 9.277 1.00 80.31 838 ILE A CA 1
ATOM 6573 C C . ILE A 1 838 ? -15.091 -40.940 8.488 1.00 80.31 838 ILE A C 1
ATOM 6575 O O . ILE A 1 838 ? -15.101 -40.926 7.256 1.00 80.31 838 ILE A O 1
ATOM 6579 N N . CYS A 1 839 ? -14.076 -40.450 9.197 1.00 84.50 839 CYS A N 1
ATOM 6580 C CA . CYS A 1 839 ? -12.788 -40.103 8.607 1.00 84.50 839 CYS A CA 1
ATOM 6581 C C . CYS A 1 839 ? -11.922 -41.361 8.470 1.00 84.50 839 CYS A C 1
ATOM 6583 O O . CYS A 1 839 ? -11.481 -41.928 9.471 1.00 84.50 839 CYS A O 1
ATOM 6585 N N . GLU A 1 840 ? -11.699 -41.792 7.234 1.00 83.75 840 GLU A N 1
ATOM 6586 C CA . GLU A 1 840 ? -10.954 -42.996 6.866 1.00 83.75 840 GLU A CA 1
ATOM 6587 C C . GLU A 1 840 ? -9.543 -42.631 6.381 1.00 83.75 840 GLU A C 1
ATOM 6589 O O . GLU A 1 840 ? -9.312 -41.547 5.849 1.00 83.75 840 GLU A O 1
ATOM 6594 N N . ASP A 1 841 ? -8.584 -43.518 6.633 1.00 86.69 841 ASP A N 1
ATOM 6595 C CA . ASP A 1 841 ? -7.155 -43.314 6.367 1.00 86.69 841 ASP A CA 1
ATOM 6596 C C . ASP A 1 841 ? -6.854 -43.264 4.857 1.00 86.69 841 ASP A C 1
ATOM 6598 O O . ASP A 1 841 ? -7.342 -44.108 4.099 1.00 86.69 841 ASP A O 1
ATOM 6602 N N . ILE A 1 842 ? -6.059 -42.291 4.400 1.00 85.94 842 ILE A N 1
ATOM 6603 C CA . ILE A 1 842 ? -5.625 -42.212 2.998 1.00 85.94 842 ILE A CA 1
ATOM 6604 C C . ILE A 1 842 ? -4.362 -43.060 2.838 1.00 85.94 842 ILE A C 1
ATOM 6606 O O . ILE A 1 842 ? -3.282 -42.614 3.203 1.00 85.94 842 ILE A O 1
ATOM 6610 N N . ASP A 1 843 ? -4.467 -44.234 2.208 1.00 85.12 843 ASP A N 1
ATOM 6611 C CA . ASP A 1 843 ? -3.278 -45.012 1.841 1.00 85.12 843 ASP A CA 1
ATOM 6612 C C . ASP A 1 843 ? -2.490 -44.305 0.726 1.00 85.12 843 ASP A C 1
ATOM 6614 O O . ASP A 1 843 ? -2.751 -44.468 -0.473 1.00 85.12 843 ASP A O 1
ATOM 6618 N N . GLU A 1 844 ? -1.517 -43.479 1.115 1.00 86.81 844 GLU A N 1
ATOM 6619 C CA . GLU A 1 844 ? -0.755 -42.669 0.163 1.00 86.81 844 GLU A CA 1
ATOM 6620 C C . GLU A 1 844 ? 0.184 -43.514 -0.714 1.00 86.81 844 GLU A C 1
ATOM 6622 O O . GLU A 1 844 ? 0.576 -43.066 -1.794 1.00 86.81 844 GLU A O 1
ATOM 6627 N N . CYS A 1 845 ? 0.492 -44.751 -0.304 1.00 85.69 845 CYS A N 1
ATOM 6628 C CA . CYS A 1 845 ? 1.280 -45.699 -1.089 1.00 85.69 845 CYS A CA 1
ATOM 6629 C C . CYS A 1 845 ? 0.474 -46.282 -2.261 1.00 85.69 845 CYS A C 1
ATOM 6631 O O . CYS A 1 845 ? 1.026 -46.478 -3.346 1.00 85.69 845 CYS A O 1
ATOM 6633 N N . VAL A 1 846 ? -0.829 -46.520 -2.071 1.00 84.25 846 VAL A N 1
ATOM 6634 C CA . VAL A 1 846 ? -1.760 -46.907 -3.146 1.00 84.25 846 VAL A CA 1
ATOM 6635 C C . VAL A 1 846 ? -2.132 -45.702 -4.014 1.00 84.25 846 VAL A C 1
ATOM 6637 O O . VAL A 1 846 ? -2.146 -45.814 -5.240 1.00 84.25 846 VAL A O 1
ATOM 6640 N N . VAL A 1 847 ? -2.404 -44.542 -3.407 1.00 79.75 847 VAL A N 1
ATOM 6641 C CA . VAL A 1 847 ? -2.822 -43.324 -4.131 1.00 79.75 847 VAL A CA 1
ATOM 6642 C C . VAL A 1 847 ? -1.684 -42.721 -4.967 1.00 79.75 847 VAL A C 1
ATOM 6644 O O . VAL A 1 847 ? -1.943 -42.153 -6.030 1.00 79.75 847 VAL A O 1
ATOM 6647 N N . ASN A 1 848 ? -0.425 -42.846 -4.535 1.00 75.25 848 ASN A N 1
ATOM 6648 C CA . ASN A 1 848 ? 0.737 -42.365 -5.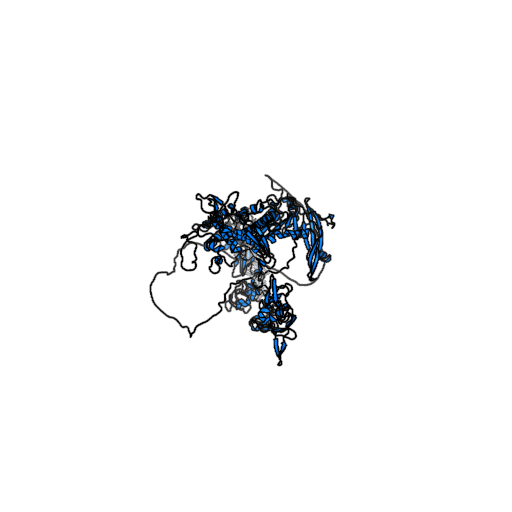282 1.00 75.25 848 ASN A CA 1
ATOM 6649 C C . ASN A 1 848 ? 1.920 -43.358 -5.211 1.00 75.25 848 ASN A C 1
ATOM 6651 O O . ASN A 1 848 ? 2.829 -43.183 -4.395 1.00 75.25 848 ASN A O 1
ATOM 6655 N N . PRO A 1 849 ? 1.986 -44.348 -6.123 1.00 75.06 849 PRO A N 1
ATOM 6656 C CA . PRO A 1 849 ? 3.029 -45.383 -6.122 1.00 75.06 849 PRO A CA 1
ATOM 6657 C C . PRO A 1 849 ? 4.484 -44.887 -6.232 1.00 75.06 849 PRO A C 1
ATOM 6659 O O . PRO A 1 849 ? 5.408 -45.668 -6.021 1.00 75.06 849 PRO A O 1
ATOM 6662 N N . GLY A 1 850 ? 4.713 -43.611 -6.572 1.00 70.62 850 GLY A N 1
ATOM 6663 C CA . GLY A 1 850 ? 6.043 -42.991 -6.654 1.00 70.62 850 GLY A CA 1
ATOM 6664 C C . GLY A 1 850 ? 6.406 -42.069 -5.481 1.00 70.62 850 GLY A C 1
ATOM 6665 O O . GLY A 1 850 ? 7.433 -41.392 -5.547 1.00 70.62 850 GLY A O 1
ATOM 6666 N N . ILE A 1 851 ? 5.583 -41.987 -4.428 1.00 77.94 851 ILE A N 1
ATOM 6667 C CA . ILE A 1 851 ? 5.676 -40.931 -3.400 1.00 77.94 851 ILE A CA 1
ATOM 6668 C C . ILE A 1 851 ? 7.003 -40.906 -2.620 1.00 77.94 851 ILE A C 1
ATOM 6670 O O . ILE A 1 851 ? 7.483 -39.836 -2.251 1.00 77.94 851 ILE A O 1
ATOM 6674 N N . CYS A 1 852 ? 7.643 -42.065 -2.458 1.00 76.69 852 CYS A N 1
ATOM 6675 C CA . CYS A 1 852 ? 8.931 -42.225 -1.779 1.00 76.69 852 CYS A CA 1
ATOM 6676 C C . CYS A 1 852 ? 10.165 -42.060 -2.688 1.00 76.69 852 CYS A C 1
ATOM 6678 O O . CYS A 1 852 ? 11.294 -42.265 -2.228 1.00 76.69 852 CYS A O 1
ATOM 6680 N N . GLY A 1 853 ? 9.977 -41.747 -3.976 1.00 75.31 853 GLY A N 1
ATOM 6681 C CA . GLY A 1 853 ? 11.054 -41.721 -4.965 1.00 75.31 853 GLY A CA 1
ATOM 6682 C C . GLY A 1 853 ? 11.737 -43.096 -5.080 1.00 75.31 853 GLY A C 1
ATOM 6683 O O . GLY A 1 853 ? 11.069 -44.059 -5.444 1.00 75.31 853 GLY A O 1
ATOM 6684 N N . PRO A 1 854 ? 13.042 -43.227 -4.770 1.00 74.31 854 PRO A N 1
ATOM 6685 C CA . PRO A 1 854 ? 13.740 -44.517 -4.762 1.00 74.31 854 PRO A CA 1
ATOM 6686 C C . PRO A 1 854 ? 13.459 -45.377 -3.510 1.00 74.31 854 PRO A C 1
ATOM 6688 O O . PRO A 1 854 ? 13.986 -46.483 -3.409 1.00 74.31 854 PRO A O 1
ATOM 6691 N N . GLY A 1 855 ? 12.698 -44.877 -2.529 1.00 78.75 855 GLY A N 1
ATOM 6692 C CA . GLY A 1 855 ? 12.338 -45.605 -1.306 1.00 78.75 855 GLY A CA 1
ATOM 6693 C C . GLY A 1 855 ? 11.109 -46.507 -1.442 1.00 78.75 855 GLY A C 1
ATOM 6694 O O . GLY A 1 855 ? 10.252 -46.295 -2.293 1.00 78.75 855 GLY A O 1
ATOM 6695 N N . THR A 1 856 ? 10.989 -47.490 -0.547 1.00 85.06 856 THR A N 1
ATOM 6696 C CA . THR A 1 856 ? 9.785 -48.332 -0.413 1.00 85.06 856 THR A CA 1
ATOM 6697 C C . THR A 1 856 ? 8.781 -47.676 0.535 1.00 85.06 856 THR A C 1
ATOM 6699 O O . THR A 1 856 ? 9.151 -47.317 1.653 1.00 85.06 856 THR A O 1
ATOM 6702 N N . CYS A 1 857 ? 7.528 -47.535 0.098 1.00 88.19 857 CYS A N 1
ATOM 6703 C CA . CYS A 1 857 ? 6.446 -46.904 0.859 1.00 88.19 857 CYS A CA 1
ATOM 6704 C C . CYS A 1 857 ? 5.752 -47.882 1.818 1.00 88.19 857 CYS A C 1
ATOM 6706 O O . CYS A 1 857 ? 5.492 -49.028 1.453 1.00 88.19 857 CYS A O 1
ATOM 6708 N N . TYR A 1 858 ? 5.418 -47.404 3.018 1.00 87.88 858 TYR A N 1
ATOM 6709 C CA . TYR A 1 858 ? 4.611 -48.096 4.023 1.00 87.88 858 TYR A CA 1
ATOM 6710 C C . TYR A 1 858 ? 3.576 -47.127 4.606 1.00 87.88 858 TYR A C 1
ATOM 6712 O O . TYR A 1 858 ? 3.954 -46.131 5.229 1.00 87.88 858 TYR A O 1
ATOM 6720 N N . ASN A 1 859 ? 2.287 -47.419 4.418 1.00 84.75 859 ASN A N 1
ATOM 6721 C CA . ASN A 1 859 ? 1.199 -46.612 4.966 1.00 84.75 859 ASN A CA 1
ATOM 6722 C C . ASN A 1 859 ? 1.115 -46.740 6.503 1.00 84.75 859 ASN A C 1
ATOM 6724 O O . ASN A 1 859 ? 1.370 -47.815 7.057 1.00 84.75 859 ASN A O 1
ATOM 6728 N N . THR A 1 860 ? 0.754 -45.656 7.195 1.00 84.06 860 THR A N 1
ATOM 6729 C CA . THR A 1 860 ? 0.457 -45.626 8.637 1.00 84.06 860 THR A CA 1
ATOM 6730 C C . THR A 1 860 ? -0.690 -44.647 8.911 1.00 84.06 860 THR A C 1
ATOM 6732 O O . THR A 1 860 ? -0.940 -43.753 8.115 1.00 84.06 860 THR A O 1
ATOM 6735 N N . LEU A 1 861 ? -1.387 -44.791 10.042 1.00 82.88 861 LEU A N 1
ATOM 6736 C CA . LEU A 1 861 ? -2.641 -44.066 10.293 1.00 82.88 861 LEU A CA 1
ATOM 6737 C C . LEU A 1 861 ? -2.469 -42.532 10.309 1.00 82.88 861 LEU A C 1
ATOM 6739 O O . LEU A 1 861 ? -2.059 -41.942 11.315 1.00 82.88 861 LEU A O 1
ATOM 6743 N N . GLY A 1 862 ? -2.860 -41.891 9.210 1.00 77.19 862 GLY A N 1
ATOM 6744 C CA . GLY A 1 862 ? -2.784 -40.461 8.934 1.00 77.19 862 GLY A CA 1
ATOM 6745 C C . GLY A 1 862 ? -1.486 -39.974 8.288 1.00 77.19 862 GLY A C 1
ATOM 6746 O O . GLY A 1 862 ? -1.290 -38.756 8.255 1.00 77.19 862 GLY A O 1
ATOM 6747 N N . ASN A 1 863 ? -0.580 -40.870 7.870 1.00 80.50 863 ASN A N 1
ATOM 6748 C CA . ASN A 1 863 ? 0.708 -40.537 7.249 1.00 80.50 863 ASN A CA 1
ATOM 6749 C C . ASN A 1 863 ? 1.476 -41.789 6.764 1.00 80.50 863 ASN A C 1
ATOM 6751 O O . ASN A 1 863 ? 1.652 -42.739 7.515 1.00 80.50 863 ASN A O 1
ATOM 6755 N N . TYR A 1 864 ? 2.130 -41.741 5.612 1.00 85.62 864 TYR A N 1
ATOM 6756 C CA . TYR A 1 864 ? 3.081 -42.765 5.145 1.00 85.62 864 TYR A CA 1
ATOM 6757 C C . TYR A 1 864 ? 4.527 -42.611 5.670 1.00 85.62 864 TYR A C 1
ATOM 6759 O O . TYR A 1 864 ? 4.962 -41.553 6.123 1.00 85.62 864 TYR A O 1
ATOM 6767 N N . THR A 1 865 ? 5.325 -43.677 5.544 1.00 83.00 865 THR A N 1
ATOM 6768 C CA . THR A 1 865 ? 6.782 -43.676 5.779 1.00 83.00 865 THR A CA 1
ATOM 6769 C C . THR A 1 865 ? 7.535 -44.365 4.636 1.00 83.00 865 THR A C 1
ATOM 6771 O O . THR A 1 865 ? 7.030 -45.299 4.015 1.00 83.00 865 THR A O 1
ATOM 6774 N N . CYS A 1 866 ? 8.755 -43.908 4.347 1.00 86.94 866 CYS A N 1
ATOM 6775 C CA . CYS A 1 866 ? 9.579 -44.362 3.228 1.00 86.94 866 CYS A CA 1
ATOM 6776 C C . CYS A 1 866 ? 10.892 -44.980 3.717 1.00 86.94 866 CYS A C 1
ATOM 6778 O O . CYS A 1 866 ? 11.746 -44.283 4.269 1.00 86.94 866 CYS A O 1
ATOM 6780 N N . VAL A 1 867 ? 11.106 -46.274 3.480 1.00 85.19 867 VAL A N 1
ATOM 6781 C CA . VAL A 1 867 ? 12.396 -46.930 3.757 1.00 85.19 867 VAL A CA 1
ATOM 6782 C C . VAL A 1 867 ? 13.317 -46.733 2.556 1.00 85.19 867 VAL A C 1
ATOM 6784 O O . VAL A 1 867 ? 13.020 -47.198 1.455 1.00 85.19 867 VAL A O 1
ATOM 6787 N N . CYS A 1 868 ? 14.426 -46.022 2.757 1.00 82.62 868 CYS A N 1
ATOM 6788 C CA . CYS A 1 868 ? 15.362 -45.685 1.686 1.00 82.62 868 CYS A CA 1
ATOM 6789 C C . CYS A 1 868 ? 16.362 -46.818 1.398 1.00 82.62 868 CYS A C 1
ATOM 6791 O O . CYS A 1 868 ? 16.747 -47.534 2.326 1.00 82.62 868 CYS A O 1
ATOM 6793 N N . PRO A 1 869 ? 16.834 -46.962 0.143 1.00 79.25 869 PRO A N 1
ATOM 6794 C CA . PRO A 1 869 ? 17.973 -47.815 -0.170 1.00 79.25 869 PRO A CA 1
ATOM 6795 C C . PRO A 1 869 ? 19.241 -47.349 0.549 1.00 79.25 869 PRO A C 1
ATOM 6797 O O . PRO A 1 869 ? 19.365 -46.189 0.947 1.00 79.25 869 PRO A O 1
ATOM 6800 N N . GLN A 1 870 ? 20.223 -48.242 0.646 1.00 66.75 870 GLN A N 1
ATOM 6801 C CA . GLN A 1 870 ? 21.568 -47.877 1.085 1.00 66.75 870 GLN A CA 1
ATOM 6802 C C . GLN A 1 870 ? 22.131 -46.743 0.196 1.00 66.75 870 GLN A C 1
ATOM 6804 O O . GLN A 1 870 ? 21.815 -46.665 -0.991 1.00 66.75 870 GLN A O 1
ATOM 6809 N N . GLU A 1 871 ? 22.920 -45.842 0.787 1.00 66.31 871 GLU A N 1
ATOM 6810 C CA . GLU A 1 871 ? 23.387 -44.562 0.212 1.00 66.31 871 GLU A CA 1
ATOM 6811 C C . GLU A 1 871 ? 22.335 -43.444 0.008 1.00 66.31 871 GLU A C 1
ATOM 6813 O O . GLU A 1 871 ? 22.713 -42.318 -0.326 1.00 66.31 871 GLU A O 1
ATOM 6818 N N . TYR A 1 872 ? 21.043 -43.680 0.276 1.00 72.12 872 TYR A N 1
ATOM 6819 C CA . TYR A 1 872 ? 19.995 -42.644 0.268 1.00 72.12 872 TYR A CA 1
ATOM 6820 C C . TYR A 1 872 ? 19.535 -42.308 1.692 1.00 72.12 872 TYR A C 1
ATOM 6822 O O . TYR A 1 872 ? 19.335 -43.198 2.518 1.00 72.12 872 TYR A O 1
ATOM 6830 N N . MET A 1 873 ? 19.314 -41.022 1.986 1.00 71.50 873 MET A N 1
ATOM 6831 C CA . MET A 1 873 ? 18.839 -40.584 3.307 1.00 71.50 873 MET A CA 1
ATOM 6832 C C . MET A 1 873 ? 17.353 -40.219 3.301 1.00 71.50 873 MET A C 1
ATOM 6834 O O . MET A 1 873 ? 16.860 -39.587 2.364 1.00 71.50 873 MET A O 1
ATOM 6838 N N . GLN A 1 874 ? 16.665 -40.574 4.391 1.00 75.38 874 GLN A N 1
ATOM 6839 C CA . GLN A 1 874 ? 15.316 -40.094 4.685 1.00 75.38 874 GLN A CA 1
ATOM 6840 C C . GLN A 1 874 ? 15.326 -38.576 4.895 1.00 75.38 874 GLN A C 1
ATOM 6842 O O . GLN A 1 874 ? 16.102 -38.046 5.691 1.00 75.38 874 GLN A O 1
ATOM 6847 N N . VAL A 1 875 ? 14.416 -37.883 4.217 1.00 66.25 875 VAL A N 1
ATOM 6848 C CA . VAL A 1 875 ? 14.094 -36.467 4.436 1.00 66.25 875 VAL A CA 1
ATOM 6849 C C . VAL A 1 875 ? 12.611 -36.325 4.804 1.00 66.25 875 VAL A C 1
ATOM 6851 O O . VAL A 1 875 ? 11.872 -37.310 4.832 1.00 66.25 875 VAL A O 1
ATOM 6854 N N . ASN A 1 876 ? 12.169 -35.111 5.149 1.00 60.81 876 ASN A N 1
ATOM 6855 C CA . ASN A 1 876 ? 10.791 -34.816 5.569 1.00 60.81 876 ASN A CA 1
ATOM 6856 C C . ASN A 1 876 ? 10.248 -35.764 6.658 1.00 60.81 876 ASN A C 1
ATOM 6858 O O . ASN A 1 876 ? 9.142 -36.277 6.550 1.00 60.81 876 ASN A O 1
ATOM 6862 N N . GLY A 1 877 ? 11.045 -36.027 7.699 1.00 62.62 877 GLY A N 1
ATOM 6863 C CA . GLY A 1 877 ? 10.627 -36.845 8.846 1.00 62.62 877 GLY A CA 1
ATOM 6864 C C . GLY A 1 877 ? 10.510 -38.352 8.582 1.00 62.62 877 GLY A C 1
ATOM 6865 O O . GLY A 1 877 ? 10.119 -39.077 9.489 1.00 62.62 877 GLY A O 1
ATOM 6866 N N . GLY A 1 878 ? 10.876 -38.818 7.383 1.00 67.88 878 GLY A N 1
ATOM 6867 C CA . GLY A 1 878 ? 10.728 -40.212 6.953 1.00 67.88 878 GLY A CA 1
ATOM 6868 C C . GLY A 1 878 ? 9.940 -40.373 5.652 1.00 67.88 878 GLY A C 1
ATOM 6869 O O . GLY A 1 878 ? 9.901 -41.474 5.116 1.00 67.88 878 GLY A O 1
ATOM 6870 N N . ASN A 1 879 ? 9.343 -39.302 5.125 1.00 71.50 879 ASN A N 1
ATOM 6871 C CA . ASN A 1 879 ? 8.389 -39.341 4.012 1.00 71.50 879 ASN A CA 1
ATOM 6872 C C . ASN A 1 879 ? 9.002 -39.211 2.600 1.00 71.50 879 ASN A C 1
ATOM 6874 O O . ASN A 1 879 ? 8.263 -39.140 1.626 1.00 71.50 879 ASN A O 1
ATOM 6878 N N . ASN A 1 880 ? 10.326 -39.129 2.429 1.00 71.94 880 ASN A N 1
ATOM 6879 C CA . ASN A 1 880 ? 10.954 -39.185 1.097 1.00 71.94 880 ASN A CA 1
ATOM 6880 C C . ASN A 1 880 ? 12.438 -39.577 1.204 1.00 71.94 880 ASN A C 1
ATOM 6882 O O . ASN A 1 880 ? 13.037 -39.428 2.270 1.00 71.94 880 ASN A O 1
ATOM 6886 N N . CYS A 1 881 ? 13.046 -40.026 0.107 1.00 77.75 881 CYS A N 1
ATOM 6887 C CA . CYS A 1 881 ? 14.434 -40.475 0.030 1.00 77.75 881 CYS A CA 1
ATOM 6888 C C . CYS A 1 881 ? 15.246 -39.631 -0.961 1.00 77.75 881 CYS A C 1
ATOM 6890 O O . CYS A 1 881 ? 14.875 -39.511 -2.129 1.00 77.75 881 CYS A O 1
ATOM 6892 N N . MET A 1 882 ? 16.380 -39.071 -0.525 1.00 69.94 882 MET A N 1
ATOM 6893 C CA . MET A 1 882 ? 17.251 -38.245 -1.376 1.00 69.94 882 MET A CA 1
ATOM 6894 C C . MET A 1 882 ? 18.706 -38.718 -1.391 1.00 69.94 882 MET A C 1
ATOM 6896 O O . MET A 1 882 ? 19.263 -39.108 -0.363 1.00 69.94 882 MET A O 1
ATOM 6900 N N . ASP A 1 883 ? 19.325 -38.631 -2.573 1.00 72.25 883 ASP A N 1
ATOM 6901 C CA . ASP A 1 883 ? 20.769 -38.794 -2.748 1.00 72.25 883 ASP A CA 1
ATOM 6902 C C . ASP A 1 883 ? 21.483 -37.530 -2.257 1.00 72.25 883 ASP A C 1
ATOM 6904 O O . ASP A 1 883 ? 21.268 -36.427 -2.771 1.00 72.25 883 ASP A O 1
ATOM 6908 N N . MET A 1 884 ? 22.322 -37.701 -1.240 1.00 72.19 884 MET A N 1
ATOM 6909 C CA . MET A 1 884 ? 23.090 -36.631 -0.600 1.00 72.19 884 MET A CA 1
ATOM 6910 C C . MET A 1 884 ? 24.592 -36.731 -0.891 1.00 72.19 884 MET A C 1
ATOM 6912 O O . MET A 1 884 ? 25.372 -35.917 -0.386 1.00 72.19 884 MET A O 1
ATOM 6916 N N . ARG A 1 885 ? 25.014 -37.703 -1.710 1.00 80.94 885 ARG A N 1
ATOM 6917 C CA . ARG A 1 885 ? 26.416 -37.884 -2.095 1.00 80.94 885 ARG A CA 1
ATOM 6918 C C . ARG A 1 885 ? 26.889 -36.687 -2.914 1.00 80.94 885 ARG A C 1
ATOM 6920 O O . ARG A 1 885 ? 26.153 -36.139 -3.736 1.00 80.94 885 ARG A O 1
ATOM 6927 N N . LYS A 1 886 ? 28.149 -36.303 -2.717 1.00 83.81 886 LYS A N 1
ATOM 6928 C CA . LYS A 1 886 ? 28.855 -35.340 -3.567 1.00 83.81 886 LYS A CA 1
ATOM 6929 C C . LYS A 1 886 ? 29.880 -36.090 -4.409 1.00 83.81 886 LYS A C 1
ATOM 6931 O O . LYS A 1 886 ? 30.621 -36.903 -3.869 1.00 83.81 886 LYS A O 1
ATOM 6936 N N . SER A 1 887 ? 29.911 -35.814 -5.705 1.00 87.56 887 SER A N 1
ATOM 6937 C CA . SER A 1 887 ? 30.818 -36.443 -6.668 1.00 87.56 887 SER A CA 1
ATOM 6938 C C . SER A 1 887 ? 31.134 -35.467 -7.804 1.00 87.56 887 SER A C 1
ATOM 6940 O O . SER A 1 887 ? 30.604 -34.349 -7.844 1.00 87.56 887 SER A O 1
ATOM 6942 N N . LEU A 1 888 ? 32.002 -35.893 -8.715 1.00 88.88 888 LEU A N 1
ATOM 6943 C CA . LEU A 1 888 ? 32.482 -35.093 -9.839 1.00 88.88 888 LEU A CA 1
ATOM 6944 C C . LEU A 1 888 ? 31.322 -34.720 -10.775 1.00 88.88 888 LEU A C 1
ATOM 6946 O O . LEU A 1 888 ? 30.402 -35.512 -10.990 1.00 88.88 888 LEU A O 1
ATOM 6950 N N . CYS A 1 889 ? 31.357 -33.499 -11.305 1.00 90.00 889 CYS A N 1
ATOM 6951 C CA . CYS A 1 889 ? 30.340 -32.948 -12.197 1.00 90.00 889 CYS A CA 1
ATOM 6952 C C . CYS A 1 889 ? 31.001 -32.475 -13.493 1.00 90.00 889 CYS A C 1
ATOM 6954 O O . CYS A 1 889 ? 32.022 -31.793 -13.448 1.00 90.00 889 CYS A O 1
ATOM 6956 N N . TYR A 1 890 ? 30.416 -32.826 -14.636 1.00 90.31 890 TYR A N 1
ATOM 6957 C CA . TYR A 1 890 ? 31.015 -32.657 -15.958 1.00 90.31 890 TYR A CA 1
ATOM 6958 C C . TYR A 1 890 ? 30.140 -31.775 -16.840 1.00 90.31 890 TYR A C 1
ATOM 6960 O O . TYR A 1 890 ? 28.941 -32.034 -16.985 1.00 90.31 890 TYR A O 1
ATOM 6968 N N . ARG A 1 891 ? 30.723 -30.741 -17.458 1.00 86.00 891 ARG A N 1
ATOM 6969 C CA . ARG A 1 891 ? 29.980 -29.806 -18.325 1.00 86.00 891 ARG A CA 1
ATOM 6970 C C . ARG A 1 891 ? 29.655 -30.394 -19.700 1.00 86.00 891 ARG A C 1
ATOM 6972 O O . ARG A 1 891 ? 28.725 -29.923 -20.357 1.00 86.00 891 ARG A O 1
ATOM 6979 N N . ASN A 1 892 ? 30.388 -31.419 -20.135 1.00 83.12 892 ASN A N 1
ATOM 6980 C CA . ASN A 1 892 ? 30.177 -32.132 -21.394 1.00 83.12 892 ASN A CA 1
ATOM 6981 C C . ASN A 1 892 ? 30.079 -33.648 -21.177 1.00 83.12 892 ASN A C 1
ATOM 6983 O O . ASN A 1 892 ? 30.760 -34.220 -20.327 1.00 83.12 892 ASN A O 1
ATOM 6987 N N . TYR A 1 893 ? 29.221 -34.286 -21.974 1.00 86.62 893 TYR A N 1
ATOM 6988 C CA . TYR A 1 893 ? 28.989 -35.726 -21.967 1.00 86.62 893 TYR A CA 1
ATOM 6989 C C . TYR A 1 893 ? 28.619 -36.194 -23.372 1.00 86.62 893 TYR A C 1
ATOM 6991 O O . TYR A 1 893 ? 27.630 -35.731 -23.939 1.00 86.62 893 TYR A O 1
ATOM 6999 N N . ASN A 1 894 ? 29.404 -37.127 -23.904 1.00 82.19 894 ASN A N 1
ATOM 7000 C CA . ASN A 1 894 ? 29.290 -37.642 -25.269 1.00 82.19 894 ASN A CA 1
ATOM 7001 C C . ASN A 1 894 ? 28.772 -39.098 -25.280 1.00 82.19 894 ASN A C 1
ATOM 7003 O O . ASN A 1 894 ? 29.216 -39.927 -26.069 1.00 82.19 894 ASN A O 1
ATOM 7007 N N . GLY A 1 895 ? 27.875 -39.447 -24.347 1.00 76.38 895 GLY A N 1
ATOM 7008 C CA . GLY A 1 895 ? 27.263 -40.781 -24.213 1.00 76.38 895 GLY A CA 1
ATOM 7009 C C . GLY A 1 895 ? 28.141 -41.842 -23.532 1.00 76.38 895 GLY A C 1
ATOM 7010 O O . GLY A 1 895 ? 27.622 -42.728 -22.858 1.00 76.38 895 GLY A O 1
ATOM 7011 N N . THR A 1 896 ? 29.466 -41.741 -23.646 1.00 75.75 896 THR A N 1
ATOM 7012 C CA . THR A 1 896 ? 30.428 -42.648 -22.980 1.00 75.75 896 THR A CA 1
ATOM 7013 C C . THR A 1 896 ? 31.620 -41.934 -22.344 1.00 75.75 896 THR A C 1
ATOM 7015 O O . THR A 1 896 ? 32.231 -42.476 -21.425 1.00 75.75 896 THR A O 1
ATOM 7018 N N . VAL A 1 897 ? 31.942 -40.721 -22.800 1.00 83.00 897 VAL A N 1
ATOM 7019 C CA . VAL A 1 897 ? 33.054 -39.899 -22.301 1.00 83.00 897 VAL A CA 1
ATOM 7020 C C . VAL A 1 897 ? 32.501 -38.651 -21.616 1.00 83.00 897 VAL A C 1
ATOM 7022 O O . VAL A 1 897 ? 31.534 -38.053 -22.094 1.00 83.00 897 VAL A O 1
ATOM 7025 N N . CYS A 1 898 ? 33.127 -38.270 -20.502 1.00 86.69 898 CYS A N 1
ATOM 7026 C CA . CYS A 1 898 ? 32.846 -37.044 -19.765 1.00 86.69 898 CYS A CA 1
ATOM 7027 C C . CYS A 1 898 ? 34.029 -36.083 -19.835 1.00 86.69 898 CYS A C 1
ATOM 7029 O O . CYS A 1 898 ? 35.181 -36.483 -19.678 1.00 86.69 898 CYS A O 1
ATOM 7031 N N . GLU A 1 899 ? 33.720 -34.811 -20.061 1.00 82.62 899 GLU A N 1
ATOM 7032 C CA . GLU A 1 899 ? 34.680 -33.752 -20.368 1.00 82.62 899 GLU A CA 1
ATOM 7033 C C . GLU A 1 899 ? 34.337 -32.489 -19.570 1.00 82.62 899 GLU A C 1
ATOM 7035 O O . GLU A 1 899 ? 33.177 -32.259 -19.208 1.00 82.62 899 GLU A O 1
ATOM 7040 N N . ASN A 1 900 ? 35.347 -31.645 -19.335 1.00 81.62 900 ASN A N 1
ATOM 7041 C CA . ASN A 1 900 ? 35.242 -30.410 -18.553 1.00 81.62 900 ASN A CA 1
ATOM 7042 C C . ASN A 1 900 ? 34.681 -30.675 -17.141 1.00 81.62 900 ASN A C 1
ATOM 7044 O O . ASN A 1 900 ? 33.540 -30.336 -16.821 1.00 81.62 900 ASN A O 1
ATOM 7048 N N . GLU A 1 901 ? 35.500 -31.333 -16.318 1.00 85.00 901 GLU A N 1
ATOM 7049 C CA . GLU A 1 901 ? 35.255 -31.576 -14.892 1.00 85.00 901 GLU A CA 1
ATOM 7050 C C . GLU A 1 901 ? 35.252 -30.248 -14.115 1.00 85.00 901 GLU A C 1
ATOM 7052 O O . GLU A 1 901 ? 36.155 -29.425 -14.270 1.00 85.00 901 GLU A O 1
ATOM 7057 N N . LEU A 1 902 ? 34.236 -30.020 -13.281 1.00 81.69 902 LEU A N 1
ATOM 7058 C CA . LEU A 1 902 ? 34.194 -28.888 -12.355 1.00 81.69 902 LEU A CA 1
ATOM 7059 C C . LEU A 1 902 ? 35.053 -29.187 -11.122 1.00 81.69 902 LEU A C 1
ATOM 7061 O O . LEU A 1 902 ? 34.940 -30.256 -10.528 1.00 81.69 902 LEU A O 1
ATOM 7065 N N . ALA A 1 903 ? 35.838 -28.200 -10.681 1.00 76.00 903 ALA A N 1
ATOM 7066 C CA . ALA A 1 903 ? 36.829 -28.326 -9.603 1.00 76.00 903 ALA A CA 1
ATOM 7067 C C . ALA A 1 903 ? 36.268 -28.651 -8.196 1.00 76.00 903 ALA A C 1
ATOM 7069 O O . ALA A 1 903 ? 37.029 -28.750 -7.235 1.00 76.00 903 ALA A O 1
ATOM 7070 N N . PHE A 1 904 ? 34.948 -28.811 -8.045 1.00 81.88 904 PHE A N 1
ATOM 7071 C CA . PHE A 1 904 ? 34.285 -29.043 -6.763 1.00 81.88 904 PHE A CA 1
ATOM 7072 C C . PHE A 1 904 ? 33.260 -30.177 -6.861 1.00 81.88 904 PHE A C 1
ATOM 7074 O O . PHE A 1 904 ? 32.405 -30.189 -7.746 1.00 81.88 904 PHE A O 1
ATOM 7081 N N . ASN A 1 905 ? 33.292 -31.098 -5.893 1.00 84.75 905 ASN A N 1
ATOM 7082 C CA . ASN A 1 905 ? 32.309 -32.176 -5.786 1.00 84.75 905 ASN A CA 1
ATOM 7083 C C . ASN A 1 905 ? 30.911 -31.615 -5.463 1.00 84.75 905 ASN A C 1
ATOM 7085 O O . ASN A 1 905 ? 30.666 -31.110 -4.361 1.00 84.75 905 ASN A O 1
ATOM 7089 N N . LEU A 1 906 ? 29.978 -31.755 -6.405 1.00 87.12 906 LEU A N 1
ATOM 7090 C CA . LEU A 1 906 ? 28.575 -31.348 -6.274 1.00 87.12 906 LEU A CA 1
ATOM 7091 C C . LEU A 1 906 ? 27.681 -32.562 -6.016 1.00 87.12 906 LEU A C 1
ATOM 7093 O O . LEU A 1 906 ? 28.045 -33.694 -6.331 1.00 87.12 906 LEU A O 1
ATOM 7097 N N . THR A 1 907 ? 26.483 -32.348 -5.468 1.00 88.56 907 THR A N 1
ATOM 7098 C CA . THR A 1 907 ? 25.447 -33.393 -5.510 1.00 88.56 907 THR A CA 1
ATOM 7099 C C . THR A 1 907 ? 24.908 -33.520 -6.933 1.00 88.56 907 THR A C 1
ATOM 7101 O O . THR A 1 907 ? 24.909 -32.535 -7.677 1.00 88.56 907 THR A O 1
ATOM 7104 N N . ARG A 1 908 ? 24.379 -34.695 -7.309 1.00 87.25 908 ARG A N 1
ATOM 7105 C CA . ARG A 1 908 ? 23.742 -34.911 -8.626 1.00 87.25 908 ARG A CA 1
ATOM 7106 C C . ARG A 1 908 ? 22.728 -33.815 -8.962 1.00 87.25 908 ARG A C 1
ATOM 7108 O O . ARG A 1 908 ? 22.651 -33.340 -10.089 1.00 87.25 908 ARG A O 1
ATOM 7115 N N . ARG A 1 909 ? 21.993 -33.372 -7.940 1.00 86.75 909 ARG A N 1
ATOM 7116 C CA . ARG A 1 909 ? 20.990 -32.310 -8.010 1.00 86.75 909 ARG A CA 1
ATOM 7117 C C . ARG A 1 909 ? 21.594 -30.941 -8.344 1.00 86.75 909 ARG A C 1
ATOM 7119 O O . ARG A 1 909 ? 21.128 -30.302 -9.275 1.00 86.75 909 ARG A O 1
ATOM 7126 N N . LEU A 1 910 ? 22.640 -30.503 -7.638 1.00 88.19 910 LEU A N 1
ATOM 7127 C CA . LEU A 1 910 ? 23.333 -29.239 -7.948 1.00 88.19 910 LEU A CA 1
ATOM 7128 C C . LEU A 1 910 ? 24.068 -29.296 -9.297 1.00 88.19 910 LEU A C 1
ATOM 7130 O O . LEU A 1 910 ? 24.134 -28.295 -9.996 1.00 88.19 910 LEU A O 1
ATOM 7134 N N . CYS A 1 911 ? 24.566 -30.468 -9.693 1.00 90.31 911 CYS A N 1
ATOM 7135 C CA . CYS A 1 911 ? 25.198 -30.663 -10.995 1.00 90.31 911 CYS A CA 1
ATOM 7136 C C . CYS A 1 911 ? 24.200 -30.515 -12.162 1.00 90.31 911 CYS A C 1
ATOM 7138 O O . CYS A 1 911 ? 24.437 -29.738 -13.084 1.00 90.31 911 CYS A O 1
ATOM 7140 N N . CYS A 1 912 ? 23.076 -31.239 -12.111 1.00 90.12 912 CYS A N 1
ATOM 7141 C CA . CYS A 1 912 ? 22.137 -31.352 -13.232 1.00 90.12 912 CYS A CA 1
ATOM 7142 C C . CYS A 1 912 ? 21.028 -30.281 -13.260 1.00 90.12 912 CYS A C 1
ATOM 7144 O O . CYS A 1 912 ? 20.458 -30.022 -14.320 1.00 90.12 912 CYS A O 1
ATOM 7146 N N . CYS A 1 913 ? 20.670 -29.683 -12.117 1.00 90.81 913 CYS A N 1
ATOM 7147 C CA . CYS A 1 913 ? 19.542 -28.743 -12.035 1.00 90.81 913 CYS A CA 1
ATOM 7148 C C . CYS A 1 913 ? 19.943 -27.269 -12.176 1.00 90.81 913 CYS A C 1
ATOM 7150 O O . CYS A 1 913 ? 19.094 -26.444 -12.515 1.00 90.81 913 CYS A O 1
ATOM 7152 N N . SER A 1 914 ? 21.205 -26.924 -11.913 1.00 90.44 914 SER A N 1
ATOM 7153 C CA . SER A 1 914 ? 21.718 -25.556 -12.036 1.00 90.44 914 SER A CA 1
ATOM 7154 C C . SER A 1 914 ? 21.905 -25.134 -13.493 1.00 90.44 914 SER A C 1
ATOM 7156 O O . SER A 1 914 ? 22.249 -25.946 -14.357 1.00 90.44 914 SER A O 1
ATOM 7158 N N . TYR A 1 915 ? 21.667 -23.857 -13.789 1.00 89.00 915 TYR A N 1
ATOM 7159 C CA . TYR A 1 915 ? 21.609 -23.376 -15.169 1.00 89.00 915 TYR A CA 1
ATOM 7160 C C . TYR A 1 915 ? 22.974 -23.448 -15.867 1.00 89.00 915 TYR A C 1
ATOM 7162 O O . TYR A 1 915 ? 23.933 -22.812 -15.444 1.00 89.00 915 TYR A O 1
ATOM 7170 N N . ASN A 1 916 ? 23.052 -24.204 -16.969 1.00 83.44 916 ASN A N 1
ATOM 7171 C CA . ASN A 1 916 ? 24.268 -24.387 -17.774 1.00 83.44 916 ASN A CA 1
ATOM 7172 C C . ASN A 1 916 ? 25.490 -24.926 -16.984 1.00 83.44 916 ASN A C 1
ATOM 7174 O O . ASN A 1 916 ? 26.632 -24.718 -17.396 1.00 83.44 916 ASN A O 1
ATOM 7178 N N . VAL A 1 917 ? 25.279 -25.615 -15.854 1.00 86.75 917 VAL A N 1
ATOM 7179 C CA . VAL A 1 917 ? 26.372 -26.140 -15.014 1.00 86.75 917 VAL A CA 1
ATOM 7180 C C . VAL A 1 917 ? 26.870 -27.493 -15.527 1.00 86.75 917 VAL A C 1
ATOM 7182 O O . VAL A 1 917 ? 27.938 -27.534 -16.137 1.00 86.75 917 VAL A O 1
ATOM 7185 N N . 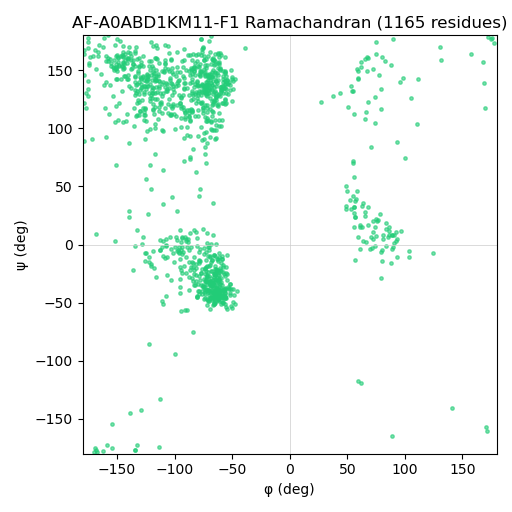GLY A 1 918 ? 26.119 -28.581 -15.316 1.00 87.38 918 GLY A N 1
ATOM 7186 C CA . GLY A 1 918 ? 26.539 -29.951 -15.634 1.00 87.38 918 GLY A CA 1
ATOM 7187 C C . GLY A 1 918 ? 25.614 -30.704 -16.597 1.00 87.38 918 GLY A C 1
ATOM 7188 O O . GLY A 1 918 ? 24.414 -30.445 -16.674 1.00 87.38 918 GLY A O 1
ATOM 7189 N N . LYS A 1 919 ? 26.191 -31.671 -17.321 1.00 89.25 919 LYS A N 1
ATOM 7190 C CA . LYS A 1 919 ? 25.506 -32.626 -18.217 1.00 89.25 919 LYS A CA 1
ATOM 7191 C C . LYS A 1 919 ? 25.719 -34.092 -17.820 1.00 89.25 919 LYS A C 1
ATOM 7193 O O . LYS A 1 919 ? 24.966 -34.950 -18.273 1.00 89.25 919 LYS A O 1
ATOM 7198 N N . ALA A 1 920 ? 26.710 -34.384 -16.980 1.00 91.12 920 ALA A N 1
ATOM 7199 C CA . ALA A 1 920 ? 26.907 -35.696 -16.370 1.00 91.12 920 ALA A CA 1
ATOM 7200 C C . ALA A 1 920 ? 27.545 -35.575 -14.981 1.00 91.12 920 ALA A C 1
ATOM 7202 O O . ALA A 1 920 ? 28.138 -34.550 -14.638 1.00 91.12 920 ALA A O 1
ATOM 7203 N N . TRP A 1 921 ? 27.415 -36.627 -14.180 1.00 91.81 921 TRP A N 1
ATOM 7204 C CA . TRP A 1 921 ? 27.813 -36.659 -12.774 1.00 91.81 921 TRP A CA 1
ATOM 7205 C C . TRP A 1 921 ? 28.357 -38.040 -12.387 1.00 91.81 921 TRP A C 1
ATOM 7207 O O . TRP A 1 921 ? 27.963 -39.029 -12.994 1.00 91.81 921 TRP A O 1
ATOM 7217 N N . ASN A 1 922 ? 29.185 -38.123 -11.343 1.00 86.50 922 ASN A N 1
ATOM 7218 C CA . ASN A 1 922 ? 29.778 -39.361 -10.805 1.00 86.50 922 ASN A CA 1
ATOM 7219 C C . ASN A 1 922 ? 30.929 -39.972 -11.639 1.00 86.50 922 ASN A C 1
ATOM 7221 O O . ASN A 1 922 ? 31.270 -39.478 -12.711 1.00 86.50 922 ASN A O 1
ATOM 7225 N N . LYS A 1 923 ? 31.574 -41.032 -11.125 1.00 81.00 923 LYS A N 1
ATOM 7226 C CA . LYS A 1 923 ? 32.657 -41.773 -11.801 1.00 81.00 923 LYS A CA 1
ATOM 7227 C C . LYS A 1 923 ? 32.521 -43.290 -11.540 1.00 81.00 923 LYS A C 1
ATOM 7229 O O . LYS A 1 923 ? 32.732 -43.698 -10.399 1.00 81.00 923 LYS A O 1
ATOM 7234 N N . PRO A 1 924 ? 32.207 -44.138 -12.546 1.00 80.31 924 PRO A N 1
ATOM 7235 C CA . PRO A 1 924 ? 31.911 -43.800 -13.945 1.00 80.31 924 PRO A CA 1
ATOM 7236 C C . PRO A 1 924 ? 30.732 -42.828 -14.058 1.00 80.31 924 PRO A C 1
ATOM 7238 O O . PRO A 1 924 ? 29.859 -42.809 -13.194 1.00 80.31 924 PRO A O 1
ATOM 7241 N N . CYS A 1 925 ? 30.750 -41.983 -15.089 1.00 82.88 925 CYS A N 1
ATOM 7242 C CA . CYS A 1 925 ? 29.828 -40.860 -15.157 1.00 82.88 925 CYS A CA 1
ATOM 7243 C C . CYS A 1 925 ? 28.465 -41.239 -15.747 1.00 82.88 925 CYS A C 1
ATOM 7245 O O . CYS A 1 925 ? 28.348 -41.879 -16.791 1.00 82.88 925 CYS A O 1
ATOM 7247 N N . GLU A 1 926 ? 27.430 -40.810 -15.041 1.00 87.56 926 GLU A N 1
ATOM 7248 C CA . GLU A 1 926 ? 26.024 -40.980 -15.356 1.00 87.56 926 GLU A CA 1
ATOM 7249 C C . GLU A 1 926 ? 25.504 -39.711 -16.037 1.00 87.56 926 GLU A C 1
ATOM 7251 O O . GLU A 1 926 ? 25.799 -38.596 -15.596 1.00 87.56 926 GLU A O 1
ATOM 7256 N N . ALA A 1 927 ? 24.677 -39.866 -17.071 1.00 89.06 927 ALA A N 1
ATOM 7257 C CA . ALA A 1 927 ? 23.982 -38.744 -17.688 1.00 89.06 927 ALA A CA 1
ATOM 7258 C C . ALA A 1 927 ? 23.144 -37.958 -16.658 1.00 89.06 927 ALA A C 1
ATOM 7260 O O . ALA A 1 927 ? 22.468 -38.534 -15.791 1.00 89.06 927 ALA A O 1
ATOM 7261 N N . CYS A 1 928 ? 23.138 -36.632 -16.788 1.00 90.94 928 CYS A N 1
ATOM 7262 C CA . CYS A 1 928 ? 22.054 -35.824 -16.245 1.00 90.94 928 CYS A CA 1
ATOM 7263 C C . CYS A 1 928 ? 20.781 -36.063 -17.077 1.00 90.94 928 CYS A C 1
ATOM 7265 O O . CYS A 1 928 ? 20.879 -36.157 -18.305 1.00 90.94 928 CYS A O 1
ATOM 7267 N N . PRO A 1 929 ? 19.589 -36.127 -16.453 1.00 90.12 929 PRO A N 1
ATOM 7268 C CA . PRO A 1 929 ? 18.340 -36.160 -17.207 1.00 90.12 929 PRO A CA 1
ATOM 7269 C C . PRO A 1 929 ? 18.203 -34.882 -18.046 1.00 90.12 929 PRO A C 1
ATOM 7271 O O . PRO A 1 929 ? 18.730 -33.827 -17.686 1.00 90.12 929 PRO A O 1
ATOM 7274 N N . THR A 1 930 ? 17.502 -34.957 -19.175 1.00 85.81 930 THR A N 1
ATOM 7275 C CA . THR A 1 930 ? 17.353 -33.807 -20.080 1.00 85.81 930 THR A CA 1
ATOM 7276 C C . THR A 1 930 ? 16.232 -32.871 -19.605 1.00 85.81 930 THR A C 1
ATOM 7278 O O . THR A 1 930 ? 15.179 -33.355 -19.181 1.00 85.81 930 THR A O 1
ATOM 7281 N N . PRO A 1 931 ? 16.409 -31.533 -19.655 1.00 86.06 931 PRO A N 1
ATOM 7282 C CA . PRO A 1 931 ? 15.363 -30.583 -19.276 1.00 86.06 931 PRO A CA 1
ATOM 7283 C C . PRO A 1 931 ? 14.020 -30.845 -19.971 1.00 86.06 931 PRO A C 1
ATOM 7285 O O . PRO A 1 931 ? 13.970 -31.345 -21.091 1.00 86.06 931 PRO A O 1
ATOM 7288 N N . ALA A 1 932 ? 12.930 -30.488 -19.292 1.00 80.69 932 ALA A N 1
ATOM 7289 C CA . ALA A 1 932 ? 11.545 -30.797 -19.661 1.00 80.69 932 ALA A CA 1
ATOM 7290 C C . ALA A 1 932 ? 11.123 -32.286 -19.698 1.00 80.69 932 ALA A C 1
ATOM 7292 O O . ALA A 1 932 ? 9.953 -32.550 -19.973 1.00 80.69 932 ALA A O 1
ATOM 7293 N N . THR A 1 933 ? 11.986 -33.244 -19.337 1.00 86.81 933 THR A N 1
ATOM 7294 C CA . THR A 1 933 ? 11.557 -34.631 -19.051 1.00 86.81 933 THR A CA 1
ATOM 7295 C C . THR A 1 933 ? 10.995 -34.799 -17.638 1.00 86.81 933 THR A C 1
ATOM 7297 O O . THR A 1 933 ? 11.235 -33.982 -16.743 1.00 86.81 933 THR A O 1
ATOM 7300 N N . ASP A 1 934 ? 10.281 -35.902 -17.408 1.00 77.69 934 ASP A N 1
ATOM 7301 C CA . ASP A 1 934 ? 9.785 -36.258 -16.077 1.00 77.69 934 ASP A CA 1
ATOM 7302 C C . ASP A 1 934 ? 10.894 -36.683 -15.109 1.00 77.69 934 ASP A C 1
ATOM 7304 O O . ASP A 1 934 ? 10.842 -36.338 -13.931 1.00 77.69 934 ASP A O 1
ATOM 7308 N N . GLU A 1 935 ? 11.953 -37.322 -15.602 1.00 81.31 935 GLU A N 1
ATOM 7309 C CA . GLU A 1 935 ? 13.157 -37.641 -14.824 1.00 81.31 935 GLU A CA 1
ATOM 7310 C C . GLU A 1 935 ? 13.823 -36.363 -14.285 1.00 81.31 935 GLU A C 1
ATOM 7312 O O . GLU A 1 935 ? 14.189 -36.275 -13.108 1.00 81.31 935 GLU A O 1
ATOM 7317 N N . TYR A 1 936 ? 13.902 -35.325 -15.124 1.00 84.81 936 TYR A N 1
ATOM 7318 C CA . TYR A 1 936 ? 14.371 -33.997 -14.731 1.00 84.81 936 TYR A CA 1
ATOM 7319 C C . TYR A 1 936 ? 13.415 -33.326 -13.738 1.00 84.81 936 TYR A C 1
ATOM 7321 O O . TYR A 1 936 ? 13.850 -32.781 -12.719 1.00 84.81 936 TYR A O 1
ATOM 7329 N N . ARG A 1 937 ? 12.101 -33.418 -13.984 1.00 81.81 937 ARG A N 1
ATOM 7330 C CA . ARG A 1 937 ? 11.054 -32.899 -13.090 1.00 81.81 937 ARG A CA 1
ATOM 7331 C C . ARG A 1 937 ? 11.119 -33.535 -11.698 1.00 81.81 937 ARG A C 1
ATOM 7333 O O . ARG A 1 937 ? 10.933 -32.814 -10.721 1.00 81.81 937 ARG A O 1
ATOM 7340 N N . VAL A 1 938 ? 11.431 -34.828 -11.593 1.00 78.06 938 VAL A N 1
ATOM 7341 C CA . VAL A 1 938 ? 11.620 -35.545 -10.319 1.00 78.06 938 VAL A CA 1
ATOM 7342 C C . VAL A 1 938 ? 12.905 -35.104 -9.610 1.00 78.06 938 VAL A C 1
ATOM 7344 O O . VAL A 1 938 ? 12.855 -34.757 -8.430 1.00 78.06 938 VAL A O 1
ATOM 7347 N N . LEU A 1 939 ? 14.046 -35.046 -10.309 1.00 80.50 939 LEU A N 1
ATOM 7348 C CA . LEU A 1 939 ? 15.325 -34.648 -9.700 1.00 80.50 939 LEU A CA 1
ATOM 7349 C C . LEU A 1 939 ? 15.316 -33.179 -9.236 1.00 80.50 939 LEU A C 1
ATOM 7351 O O . LEU A 1 939 ? 15.740 -32.855 -8.120 1.00 80.50 939 LEU A O 1
ATOM 7355 N N . CYS A 1 940 ? 14.821 -32.276 -10.080 1.00 83.38 940 CYS A N 1
ATOM 7356 C CA . CYS A 1 940 ? 14.921 -30.834 -9.871 1.00 83.38 940 CYS A CA 1
ATOM 7357 C C . CYS A 1 940 ? 13.675 -30.232 -9.209 1.00 83.38 940 CYS A C 1
ATOM 7359 O O . CYS A 1 940 ? 13.794 -29.276 -8.446 1.00 83.38 940 CYS A O 1
ATOM 7361 N N . GLY A 1 941 ? 12.485 -30.803 -9.408 1.00 75.69 941 GLY A N 1
ATOM 7362 C CA . GLY A 1 941 ? 11.209 -30.219 -8.967 1.00 75.69 941 GLY A CA 1
ATOM 7363 C C . GLY A 1 941 ? 10.655 -29.137 -9.897 1.00 75.69 941 GLY A C 1
ATOM 7364 O O . GLY A 1 941 ? 9.696 -28.450 -9.550 1.00 75.69 941 GLY A O 1
ATOM 7365 N N . ASN A 1 942 ? 11.271 -28.959 -11.064 1.00 79.81 942 ASN A N 1
ATOM 7366 C CA . ASN A 1 942 ? 10.855 -28.051 -12.125 1.00 79.81 942 ASN A CA 1
ATOM 7367 C C . ASN A 1 942 ? 11.252 -28.669 -13.475 1.00 79.81 942 ASN A C 1
ATOM 7369 O O . ASN A 1 942 ? 12.199 -29.445 -13.538 1.00 79.81 942 ASN A O 1
ATOM 7373 N N . ILE A 1 943 ? 10.546 -28.313 -14.547 1.00 82.06 943 ILE A N 1
ATOM 7374 C CA . ILE A 1 943 ? 10.911 -28.667 -15.929 1.00 82.06 943 ILE A CA 1
ATOM 7375 C C . ILE A 1 943 ? 11.980 -27.730 -16.518 1.00 82.06 943 ILE A C 1
ATOM 7377 O O . ILE A 1 943 ? 12.602 -28.067 -17.522 1.00 82.06 943 ILE A O 1
ATOM 7381 N N . VAL A 1 944 ? 12.187 -26.562 -15.897 1.00 84.50 944 VAL A N 1
ATOM 7382 C CA . VAL A 1 944 ? 13.160 -25.533 -16.301 1.00 84.50 944 VAL A CA 1
ATOM 7383 C C . VAL A 1 944 ? 14.405 -25.589 -15.394 1.00 84.50 944 VAL A C 1
ATOM 7385 O O . VAL A 1 944 ? 14.227 -25.709 -14.178 1.00 84.50 944 VAL A O 1
ATOM 7388 N N . PRO A 1 945 ? 15.635 -25.466 -15.938 1.00 87.12 945 PRO A N 1
ATOM 7389 C CA . PRO A 1 945 ? 16.869 -25.341 -15.153 1.00 87.12 945 PRO A CA 1
ATOM 7390 C C . PRO A 1 945 ? 16.952 -24.058 -14.311 1.00 87.12 945 PRO A C 1
ATOM 7392 O O . PRO A 1 945 ? 16.202 -23.108 -14.528 1.00 87.12 945 PRO A O 1
ATOM 7395 N N . GLY A 1 946 ? 17.881 -24.055 -13.350 1.00 87.06 946 GLY A N 1
ATOM 7396 C CA . GLY A 1 946 ? 18.101 -22.986 -12.367 1.00 87.06 946 GLY A CA 1
ATOM 7397 C C . GLY A 1 946 ? 17.228 -23.091 -11.109 1.00 87.06 946 GLY A C 1
ATOM 7398 O O . GLY A 1 946 ? 17.154 -22.148 -10.323 1.00 87.06 946 GLY A O 1
ATOM 7399 N N . PHE A 1 947 ? 16.538 -24.220 -10.901 1.00 88.75 947 PHE A N 1
ATOM 7400 C CA . PHE A 1 947 ? 15.578 -24.395 -9.805 1.00 88.75 947 PHE A CA 1
ATOM 7401 C C . PHE A 1 947 ? 15.734 -25.729 -9.072 1.00 88.75 947 PHE A C 1
ATOM 7403 O O . PHE A 1 947 ? 15.983 -26.771 -9.677 1.00 88.75 947 PHE A O 1
ATOM 7410 N N . LYS A 1 948 ? 15.499 -25.696 -7.757 1.00 83.25 948 LYS A N 1
ATOM 7411 C CA . LYS A 1 948 ? 15.398 -26.869 -6.879 1.00 83.25 948 LYS A CA 1
ATOM 7412 C C . LYS A 1 948 ? 14.060 -26.870 -6.142 1.00 83.25 948 LYS A C 1
ATOM 7414 O O . LYS A 1 948 ? 13.591 -25.821 -5.710 1.00 83.25 948 LYS A O 1
ATOM 7419 N N . LEU A 1 949 ? 13.452 -28.038 -5.938 1.00 76.31 949 LEU A N 1
ATOM 7420 C CA . LEU A 1 949 ? 12.330 -28.183 -5.005 1.00 76.31 949 LEU A CA 1
ATOM 7421 C C . LEU A 1 949 ? 12.807 -27.853 -3.585 1.00 76.31 949 LEU A C 1
ATOM 7423 O O . LEU A 1 949 ? 13.701 -28.534 -3.066 1.00 76.31 949 LEU A O 1
ATOM 7427 N N . ASP A 1 950 ? 12.182 -26.848 -2.980 1.00 71.44 950 ASP A N 1
ATOM 7428 C CA . ASP A 1 950 ? 12.130 -26.645 -1.537 1.00 71.44 950 ASP A CA 1
ATOM 7429 C C . ASP A 1 950 ? 11.316 -27.784 -0.914 1.00 71.44 950 ASP A C 1
ATOM 7431 O O . ASP A 1 950 ? 10.152 -28.006 -1.265 1.00 71.44 950 ASP A O 1
ATOM 7435 N N . ILE A 1 951 ? 11.966 -28.517 -0.013 1.00 60.09 951 ILE A N 1
ATOM 7436 C CA . ILE A 1 951 ? 11.461 -29.762 0.562 1.00 60.09 951 ILE A CA 1
ATOM 7437 C C . ILE A 1 951 ? 10.394 -29.496 1.640 1.00 60.09 951 ILE A C 1
ATOM 7439 O O . ILE A 1 951 ? 9.522 -30.339 1.839 1.00 60.09 951 ILE A O 1
ATOM 7443 N N . GLU A 1 952 ? 10.397 -28.316 2.277 1.00 56.25 952 GLU A N 1
ATOM 7444 C CA . GLU A 1 952 ? 9.380 -27.926 3.268 1.00 56.25 952 GLU A CA 1
ATOM 7445 C C . GLU A 1 952 ? 8.106 -27.372 2.614 1.00 56.25 952 GLU A C 1
ATOM 7447 O O . GLU A 1 952 ? 7.008 -27.564 3.137 1.00 56.25 952 GLU A O 1
ATOM 7452 N N . THR A 1 953 ? 8.223 -26.658 1.483 1.00 63.59 953 THR A N 1
ATOM 7453 C CA . THR A 1 953 ? 7.075 -25.953 0.871 1.00 63.59 953 THR A CA 1
ATOM 7454 C C . THR A 1 953 ? 6.574 -26.524 -0.457 1.00 63.59 953 THR A C 1
ATOM 7456 O O . THR A 1 953 ? 5.583 -26.003 -0.994 1.00 63.59 953 THR A O 1
ATOM 7459 N N . GLY A 1 954 ? 7.225 -27.576 -0.970 1.00 64.19 954 GLY A N 1
ATOM 7460 C CA . GLY A 1 954 ? 6.831 -28.318 -2.173 1.00 64.19 954 GLY A CA 1
ATOM 7461 C C . GLY A 1 954 ? 6.911 -27.500 -3.464 1.00 64.19 954 GLY A C 1
ATOM 7462 O O . GLY A 1 954 ? 6.121 -27.717 -4.381 1.00 64.19 954 GLY A O 1
ATOM 7463 N N . LYS A 1 955 ? 7.797 -26.499 -3.523 1.00 72.69 955 LYS A N 1
ATOM 7464 C CA . LYS A 1 955 ? 7.848 -25.504 -4.609 1.00 72.69 955 LYS A CA 1
ATOM 7465 C C . LYS A 1 955 ? 9.235 -25.394 -5.208 1.00 72.69 955 LYS A C 1
ATOM 7467 O O . LYS A 1 955 ? 10.229 -25.453 -4.494 1.00 72.69 955 LYS A O 1
ATOM 7472 N N . ALA A 1 956 ? 9.290 -25.160 -6.515 1.00 77.81 956 ALA A N 1
ATOM 7473 C CA . ALA A 1 956 ? 10.511 -24.744 -7.184 1.00 77.81 956 ALA A CA 1
ATOM 7474 C C . ALA A 1 956 ? 10.980 -23.395 -6.609 1.00 77.81 956 ALA A C 1
ATOM 7476 O O . ALA A 1 956 ? 10.309 -22.371 -6.773 1.00 77.81 956 ALA A O 1
ATOM 7477 N N . VAL A 1 957 ? 12.121 -23.410 -5.926 1.00 86.06 957 VAL A N 1
ATOM 7478 C CA . VAL A 1 957 ? 12.867 -22.223 -5.509 1.00 86.06 957 VAL A CA 1
ATOM 7479 C C . VAL A 1 957 ? 14.134 -22.097 -6.342 1.00 86.06 957 VAL A C 1
ATOM 7481 O O . VAL A 1 957 ? 14.640 -23.069 -6.901 1.00 86.06 957 VAL A O 1
ATOM 7484 N N . ASP A 1 958 ? 14.611 -20.866 -6.432 1.00 89.31 958 ASP A N 1
ATOM 7485 C CA . ASP A 1 958 ? 15.841 -20.483 -7.115 1.00 89.31 958 ASP A CA 1
ATOM 7486 C C . ASP A 1 958 ? 17.051 -21.273 -6.583 1.00 89.31 958 ASP A C 1
ATOM 7488 O O . ASP A 1 958 ? 17.180 -21.459 -5.363 1.00 89.31 958 ASP A O 1
ATOM 7492 N N . ILE A 1 959 ? 17.941 -21.732 -7.466 1.00 88.81 959 ILE A N 1
ATOM 7493 C CA . ILE A 1 959 ? 19.275 -22.169 -7.042 1.00 88.81 959 ILE A CA 1
ATOM 7494 C C . ILE A 1 959 ? 20.176 -20.939 -7.049 1.00 88.81 959 ILE A C 1
ATOM 7496 O O . ILE A 1 959 ? 20.539 -20.436 -8.100 1.00 88.81 959 ILE A O 1
ATOM 7500 N N . ASP A 1 960 ? 20.570 -20.482 -5.864 1.00 88.31 960 ASP A N 1
ATOM 7501 C CA . ASP A 1 960 ? 21.585 -19.439 -5.716 1.00 88.31 960 ASP A CA 1
ATOM 7502 C C . ASP A 1 960 ? 22.968 -20.033 -6.030 1.00 88.31 960 ASP A C 1
ATOM 7504 O O . ASP A 1 960 ? 23.716 -20.409 -5.122 1.00 88.31 960 ASP A O 1
ATOM 7508 N N . GLU A 1 961 ? 23.280 -20.202 -7.320 1.00 90.06 961 GLU A N 1
ATOM 7509 C CA . GLU A 1 961 ? 24.520 -20.842 -7.783 1.00 90.06 961 GLU A CA 1
ATOM 7510 C C . GLU A 1 961 ? 25.762 -20.143 -7.213 1.00 90.06 961 GLU A C 1
ATOM 7512 O O . GLU A 1 961 ? 26.693 -20.814 -6.777 1.00 90.06 961 GLU A O 1
ATOM 7517 N N . CYS A 1 962 ? 25.734 -18.812 -7.087 1.00 88.06 962 CYS A N 1
ATOM 7518 C CA . CYS A 1 962 ? 26.812 -18.017 -6.491 1.00 88.06 962 CYS A CA 1
ATOM 7519 C C . CYS A 1 962 ? 27.074 -18.310 -5.006 1.00 88.06 962 CYS A C 1
ATOM 7521 O O . CYS A 1 962 ? 28.154 -18.004 -4.499 1.00 88.06 962 CYS A O 1
ATOM 7523 N N . ARG A 1 963 ? 26.086 -18.860 -4.292 1.00 86.44 963 ARG A N 1
ATOM 7524 C CA . ARG A 1 963 ? 26.178 -19.214 -2.869 1.00 86.44 963 ARG A CA 1
ATOM 7525 C C . ARG A 1 963 ? 26.365 -20.712 -2.644 1.00 86.44 963 ARG A C 1
ATOM 7527 O O . ARG A 1 963 ? 26.942 -21.105 -1.633 1.00 86.44 963 ARG A O 1
ATOM 7534 N N . GLU A 1 964 ? 25.828 -21.546 -3.531 1.00 85.38 964 GLU A N 1
ATOM 7535 C CA . GLU A 1 964 ? 25.759 -23.001 -3.341 1.00 85.38 964 GLU A CA 1
ATOM 7536 C C . GLU A 1 964 ? 26.711 -23.803 -4.236 1.00 85.38 964 GLU A C 1
ATOM 7538 O O . GLU A 1 964 ? 26.945 -24.980 -3.952 1.00 85.38 964 GLU A O 1
ATOM 7543 N N . ILE A 1 965 ? 27.330 -23.172 -5.240 1.00 85.12 965 ILE A N 1
ATOM 7544 C CA . ILE A 1 965 ? 28.467 -23.718 -5.985 1.00 85.12 965 ILE A CA 1
ATOM 7545 C C . ILE A 1 965 ? 29.688 -22.810 -5.750 1.00 85.12 965 ILE A C 1
ATOM 7547 O O . ILE A 1 965 ? 29.778 -21.724 -6.327 1.00 85.12 965 ILE A O 1
ATOM 7551 N N . PRO A 1 966 ? 30.647 -23.224 -4.898 1.00 77.88 966 PRO A N 1
ATOM 7552 C CA . PRO A 1 966 ? 31.905 -22.504 -4.723 1.00 77.88 966 PRO A CA 1
ATOM 7553 C C . PRO A 1 966 ? 32.626 -22.298 -6.060 1.00 77.88 966 PRO A C 1
ATOM 7555 O O . PRO A 1 966 ? 32.612 -23.181 -6.913 1.00 77.88 966 PRO A O 1
ATOM 7558 N N . GLY A 1 967 ? 33.254 -21.134 -6.245 1.00 72.81 967 GLY A N 1
ATOM 7559 C CA . GLY A 1 967 ? 34.113 -20.858 -7.404 1.00 72.81 967 GLY A CA 1
ATOM 7560 C C . GLY A 1 967 ? 33.432 -20.879 -8.781 1.00 72.81 967 GLY A C 1
ATOM 7561 O O . GLY A 1 967 ? 34.141 -20.898 -9.779 1.00 72.81 967 GLY A O 1
ATOM 7562 N N . ILE A 1 968 ? 32.093 -20.842 -8.862 1.00 81.62 968 ILE A N 1
ATOM 7563 C CA . ILE A 1 968 ? 31.327 -20.917 -10.127 1.00 81.62 968 ILE A CA 1
ATOM 7564 C C . ILE A 1 968 ? 31.633 -19.786 -11.134 1.00 81.62 968 ILE A C 1
ATOM 7566 O O . ILE A 1 968 ? 31.301 -19.905 -12.308 1.00 81.62 968 ILE A O 1
ATOM 7570 N N . CYS A 1 969 ? 32.277 -18.704 -10.687 1.00 82.56 969 CYS A N 1
ATOM 7571 C CA . CYS A 1 969 ? 32.850 -17.655 -11.529 1.00 82.56 969 CYS A CA 1
ATOM 7572 C C . CYS A 1 969 ? 34.326 -17.472 -11.162 1.00 82.56 969 CYS A C 1
ATOM 7574 O O . CYS A 1 969 ? 34.652 -16.701 -10.258 1.00 82.56 969 CYS A O 1
ATOM 7576 N N . ALA A 1 970 ? 35.225 -18.190 -11.831 1.00 77.81 970 ALA A N 1
ATOM 7577 C CA . ALA A 1 970 ? 36.658 -18.015 -11.612 1.00 77.81 970 ALA A CA 1
ATOM 7578 C C . ALA A 1 970 ? 37.108 -16.636 -12.135 1.00 77.81 970 ALA A C 1
ATOM 7580 O O . ALA A 1 970 ? 36.650 -16.180 -13.182 1.00 77.81 970 ALA A O 1
ATOM 7581 N N . ASN A 1 971 ? 37.979 -15.950 -11.390 1.00 76.38 971 ASN A N 1
ATOM 7582 C CA . ASN A 1 971 ? 38.465 -14.589 -11.681 1.00 76.38 971 ASN A CA 1
ATOM 7583 C C . ASN A 1 971 ? 37.360 -13.506 -11.843 1.00 76.38 971 ASN A C 1
ATOM 7585 O O . ASN A 1 971 ? 37.642 -12.417 -12.339 1.00 76.38 971 ASN A O 1
ATOM 7589 N N . GLY A 1 972 ? 36.108 -13.764 -11.433 1.00 81.56 972 GLY A N 1
ATOM 7590 C CA . GLY A 1 972 ? 34.968 -12.870 -11.687 1.00 81.56 972 GLY A CA 1
ATOM 7591 C C . GLY A 1 972 ? 33.947 -12.790 -10.551 1.00 81.56 972 GLY A C 1
ATOM 7592 O O . GLY A 1 972 ? 33.895 -13.636 -9.658 1.00 81.56 972 GLY A O 1
ATOM 7593 N N . VAL A 1 973 ? 33.091 -11.768 -10.588 1.00 86.31 973 VAL A N 1
ATOM 7594 C CA . VAL A 1 973 ? 32.021 -11.567 -9.601 1.00 86.31 973 VAL A CA 1
ATOM 7595 C C . VAL A 1 973 ? 30.772 -12.332 -10.035 1.00 86.31 973 VAL A C 1
ATOM 7597 O O . VAL A 1 973 ? 30.137 -11.987 -11.030 1.00 86.31 973 VAL A O 1
ATOM 7600 N N . CYS A 1 974 ? 30.387 -13.359 -9.278 1.00 87.81 974 CYS A N 1
ATOM 7601 C CA . CYS A 1 974 ? 29.134 -14.074 -9.519 1.00 87.81 974 CYS A CA 1
ATOM 7602 C C . CYS A 1 974 ? 27.921 -13.240 -9.084 1.00 87.81 974 CYS A C 1
ATOM 7604 O O . CYS A 1 974 ? 27.865 -12.748 -7.954 1.00 87.81 974 CYS A O 1
ATOM 7606 N N . ILE A 1 975 ? 26.923 -13.123 -9.961 1.00 86.25 975 ILE A N 1
ATOM 7607 C CA . ILE A 1 975 ? 25.644 -12.464 -9.683 1.00 86.25 975 ILE A CA 1
ATOM 7608 C C . ILE A 1 975 ? 24.496 -13.424 -9.994 1.00 86.25 975 ILE A C 1
ATOM 7610 O O . ILE A 1 975 ? 24.210 -13.721 -11.157 1.00 86.25 975 ILE A O 1
ATOM 7614 N N . ASN A 1 976 ? 23.807 -13.868 -8.941 1.00 86.69 976 ASN A N 1
ATOM 7615 C CA . ASN A 1 976 ? 22.637 -14.727 -9.062 1.00 86.69 976 ASN A CA 1
ATOM 7616 C C . ASN A 1 976 ? 21.449 -13.970 -9.692 1.00 86.69 976 ASN A C 1
ATOM 7618 O O . ASN A 1 976 ? 21.231 -12.780 -9.429 1.00 86.69 976 ASN A O 1
ATOM 7622 N N . GLN A 1 977 ? 20.660 -14.664 -10.507 1.00 88.12 977 GLN A N 1
ATOM 7623 C CA . GLN A 1 977 ? 19.412 -14.184 -11.097 1.00 88.12 977 GLN A CA 1
ATOM 7624 C C . GLN A 1 977 ? 18.398 -15.330 -11.098 1.00 88.12 977 GLN A C 1
ATOM 7626 O O . GLN A 1 977 ? 18.775 -16.493 -11.107 1.00 88.12 977 GLN A O 1
ATOM 7631 N N . ILE A 1 978 ? 17.102 -15.005 -11.126 1.00 85.38 978 ILE A N 1
ATOM 7632 C CA . ILE A 1 978 ? 16.055 -16.020 -10.951 1.00 85.38 978 ILE A CA 1
ATOM 7633 C C . ILE A 1 978 ? 16.072 -17.029 -12.112 1.00 85.38 978 ILE A C 1
ATOM 7635 O O . ILE A 1 978 ? 15.623 -16.692 -13.213 1.00 85.38 978 ILE A O 1
ATOM 7639 N N . GLY A 1 979 ? 16.539 -18.248 -11.839 1.00 83.44 979 GLY A N 1
ATOM 7640 C CA . GLY A 1 979 ? 16.731 -19.337 -12.798 1.00 83.44 979 GLY A CA 1
ATOM 7641 C C . GLY A 1 979 ? 18.070 -19.345 -13.554 1.00 83.44 979 GLY A C 1
ATOM 7642 O O . GLY A 1 979 ? 18.188 -20.124 -14.498 1.00 83.44 979 GLY A O 1
ATOM 7643 N N . SER A 1 980 ? 19.041 -18.487 -13.209 1.00 86.94 980 SER A N 1
ATOM 7644 C CA . SER A 1 980 ? 20.382 -18.456 -13.828 1.00 86.94 980 SER A CA 1
ATOM 7645 C C . SER A 1 980 ? 21.341 -17.449 -13.172 1.00 86.94 980 SER A C 1
ATOM 7647 O O . SER A 1 980 ? 21.015 -16.262 -13.094 1.00 86.94 980 SER A O 1
ATOM 7649 N N . PHE A 1 981 ? 22.580 -17.828 -12.872 1.00 89.62 981 PHE A N 1
ATOM 7650 C CA . PHE A 1 981 ? 23.662 -16.871 -12.585 1.00 89.62 981 PHE A CA 1
ATOM 7651 C C . PHE A 1 981 ? 24.240 -16.163 -13.835 1.00 89.62 981 PHE A C 1
ATOM 7653 O O . PHE A 1 981 ? 23.962 -16.522 -14.979 1.00 89.62 981 PHE A O 1
ATOM 7660 N N . ARG A 1 982 ? 25.063 -15.127 -13.615 1.00 85.56 982 ARG A N 1
ATOM 7661 C CA . ARG A 1 982 ? 26.095 -14.657 -14.563 1.00 85.56 982 ARG A CA 1
ATOM 7662 C C . ARG A 1 982 ? 27.387 -14.320 -13.821 1.00 85.56 982 ARG A C 1
ATOM 7664 O O . ARG A 1 982 ? 27.334 -13.990 -12.636 1.00 85.56 982 ARG A O 1
ATOM 7671 N N . CYS A 1 983 ? 28.506 -14.312 -14.533 1.00 86.50 983 CYS A N 1
ATOM 7672 C CA . CYS A 1 983 ? 29.767 -13.757 -14.049 1.00 86.50 983 CYS A CA 1
ATOM 7673 C C . CYS A 1 983 ? 29.975 -12.356 -14.641 1.00 86.50 983 CYS A C 1
ATOM 7675 O O . CYS A 1 983 ? 29.832 -12.174 -15.849 1.00 86.50 983 CYS A O 1
ATOM 7677 N N . GLU A 1 984 ? 30.312 -11.371 -13.813 1.00 86.44 984 GLU A N 1
ATOM 7678 C CA . GLU A 1 984 ? 30.808 -10.066 -14.263 1.00 86.44 984 GLU A CA 1
ATOM 7679 C C . GLU A 1 984 ? 32.324 -10.011 -14.052 1.00 86.44 984 GLU A C 1
ATOM 7681 O O . GLU A 1 984 ? 32.818 -10.169 -12.933 1.00 86.44 984 GLU A O 1
ATOM 7686 N N . CYS A 1 985 ? 33.062 -9.837 -15.147 1.00 85.31 985 CYS A N 1
ATOM 7687 C CA . CYS A 1 985 ? 34.518 -9.757 -15.131 1.00 85.31 985 CYS A CA 1
ATOM 7688 C C . CYS A 1 985 ? 34.998 -8.337 -14.784 1.00 85.31 985 CYS A C 1
ATOM 7690 O O . CYS A 1 985 ? 34.284 -7.371 -15.072 1.00 85.31 985 CYS A O 1
ATOM 7692 N N . PRO A 1 986 ? 36.197 -8.186 -14.189 1.00 81.19 986 PRO A N 1
ATOM 7693 C CA . PRO A 1 986 ? 36.845 -6.884 -14.044 1.00 81.19 986 PRO A CA 1
ATOM 7694 C C . PRO A 1 986 ? 37.044 -6.162 -15.388 1.00 81.19 986 PRO A C 1
ATOM 7696 O O . PRO A 1 986 ? 37.055 -6.785 -16.449 1.00 81.19 986 PRO A O 1
ATOM 7699 N N . THR A 1 987 ? 37.256 -4.844 -15.348 1.00 81.06 987 THR A N 1
ATOM 7700 C CA . THR A 1 987 ? 37.782 -4.101 -16.506 1.00 81.06 987 THR A CA 1
ATOM 7701 C C . THR A 1 987 ? 39.110 -4.717 -16.943 1.00 81.06 987 THR A C 1
ATOM 7703 O O . THR A 1 987 ? 39.886 -5.144 -16.092 1.00 81.06 987 THR A O 1
ATOM 7706 N N . GLY A 1 988 ? 39.343 -4.792 -18.254 1.00 75.69 988 GLY A N 1
ATOM 7707 C CA . GLY A 1 988 ? 40.488 -5.517 -18.797 1.00 75.69 988 GLY A CA 1
ATOM 7708 C C . GLY A 1 988 ? 40.327 -7.038 -18.744 1.00 75.69 988 GLY A C 1
ATOM 7709 O O . GLY A 1 988 ? 41.268 -7.725 -19.075 1.00 75.69 988 GLY A O 1
ATOM 7710 N N . PHE A 1 989 ? 39.166 -7.597 -18.370 1.00 84.06 989 PHE A N 1
ATOM 7711 C CA . PHE A 1 989 ? 38.876 -9.037 -18.445 1.00 84.06 989 PHE A CA 1
ATOM 7712 C C . PHE A 1 989 ? 37.572 -9.317 -19.203 1.00 84.06 989 PHE A C 1
ATOM 7714 O O . PHE A 1 989 ? 36.651 -8.501 -19.254 1.00 84.06 989 PHE A O 1
ATOM 7721 N N . SER A 1 990 ? 37.475 -10.508 -19.793 1.00 81.75 990 SER A N 1
ATOM 7722 C CA . SER A 1 990 ? 36.361 -10.930 -20.648 1.00 81.75 990 SER A CA 1
ATOM 7723 C C . SER A 1 990 ? 35.974 -12.395 -20.407 1.00 81.75 990 SER A C 1
ATOM 7725 O O . SER A 1 990 ? 36.807 -13.234 -20.081 1.00 81.75 990 SER A O 1
ATOM 7727 N N . TYR A 1 991 ? 34.687 -12.720 -20.513 1.00 81.19 991 TYR A N 1
ATOM 7728 C CA . TYR A 1 991 ? 34.130 -13.961 -19.960 1.00 81.19 991 TYR A CA 1
ATOM 7729 C C . TYR A 1 991 ? 34.276 -15.185 -20.882 1.00 81.19 991 TYR A C 1
ATOM 7731 O O . TYR A 1 991 ? 34.140 -15.081 -22.101 1.00 81.19 991 TYR A O 1
ATOM 7739 N N . ASN A 1 992 ? 34.546 -16.363 -20.314 1.00 80.38 992 ASN A N 1
ATOM 7740 C CA . ASN A 1 992 ? 34.552 -17.651 -21.009 1.00 80.38 992 ASN A CA 1
ATOM 7741 C C . ASN A 1 992 ? 33.369 -18.528 -20.568 1.00 80.38 992 ASN A C 1
ATOM 7743 O O . ASN A 1 992 ? 33.463 -19.246 -19.573 1.00 80.38 992 ASN A O 1
ATOM 7747 N N . ASP A 1 993 ? 32.280 -18.539 -21.341 1.00 72.69 993 ASP A N 1
ATOM 7748 C CA . ASP A 1 993 ? 31.104 -19.389 -21.087 1.00 72.69 993 ASP A CA 1
ATOM 7749 C C . ASP A 1 993 ? 31.422 -20.894 -20.996 1.00 72.69 993 ASP A C 1
ATOM 7751 O O . ASP A 1 993 ? 30.701 -21.641 -20.324 1.00 72.69 993 ASP A O 1
ATOM 7755 N N . LEU A 1 994 ? 32.492 -21.364 -21.652 1.00 71.25 994 LEU A N 1
ATOM 7756 C CA . LEU A 1 994 ? 32.875 -22.781 -21.709 1.00 71.25 994 LEU A CA 1
ATOM 7757 C C . LEU A 1 994 ? 33.647 -23.250 -20.466 1.00 71.25 994 LEU A C 1
ATOM 7759 O O . LEU A 1 994 ? 33.553 -24.422 -20.096 1.00 71.25 994 LEU A O 1
ATOM 7763 N N . LEU A 1 995 ? 34.335 -22.334 -19.783 1.00 70.00 995 LEU A N 1
ATOM 7764 C CA . LEU A 1 995 ? 35.161 -22.610 -18.600 1.00 70.00 995 LEU A CA 1
ATOM 7765 C C . LEU A 1 995 ? 34.692 -21.879 -17.323 1.00 70.00 995 LEU A C 1
ATOM 7767 O O . LEU A 1 995 ? 35.215 -22.148 -16.247 1.00 70.00 995 LEU A O 1
ATOM 7771 N N . LEU A 1 996 ? 33.691 -20.995 -17.425 1.00 73.81 996 LEU A N 1
ATOM 7772 C CA . LEU A 1 996 ? 33.162 -20.141 -16.348 1.00 73.81 996 LEU A CA 1
ATOM 7773 C C . LEU A 1 996 ? 34.223 -19.248 -15.671 1.00 73.81 996 LEU A C 1
ATOM 7775 O O . LEU A 1 996 ? 34.131 -18.938 -14.482 1.00 73.81 996 LEU A O 1
ATOM 7779 N N . VAL A 1 997 ? 35.221 -18.814 -16.441 1.00 78.69 997 VAL A N 1
ATOM 7780 C CA . VAL A 1 997 ? 36.348 -17.990 -15.979 1.00 78.69 997 VAL A CA 1
ATOM 7781 C C . VAL A 1 997 ? 36.385 -16.643 -16.703 1.00 78.69 997 VAL A C 1
ATOM 7783 O O . VAL A 1 997 ? 35.953 -16.523 -17.852 1.00 78.69 997 VAL A O 1
ATOM 7786 N N . CYS A 1 998 ? 36.869 -15.615 -16.014 1.00 84.06 998 CYS A N 1
ATOM 7787 C CA . CYS A 1 998 ? 37.185 -14.311 -16.583 1.00 84.06 998 CYS A CA 1
ATOM 7788 C C . CYS A 1 998 ? 38.653 -14.253 -17.015 1.00 84.06 998 CYS A C 1
ATOM 7790 O O . CYS A 1 998 ? 39.540 -14.556 -16.227 1.00 84.06 998 CYS A O 1
ATOM 7792 N N . GLU A 1 999 ? 38.878 -13.835 -18.257 1.00 83.31 999 GLU A N 1
ATOM 7793 C CA . GLU A 1 999 ? 40.133 -13.947 -19.001 1.00 83.31 999 GLU A CA 1
ATOM 7794 C C . GLU A 1 999 ? 40.559 -12.548 -19.523 1.00 83.31 999 GLU A C 1
ATOM 7796 O O . GLU A 1 999 ? 39.827 -11.931 -20.305 1.00 83.31 999 GLU A O 1
ATOM 7801 N N . ASP A 1 1000 ? 41.717 -12.055 -19.063 1.00 81.81 1000 ASP A N 1
ATOM 7802 C CA . ASP A 1 1000 ? 42.286 -10.695 -19.223 1.00 81.81 1000 ASP A CA 1
ATOM 7803 C C . ASP A 1 1000 ? 42.675 -10.289 -20.658 1.00 81.81 1000 ASP A C 1
ATOM 7805 O O . ASP A 1 1000 ? 43.437 -10.976 -21.295 1.00 81.81 1000 ASP A O 1
ATOM 7809 N N . ILE A 1 1001 ? 42.146 -9.202 -21.207 1.00 83.44 1001 ILE A N 1
ATOM 7810 C CA . ILE A 1 1001 ? 42.273 -8.842 -22.625 1.00 83.44 1001 ILE A CA 1
ATOM 7811 C C . ILE A 1 1001 ? 43.727 -8.471 -22.969 1.00 83.44 1001 ILE A C 1
ATOM 7813 O O . ILE A 1 1001 ? 44.132 -7.349 -22.691 1.00 83.44 1001 ILE A O 1
ATOM 7817 N N . ASP A 1 1002 ? 44.465 -9.353 -23.658 1.00 80.06 1002 ASP A N 1
ATOM 7818 C CA . ASP A 1 1002 ? 45.792 -9.028 -24.207 1.00 80.06 1002 ASP A CA 1
ATOM 7819 C C . ASP A 1 1002 ? 45.704 -7.925 -25.270 1.00 80.06 1002 ASP A C 1
ATOM 7821 O O . ASP A 1 1002 ? 45.500 -8.172 -26.465 1.00 80.06 1002 ASP A O 1
ATOM 7825 N N . GLU A 1 1003 ? 45.862 -6.679 -24.828 1.00 83.62 1003 GLU A N 1
ATOM 7826 C CA . GLU A 1 1003 ? 45.776 -5.523 -25.710 1.00 83.62 1003 GLU A CA 1
ATOM 7827 C C . GLU A 1 1003 ? 46.962 -5.469 -26.686 1.00 83.62 1003 GLU A C 1
ATOM 7829 O O . GLU A 1 1003 ? 46.787 -5.058 -27.836 1.00 83.62 1003 GLU A O 1
ATOM 7834 N N . CYS A 1 1004 ? 48.147 -5.949 -26.287 1.00 78.62 1004 CYS A N 1
ATOM 7835 C CA . CYS A 1 1004 ? 49.357 -5.896 -27.115 1.00 78.62 1004 CYS A CA 1
ATOM 7836 C C . CYS A 1 1004 ? 49.257 -6.747 -28.391 1.00 78.62 1004 CYS A C 1
ATOM 7838 O O . CYS A 1 1004 ? 49.902 -6.417 -29.387 1.00 78.62 1004 CYS A O 1
ATOM 7840 N N . SER A 1 1005 ? 48.429 -7.796 -28.399 1.00 75.69 1005 SER A N 1
ATOM 7841 C CA . SER A 1 1005 ? 48.200 -8.630 -29.588 1.00 75.69 1005 SER A CA 1
ATOM 7842 C C . SER A 1 1005 ? 47.361 -7.962 -30.688 1.00 75.69 1005 SER A C 1
ATOM 7844 O O . SER A 1 1005 ? 47.312 -8.497 -31.796 1.00 75.69 1005 SER A O 1
ATOM 7846 N N . ASN A 1 1006 ? 46.685 -6.832 -30.424 1.00 63.50 1006 ASN A N 1
ATOM 7847 C CA . ASN A 1 1006 ? 45.561 -6.389 -31.265 1.00 63.50 1006 ASN A CA 1
ATOM 7848 C C . ASN A 1 1006 ? 45.573 -4.903 -31.699 1.00 63.50 1006 ASN A C 1
ATOM 7850 O O . ASN A 1 1006 ? 44.562 -4.412 -32.203 1.00 63.50 1006 ASN A O 1
ATOM 7854 N N . GLY A 1 1007 ? 46.682 -4.166 -31.525 1.00 55.31 1007 GLY A N 1
ATOM 7855 C CA . GLY A 1 1007 ? 46.729 -2.730 -31.853 1.00 55.31 1007 GLY A CA 1
ATOM 7856 C C . GLY A 1 1007 ? 48.082 -2.177 -32.315 1.00 55.31 1007 GLY A C 1
ATOM 7857 O O . GLY A 1 1007 ? 48.968 -1.903 -31.505 1.00 55.31 1007 GLY A O 1
ATOM 7858 N N . GLU A 1 1008 ? 48.205 -1.868 -33.611 1.00 55.47 1008 GLU A N 1
ATOM 7859 C CA . GLU A 1 1008 ? 49.269 -0.977 -34.089 1.00 55.47 1008 GLU A CA 1
ATOM 7860 C C . GLU A 1 1008 ? 49.120 0.412 -33.430 1.00 55.47 1008 GLU A C 1
ATOM 7862 O O . GLU A 1 1008 ? 48.071 1.049 -33.543 1.00 55.47 1008 GLU A O 1
ATOM 7867 N N . ASN A 1 1009 ? 50.199 0.926 -32.823 1.00 59.41 1009 ASN A N 1
ATOM 7868 C CA . ASN A 1 1009 ? 50.292 2.229 -32.130 1.00 59.41 1009 ASN A CA 1
ATOM 7869 C C . ASN A 1 1009 ? 49.698 2.318 -30.697 1.00 59.41 1009 ASN A C 1
ATOM 7871 O O . ASN A 1 1009 ? 49.367 3.415 -30.248 1.00 59.41 1009 ASN A O 1
ATOM 7875 N N . LEU A 1 1010 ? 49.623 1.214 -29.938 1.00 69.56 1010 LEU A N 1
ATOM 7876 C CA . LEU A 1 1010 ? 49.297 1.247 -28.492 1.00 69.56 1010 LEU A CA 1
ATOM 7877 C C . LEU A 1 1010 ? 50.353 1.953 -27.617 1.00 69.56 1010 LEU A C 1
ATOM 7879 O O . LEU A 1 1010 ? 50.010 2.537 -26.587 1.00 69.56 1010 LEU A O 1
ATOM 7883 N N . CYS A 1 1011 ? 51.622 1.909 -28.029 1.00 70.62 1011 CYS A N 1
ATOM 7884 C CA . CYS A 1 1011 ? 52.761 2.519 -27.339 1.00 70.62 1011 CYS A CA 1
ATOM 7885 C C . CYS A 1 1011 ? 53.404 3.639 -28.171 1.00 70.62 1011 CYS A C 1
ATOM 7887 O O . CYS A 1 1011 ? 53.235 3.717 -29.390 1.00 70.62 1011 CYS A O 1
ATOM 7889 N N . GLN A 1 1012 ? 54.150 4.531 -27.507 1.00 67.88 1012 GLN A N 1
ATOM 7890 C CA . GLN A 1 1012 ? 54.912 5.577 -28.196 1.00 67.88 1012 GLN A CA 1
ATOM 7891 C C . GLN A 1 1012 ? 56.061 4.982 -29.026 1.00 67.88 1012 GLN A C 1
ATOM 7893 O O . GLN A 1 1012 ? 56.525 3.871 -28.789 1.00 67.88 1012 GLN A O 1
ATOM 7898 N N . ARG A 1 1013 ? 56.552 5.752 -30.001 1.00 68.75 1013 ARG A N 1
ATOM 7899 C CA . ARG A 1 1013 ? 57.679 5.349 -30.850 1.00 68.75 1013 ARG A CA 1
ATOM 7900 C C . ARG A 1 1013 ? 58.931 5.093 -29.993 1.00 68.75 1013 ARG A C 1
ATOM 7902 O O . ARG A 1 1013 ? 59.291 5.946 -29.187 1.00 68.75 1013 ARG A O 1
ATOM 7909 N N . ASN A 1 1014 ? 59.591 3.955 -30.223 1.00 69.62 1014 ASN A N 1
ATOM 7910 C CA . ASN A 1 1014 ? 60.704 3.418 -29.422 1.00 69.62 1014 ASN A CA 1
ATOM 7911 C C . ASN A 1 1014 ? 60.294 2.969 -27.997 1.00 69.62 1014 ASN A C 1
ATOM 7913 O O . ASN A 1 1014 ? 61.085 3.080 -27.058 1.00 69.62 1014 ASN A O 1
ATOM 7917 N N . ALA A 1 1015 ? 59.061 2.475 -27.840 1.00 74.62 1015 ALA A N 1
ATOM 7918 C CA . ALA A 1 1015 ? 58.606 1.751 -26.658 1.00 74.62 1015 ALA A CA 1
ATOM 7919 C C . ALA A 1 1015 ? 57.850 0.474 -27.053 1.00 74.62 1015 ALA A C 1
ATOM 7921 O O . ALA A 1 1015 ? 57.008 0.495 -27.954 1.00 74.62 1015 ALA A O 1
ATOM 7922 N N . ASP A 1 1016 ? 58.132 -0.614 -26.346 1.00 79.31 1016 ASP A N 1
ATOM 7923 C CA . ASP A 1 1016 ? 57.579 -1.946 -26.566 1.00 79.31 1016 ASP A CA 1
ATOM 7924 C C . ASP A 1 1016 ? 56.377 -2.201 -25.641 1.00 79.31 1016 ASP A C 1
ATOM 7926 O O . ASP A 1 1016 ? 56.358 -1.777 -24.482 1.00 79.31 1016 ASP A O 1
ATOM 7930 N N . CYS A 1 1017 ? 55.355 -2.884 -26.166 1.00 81.69 1017 CYS A N 1
ATOM 7931 C CA . CYS A 1 1017 ? 54.132 -3.222 -25.435 1.00 81.69 1017 CYS A CA 1
ATOM 7932 C C . CYS A 1 1017 ? 54.333 -4.508 -24.630 1.00 81.69 1017 CYS A C 1
ATOM 7934 O O . CYS A 1 1017 ? 54.771 -5.522 -25.176 1.00 81.69 1017 CYS A O 1
ATOM 7936 N N . ILE A 1 1018 ? 53.981 -4.482 -23.345 1.00 81.25 1018 ILE A N 1
ATOM 7937 C CA . ILE A 1 1018 ? 54.011 -5.651 -22.466 1.00 81.25 1018 ILE A CA 1
ATOM 7938 C C . ILE A 1 1018 ? 52.629 -5.804 -21.836 1.00 81.25 1018 ILE A C 1
ATOM 7940 O O . ILE A 1 1018 ? 52.197 -4.930 -21.079 1.00 81.25 1018 ILE A O 1
ATOM 7944 N N . ASN A 1 1019 ? 51.950 -6.916 -22.127 1.00 79.94 1019 ASN A N 1
ATOM 7945 C CA . ASN A 1 1019 ? 50.675 -7.226 -21.490 1.00 79.94 1019 ASN A CA 1
ATOM 7946 C C . ASN A 1 1019 ? 50.866 -7.463 -19.979 1.00 79.94 1019 ASN A C 1
ATOM 7948 O O . ASN A 1 1019 ? 51.905 -7.969 -19.536 1.00 79.94 1019 ASN A O 1
ATOM 7952 N N . SER A 1 1020 ? 49.863 -7.112 -19.181 1.00 78.44 1020 SER A N 1
ATOM 7953 C CA . SER A 1 1020 ? 49.791 -7.477 -17.767 1.00 78.44 1020 SER A CA 1
ATOM 7954 C C . SER A 1 1020 ? 48.333 -7.604 -17.308 1.00 78.44 1020 SER A C 1
ATOM 7956 O O . SER A 1 1020 ? 47.469 -6.970 -17.898 1.00 78.44 1020 SER A O 1
ATOM 7958 N N . PRO A 1 1021 ? 48.037 -8.383 -16.250 1.00 76.19 1021 PRO A N 1
ATOM 7959 C CA . PRO A 1 1021 ? 46.675 -8.865 -16.011 1.00 76.19 1021 PRO A CA 1
ATOM 7960 C C . PRO A 1 1021 ? 45.648 -7.758 -15.724 1.00 76.19 1021 PRO A C 1
ATOM 7962 O O . PRO A 1 1021 ? 45.570 -7.226 -14.612 1.00 76.19 1021 PRO A O 1
ATOM 7965 N N . GLY A 1 1022 ? 44.835 -7.438 -16.731 1.00 76.44 1022 GLY A N 1
ATOM 7966 C CA . GLY A 1 1022 ? 43.811 -6.395 -16.741 1.00 76.44 1022 GLY A CA 1
ATOM 7967 C C . GLY A 1 1022 ? 44.263 -5.035 -17.287 1.00 76.44 1022 GLY A C 1
ATOM 7968 O O . GLY A 1 1022 ? 43.491 -4.081 -17.160 1.00 76.44 1022 GLY A O 1
ATOM 7969 N N . SER A 1 1023 ? 45.494 -4.916 -17.804 1.00 80.12 1023 SER A N 1
ATOM 7970 C CA . SER A 1 1023 ? 46.042 -3.726 -18.482 1.00 80.12 1023 SER A CA 1
ATOM 7971 C C . SER A 1 1023 ? 47.464 -3.965 -19.009 1.00 80.12 1023 SER A C 1
ATOM 7973 O O . SER A 1 1023 ? 48.384 -4.255 -18.235 1.00 80.12 1023 SER A O 1
ATOM 7975 N N . TYR A 1 1024 ? 47.709 -3.634 -20.272 1.00 83.06 1024 TYR A N 1
ATOM 7976 C CA . TYR A 1 1024 ? 49.045 -3.447 -20.840 1.00 83.06 1024 TYR A CA 1
ATOM 7977 C C . TYR A 1 1024 ? 49.840 -2.296 -20.195 1.00 83.06 1024 TYR A C 1
ATOM 7979 O O . TYR A 1 1024 ? 49.294 -1.406 -19.530 1.00 83.06 1024 TYR A O 1
ATOM 7987 N N . ARG A 1 1025 ? 51.154 -2.289 -20.447 1.00 80.19 1025 ARG A N 1
ATOM 7988 C CA . ARG A 1 1025 ? 52.066 -1.156 -20.218 1.00 80.19 1025 ARG A CA 1
ATOM 7989 C C . ARG A 1 1025 ? 53.090 -1.033 -21.352 1.00 80.19 1025 ARG A C 1
ATOM 7991 O O . ARG A 1 1025 ? 53.286 -1.973 -22.117 1.00 80.19 1025 ARG A O 1
ATOM 7998 N N . CYS A 1 1026 ? 53.768 0.110 -21.424 1.00 80.19 1026 CYS A N 1
ATOM 7999 C CA . CYS A 1 1026 ? 54.826 0.377 -22.401 1.00 80.19 1026 CYS A CA 1
ATOM 8000 C C . CYS A 1 1026 ? 56.165 0.616 -21.692 1.00 80.19 1026 CYS A C 1
ATOM 8002 O O . CYS A 1 1026 ? 56.229 1.449 -20.785 1.00 80.19 1026 CYS A O 1
ATOM 8004 N N . GLU A 1 1027 ? 57.231 -0.056 -22.124 1.00 79.31 1027 GLU A N 1
ATOM 8005 C CA . GLU A 1 1027 ? 58.605 0.156 -21.638 1.00 79.31 1027 GLU A CA 1
ATOM 8006 C C . GLU A 1 1027 ? 59.498 0.633 -22.797 1.00 79.31 1027 GLU A C 1
ATOM 8008 O O . GLU A 1 1027 ? 59.278 0.246 -23.940 1.00 79.31 1027 GLU A O 1
ATOM 8013 N N . CYS A 1 1028 ? 60.471 1.518 -22.547 1.00 80.94 1028 CYS A N 1
ATOM 8014 C CA . CYS A 1 1028 ? 61.340 2.023 -23.619 1.00 80.94 1028 CYS A CA 1
ATOM 8015 C C . CYS A 1 1028 ? 62.242 0.910 -24.172 1.00 80.94 1028 CYS A C 1
ATOM 8017 O O . CYS A 1 1028 ? 62.828 0.150 -23.400 1.00 80.94 1028 CYS A O 1
ATOM 8019 N N . SER A 1 1029 ? 62.389 0.853 -25.498 1.00 76.62 1029 SER A N 1
ATOM 8020 C CA . SER A 1 1029 ? 63.240 -0.131 -26.176 1.00 76.62 1029 SER A CA 1
ATOM 8021 C C . SER A 1 1029 ? 64.718 0.009 -25.774 1.00 76.62 1029 SER A C 1
ATOM 8023 O O . SER A 1 1029 ? 65.168 1.090 -25.384 1.00 76.62 1029 SER A O 1
ATOM 8025 N N . GLU A 1 1030 ? 65.501 -1.071 -25.893 1.00 75.19 1030 GLU A N 1
ATOM 8026 C CA . GLU A 1 1030 ? 66.915 -1.087 -25.480 1.00 75.19 1030 GLU A CA 1
ATOM 8027 C C . GLU A 1 1030 ? 67.721 0.058 -26.134 1.00 75.19 1030 GLU A C 1
ATOM 8029 O O . GLU A 1 1030 ? 67.670 0.263 -27.348 1.00 75.19 1030 GLU A O 1
ATOM 8034 N N . GLY A 1 1031 ? 68.463 0.816 -25.317 1.00 68.62 1031 GLY A N 1
ATOM 8035 C CA . GLY A 1 1031 ? 69.182 2.026 -25.743 1.00 68.62 1031 GLY A CA 1
ATOM 8036 C C . GLY A 1 1031 ? 68.401 3.338 -25.573 1.00 68.62 1031 GLY A C 1
ATOM 8037 O O . GLY A 1 1031 ? 68.927 4.392 -25.923 1.00 68.62 1031 GLY A O 1
ATOM 8038 N N . PHE A 1 1032 ? 67.184 3.315 -25.013 1.00 78.25 1032 PHE A N 1
ATOM 8039 C CA . PHE A 1 1032 ? 66.383 4.518 -24.747 1.00 78.25 1032 PHE A CA 1
ATOM 8040 C C . PHE A 1 1032 ? 65.969 4.637 -23.269 1.00 78.25 1032 PHE A C 1
ATOM 8042 O O . PHE A 1 1032 ? 65.509 3.678 -22.655 1.00 78.25 1032 PHE A O 1
ATOM 8049 N N . ASN A 1 1033 ? 66.089 5.842 -22.706 1.00 75.50 1033 ASN A N 1
ATOM 8050 C CA . ASN A 1 1033 ? 65.663 6.200 -21.349 1.00 75.50 1033 ASN A CA 1
ATOM 8051 C C . ASN A 1 1033 ? 64.364 7.029 -21.380 1.00 75.50 1033 ASN A C 1
ATOM 8053 O O . ASN A 1 1033 ? 64.123 7.802 -22.308 1.00 75.50 1033 ASN A O 1
ATOM 8057 N N . LEU A 1 1034 ? 63.528 6.917 -20.343 1.00 69.00 1034 LEU A N 1
ATOM 8058 C CA . LEU A 1 1034 ? 62.268 7.664 -20.255 1.00 69.00 1034 LEU A CA 1
ATOM 8059 C C . LEU A 1 1034 ? 62.502 9.118 -19.794 1.00 69.00 1034 LEU A C 1
ATOM 8061 O O . LEU A 1 1034 ? 62.914 9.367 -18.662 1.00 69.00 1034 LEU A O 1
ATOM 8065 N N . SER A 1 1035 ? 62.194 10.089 -20.657 1.00 70.88 1035 SER A N 1
ATOM 8066 C CA . SER A 1 1035 ? 62.165 11.520 -20.316 1.00 70.88 1035 SER A CA 1
ATOM 8067 C C . SER A 1 1035 ? 61.142 11.817 -19.204 1.00 70.88 1035 SER A C 1
ATOM 8069 O O . SER A 1 1035 ? 60.073 11.201 -19.194 1.00 70.88 1035 SER A O 1
ATOM 8071 N N . PRO A 1 1036 ? 61.348 12.843 -18.350 1.00 66.06 1036 PRO A N 1
ATOM 8072 C CA . PRO A 1 1036 ? 60.306 13.362 -17.453 1.00 66.06 1036 PRO A CA 1
ATOM 8073 C C . PRO A 1 1036 ? 59.037 13.872 -18.171 1.00 66.06 1036 PRO A C 1
ATOM 8075 O O . PRO A 1 1036 ? 58.035 14.141 -17.514 1.00 66.06 1036 PRO A O 1
ATOM 8078 N N . THR A 1 1037 ? 59.044 13.992 -19.505 1.00 61.78 1037 THR A N 1
ATOM 8079 C CA . THR A 1 1037 ? 57.844 14.239 -20.331 1.00 61.78 1037 THR A CA 1
ATOM 8080 C C . THR A 1 1037 ? 57.129 12.964 -20.807 1.00 61.78 1037 THR A C 1
ATOM 8082 O O . THR A 1 1037 ? 56.174 13.064 -21.574 1.00 61.78 1037 THR A O 1
ATOM 8085 N N . GLY A 1 1038 ? 57.569 11.774 -20.384 1.00 64.94 1038 GLY A N 1
ATOM 8086 C CA . GLY A 1 1038 ? 56.953 10.488 -20.737 1.00 64.94 1038 GLY A CA 1
ATOM 8087 C C . GLY A 1 1038 ? 57.269 9.979 -22.148 1.00 64.94 1038 GLY A C 1
ATOM 8088 O O . GLY A 1 1038 ? 56.506 9.179 -22.678 1.00 64.94 1038 GLY A O 1
ATOM 8089 N N . ALA A 1 1039 ? 58.358 10.452 -22.762 1.00 71.94 1039 ALA A N 1
ATOM 8090 C CA . ALA A 1 1039 ? 58.820 10.038 -24.090 1.00 71.94 1039 ALA A CA 1
ATOM 8091 C C . ALA A 1 1039 ? 60.190 9.347 -24.006 1.00 71.94 1039 ALA A C 1
ATOM 8093 O O . ALA A 1 1039 ? 61.053 9.786 -23.244 1.00 71.94 1039 ALA A O 1
ATOM 8094 N N . CYS A 1 1040 ? 60.408 8.296 -24.796 1.00 80.00 1040 CYS A N 1
ATOM 8095 C CA . CYS A 1 1040 ? 61.679 7.572 -24.835 1.00 80.00 1040 CYS A CA 1
ATOM 8096 C C . CYS A 1 1040 ? 62.729 8.360 -25.638 1.00 80.00 1040 CYS A C 1
ATOM 8098 O O . CYS A 1 1040 ? 62.516 8.681 -26.809 1.00 80.00 1040 CYS A O 1
ATOM 8100 N N . ILE A 1 1041 ? 63.852 8.694 -25.000 1.00 78.75 1041 ILE A N 1
ATOM 8101 C CA . ILE A 1 1041 ? 64.968 9.459 -25.575 1.00 78.75 1041 ILE A CA 1
ATOM 8102 C C . ILE A 1 1041 ? 66.257 8.637 -25.566 1.00 78.75 1041 ILE A C 1
ATOM 8104 O O . ILE A 1 1041 ? 66.432 7.750 -24.739 1.00 78.75 1041 ILE A O 1
ATOM 8108 N N . ASP A 1 1042 ? 67.135 8.921 -26.521 1.00 77.75 1042 ASP A N 1
ATOM 8109 C CA . ASP A 1 1042 ? 68.378 8.183 -26.772 1.00 77.75 1042 ASP A CA 1
ATOM 8110 C C . ASP A 1 1042 ? 69.309 8.202 -25.543 1.00 77.75 1042 ASP A C 1
ATOM 8112 O O . ASP A 1 1042 ? 69.503 9.256 -24.924 1.00 77.75 1042 ASP A O 1
ATOM 8116 N N . ARG A 1 1043 ? 69.852 7.042 -25.157 1.00 81.56 1043 ARG A N 1
ATOM 8117 C CA . ARG A 1 1043 ? 70.690 6.886 -23.961 1.00 81.56 1043 ARG A CA 1
ATOM 8118 C C . ARG A 1 1043 ? 72.173 6.902 -24.325 1.00 81.56 1043 ARG A C 1
ATOM 8120 O O . ARG A 1 1043 ? 72.685 5.927 -24.855 1.00 81.56 1043 ARG A O 1
ATOM 8127 N N . ASN A 1 1044 ? 72.884 7.957 -23.933 1.00 80.56 1044 ASN A N 1
ATOM 8128 C CA . ASN A 1 1044 ? 74.324 8.062 -24.165 1.00 80.56 1044 ASN A CA 1
ATOM 8129 C C . ASN A 1 1044 ? 75.128 7.253 -23.128 1.00 80.56 1044 ASN A C 1
ATOM 8131 O O . ASN A 1 1044 ? 75.458 7.754 -22.044 1.00 80.56 1044 ASN A O 1
ATOM 8135 N N . GLU A 1 1045 ? 75.468 5.996 -23.434 1.00 84.62 1045 GLU A N 1
ATOM 8136 C CA . GLU A 1 1045 ? 76.225 5.165 -22.486 1.00 84.62 1045 GLU A CA 1
ATOM 8137 C C . GLU A 1 1045 ? 77.699 5.576 -22.356 1.00 84.62 1045 GLU A C 1
ATOM 8139 O O . GLU A 1 1045 ? 78.318 5.267 -21.338 1.00 84.62 1045 GLU A O 1
ATOM 8144 N N . CYS A 1 1046 ? 78.261 6.318 -23.320 1.00 80.44 1046 CYS A N 1
ATOM 8145 C CA . CYS A 1 1046 ? 79.623 6.857 -23.207 1.00 80.44 1046 CYS A CA 1
ATOM 8146 C C . CYS A 1 1046 ? 79.762 7.910 -22.087 1.00 80.44 1046 CYS A C 1
ATOM 8148 O O . CYS A 1 1046 ? 80.864 8.103 -21.571 1.00 80.44 1046 CYS A O 1
ATOM 8150 N N . LEU A 1 1047 ? 78.671 8.590 -21.714 1.00 78.19 1047 LEU A N 1
ATOM 8151 C CA . LEU A 1 1047 ? 78.605 9.529 -20.589 1.00 78.19 1047 LEU A CA 1
ATOM 8152 C C . LEU A 1 1047 ? 78.096 8.866 -19.301 1.00 78.19 1047 LEU A C 1
ATOM 8154 O O . LEU A 1 1047 ? 78.572 9.210 -18.220 1.00 78.19 1047 LEU A O 1
ATOM 8158 N N . GLU A 1 1048 ? 77.149 7.927 -19.392 1.00 76.75 1048 GLU A N 1
ATOM 8159 C CA . GLU A 1 1048 ? 76.588 7.254 -18.210 1.00 76.75 1048 GLU A CA 1
ATOM 8160 C C . GLU A 1 1048 ? 77.479 6.140 -17.630 1.00 76.75 1048 GLU A C 1
ATOM 8162 O O . GLU A 1 1048 ? 77.385 5.862 -16.433 1.00 76.75 1048 GLU A O 1
ATOM 8167 N N . ILE A 1 1049 ? 78.328 5.485 -18.436 1.00 76.00 1049 ILE A N 1
ATOM 8168 C CA . ILE A 1 1049 ? 79.088 4.292 -18.023 1.00 76.00 1049 ILE A CA 1
ATOM 8169 C C . ILE A 1 1049 ? 80.608 4.535 -18.157 1.00 76.00 1049 ILE A C 1
ATOM 8171 O O . ILE A 1 1049 ? 81.181 4.393 -19.242 1.00 76.00 1049 ILE A O 1
ATOM 8175 N N . PRO A 1 1050 ? 81.314 4.856 -17.053 1.00 71.00 1050 PRO A N 1
ATOM 8176 C CA . PRO A 1 1050 ? 82.763 5.047 -17.067 1.00 71.00 1050 PRO A CA 1
ATOM 8177 C C . PRO A 1 1050 ? 83.515 3.800 -17.552 1.00 71.00 1050 PRO A C 1
ATOM 8179 O O . PRO A 1 1050 ? 83.257 2.690 -17.091 1.00 71.00 1050 PRO A O 1
ATOM 8182 N N . ASN A 1 1051 ? 84.489 3.992 -18.449 1.00 71.00 1051 ASN A N 1
ATOM 8183 C CA . ASN A 1 1051 ? 85.313 2.928 -19.043 1.00 71.00 1051 ASN A CA 1
ATOM 8184 C C . ASN A 1 1051 ? 84.522 1.804 -19.749 1.00 71.00 1051 ASN A C 1
ATOM 8186 O O . ASN A 1 1051 ? 85.031 0.687 -19.861 1.00 71.00 1051 ASN A O 1
ATOM 8190 N N . VAL A 1 1052 ? 83.312 2.083 -20.260 1.00 79.56 1052 VAL A N 1
ATOM 8191 C CA . VAL A 1 1052 ? 82.477 1.098 -20.981 1.00 79.56 1052 VAL A CA 1
ATOM 8192 C C . VAL A 1 1052 ? 83.227 0.411 -22.134 1.00 79.56 1052 VAL A C 1
ATOM 8194 O O . VAL A 1 1052 ? 83.159 -0.806 -22.293 1.00 79.56 1052 VAL A O 1
ATOM 8197 N N . CYS A 1 1053 ? 84.056 1.166 -22.856 1.00 77.25 1053 CYS A N 1
ATOM 8198 C CA . CYS A 1 1053 ? 85.054 0.635 -23.779 1.00 77.25 1053 CYS A CA 1
ATOM 8199 C C . CYS A 1 1053 ? 86.360 0.321 -23.037 1.00 77.25 1053 CYS A C 1
ATOM 8201 O O . CYS A 1 1053 ? 87.343 1.052 -23.140 1.00 77.25 1053 CYS A O 1
ATOM 8203 N N . SER A 1 1054 ? 86.390 -0.768 -22.267 1.00 75.06 1054 SER A N 1
ATOM 8204 C CA . SER A 1 1054 ? 87.620 -1.195 -21.588 1.00 75.06 1054 SER A CA 1
ATOM 8205 C C . SER A 1 1054 ? 88.748 -1.401 -22.611 1.00 75.06 1054 SER A C 1
ATOM 8207 O O . SER A 1 1054 ? 88.598 -2.202 -23.529 1.00 75.06 1054 SER A O 1
ATOM 8209 N N . HIS A 1 1055 ? 89.861 -0.674 -22.462 1.00 76.00 1055 HIS A N 1
ATOM 8210 C CA . HIS A 1 1055 ? 90.991 -0.640 -23.409 1.00 76.00 1055 HIS A CA 1
ATOM 8211 C C . HIS A 1 1055 ? 90.651 -0.091 -24.820 1.00 76.00 1055 HIS A C 1
ATOM 8213 O O . HIS A 1 1055 ? 91.251 -0.497 -25.821 1.00 76.00 1055 HIS A O 1
ATOM 8219 N N . GLY A 1 1056 ? 89.726 0.874 -24.903 1.00 80.31 1056 GLY A N 1
ATOM 8220 C CA . GLY A 1 1056 ? 89.441 1.646 -26.117 1.00 80.31 1056 GLY A CA 1
ATOM 8221 C C . GLY A 1 1056 ? 88.687 2.961 -25.866 1.00 80.31 1056 GLY A C 1
ATOM 8222 O O . GLY A 1 1056 ? 88.298 3.269 -24.742 1.00 80.31 1056 GLY A O 1
ATOM 8223 N N . GLU A 1 1057 ? 88.444 3.730 -26.925 1.00 83.88 1057 GLU A N 1
ATOM 8224 C CA . GLU A 1 1057 ? 87.632 4.957 -26.894 1.00 83.88 1057 GLU A CA 1
ATOM 8225 C C . GLU A 1 1057 ? 86.160 4.668 -27.240 1.00 83.88 1057 GLU A C 1
ATOM 8227 O O . GLU A 1 1057 ? 85.870 3.813 -28.080 1.00 83.88 1057 GLU A O 1
ATOM 8232 N N . CYS A 1 1058 ? 85.227 5.389 -26.604 1.00 85.12 1058 CYS A N 1
ATOM 8233 C CA . CYS A 1 1058 ? 83.778 5.237 -26.786 1.00 85.12 1058 CYS A CA 1
ATOM 8234 C C . CYS A 1 1058 ? 83.209 6.289 -27.743 1.00 85.12 1058 CYS A C 1
ATOM 8236 O O . CYS A 1 1058 ? 83.537 7.470 -27.636 1.00 85.12 1058 CYS A O 1
ATOM 8238 N N . VAL A 1 1059 ? 82.327 5.869 -28.654 1.00 83.75 1059 VAL A N 1
ATOM 8239 C CA . VAL A 1 1059 ? 81.595 6.759 -29.563 1.00 83.75 1059 VAL A CA 1
ATOM 8240 C C . VAL A 1 1059 ? 80.103 6.429 -29.544 1.00 83.75 1059 VAL A C 1
ATOM 8242 O O . VAL A 1 1059 ? 79.696 5.314 -29.871 1.00 83.75 1059 VAL A O 1
ATOM 8245 N N . ASP A 1 1060 ? 79.317 7.443 -29.207 1.00 81.75 1060 ASP A N 1
ATOM 8246 C CA . ASP A 1 1060 ? 77.856 7.442 -29.109 1.00 81.75 1060 ASP A CA 1
ATOM 8247 C C . ASP A 1 1060 ? 77.169 7.334 -30.487 1.00 81.75 1060 ASP A C 1
ATOM 8249 O O . ASP A 1 1060 ? 77.675 7.882 -31.477 1.00 81.75 1060 ASP A O 1
ATOM 8253 N N . ILE A 1 1061 ? 76.041 6.623 -30.571 1.00 80.88 1061 ILE A N 1
ATOM 8254 C CA . ILE A 1 1061 ? 75.191 6.470 -31.766 1.00 80.88 1061 ILE A CA 1
ATOM 8255 C C . ILE A 1 1061 ? 73.717 6.274 -31.365 1.00 80.88 1061 ILE A C 1
ATOM 8257 O O . ILE A 1 1061 ? 73.420 5.767 -30.295 1.00 80.88 1061 ILE A O 1
ATOM 8261 N N . GLN A 1 1062 ? 72.770 6.583 -32.254 1.00 75.69 1062 GLN A N 1
ATOM 8262 C CA . GLN A 1 1062 ? 71.356 6.367 -31.928 1.00 75.69 1062 GLN A CA 1
ATOM 8263 C C . GLN A 1 1062 ? 71.053 4.873 -31.690 1.00 75.69 1062 GLN A C 1
ATOM 8265 O O . GLN A 1 1062 ? 71.278 4.052 -32.585 1.00 75.69 1062 GLN A O 1
ATOM 8270 N N . GLY A 1 1063 ? 70.561 4.525 -30.497 1.00 71.25 1063 GLY A N 1
ATOM 8271 C CA . GLY A 1 1063 ? 70.398 3.140 -30.026 1.00 71.25 1063 GLY A CA 1
ATOM 8272 C C . GLY A 1 1063 ? 71.656 2.486 -29.416 1.00 71.25 1063 GLY A C 1
ATOM 8273 O O . GLY A 1 1063 ? 71.734 1.253 -29.349 1.00 71.25 1063 GLY A O 1
ATOM 8274 N N . GLY A 1 1064 ? 72.660 3.268 -29.004 1.00 79.69 1064 GLY A N 1
ATOM 8275 C CA . GLY A 1 1064 ? 73.717 2.840 -28.078 1.00 79.69 1064 GLY A CA 1
ATOM 8276 C C . GLY A 1 1064 ? 75.123 3.359 -28.420 1.00 79.69 1064 GLY A C 1
ATOM 8277 O O . GLY A 1 1064 ? 75.310 4.470 -28.893 1.00 79.69 1064 GLY A O 1
ATOM 8278 N N . TYR A 1 1065 ? 76.159 2.533 -28.260 1.00 84.69 1065 TYR A N 1
ATOM 8279 C CA . TYR A 1 1065 ? 77.552 2.956 -28.488 1.00 84.69 1065 TYR A CA 1
ATOM 8280 C C . TYR A 1 1065 ? 78.377 1.963 -29.323 1.00 84.69 1065 TYR A C 1
ATOM 8282 O O . TYR A 1 1065 ? 77.966 0.828 -29.596 1.00 84.69 1065 TYR A O 1
ATOM 8290 N N . LYS A 1 1066 ? 79.579 2.397 -29.724 1.00 84.44 1066 LYS A N 1
ATOM 8291 C CA . LYS A 1 1066 ? 80.642 1.580 -30.341 1.00 84.44 1066 LYS A CA 1
ATOM 8292 C C . LYS A 1 1066 ? 82.017 1.947 -29.768 1.00 84.44 1066 LYS A C 1
ATOM 8294 O O . LYS A 1 1066 ? 82.253 3.099 -29.414 1.00 84.44 1066 LYS A O 1
ATOM 8299 N N . CYS A 1 1067 ? 82.936 0.986 -29.751 1.00 86.12 1067 CYS A N 1
ATOM 8300 C CA . CYS A 1 1067 ? 84.298 1.141 -29.244 1.00 86.12 1067 CYS A CA 1
ATOM 8301 C C . CYS A 1 1067 ? 85.355 1.135 -30.357 1.00 86.12 1067 CYS A C 1
ATOM 8303 O O . CYS A 1 1067 ? 85.219 0.426 -31.360 1.00 86.12 1067 CYS A O 1
ATOM 8305 N N . VAL A 1 1068 ? 86.445 1.873 -30.140 1.00 83.94 1068 VAL A N 1
ATOM 8306 C CA . VAL A 1 1068 ? 87.661 1.871 -30.969 1.00 83.94 1068 VAL A CA 1
ATOM 8307 C C . VAL A 1 1068 ? 88.838 1.425 -30.101 1.00 83.94 1068 VAL A C 1
ATOM 8309 O O . VAL A 1 1068 ? 89.154 2.075 -29.113 1.00 83.94 1068 VAL A O 1
ATOM 8312 N N . CYS A 1 1069 ? 89.456 0.291 -30.429 1.00 83.88 1069 CYS A N 1
ATOM 8313 C CA . CYS A 1 1069 ? 90.373 -0.410 -29.521 1.00 83.88 1069 CYS A CA 1
ATOM 8314 C C . CYS A 1 1069 ? 91.836 0.019 -29.650 1.00 83.88 1069 CYS A C 1
ATOM 8316 O O . CYS A 1 1069 ? 92.298 0.362 -30.739 1.00 83.88 1069 CYS A O 1
ATOM 8318 N N . HIS A 1 1070 ? 92.573 -0.067 -28.542 1.00 79.94 1070 HIS A N 1
ATOM 8319 C CA . HIS A 1 1070 ? 94.021 0.139 -28.517 1.00 79.94 1070 HIS A CA 1
ATOM 8320 C C . HIS A 1 1070 ? 94.791 -1.082 -29.066 1.00 79.94 1070 HIS A C 1
ATOM 8322 O O . HIS A 1 1070 ? 94.258 -2.188 -29.155 1.00 79.94 1070 HIS A O 1
ATOM 8328 N N . ASN A 1 1071 ? 96.066 -0.889 -29.420 1.00 76.38 1071 ASN A N 1
ATOM 8329 C CA . ASN A 1 1071 ? 96.941 -1.964 -29.908 1.00 76.38 1071 ASN A CA 1
ATOM 8330 C C . ASN A 1 1071 ? 97.063 -3.113 -28.885 1.00 76.38 1071 ASN A C 1
ATOM 8332 O O . ASN A 1 1071 ? 97.061 -2.869 -27.682 1.00 76.38 1071 ASN A O 1
ATOM 8336 N N . GLY A 1 1072 ? 97.174 -4.351 -29.378 1.00 69.44 1072 GLY A N 1
ATOM 8337 C CA . GLY A 1 1072 ? 97.064 -5.581 -28.573 1.00 69.44 1072 GLY A CA 1
ATOM 8338 C C . GLY A 1 1072 ? 95.622 -6.092 -28.428 1.00 69.44 1072 GLY A C 1
ATOM 8339 O O . GLY A 1 1072 ? 95.409 -7.260 -28.129 1.00 69.44 1072 GLY A O 1
ATOM 8340 N N . PHE A 1 1073 ? 94.620 -5.258 -28.730 1.00 80.38 1073 PHE A N 1
ATOM 8341 C CA . PHE A 1 1073 ? 93.204 -5.610 -28.635 1.00 80.38 1073 PHE A CA 1
ATOM 8342 C C . PHE A 1 1073 ? 92.515 -5.531 -30.001 1.00 80.38 1073 PHE A C 1
ATOM 8344 O O . PHE A 1 1073 ? 92.823 -4.692 -30.849 1.00 80.38 1073 PHE A O 1
ATOM 8351 N N . ARG A 1 1074 ? 91.526 -6.399 -30.210 1.00 80.38 1074 ARG A N 1
ATOM 8352 C CA . ARG A 1 1074 ? 90.629 -6.402 -31.374 1.00 80.38 1074 ARG A CA 1
ATOM 8353 C C . ARG A 1 1074 ? 89.205 -6.086 -30.940 1.00 80.38 1074 ARG A C 1
ATOM 8355 O O . ARG A 1 1074 ? 88.773 -6.479 -29.860 1.00 80.38 1074 ARG A O 1
ATOM 8362 N N . VAL A 1 1075 ? 88.440 -5.411 -31.793 1.00 80.06 1075 VAL A N 1
ATOM 8363 C CA . VAL A 1 1075 ? 87.033 -5.140 -31.480 1.00 80.06 1075 VAL A CA 1
ATOM 8364 C C . VAL A 1 1075 ? 86.200 -6.427 -31.566 1.00 80.06 1075 VAL A C 1
ATOM 8366 O O . VAL A 1 1075 ? 86.376 -7.237 -32.479 1.00 80.06 1075 VAL A O 1
ATOM 8369 N N . SER A 1 1076 ? 85.291 -6.619 -30.611 1.00 75.00 1076 SER A N 1
ATOM 8370 C CA . SER A 1 1076 ? 84.276 -7.676 -30.639 1.00 75.00 1076 SER A CA 1
ATOM 8371 C C . SER A 1 1076 ? 83.339 -7.518 -31.846 1.00 75.00 1076 SER A C 1
ATOM 8373 O O . SER A 1 1076 ? 83.174 -6.414 -32.370 1.00 75.00 1076 SER A O 1
ATOM 8375 N N . VAL A 1 1077 ? 82.684 -8.605 -32.270 1.00 75.00 1077 VAL A N 1
ATOM 8376 C CA . VAL A 1 1077 ? 81.810 -8.658 -33.463 1.00 75.00 1077 VAL A CA 1
ATOM 8377 C C . VAL A 1 1077 ? 80.749 -7.550 -33.446 1.00 75.00 1077 VAL A C 1
ATOM 8379 O O . VAL A 1 1077 ? 80.573 -6.843 -34.438 1.00 75.00 1077 VAL A O 1
ATOM 8382 N N . ASN A 1 1078 ? 80.123 -7.323 -32.287 1.00 74.31 1078 ASN A N 1
ATOM 8383 C CA . ASN A 1 1078 ? 79.070 -6.316 -32.094 1.00 74.31 1078 ASN A CA 1
ATOM 8384 C C . ASN A 1 1078 ? 79.622 -4.889 -31.891 1.00 74.31 1078 ASN A C 1
ATOM 8386 O O . ASN A 1 1078 ? 78.871 -3.972 -31.581 1.00 74.31 1078 ASN A O 1
ATOM 8390 N N . ARG A 1 1079 ? 80.941 -4.693 -32.014 1.00 77.38 1079 ARG A N 1
ATOM 8391 C CA . ARG A 1 1079 ? 81.682 -3.426 -31.857 1.00 77.38 1079 ARG A CA 1
ATOM 8392 C C . ARG A 1 1079 ? 81.579 -2.711 -30.498 1.00 77.38 1079 ARG A C 1
ATOM 8394 O O . ARG A 1 1079 ? 82.123 -1.622 -30.368 1.00 77.38 1079 ARG A O 1
ATOM 8401 N N . ARG A 1 1080 ? 80.948 -3.315 -29.483 1.00 75.56 1080 ARG A N 1
ATOM 8402 C CA . ARG A 1 1080 ? 80.733 -2.731 -28.138 1.00 75.56 1080 ARG A CA 1
ATOM 8403 C C . ARG A 1 1080 ? 81.804 -3.053 -27.080 1.00 75.56 1080 ARG A C 1
ATOM 8405 O O . ARG A 1 1080 ? 81.733 -2.523 -25.986 1.00 75.56 1080 ARG A O 1
ATOM 8412 N N . ILE A 1 1081 ? 82.779 -3.923 -27.361 1.00 78.19 1081 ILE A N 1
ATOM 8413 C CA . ILE A 1 1081 ? 83.832 -4.318 -26.398 1.00 78.19 1081 ILE A CA 1
ATOM 8414 C C . ILE A 1 1081 ? 85.153 -4.533 -27.145 1.00 78.19 1081 ILE A C 1
ATOM 8416 O O . ILE A 1 1081 ? 85.141 -5.045 -28.268 1.00 78.19 1081 ILE A O 1
ATOM 8420 N N . CYS A 1 1082 ? 86.279 -4.187 -26.520 1.00 82.75 1082 CYS A N 1
ATOM 8421 C CA . CYS A 1 1082 ? 87.620 -4.547 -26.980 1.00 82.75 1082 CYS A CA 1
ATOM 8422 C C . CYS A 1 1082 ? 88.091 -5.827 -26.285 1.00 82.75 1082 CYS A C 1
ATOM 8424 O O . CYS A 1 1082 ? 88.031 -5.944 -25.064 1.00 82.75 1082 CYS A O 1
ATOM 8426 N N . LEU A 1 1083 ? 88.513 -6.807 -27.080 1.00 79.81 1083 LEU A N 1
ATOM 8427 C CA . LEU A 1 1083 ? 88.924 -8.131 -26.631 1.00 79.81 1083 LEU A CA 1
ATOM 8428 C C . LEU A 1 1083 ? 90.411 -8.327 -26.889 1.00 79.81 1083 LEU A C 1
ATOM 8430 O O . LEU A 1 1083 ? 90.927 -7.941 -27.937 1.00 79.81 1083 LEU A O 1
ATOM 8434 N N . ASP A 1 1084 ? 91.063 -8.970 -25.934 1.00 80.12 1084 ASP A N 1
ATOM 8435 C CA . ASP A 1 1084 ? 92.461 -9.371 -26.003 1.00 80.12 1084 ASP A CA 1
ATOM 8436 C C . ASP A 1 1084 ? 92.755 -10.244 -27.243 1.00 80.12 1084 ASP A C 1
ATOM 8438 O O . ASP A 1 1084 ? 91.889 -10.997 -27.724 1.00 80.12 1084 ASP A O 1
ATOM 8442 N N . ILE A 1 1085 ? 93.964 -10.127 -27.793 1.00 81.88 1085 ILE A N 1
ATOM 8443 C CA . ILE A 1 1085 ? 94.427 -10.950 -28.915 1.00 81.88 1085 ILE A CA 1
ATOM 8444 C C . ILE A 1 1085 ? 95.302 -12.065 -28.350 1.00 81.88 1085 ILE A C 1
ATOM 8446 O O . ILE A 1 1085 ? 96.479 -11.870 -28.106 1.00 81.88 1085 ILE A O 1
ATOM 8450 N N . ASP A 1 1086 ? 94.731 -13.260 -28.195 1.00 77.62 1086 ASP A N 1
ATOM 8451 C CA . ASP A 1 1086 ? 95.500 -14.432 -27.774 1.00 77.62 1086 ASP A CA 1
ATOM 8452 C C . ASP A 1 1086 ? 96.525 -14.828 -28.854 1.00 77.62 1086 ASP A C 1
ATOM 8454 O O . ASP A 1 1086 ? 96.197 -15.479 -29.857 1.00 77.62 1086 ASP A O 1
ATOM 8458 N N . GLU A 1 1087 ? 97.780 -14.415 -28.666 1.00 79.62 1087 GLU A N 1
ATOM 8459 C CA . GLU A 1 1087 ? 98.879 -14.752 -29.572 1.00 79.62 1087 GLU A CA 1
ATOM 8460 C C . GLU A 1 1087 ? 99.325 -16.218 -29.447 1.00 79.62 1087 GLU A C 1
ATOM 8462 O O . GLU A 1 1087 ? 99.873 -16.780 -30.404 1.00 79.62 1087 GLU A O 1
ATOM 8467 N N . CYS A 1 1088 ? 99.027 -16.887 -28.326 1.00 77.75 1088 CYS A N 1
ATOM 8468 C CA . CYS A 1 1088 ? 99.373 -18.292 -28.105 1.00 77.75 1088 CYS A CA 1
ATOM 8469 C C . CYS A 1 1088 ? 98.662 -19.250 -29.067 1.00 77.75 1088 CYS A C 1
ATOM 8471 O O . CYS A 1 1088 ? 99.178 -20.337 -29.335 1.00 77.75 1088 CYS A O 1
ATOM 8473 N N . VAL A 1 1089 ? 97.547 -18.828 -29.672 1.00 79.31 1089 VAL A N 1
ATOM 8474 C CA . VAL A 1 1089 ? 96.860 -19.549 -30.762 1.00 79.31 1089 VAL A CA 1
ATOM 8475 C C . VAL A 1 1089 ? 97.794 -19.844 -31.950 1.00 79.31 1089 VAL A C 1
ATOM 8477 O O . VAL A 1 1089 ? 97.567 -20.806 -32.683 1.00 79.31 1089 VAL A O 1
ATOM 8480 N N . ARG A 1 1090 ? 98.869 -19.063 -32.142 1.00 72.81 1090 ARG A N 1
ATOM 8481 C CA . ARG A 1 1090 ? 99.885 -19.285 -33.192 1.00 72.81 1090 ARG A CA 1
ATOM 8482 C C . ARG A 1 1090 ? 101.097 -20.113 -32.742 1.00 72.81 1090 ARG A C 1
ATOM 8484 O O . ARG A 1 1090 ? 102.027 -20.260 -33.525 1.00 72.81 1090 ARG A O 1
ATOM 8491 N N . GLN A 1 1091 ? 101.086 -20.643 -31.517 1.00 70.25 1091 GLN A N 1
ATOM 8492 C CA . GLN A 1 1091 ? 102.175 -21.422 -30.903 1.00 70.25 1091 GLN A CA 1
ATOM 8493 C C . GLN A 1 1091 ? 103.577 -20.770 -31.025 1.00 70.25 1091 GLN A C 1
ATOM 8495 O O . GLN A 1 1091 ? 104.532 -21.436 -31.426 1.00 70.25 1091 GLN A O 1
ATOM 8500 N N . PRO A 1 1092 ? 103.743 -19.479 -30.661 1.00 73.94 1092 PRO A N 1
ATOM 8501 C CA . PRO A 1 1092 ? 104.989 -18.735 -30.884 1.00 73.94 1092 PRO A CA 1
ATOM 8502 C C . PRO A 1 1092 ? 106.203 -19.260 -30.095 1.00 73.94 1092 PRO A C 1
ATOM 8504 O O . PRO A 1 1092 ? 107.331 -18.964 -30.464 1.00 73.94 1092 PRO A O 1
ATOM 8507 N N . CYS A 1 1093 ? 105.996 -20.043 -29.030 1.00 71.38 1093 CYS A N 1
ATOM 8508 C CA . CYS A 1 1093 ? 107.065 -20.475 -28.122 1.00 71.38 1093 CYS A CA 1
ATOM 8509 C C . CYS A 1 1093 ? 107.955 -21.620 -28.638 1.00 71.38 1093 CYS A C 1
ATOM 8511 O O . CYS A 1 1093 ? 108.972 -21.911 -28.009 1.00 71.38 1093 CYS A O 1
ATOM 8513 N N . GLY A 1 1094 ? 107.562 -22.337 -29.697 1.00 73.38 1094 GLY A N 1
ATOM 8514 C CA . GLY A 1 1094 ? 108.246 -23.571 -30.105 1.00 73.38 1094 GLY A CA 1
ATOM 8515 C C . GLY A 1 1094 ? 108.178 -24.656 -29.019 1.00 73.38 1094 GLY A C 1
ATOM 8516 O O . GLY A 1 1094 ? 107.088 -25.065 -28.619 1.00 73.38 1094 GLY A O 1
ATOM 8517 N N . ASN A 1 1095 ? 109.330 -25.102 -28.505 1.00 71.75 1095 ASN A N 1
ATOM 8518 C CA . ASN A 1 1095 ? 109.437 -26.140 -27.464 1.00 71.75 1095 ASN A CA 1
ATOM 8519 C C . ASN A 1 1095 ? 109.159 -25.615 -26.034 1.00 71.75 1095 ASN A C 1
ATOM 8521 O O . ASN A 1 1095 ? 109.826 -25.982 -25.063 1.00 71.75 1095 ASN A O 1
ATOM 8525 N N . GLY A 1 1096 ? 108.141 -24.768 -25.890 1.00 76.00 1096 GLY A N 1
ATOM 8526 C CA . GLY A 1 1096 ? 107.672 -24.250 -24.609 1.00 76.00 1096 GLY A CA 1
ATOM 8527 C C . GLY A 1 1096 ? 106.159 -24.080 -24.563 1.00 76.00 1096 GLY A C 1
ATOM 8528 O O . GLY A 1 1096 ? 105.492 -23.909 -25.583 1.00 76.00 1096 GLY A O 1
ATOM 8529 N N . THR A 1 1097 ? 105.603 -24.105 -23.358 1.00 80.12 1097 THR A N 1
ATOM 8530 C CA . THR A 1 1097 ? 104.182 -23.861 -23.123 1.00 80.12 1097 THR A CA 1
ATOM 8531 C C . THR A 1 1097 ? 103.898 -22.360 -23.205 1.00 80.12 1097 THR A C 1
ATOM 8533 O O . THR A 1 1097 ? 104.467 -21.571 -22.449 1.00 80.12 1097 THR A O 1
ATOM 8536 N N . CYS A 1 1098 ? 103.001 -21.953 -24.103 1.00 82.69 1098 CYS A N 1
ATOM 8537 C CA . CYS A 1 1098 ? 102.570 -20.561 -24.209 1.00 82.69 1098 CYS A CA 1
ATOM 8538 C C . CYS A 1 1098 ? 101.513 -20.220 -23.156 1.00 82.69 1098 CYS A C 1
ATOM 8540 O O . CYS A 1 1098 ? 100.600 -21.010 -22.904 1.00 82.69 1098 CYS A O 1
ATOM 8542 N N . LYS A 1 1099 ? 101.610 -19.026 -22.571 1.00 80.81 1099 LYS A N 1
ATOM 8543 C CA . LYS A 1 1099 ? 100.612 -18.457 -21.669 1.00 80.81 1099 LYS A CA 1
ATOM 8544 C C . LYS A 1 1099 ? 100.285 -17.026 -22.086 1.00 80.81 1099 LYS A C 1
ATOM 8546 O O . LYS A 1 1099 ? 101.103 -16.120 -21.929 1.00 80.81 1099 LYS A O 1
ATOM 8551 N N . ASN A 1 1100 ? 99.062 -16.832 -22.567 1.00 79.06 1100 ASN A N 1
ATOM 8552 C CA . ASN A 1 1100 ? 98.559 -15.514 -22.923 1.00 79.06 1100 ASN A CA 1
ATOM 8553 C C . ASN A 1 1100 ? 98.393 -14.622 -21.676 1.00 79.06 1100 ASN A C 1
ATOM 8555 O O . ASN A 1 1100 ? 98.103 -15.113 -20.576 1.00 79.06 1100 ASN A O 1
ATOM 8559 N N . THR A 1 1101 ? 98.575 -13.316 -21.841 1.00 77.38 1101 THR A N 1
ATOM 8560 C CA . THR A 1 1101 ? 98.361 -12.281 -20.820 1.00 77.38 1101 THR A CA 1
ATOM 8561 C C . THR A 1 1101 ? 97.652 -11.077 -21.448 1.00 77.38 1101 THR A C 1
ATOM 8563 O O . THR A 1 1101 ? 97.599 -10.948 -22.660 1.00 77.38 1101 THR A O 1
ATOM 8566 N N . VAL A 1 1102 ? 97.052 -10.197 -20.643 1.00 76.38 1102 VAL A N 1
ATOM 8567 C CA . VAL A 1 1102 ? 96.206 -9.121 -21.189 1.00 76.38 1102 VAL A CA 1
ATOM 8568 C C . VAL A 1 1102 ? 97.063 -8.105 -21.962 1.00 76.38 1102 VAL A C 1
ATOM 8570 O O . VAL A 1 1102 ? 97.789 -7.318 -21.352 1.00 76.38 1102 VAL A O 1
ATOM 8573 N N . GLY A 1 1103 ? 96.964 -8.135 -23.293 1.00 73.88 1103 GLY A N 1
ATOM 8574 C CA . GLY A 1 1103 ? 97.682 -7.298 -24.255 1.00 73.88 1103 GLY A CA 1
ATOM 8575 C C . GLY A 1 1103 ? 99.046 -7.819 -24.738 1.00 73.88 1103 GLY A C 1
ATOM 8576 O O . GLY A 1 1103 ? 99.760 -7.035 -25.365 1.00 73.88 1103 GLY A O 1
ATOM 8577 N N . SER A 1 1104 ? 99.452 -9.056 -24.405 1.00 77.81 1104 SER A N 1
ATOM 8578 C CA . SER A 1 1104 ? 100.720 -9.693 -24.843 1.00 77.81 1104 SER A CA 1
ATOM 8579 C C . SER A 1 1104 ? 100.821 -11.157 -24.369 1.00 77.81 1104 SER A C 1
ATOM 8581 O O . SER A 1 1104 ? 100.123 -11.551 -23.439 1.00 77.81 1104 SER A O 1
ATOM 8583 N N . PHE A 1 1105 ? 101.784 -11.952 -24.841 1.00 80.00 1105 PHE A N 1
ATOM 8584 C CA . PHE A 1 1105 ? 102.007 -13.341 -24.402 1.00 80.00 1105 PHE A CA 1
ATOM 8585 C C . PHE A 1 1105 ? 103.367 -13.582 -23.719 1.00 80.00 1105 PHE A C 1
ATOM 8587 O O . PHE A 1 1105 ? 104.332 -12.837 -23.888 1.00 80.00 1105 PHE A O 1
ATOM 8594 N N . ASN A 1 1106 ? 103.454 -14.675 -22.953 1.00 76.69 1106 ASN A N 1
ATOM 8595 C CA . ASN A 1 1106 ? 104.685 -15.170 -22.331 1.00 76.69 1106 ASN A CA 1
ATOM 8596 C C . ASN A 1 1106 ? 104.871 -16.674 -22.591 1.00 76.69 1106 ASN A C 1
ATOM 8598 O O . ASN A 1 1106 ? 103.894 -17.408 -22.744 1.00 76.69 1106 ASN A O 1
ATOM 8602 N N . CYS A 1 1107 ? 106.117 -17.147 -22.594 1.00 80.69 1107 CYS A N 1
ATOM 8603 C CA . CYS A 1 1107 ? 106.466 -18.543 -22.867 1.00 80.69 1107 CYS A CA 1
ATOM 8604 C C . CYS A 1 1107 ? 107.205 -19.190 -21.688 1.00 80.69 1107 CYS A C 1
ATOM 8606 O O . CYS A 1 1107 ? 107.969 -18.534 -20.984 1.00 80.69 1107 CYS A O 1
ATOM 8608 N N . LEU A 1 1108 ? 106.967 -20.485 -21.466 1.00 79.31 1108 LEU A N 1
ATOM 8609 C CA . LEU A 1 1108 ? 107.590 -21.287 -20.410 1.00 79.31 1108 LEU A CA 1
ATOM 8610 C C . LEU A 1 1108 ? 108.215 -22.542 -21.027 1.00 79.31 1108 LEU A C 1
ATOM 8612 O O . LEU A 1 1108 ? 107.502 -23.445 -21.459 1.00 79.31 1108 LEU A O 1
ATOM 8616 N N . CYS A 1 1109 ? 109.541 -22.590 -21.102 1.00 80.12 1109 CYS A N 1
ATOM 8617 C CA . CYS A 1 1109 ? 110.252 -23.653 -21.810 1.00 80.12 1109 CYS A CA 1
ATOM 8618 C C . CYS A 1 1109 ? 110.175 -25.004 -21.087 1.00 80.12 1109 CYS A C 1
ATOM 8620 O O . CYS A 1 1109 ? 110.122 -25.069 -19.856 1.00 80.12 1109 CYS A O 1
ATOM 8622 N N . HIS A 1 1110 ? 110.136 -26.093 -21.857 1.00 79.62 1110 HIS A N 1
ATOM 8623 C CA . HIS A 1 1110 ? 110.150 -27.445 -21.297 1.00 79.62 1110 HIS A CA 1
ATOM 8624 C C . HIS A 1 1110 ? 111.548 -27.802 -20.741 1.00 79.62 1110 HIS A C 1
ATOM 8626 O O . HIS A 1 1110 ? 112.535 -27.178 -21.129 1.00 79.62 1110 HIS A O 1
ATOM 8632 N N . PRO A 1 1111 ? 111.679 -28.797 -19.841 1.00 73.06 1111 PRO A N 1
ATOM 8633 C CA . PRO A 1 1111 ? 112.988 -29.241 -19.357 1.00 73.06 1111 PRO A CA 1
ATOM 8634 C C . PRO A 1 1111 ? 113.915 -29.636 -20.518 1.00 73.06 1111 PRO A C 1
ATOM 8636 O O . PRO A 1 1111 ? 113.484 -30.339 -21.429 1.00 73.06 1111 PRO A O 1
ATOM 8639 N N . GLY A 1 1112 ? 115.165 -29.165 -20.481 1.00 69.19 1112 GLY A N 1
ATOM 8640 C CA . GLY A 1 1112 ? 116.111 -29.263 -21.603 1.00 69.19 1112 GLY A CA 1
ATOM 8641 C C . GLY A 1 1112 ? 116.079 -28.071 -22.574 1.00 69.19 1112 GLY A C 1
ATOM 8642 O O . GLY A 1 1112 ? 116.841 -28.070 -23.532 1.00 69.19 1112 GLY A O 1
ATOM 8643 N N . PHE A 1 1113 ? 115.241 -27.053 -22.331 1.00 78.19 1113 PHE A N 1
ATOM 8644 C CA . PHE A 1 1113 ? 115.127 -25.854 -23.171 1.00 78.19 1113 PHE A CA 1
ATOM 8645 C C . PHE A 1 1113 ? 115.217 -24.560 -22.344 1.00 78.19 1113 PHE A C 1
ATOM 8647 O O . PHE A 1 1113 ? 114.671 -24.484 -21.241 1.00 78.19 1113 PHE A O 1
ATOM 8654 N N . GLU A 1 1114 ? 115.855 -23.522 -22.890 1.00 75.88 1114 GLU A N 1
ATOM 8655 C CA . GLU A 1 1114 ? 115.926 -22.171 -22.306 1.00 75.88 1114 GLU A CA 1
ATOM 8656 C C . GLU A 1 1114 ? 115.241 -21.110 -23.184 1.00 75.88 1114 GLU A C 1
ATOM 8658 O O . GLU A 1 1114 ? 114.984 -21.336 -24.367 1.00 75.88 1114 GLU A O 1
ATOM 8663 N N . ILE A 1 1115 ? 114.896 -19.959 -22.590 1.00 77.06 1115 ILE A N 1
ATOM 8664 C CA . ILE A 1 1115 ? 114.133 -18.893 -23.257 1.00 77.06 1115 ILE A CA 1
ATOM 8665 C C . ILE A 1 1115 ? 115.056 -17.860 -23.913 1.00 77.06 1115 ILE A C 1
ATOM 8667 O O . ILE A 1 1115 ? 116.002 -17.377 -23.288 1.00 77.06 1115 ILE A O 1
ATOM 8671 N N . THR A 1 1116 ? 114.773 -17.482 -25.161 1.00 71.56 1116 THR A N 1
ATOM 8672 C CA . THR A 1 1116 ? 115.548 -16.465 -25.884 1.00 71.56 1116 THR A CA 1
ATOM 8673 C C . THR A 1 1116 ? 114.976 -15.053 -25.711 1.00 71.56 1116 THR A C 1
ATOM 8675 O O . THR A 1 1116 ? 113.845 -14.843 -25.275 1.00 71.56 1116 THR A O 1
ATOM 8678 N N . HIS A 1 1117 ? 115.757 -14.055 -26.133 1.00 71.69 1117 HIS A N 1
ATOM 8679 C CA . HIS A 1 1117 ? 115.380 -12.640 -26.207 1.00 71.69 1117 HIS A CA 1
ATOM 8680 C C . HIS A 1 1117 ? 114.106 -12.354 -27.030 1.00 71.69 1117 HIS A C 1
ATOM 8682 O O . HIS A 1 1117 ? 113.507 -11.295 -26.856 1.00 71.69 1117 HIS A O 1
ATOM 8688 N N . ASN A 1 1118 ? 113.689 -13.274 -27.910 1.00 67.75 1118 ASN A N 1
ATOM 8689 C CA . ASN A 1 1118 ? 112.450 -13.178 -28.692 1.00 67.75 1118 ASN A CA 1
ATOM 8690 C C . ASN A 1 1118 ? 111.236 -13.824 -27.990 1.00 67.75 1118 ASN A C 1
ATOM 8692 O O . ASN A 1 1118 ? 110.158 -13.891 -28.579 1.00 67.75 1118 ASN A O 1
ATOM 8696 N N . ASN A 1 1119 ? 111.397 -14.267 -26.738 1.00 67.94 1119 ASN A N 1
ATOM 8697 C CA . ASN A 1 1119 ? 110.395 -14.977 -25.939 1.00 67.94 1119 ASN A CA 1
ATOM 8698 C C . ASN A 1 1119 ? 110.017 -16.375 -26.485 1.00 67.94 1119 ASN A C 1
ATOM 8700 O O . ASN A 1 1119 ? 108.938 -16.867 -26.184 1.00 67.94 1119 ASN A O 1
ATOM 8704 N N . ASP A 1 1120 ? 110.886 -17.037 -27.256 1.00 74.50 1120 ASP A N 1
ATOM 8705 C CA . ASP A 1 1120 ? 110.755 -18.432 -27.719 1.00 74.50 1120 ASP A CA 1
ATOM 8706 C C . ASP A 1 1120 ? 111.747 -19.381 -27.010 1.00 74.50 1120 ASP A C 1
ATOM 8708 O O . ASP A 1 1120 ? 112.593 -18.927 -26.242 1.00 74.50 1120 ASP A O 1
ATOM 8712 N N . CYS A 1 1121 ? 111.625 -20.702 -27.209 1.00 81.56 1121 CYS A N 1
ATOM 8713 C CA . CYS A 1 1121 ? 112.369 -21.719 -26.449 1.00 81.56 1121 CYS A CA 1
ATOM 8714 C C . CYS A 1 1121 ? 113.324 -22.567 -27.309 1.00 81.56 1121 CYS A C 1
ATOM 8716 O O . CYS A 1 1121 ? 112.887 -23.227 -28.257 1.00 81.56 1121 CYS A O 1
ATOM 8718 N N . ALA A 1 1122 ? 114.607 -22.604 -26.932 1.00 75.56 1122 ALA A N 1
ATOM 8719 C CA . ALA A 1 1122 ? 115.708 -23.253 -27.656 1.00 75.56 1122 ALA A CA 1
ATOM 8720 C C . ALA A 1 1122 ? 116.408 -24.358 -26.834 1.00 75.56 1122 ALA A C 1
ATOM 8722 O O . ALA A 1 1122 ? 116.364 -24.343 -25.609 1.00 75.56 1122 ALA A O 1
ATOM 8723 N N . ASP A 1 1123 ? 117.009 -25.333 -27.524 1.00 77.12 1123 ASP A N 1
ATOM 8724 C CA . ASP A 1 1123 ? 117.610 -26.561 -26.965 1.00 77.12 1123 ASP A CA 1
ATOM 8725 C C . ASP A 1 1123 ? 118.899 -26.293 -26.163 1.00 77.12 1123 ASP A C 1
ATOM 8727 O O . ASP A 1 1123 ? 119.754 -25.525 -26.609 1.00 77.12 1123 ASP A O 1
ATOM 8731 N N . ILE A 1 1124 ? 119.058 -26.942 -25.004 1.00 76.94 1124 ILE A N 1
ATOM 8732 C CA . ILE A 1 1124 ? 120.266 -26.857 -24.169 1.00 76.94 1124 ILE A CA 1
ATOM 8733 C C . ILE A 1 1124 ? 121.199 -28.026 -24.509 1.00 76.94 1124 ILE A C 1
ATOM 8735 O O . ILE A 1 1124 ? 120.943 -29.161 -24.119 1.00 76.94 1124 ILE A O 1
ATOM 8739 N N . ASP A 1 1125 ? 122.326 -27.750 -25.173 1.00 75.06 1125 ASP A N 1
ATOM 8740 C CA . ASP A 1 1125 ? 123.333 -28.774 -25.485 1.00 75.06 1125 ASP A CA 1
ATOM 8741 C C . ASP A 1 1125 ? 124.144 -29.174 -24.239 1.00 75.06 1125 ASP A C 1
ATOM 8743 O O . ASP A 1 1125 ? 125.197 -28.605 -23.923 1.00 75.06 1125 ASP A O 1
ATOM 8747 N N . GLU A 1 1126 ? 123.666 -30.197 -23.531 1.00 72.25 1126 GLU A N 1
ATOM 8748 C CA . GLU A 1 1126 ? 124.251 -30.649 -22.264 1.00 72.25 1126 GLU A CA 1
ATOM 8749 C C . GLU A 1 1126 ? 125.673 -31.217 -22.436 1.00 72.25 1126 GLU A C 1
ATOM 8751 O O . GLU A 1 1126 ? 126.480 -31.153 -21.501 1.00 72.25 1126 GLU A O 1
ATOM 8756 N N . CYS A 1 1127 ? 126.012 -31.722 -23.632 1.00 68.44 1127 CYS A N 1
ATOM 8757 C CA . CYS A 1 1127 ? 127.357 -32.198 -23.961 1.00 68.44 1127 CYS A CA 1
ATOM 8758 C C . CYS A 1 1127 ? 128.380 -31.050 -24.002 1.00 68.44 1127 CYS A C 1
ATOM 8760 O O . CYS A 1 1127 ? 129.536 -31.255 -23.619 1.00 68.44 1127 CYS A O 1
ATOM 8762 N N . THR A 1 1128 ? 127.976 -29.847 -24.424 1.00 70.50 1128 THR A N 1
ATOM 8763 C CA . THR A 1 1128 ? 128.816 -28.640 -24.332 1.00 70.50 1128 THR A CA 1
ATOM 8764 C C . THR A 1 1128 ? 128.770 -27.986 -22.950 1.00 70.50 1128 THR A C 1
ATOM 8766 O O . THR A 1 1128 ? 129.798 -27.494 -22.481 1.00 70.50 1128 THR A O 1
ATOM 8769 N N . THR A 1 1129 ? 127.627 -28.013 -22.257 1.00 66.38 1129 THR A N 1
ATOM 8770 C CA . THR A 1 1129 ? 127.479 -27.395 -20.927 1.00 66.38 1129 THR A CA 1
ATOM 8771 C C . THR A 1 1129 ? 128.210 -28.167 -19.818 1.00 66.38 1129 THR A C 1
ATOM 8773 O O . THR A 1 1129 ? 128.734 -27.546 -18.895 1.00 66.38 1129 THR A O 1
ATOM 8776 N N . SER A 1 1130 ? 128.287 -29.503 -19.898 1.00 61.94 1130 SER A N 1
ATOM 8777 C CA . SER A 1 1130 ? 128.812 -30.375 -18.824 1.00 61.94 1130 SER A CA 1
ATOM 8778 C C . SER A 1 1130 ? 130.030 -31.214 -19.255 1.00 61.94 1130 SER A C 1
ATOM 8780 O O . SER A 1 1130 ? 130.098 -32.429 -19.038 1.00 61.94 1130 SER A O 1
ATOM 8782 N N . TYR A 1 1131 ? 131.006 -30.555 -19.887 1.00 55.12 1131 TYR A N 1
ATOM 8783 C CA . TYR A 1 1131 ? 132.187 -31.178 -20.501 1.00 55.12 1131 TYR A CA 1
ATOM 8784 C C . TYR A 1 1131 ? 132.942 -32.152 -19.570 1.00 55.12 1131 TYR A C 1
ATOM 8786 O O . TYR A 1 1131 ? 133.443 -31.777 -18.510 1.00 55.12 1131 TYR A O 1
ATOM 8794 N N . GLY A 1 1132 ? 133.106 -33.403 -20.014 1.00 59.56 1132 GLY A N 1
ATOM 8795 C CA . GLY A 1 1132 ? 134.042 -34.370 -19.421 1.00 59.56 1132 GLY A CA 1
ATOM 8796 C C . GLY A 1 1132 ? 133.582 -35.119 -18.161 1.00 59.56 1132 GLY A C 1
ATOM 8797 O O . GLY A 1 1132 ? 134.378 -35.879 -17.611 1.00 59.56 1132 GLY A O 1
ATOM 8798 N N . GLN A 1 1133 ? 132.335 -34.948 -17.703 1.00 60.69 1133 GLN A N 1
ATOM 8799 C CA . GLN A 1 1133 ? 131.746 -35.784 -16.635 1.00 60.69 1133 GLN A CA 1
ATOM 8800 C C . GLN A 1 1133 ? 130.519 -36.602 -17.070 1.00 60.69 1133 GLN A C 1
ATOM 8802 O O . GLN A 1 1133 ? 130.222 -37.615 -16.435 1.00 60.69 1133 GLN A O 1
ATOM 8807 N N . LEU A 1 1134 ? 129.842 -36.219 -18.156 1.00 65.75 1134 LEU A N 1
ATOM 8808 C CA . LEU A 1 1134 ? 128.821 -37.045 -18.813 1.00 65.75 1134 LEU A CA 1
ATOM 8809 C C . LEU A 1 1134 ? 129.493 -38.144 -19.654 1.00 65.75 1134 LEU A C 1
ATOM 8811 O O . LEU A 1 1134 ? 130.574 -37.928 -20.199 1.00 65.75 1134 LEU A O 1
ATOM 8815 N N . CYS A 1 1135 ? 128.831 -39.298 -19.787 1.00 68.06 1135 CYS A N 1
ATOM 8816 C CA . CYS A 1 1135 ? 129.290 -40.437 -20.594 1.00 68.06 1135 CYS A CA 1
ATOM 8817 C C . CYS A 1 1135 ? 130.696 -40.939 -20.225 1.00 68.06 1135 CYS A C 1
ATOM 8819 O O . CYS A 1 1135 ? 131.606 -40.967 -21.052 1.00 68.06 1135 CYS A O 1
ATOM 8821 N N . ARG A 1 1136 ? 130.897 -41.343 -18.967 1.00 66.69 1136 ARG A N 1
ATOM 8822 C CA . ARG A 1 1136 ? 132.193 -41.873 -18.521 1.00 66.69 1136 ARG A CA 1
ATOM 8823 C C . ARG A 1 1136 ? 132.505 -43.182 -19.264 1.00 66.69 1136 ARG A C 1
ATOM 8825 O O . ARG A 1 1136 ? 131.680 -44.085 -19.247 1.00 66.69 1136 ARG A O 1
ATOM 8832 N N . ASN A 1 1137 ? 133.680 -43.267 -19.894 1.00 67.00 1137 ASN A N 1
ATOM 8833 C CA . ASN A 1 1137 ? 134.082 -44.341 -20.825 1.00 67.00 1137 ASN A CA 1
ATOM 8834 C C . ASN A 1 1137 ? 133.222 -44.400 -22.113 1.00 67.00 1137 ASN A C 1
ATOM 8836 O O . ASN A 1 1137 ? 132.919 -45.471 -22.643 1.00 67.00 1137 ASN A O 1
ATOM 8840 N N . GLY A 1 1138 ? 132.808 -43.232 -22.610 1.00 72.38 1138 GLY A N 1
ATOM 8841 C CA . GLY A 1 1138 ? 132.063 -43.081 -23.854 1.00 72.38 1138 GLY A CA 1
ATOM 8842 C C . GLY A 1 1138 ? 132.095 -41.652 -24.402 1.00 72.38 1138 GLY A C 1
ATOM 8843 O O . GLY A 1 1138 ? 132.715 -40.747 -23.842 1.00 72.38 1138 GLY A O 1
ATOM 8844 N N . ARG A 1 1139 ? 131.387 -41.435 -25.511 1.00 75.69 1139 ARG A N 1
ATOM 8845 C CA . ARG A 1 1139 ? 131.207 -40.135 -26.163 1.00 75.69 1139 ARG A CA 1
ATOM 8846 C C . ARG A 1 1139 ? 129.764 -39.651 -26.028 1.00 75.69 1139 ARG A C 1
ATOM 8848 O O . ARG A 1 1139 ? 128.831 -40.347 -26.419 1.00 75.69 1139 ARG A O 1
ATOM 8855 N N . CYS A 1 1140 ? 129.610 -38.419 -25.548 1.00 78.44 1140 CYS A N 1
ATOM 8856 C CA . CYS A 1 1140 ? 128.340 -37.693 -25.508 1.00 78.44 1140 CYS A CA 1
ATOM 8857 C C . CYS A 1 1140 ? 127.904 -37.252 -26.917 1.00 78.44 1140 CYS A C 1
ATOM 8859 O O . CYS A 1 1140 ? 128.725 -36.757 -27.700 1.00 78.44 1140 CYS A O 1
ATOM 8861 N N . ILE A 1 1141 ? 126.618 -37.417 -27.227 1.00 77.75 1141 ILE A N 1
ATOM 8862 C CA . ILE A 1 1141 ? 125.938 -36.845 -28.396 1.00 77.75 1141 ILE A CA 1
ATOM 8863 C C . ILE A 1 1141 ? 124.679 -36.130 -27.901 1.00 77.75 1141 ILE A C 1
ATOM 8865 O O . ILE A 1 1141 ? 123.847 -36.753 -27.242 1.00 77.75 1141 ILE A O 1
ATOM 8869 N N . ASN A 1 1142 ? 124.536 -34.841 -28.221 1.00 75.75 1142 ASN A N 1
ATOM 8870 C CA . ASN A 1 1142 ? 123.318 -34.092 -27.921 1.00 75.75 1142 ASN A CA 1
ATOM 8871 C C . ASN A 1 1142 ? 122.176 -34.504 -28.868 1.00 75.75 1142 ASN A C 1
ATOM 8873 O O . ASN A 1 1142 ? 122.403 -34.793 -30.047 1.00 75.75 1142 ASN A O 1
ATOM 8877 N N . SER A 1 1143 ? 120.946 -34.508 -28.364 1.00 72.25 1143 SER A N 1
ATOM 8878 C CA . SER A 1 1143 ? 119.724 -34.647 -29.153 1.00 72.25 1143 SER A CA 1
ATOM 8879 C C . SER A 1 1143 ? 118.617 -33.793 -28.535 1.00 72.25 1143 SER A C 1
ATOM 8881 O O . SER A 1 1143 ? 118.686 -33.457 -27.360 1.00 72.25 1143 SER A O 1
ATOM 8883 N N . VAL A 1 1144 ? 117.606 -33.422 -29.323 1.00 72.88 1144 VAL A N 1
ATOM 8884 C CA . VAL A 1 1144 ? 116.626 -32.392 -28.935 1.00 72.88 1144 VAL A CA 1
ATOM 8885 C C . VAL A 1 1144 ? 115.896 -32.773 -27.633 1.00 72.88 1144 VAL A C 1
ATOM 8887 O O . VAL A 1 1144 ? 115.045 -33.666 -27.634 1.00 72.88 1144 VAL A O 1
ATOM 8890 N N . GLY A 1 1145 ? 116.230 -32.092 -26.533 1.00 71.69 1145 GLY A N 1
ATOM 8891 C CA . GLY A 1 1145 ? 115.734 -32.330 -25.173 1.00 71.69 1145 GLY A CA 1
ATOM 8892 C C . GLY A 1 1145 ? 116.465 -33.395 -24.332 1.00 71.69 1145 GLY A C 1
ATOM 8893 O O . GLY A 1 1145 ? 115.959 -33.742 -23.259 1.00 71.69 1145 GLY A O 1
ATOM 8894 N N . SER A 1 1146 ? 117.589 -33.969 -24.785 1.00 74.19 1146 SER A N 1
ATOM 8895 C CA . SER A 1 1146 ? 118.489 -34.834 -23.989 1.00 74.19 1146 SER A CA 1
ATOM 8896 C C . SER A 1 1146 ? 119.727 -35.322 -24.753 1.00 74.19 1146 SER A C 1
ATOM 8898 O O . SER A 1 1146 ? 119.631 -35.789 -25.886 1.00 74.19 1146 SER A O 1
ATOM 8900 N N . PHE A 1 1147 ? 120.850 -35.460 -24.056 1.00 77.81 1147 PHE A N 1
ATOM 8901 C CA . PHE A 1 1147 ? 122.011 -36.230 -24.516 1.00 77.81 1147 PHE A CA 1
ATOM 8902 C C . PHE A 1 1147 ? 121.846 -37.768 -24.452 1.00 77.81 1147 PHE A C 1
ATOM 8904 O O . PHE A 1 1147 ? 121.069 -38.310 -23.657 1.00 77.81 1147 PHE A O 1
ATOM 8911 N N . GLN A 1 1148 ? 122.656 -38.474 -25.251 1.00 76.69 1148 GLN A N 1
ATOM 8912 C CA . GLN A 1 1148 ? 122.900 -39.925 -25.201 1.00 76.69 1148 GLN A CA 1
ATOM 8913 C C . GLN A 1 1148 ? 124.407 -40.237 -25.173 1.00 76.69 1148 GLN A C 1
ATOM 8915 O O . GLN A 1 1148 ? 125.227 -39.439 -25.639 1.00 76.69 1148 GLN A O 1
ATOM 8920 N N . CYS A 1 1149 ? 124.773 -41.414 -24.659 1.00 78.94 1149 CYS A N 1
ATOM 8921 C CA . CYS A 1 1149 ? 126.157 -41.881 -24.554 1.00 78.94 1149 CYS A CA 1
ATOM 8922 C C . CYS A 1 1149 ? 126.449 -43.069 -25.483 1.00 78.94 1149 CYS A C 1
ATOM 8924 O O . CYS A 1 1149 ? 125.833 -44.125 -25.357 1.00 78.94 1149 CYS A O 1
ATOM 8926 N N . LEU A 1 1150 ? 127.442 -42.929 -26.368 1.00 77.94 1150 LEU A N 1
ATOM 8927 C CA . LEU A 1 1150 ? 128.032 -44.053 -27.106 1.00 77.94 1150 LEU A CA 1
ATOM 8928 C C . LEU A 1 1150 ? 129.249 -44.589 -26.350 1.00 77.94 1150 LEU A C 1
ATOM 8930 O O . LEU A 1 1150 ? 130.217 -43.858 -26.160 1.00 77.94 1150 LEU A O 1
ATOM 8934 N N . CYS A 1 1151 ? 129.207 -45.850 -25.935 1.00 76.31 1151 CYS A N 1
ATOM 8935 C CA . CYS A 1 1151 ? 130.256 -46.477 -25.131 1.00 76.31 1151 CYS A CA 1
ATOM 8936 C C . CYS A 1 1151 ? 131.442 -46.969 -25.976 1.00 76.31 1151 CYS A C 1
ATOM 8938 O O . CYS A 1 1151 ? 131.283 -47.296 -27.154 1.00 76.31 1151 CYS A O 1
ATOM 8940 N N . GLU A 1 1152 ? 132.633 -47.006 -25.377 1.00 75.19 1152 GLU A N 1
ATOM 8941 C CA . GLU A 1 1152 ? 133.841 -47.565 -26.003 1.00 75.19 1152 GLU A CA 1
ATOM 8942 C C . GLU A 1 1152 ? 133.868 -49.107 -25.892 1.00 75.19 1152 GLU A C 1
ATOM 8944 O O . GLU A 1 1152 ? 133.181 -49.688 -25.049 1.00 75.19 1152 GLU A O 1
ATOM 8949 N N . GLU A 1 1153 ? 134.628 -49.794 -26.760 1.00 68.38 1153 GLU A N 1
ATOM 8950 C CA . GLU A 1 1153 ? 134.626 -51.268 -26.826 1.00 68.38 1153 GLU A CA 1
ATOM 8951 C C . GLU A 1 1153 ? 134.963 -51.912 -25.467 1.00 68.38 1153 GLU A C 1
ATOM 8953 O O . GLU A 1 1153 ? 136.005 -51.637 -24.871 1.00 68.38 1153 GLU A O 1
ATOM 8958 N N . GLY A 1 1154 ? 134.076 -52.794 -24.995 1.00 63.62 1154 GLY A N 1
ATOM 8959 C CA . GLY A 1 1154 ? 134.147 -53.422 -23.669 1.00 63.62 1154 GLY A CA 1
ATOM 8960 C C . GLY A 1 1154 ? 133.177 -52.844 -22.630 1.00 63.62 1154 GLY A C 1
ATOM 8961 O O . GLY A 1 1154 ? 133.071 -53.410 -21.545 1.00 63.62 1154 GLY A O 1
ATOM 8962 N N . TYR A 1 1155 ? 132.445 -51.771 -22.954 1.00 71.81 1155 TYR A N 1
ATOM 8963 C CA . TYR A 1 1155 ? 131.410 -51.185 -22.096 1.00 71.81 1155 TYR A CA 1
ATOM 8964 C C . TYR A 1 1155 ? 130.035 -51.202 -22.785 1.00 71.81 1155 TYR A C 1
ATOM 8966 O O . TYR A 1 1155 ? 129.902 -50.783 -23.935 1.00 71.81 1155 TYR A O 1
ATOM 8974 N N . GLU A 1 1156 ? 128.998 -51.640 -22.071 1.00 69.56 1156 GLU A N 1
ATOM 8975 C CA . GLU A 1 1156 ? 127.599 -51.574 -22.507 1.00 69.56 1156 GLU A CA 1
ATOM 8976 C C . GLU A 1 1156 ? 126.893 -50.320 -21.948 1.00 69.56 1156 GLU A C 1
ATOM 8978 O O . GLU A 1 1156 ? 127.222 -49.847 -20.851 1.00 69.56 1156 GLU A O 1
ATOM 8983 N N . PRO A 1 1157 ? 125.921 -49.745 -22.681 1.00 70.44 1157 PRO A N 1
ATOM 8984 C CA . PRO A 1 1157 ? 125.147 -48.604 -22.206 1.00 70.44 1157 PRO A CA 1
ATOM 8985 C C . PRO A 1 1157 ? 124.161 -49.010 -21.105 1.00 70.44 1157 PRO A C 1
ATOM 8987 O O . PRO A 1 1157 ? 123.560 -50.085 -21.134 1.00 70.44 1157 PRO A O 1
ATOM 8990 N N . THR A 1 1158 ? 123.930 -48.111 -20.150 1.00 71.19 1158 THR A N 1
ATOM 8991 C CA . THR A 1 1158 ? 122.867 -48.270 -19.149 1.00 71.19 1158 THR A CA 1
ATOM 8992 C C . THR A 1 1158 ? 121.475 -48.241 -19.800 1.00 71.19 1158 THR A C 1
ATOM 8994 O O . THR A 1 1158 ? 121.294 -47.687 -20.883 1.00 71.19 1158 THR A O 1
ATOM 8997 N N . LEU A 1 1159 ? 120.459 -48.812 -19.135 1.00 67.31 1159 LEU A N 1
ATOM 8998 C CA . LEU A 1 1159 ? 119.078 -48.920 -19.658 1.00 67.31 1159 LEU A CA 1
ATOM 8999 C C . LEU A 1 1159 ? 118.411 -47.576 -20.017 1.00 67.31 1159 LEU A C 1
ATOM 9001 O O . LEU A 1 1159 ? 117.432 -47.559 -20.759 1.00 67.31 1159 LEU A O 1
ATOM 9005 N N . ASP A 1 1160 ? 118.919 -46.465 -19.487 1.00 69.69 1160 ASP A N 1
ATOM 9006 C CA . ASP A 1 1160 ? 118.501 -45.089 -19.770 1.00 69.69 1160 ASP A CA 1
ATOM 9007 C C . ASP A 1 1160 ? 119.369 -44.381 -20.835 1.00 69.69 1160 ASP A C 1
ATOM 9009 O O . ASP A 1 1160 ? 119.089 -43.237 -21.187 1.00 69.69 1160 ASP A O 1
ATOM 9013 N N . GLY A 1 1161 ? 120.411 -45.039 -21.359 1.00 68.81 1161 GLY A N 1
ATOM 9014 C CA . GLY A 1 1161 ? 121.288 -44.541 -22.429 1.00 68.81 1161 GLY A CA 1
ATOM 9015 C C . GLY A 1 1161 ? 122.248 -43.414 -22.026 1.00 68.81 1161 GLY A C 1
ATOM 9016 O O . GLY A 1 1161 ? 122.857 -42.793 -22.902 1.00 68.81 1161 GLY A O 1
ATOM 9017 N N . LYS A 1 1162 ? 122.372 -43.120 -20.723 1.00 71.81 1162 LYS A N 1
ATOM 9018 C CA . LYS A 1 1162 ? 123.065 -41.927 -20.192 1.00 71.81 1162 LYS A CA 1
ATOM 9019 C C . LYS A 1 1162 ? 124.352 -42.218 -19.409 1.00 71.81 1162 LYS A C 1
ATOM 9021 O O . LYS A 1 1162 ? 124.986 -41.287 -18.910 1.00 71.81 1162 LYS A O 1
ATOM 9026 N N . ASN A 1 1163 ? 124.786 -43.476 -19.339 1.00 71.38 1163 ASN A N 1
ATOM 9027 C CA . ASN A 1 1163 ? 126.124 -43.874 -18.891 1.00 71.38 1163 ASN A CA 1
ATOM 9028 C C . ASN A 1 1163 ? 126.575 -45.192 -19.540 1.00 71.38 1163 ASN A C 1
ATOM 9030 O O . ASN A 1 1163 ? 125.793 -45.868 -20.206 1.00 71.38 1163 ASN A O 1
ATOM 9034 N N . CYS A 1 1164 ? 127.843 -45.545 -19.322 1.00 76.81 1164 CYS A N 1
ATOM 9035 C CA . CYS A 1 1164 ? 128.476 -46.768 -19.812 1.00 76.81 1164 CYS A CA 1
ATOM 9036 C C . CYS A 1 1164 ? 129.041 -47.579 -18.639 1.00 76.81 1164 CYS A C 1
ATOM 9038 O O . CYS A 1 1164 ? 129.642 -47.011 -17.723 1.00 76.81 1164 CYS A O 1
ATOM 9040 N N . ILE A 1 1165 ? 128.840 -48.897 -18.653 1.00 70.44 1165 ILE A N 1
ATOM 9041 C CA . ILE A 1 1165 ? 129.256 -49.837 -17.600 1.00 70.44 1165 ILE A CA 1
ATOM 9042 C C . ILE A 1 1165 ? 129.855 -51.109 -18.217 1.00 70.44 1165 ILE A C 1
ATOM 9044 O O . ILE A 1 1165 ? 129.538 -51.456 -19.346 1.00 70.44 1165 ILE A O 1
ATOM 9048 N N . GLY A 1 1166 ? 130.756 -51.778 -17.503 1.00 64.19 1166 GLY A N 1
ATOM 9049 C CA . GLY A 1 1166 ? 131.436 -52.998 -17.956 1.00 64.19 1166 GLY A CA 1
ATOM 9050 C C . GLY A 1 1166 ? 131.673 -53.944 -16.779 1.00 64.19 1166 GLY A C 1
ATOM 9051 O O . GLY A 1 1166 ? 131.585 -53.500 -15.629 1.00 64.19 1166 GLY A O 1
ATOM 9052 N N . GLU A 1 1167 ? 131.921 -55.222 -17.077 1.00 55.34 1167 GLU A N 1
ATOM 9053 C CA . GLU A 1 1167 ? 132.138 -56.300 -16.088 1.00 55.34 1167 GLU A CA 1
ATOM 9054 C C . GLU A 1 1167 ? 133.513 -56.240 -15.389 1.00 55.34 1167 GLU A C 1
ATOM 9056 O O . GLU A 1 1167 ? 134.524 -55.935 -16.065 1.00 55.34 1167 GLU A O 1
#

Secondary structure (DSSP, 8-state):
-------PPP---PPPP-PPP-PPPPP------------------------------------------------------------------------------------------TTTHHHHHHGGG-----EEPP-SGGGPPPPPPP---PPP-SS---HHHHHHTTS-HHHHHHHHHHHHHHHHHH-TT------HHHHHHHHHHHHHHHHS--SSGGGGGSGGG--HHHHTTS-HHHHHHHHHH---S-SSS--TT-TTGGGHHHHHHHHHHHHTSPPPSEEEEEEEEEE--S--TT-EE-TTSSS-EEEEEEEEEETT--EEEEEE--S--PPPTTS----HHHHHHHHHHTTS-TTS--EEEE-TTT--HHHHHHHHHTT--EEEE--GGGSTT-----HHHHHHH-TT-EEEEEEEETTEEEEEEEEESSSEEEEEESS--SPSPEEEEEEETTTTEEEEEEE-HHHHHHHHHTTHHHHHHHHHHHH------S-HHHHHHHHHHHHHHHHHHHHHHHHHHHTT--GGGS--HHHHHHHHHHHHHTTT--TT--------S-------------S--PPPPTGGGTS-SS--EEEEEEEEE--STT---EEEEEETTT--B--EETTEE-S----TTSTTSSSSEEEEEETTEEEEEEPTTEEE-TTSSSEEE--GGGSTTTTBTSEEEEETTEEEEEPPTT-EEPTTSSBEE---EEEEEEEEEEETTTEEEEEEEEEEEEEHHHHHTTT-SEETTTTEEPPPTTSHHHHHH-TT-TTEEE-TTT--EEE--HHHHSTTSSBSSEEEEETTEEEEEPPTTEEE-TTT-BEEE--HHHH-TTTTTTSEEE--TT--EEEPPTTEEEEGGGTEEEE--EE-EEEEE-SS-EEEE-SS-EEHHHHHHSTTS-SEETTTTEEPPPTTSHHHHHHHSSSSSSEEEETTTTEEEE--HHHHSTTSSBTSEEE--TT--EEEPPTTEEEETTTTEEEE--GGGS-TTSS-TTEEEE--TT--EEEEPTTEEE-TTS-EEE--HHHHSTTSSTTEEEEEETTEEEEEEPTTEEE-TTSS-EEE--GGGG-TTBSEEEEEETTEEEEEEPTTEEE-TTS-EEE--HHHHTTTTSSTTEEEE--TT--EEEEPTT-EEPTTSS-EE--